Protein 1Y6U (pdb70)

Structure (mmCIF, N/CA/C/O backbone):
data_1Y6U
#
_entry.id   1Y6U
#
_cell.length_a   1.000
_cell.length_b   1.000
_cell.length_c   1.000
_cell.angle_alpha   90.00
_cell.angle_beta   90.00
_cell.angle_gamma   90.00
#
_symmetry.space_group_name_H-M   'P 1'
#
loop_
_atom_site.group_PDB
_atom_site.id
_atom_site.type_symbol
_atom_site.label_atom_id
_atom_site.label_alt_id
_atom_site.label_comp_id
_atom_site.label_asym_id
_atom_site.label_entity_id
_atom_site.label_seq_id
_atom_site.pdbx_PDB_ins_code
_atom_site.Cartn_x
_atom_site.Cartn_y
_atom_site.Cartn_z
_atom_site.occupancy
_atom_site.B_iso_or_equiv
_atom_site.auth_seq_id
_atom_site.auth_comp_id
_atom_site.auth_asym_id
_atom_site.auth_atom_id
_atom_site.pdbx_PDB_model_num
ATOM 1 N N . ILE A 1 9 ? -0.221 13.945 -2.676 1.00 0.00 6 ILE A N 1
ATOM 2 C CA . ILE A 1 9 ? 0.769 14.403 -1.661 1.00 0.00 6 ILE A CA 1
ATOM 3 C C . ILE A 1 9 ? 2.139 13.766 -1.989 1.00 0.00 6 ILE A C 1
ATOM 4 O O . ILE A 1 9 ? 2.197 12.606 -2.346 1.00 0.00 6 ILE A O 1
ATOM 20 N N . PRO A 1 10 ? 3.239 14.481 -1.844 1.00 0.00 7 PRO A N 1
ATOM 21 C CA . PRO A 1 10 ? 4.577 13.887 -2.112 1.00 0.00 7 PRO A CA 1
ATOM 22 C C . PRO A 1 10 ? 4.752 12.565 -1.344 1.00 0.00 7 PRO A C 1
ATOM 23 O O . PRO A 1 10 ? 4.761 12.535 -0.132 1.00 0.00 7 PRO A O 1
ATOM 34 N N . ILE A 1 11 ? 4.869 11.481 -2.055 1.00 0.00 8 ILE A N 1
ATOM 35 C CA . ILE A 1 11 ? 5.023 10.140 -1.427 1.00 0.00 8 ILE A CA 1
ATOM 36 C C . ILE A 1 11 ? 5.837 10.193 -0.109 1.00 0.00 8 ILE A C 1
ATOM 37 O O . ILE A 1 11 ? 5.499 9.539 0.857 1.00 0.00 8 ILE A O 1
ATOM 53 N N . TRP A 1 12 ? 6.913 10.939 -0.070 1.00 0.00 9 TRP A N 1
ATOM 54 C CA . TRP A 1 12 ? 7.755 11.003 1.179 1.00 0.00 9 TRP A CA 1
ATOM 55 C C . TRP A 1 12 ? 7.046 11.837 2.260 1.00 0.00 9 TRP A C 1
ATOM 56 O O . TRP A 1 12 ? 7.652 12.207 3.247 1.00 0.00 9 TRP A O 1
ATOM 77 N N . GLU A 1 13 ? 5.779 12.144 2.087 1.00 0.00 10 GLU A N 1
ATOM 78 C CA . GLU A 1 13 ? 5.046 12.966 3.114 1.00 0.00 10 GLU A CA 1
ATOM 79 C C . GLU A 1 13 ? 3.788 12.223 3.584 1.00 0.00 10 GLU A C 1
ATOM 80 O O . GLU A 1 13 ? 3.311 12.442 4.680 1.00 0.00 10 GLU A O 1
ATOM 92 N N . ARG A 1 14 ? 3.239 11.353 2.778 1.00 0.00 11 ARG A N 1
ATOM 93 C CA . ARG A 1 14 ? 2.011 10.624 3.220 1.00 0.00 11 ARG A CA 1
ATOM 94 C C . ARG A 1 14 ? 2.397 9.494 4.173 1.00 0.00 11 ARG A C 1
ATOM 95 O O . ARG A 1 14 ? 3.558 9.183 4.357 1.00 0.00 11 ARG A O 1
ATOM 116 N N . TYR A 1 15 ? 1.420 8.885 4.786 1.00 0.00 12 TYR A N 1
ATOM 117 C CA . TYR A 1 15 ? 1.685 7.771 5.748 1.00 0.00 12 TYR A CA 1
ATOM 118 C C . TYR A 1 15 ? 1.386 6.437 5.057 1.00 0.00 12 TYR A C 1
ATOM 119 O O . TYR A 1 15 ? 1.765 5.383 5.527 1.00 0.00 12 TYR A O 1
ATOM 137 N N . THR A 1 16 ? 0.708 6.485 3.940 1.00 0.00 13 THR A N 1
ATOM 138 C CA . THR A 1 16 ? 0.370 5.237 3.190 1.00 0.00 13 THR A CA 1
ATOM 139 C C . THR A 1 16 ? 0.647 5.476 1.702 1.00 0.00 13 THR A C 1
ATOM 140 O O . THR A 1 16 ? 0.639 6.601 1.242 1.00 0.00 13 THR A O 1
ATOM 151 N N . LEU A 1 17 ? 0.919 4.434 0.952 1.00 0.00 14 LEU A N 1
ATOM 152 C CA . LEU A 1 17 ? 1.231 4.600 -0.509 1.00 0.00 14 LEU A CA 1
ATOM 153 C C . LEU A 1 17 ? 0.092 4.054 -1.370 1.00 0.00 14 LEU A C 1
ATOM 154 O O . LEU A 1 17 ? -0.551 3.088 -1.036 1.00 0.00 14 LEU A O 1
ATOM 170 N N . THR A 1 18 ? -0.140 4.670 -2.492 1.00 0.00 15 THR A N 1
ATOM 171 C CA . THR A 1 18 ? -1.219 4.200 -3.397 1.00 0.00 15 THR A CA 1
ATOM 172 C C . THR A 1 18 ? -0.717 3.007 -4.204 1.00 0.00 15 THR A C 1
ATOM 173 O O . THR A 1 18 ? 0.407 2.571 -4.054 1.00 0.00 15 THR A O 1
ATOM 184 N N . ILE A 1 19 ? -1.536 2.483 -5.071 1.00 0.00 16 ILE A N 1
ATOM 185 C CA . ILE A 1 19 ? -1.096 1.338 -5.890 1.00 0.00 16 ILE A CA 1
ATOM 186 C C . ILE A 1 19 ? 0.045 1.815 -6.795 1.00 0.00 16 ILE A C 1
ATOM 187 O O . ILE A 1 19 ? 0.997 1.106 -7.039 1.00 0.00 16 ILE A O 1
ATOM 203 N N . GLU A 1 20 ? -0.054 3.016 -7.296 1.00 0.00 17 GLU A N 1
ATOM 204 C CA . GLU A 1 20 ? 1.021 3.542 -8.182 1.00 0.00 17 GLU A CA 1
ATOM 205 C C . GLU A 1 20 ? 2.269 3.807 -7.340 1.00 0.00 17 GLU A C 1
ATOM 206 O O . GLU A 1 20 ? 3.357 3.394 -7.689 1.00 0.00 17 GLU A O 1
ATOM 218 N N . GLU A 1 21 ? 2.129 4.472 -6.220 1.00 0.00 18 GLU A N 1
ATOM 219 C CA . GLU A 1 21 ? 3.315 4.721 -5.373 1.00 0.00 18 GLU A CA 1
ATOM 220 C C . GLU A 1 21 ? 3.818 3.370 -4.866 1.00 0.00 18 GLU A C 1
ATOM 221 O O . GLU A 1 21 ? 5.004 3.129 -4.769 1.00 0.00 18 GLU A O 1
ATOM 233 N N . ALA A 1 22 ? 2.914 2.481 -4.555 1.00 0.00 19 ALA A N 1
ATOM 234 C CA . ALA A 1 22 ? 3.323 1.137 -4.064 1.00 0.00 19 ALA A CA 1
ATOM 235 C C . ALA A 1 22 ? 4.030 0.378 -5.188 1.00 0.00 19 ALA A C 1
ATOM 236 O O . ALA A 1 22 ? 5.117 -0.128 -5.016 1.00 0.00 19 ALA A O 1
ATOM 243 N N . SER A 1 23 ? 3.430 0.286 -6.341 1.00 0.00 20 SER A N 1
ATOM 244 C CA . SER A 1 23 ? 4.099 -0.448 -7.449 1.00 0.00 20 SER A CA 1
ATOM 245 C C . SER A 1 23 ? 5.517 0.100 -7.634 1.00 0.00 20 SER A C 1
ATOM 246 O O . SER A 1 23 ? 6.456 -0.640 -7.808 1.00 0.00 20 SER A O 1
ATOM 254 N N . LYS A 1 24 ? 5.682 1.390 -7.587 1.00 0.00 21 LYS A N 1
ATOM 255 C CA . LYS A 1 24 ? 7.048 1.969 -7.742 1.00 0.00 21 LYS A CA 1
ATOM 256 C C . LYS A 1 24 ? 7.851 1.696 -6.470 1.00 0.00 21 LYS A C 1
ATOM 257 O O . LYS A 1 24 ? 8.799 0.941 -6.456 1.00 0.00 21 LYS A O 1
ATOM 276 N N . TYR A 1 25 ? 7.457 2.329 -5.406 1.00 0.00 22 TYR A N 1
ATOM 277 C CA . TYR A 1 25 ? 8.150 2.168 -4.091 1.00 0.00 22 TYR A CA 1
ATOM 278 C C . TYR A 1 25 ? 8.201 0.680 -3.696 1.00 0.00 22 TYR A C 1
ATOM 279 O O . TYR A 1 25 ? 9.253 0.118 -3.468 1.00 0.00 22 TYR A O 1
ATOM 297 N N . PHE A 1 26 ? 7.060 0.053 -3.616 1.00 0.00 23 PHE A N 1
ATOM 298 C CA . PHE A 1 26 ? 6.986 -1.389 -3.239 1.00 0.00 23 PHE A CA 1
ATOM 299 C C . PHE A 1 26 ? 6.971 -2.239 -4.506 1.00 0.00 23 PHE A C 1
ATOM 300 O O . PHE A 1 26 ? 5.975 -2.846 -4.825 1.00 0.00 23 PHE A O 1
ATOM 317 N N . ARG A 1 27 ? 8.056 -2.266 -5.232 1.00 0.00 24 ARG A N 1
ATOM 318 C CA . ARG A 1 27 ? 8.106 -3.069 -6.498 1.00 0.00 24 ARG A CA 1
ATOM 319 C C . ARG A 1 27 ? 7.446 -4.432 -6.291 1.00 0.00 24 ARG A C 1
ATOM 320 O O . ARG A 1 27 ? 8.097 -5.417 -6.009 1.00 0.00 24 ARG A O 1
ATOM 341 N N . ILE A 1 28 ? 6.154 -4.485 -6.453 1.00 0.00 25 ILE A N 1
ATOM 342 C CA . ILE A 1 28 ? 5.408 -5.766 -6.291 1.00 0.00 25 ILE A CA 1
ATOM 343 C C . ILE A 1 28 ? 4.348 -5.823 -7.403 1.00 0.00 25 ILE A C 1
ATOM 344 O O . ILE A 1 28 ? 3.854 -4.805 -7.848 1.00 0.00 25 ILE A O 1
ATOM 360 N N . GLY A 1 29 ? 4.000 -6.991 -7.861 1.00 0.00 26 GLY A N 1
ATOM 361 C CA . GLY A 1 29 ? 2.982 -7.082 -8.946 1.00 0.00 26 GLY A CA 1
ATOM 362 C C . GLY A 1 29 ? 1.755 -6.248 -8.579 1.00 0.00 26 GLY A C 1
ATOM 363 O O . GLY A 1 29 ? 1.043 -6.541 -7.638 1.00 0.00 26 GLY A O 1
ATOM 367 N N . GLU A 1 30 ? 1.510 -5.210 -9.324 1.00 0.00 27 GLU A N 1
ATOM 368 C CA . GLU A 1 30 ? 0.343 -4.333 -9.056 1.00 0.00 27 GLU A CA 1
ATOM 369 C C . GLU A 1 30 ? -0.914 -5.188 -8.818 1.00 0.00 27 GLU A C 1
ATOM 370 O O . GLU A 1 30 ? -1.781 -4.839 -8.042 1.00 0.00 27 GLU A O 1
ATOM 382 N N . ASN A 1 31 ? -1.021 -6.290 -9.508 1.00 0.00 28 ASN A N 1
ATOM 383 C CA . ASN A 1 31 ? -2.222 -7.168 -9.366 1.00 0.00 28 ASN A CA 1
ATOM 384 C C . ASN A 1 31 ? -2.320 -7.755 -7.952 1.00 0.00 28 ASN A C 1
ATOM 385 O O . ASN A 1 31 ? -3.400 -8.018 -7.464 1.00 0.00 28 ASN A O 1
ATOM 396 N N . LYS A 1 32 ? -1.218 -7.971 -7.288 1.00 0.00 29 LYS A N 1
ATOM 397 C CA . LYS A 1 32 ? -1.298 -8.550 -5.913 1.00 0.00 29 LYS A CA 1
ATOM 398 C C . LYS A 1 32 ? -1.856 -7.496 -4.969 1.00 0.00 29 LYS A C 1
ATOM 399 O O . LYS A 1 32 ? -2.794 -7.733 -4.239 1.00 0.00 29 LYS A O 1
ATOM 418 N N . LEU A 1 33 ? -1.283 -6.332 -4.982 1.00 0.00 30 LEU A N 1
ATOM 419 C CA . LEU A 1 33 ? -1.779 -5.250 -4.087 1.00 0.00 30 LEU A CA 1
ATOM 420 C C . LEU A 1 33 ? -3.293 -5.104 -4.252 1.00 0.00 30 LEU A C 1
ATOM 421 O O . LEU A 1 33 ? -4.025 -4.986 -3.289 1.00 0.00 30 LEU A O 1
ATOM 437 N N . ARG A 1 34 ? -3.767 -5.103 -5.467 1.00 0.00 31 ARG A N 1
ATOM 438 C CA . ARG A 1 34 ? -5.231 -4.954 -5.698 1.00 0.00 31 ARG A CA 1
ATOM 439 C C . ARG A 1 34 ? -5.965 -6.219 -5.242 1.00 0.00 31 ARG A C 1
ATOM 440 O O . ARG A 1 34 ? -7.081 -6.160 -4.764 1.00 0.00 31 ARG A O 1
ATOM 461 N N . ARG A 1 35 ? -5.355 -7.363 -5.391 1.00 0.00 32 ARG A N 1
ATOM 462 C CA . ARG A 1 35 ? -6.031 -8.624 -4.971 1.00 0.00 32 ARG A CA 1
ATOM 463 C C . ARG A 1 35 ? -5.976 -8.758 -3.448 1.00 0.00 32 ARG A C 1
ATOM 464 O O . ARG A 1 35 ? -6.883 -9.282 -2.834 1.00 0.00 32 ARG A O 1
ATOM 485 N N . LEU A 1 36 ? -4.928 -8.287 -2.832 1.00 0.00 33 LEU A N 1
ATOM 486 C CA . LEU A 1 36 ? -4.833 -8.389 -1.350 1.00 0.00 33 LEU A CA 1
ATOM 487 C C . LEU A 1 36 ? -5.927 -7.520 -0.723 1.00 0.00 33 LEU A C 1
ATOM 488 O O . LEU A 1 36 ? -6.787 -7.999 -0.013 1.00 0.00 33 LEU A O 1
ATOM 504 N N . ALA A 1 37 ? -5.903 -6.243 -0.987 1.00 0.00 34 ALA A N 1
ATOM 505 C CA . ALA A 1 37 ? -6.941 -5.341 -0.412 1.00 0.00 34 ALA A CA 1
ATOM 506 C C . ALA A 1 37 ? -8.327 -5.906 -0.713 1.00 0.00 34 ALA A C 1
ATOM 507 O O . ALA A 1 37 ? -9.061 -6.297 0.173 1.00 0.00 34 ALA A O 1
ATOM 514 N N . GLU A 1 38 ? -8.688 -5.945 -1.964 1.00 0.00 35 GLU A N 1
ATOM 515 C CA . GLU A 1 38 ? -10.023 -6.476 -2.350 1.00 0.00 35 GLU A CA 1
ATOM 516 C C . GLU A 1 38 ? -10.299 -7.785 -1.603 1.00 0.00 35 GLU A C 1
ATOM 517 O O . GLU A 1 38 ? -11.434 -8.145 -1.363 1.00 0.00 35 GLU A O 1
ATOM 529 N N . GLU A 1 39 ? -9.271 -8.504 -1.236 1.00 0.00 36 GLU A N 1
ATOM 530 C CA . GLU A 1 39 ? -9.473 -9.785 -0.512 1.00 0.00 36 GLU A CA 1
ATOM 531 C C . GLU A 1 39 ? -9.579 -9.508 0.993 1.00 0.00 36 GLU A C 1
ATOM 532 O O . GLU A 1 39 ? -10.495 -9.958 1.653 1.00 0.00 36 GLU A O 1
ATOM 544 N N . ASN A 1 40 ? -8.641 -8.777 1.539 1.00 0.00 37 ASN A N 1
ATOM 545 C CA . ASN A 1 40 ? -8.665 -8.469 3.003 1.00 0.00 37 ASN A CA 1
ATOM 546 C C . ASN A 1 40 ? -9.151 -7.030 3.217 1.00 0.00 37 ASN A C 1
ATOM 547 O O . ASN A 1 40 ? -8.454 -6.203 3.770 1.00 0.00 37 ASN A O 1
ATOM 558 N N . LYS A 1 41 ? -10.347 -6.731 2.784 1.00 0.00 38 LYS A N 1
ATOM 559 C CA . LYS A 1 41 ? -10.891 -5.351 2.962 1.00 0.00 38 LYS A CA 1
ATOM 560 C C . LYS A 1 41 ? -10.626 -4.868 4.391 1.00 0.00 38 LYS A C 1
ATOM 561 O O . LYS A 1 41 ? -10.516 -3.686 4.647 1.00 0.00 38 LYS A O 1
ATOM 580 N N . ASN A 1 42 ? -10.531 -5.777 5.326 1.00 0.00 39 ASN A N 1
ATOM 581 C CA . ASN A 1 42 ? -10.282 -5.386 6.743 1.00 0.00 39 ASN A CA 1
ATOM 582 C C . ASN A 1 42 ? -8.789 -5.516 7.052 1.00 0.00 39 ASN A C 1
ATOM 583 O O . ASN A 1 42 ? -8.389 -5.644 8.193 1.00 0.00 39 ASN A O 1
ATOM 594 N N . ALA A 1 43 ? -7.964 -5.486 6.044 1.00 0.00 40 ALA A N 1
ATOM 595 C CA . ALA A 1 43 ? -6.498 -5.609 6.275 1.00 0.00 40 ALA A CA 1
ATOM 596 C C . ALA A 1 43 ? -6.048 -4.531 7.270 1.00 0.00 40 ALA A C 1
ATOM 597 O O . ALA A 1 43 ? -6.566 -3.435 7.295 1.00 0.00 40 ALA A O 1
ATOM 604 N N . ASN A 1 44 ? -5.088 -4.838 8.090 1.00 0.00 41 ASN A N 1
ATOM 605 C CA . ASN A 1 44 ? -4.600 -3.831 9.071 1.00 0.00 41 ASN A CA 1
ATOM 606 C C . ASN A 1 44 ? -3.667 -2.835 8.368 1.00 0.00 41 ASN A C 1
ATOM 607 O O . ASN A 1 44 ? -3.144 -1.930 8.987 1.00 0.00 41 ASN A O 1
ATOM 618 N N . TRP A 1 45 ? -3.428 -3.013 7.083 1.00 0.00 42 TRP A N 1
ATOM 619 C CA . TRP A 1 45 ? -2.494 -2.095 6.342 1.00 0.00 42 TRP A CA 1
ATOM 620 C C . TRP A 1 45 ? -3.202 -1.386 5.176 1.00 0.00 42 TRP A C 1
ATOM 621 O O . TRP A 1 45 ? -2.665 -0.456 4.608 1.00 0.00 42 TRP A O 1
ATOM 642 N N . LEU A 1 46 ? -4.384 -1.807 4.789 1.00 0.00 43 LEU A N 1
ATOM 643 C CA . LEU A 1 46 ? -5.072 -1.137 3.640 1.00 0.00 43 LEU A CA 1
ATOM 644 C C . LEU A 1 46 ? -5.969 -0.003 4.155 1.00 0.00 43 LEU A C 1
ATOM 645 O O . LEU A 1 46 ? -6.435 -0.019 5.275 1.00 0.00 43 LEU A O 1
ATOM 661 N N . ILE A 1 47 ? -6.187 0.999 3.342 1.00 0.00 44 ILE A N 1
ATOM 662 C CA . ILE A 1 47 ? -7.027 2.155 3.760 1.00 0.00 44 ILE A CA 1
ATOM 663 C C . ILE A 1 47 ? -7.849 2.620 2.550 1.00 0.00 44 ILE A C 1
ATOM 664 O O . ILE A 1 47 ? -7.311 3.068 1.557 1.00 0.00 44 ILE A O 1
ATOM 680 N N . MET A 1 48 ? -9.149 2.522 2.629 1.00 0.00 45 MET A N 1
ATOM 681 C CA . MET A 1 48 ? -10.002 2.964 1.489 1.00 0.00 45 MET A CA 1
ATOM 682 C C . MET A 1 48 ? -10.383 4.430 1.676 1.00 0.00 45 MET A C 1
ATOM 683 O O . MET A 1 48 ? -11.224 4.768 2.485 1.00 0.00 45 MET A O 1
ATOM 697 N N . ASN A 1 49 ? -9.776 5.301 0.921 1.00 0.00 46 ASN A N 1
ATOM 698 C CA . ASN A 1 49 ? -10.102 6.752 1.032 1.00 0.00 46 ASN A CA 1
ATOM 699 C C . ASN A 1 49 ? -11.244 7.062 0.067 1.00 0.00 46 ASN A C 1
ATOM 700 O O . ASN A 1 49 ? -11.028 7.469 -1.058 1.00 0.00 46 ASN A O 1
ATOM 711 N N . GLY A 1 50 ? -12.459 6.848 0.491 1.00 0.00 47 GLY A N 1
ATOM 712 C CA . GLY A 1 50 ? -13.615 7.105 -0.407 1.00 0.00 47 GLY A CA 1
ATOM 713 C C . GLY A 1 50 ? -13.710 5.968 -1.411 1.00 0.00 47 GLY A C 1
ATOM 714 O O . GLY A 1 50 ? -14.682 5.240 -1.459 1.00 0.00 47 GLY A O 1
ATOM 718 N N . ASN A 1 51 ? -12.702 5.815 -2.223 1.00 0.00 48 ASN A N 1
ATOM 719 C CA . ASN A 1 51 ? -12.719 4.731 -3.240 1.00 0.00 48 ASN A CA 1
ATOM 720 C C . ASN A 1 51 ? -11.284 4.291 -3.563 1.00 0.00 48 ASN A C 1
ATOM 721 O O . ASN A 1 51 ? -11.040 3.158 -3.930 1.00 0.00 48 ASN A O 1
ATOM 732 N N . ARG A 1 52 ? -10.336 5.182 -3.441 1.00 0.00 49 ARG A N 1
ATOM 733 C CA . ARG A 1 52 ? -8.923 4.823 -3.756 1.00 0.00 49 ARG A CA 1
ATOM 734 C C . ARG A 1 52 ? -8.311 4.027 -2.600 1.00 0.00 49 ARG A C 1
ATOM 735 O O . ARG A 1 52 ? -8.326 4.453 -1.462 1.00 0.00 49 ARG A O 1
ATOM 756 N N . ILE A 1 53 ? -7.758 2.880 -2.887 1.00 0.00 50 ILE A N 1
ATOM 757 C CA . ILE A 1 53 ? -7.126 2.059 -1.813 1.00 0.00 50 ILE A CA 1
ATOM 758 C C . ILE A 1 53 ? -5.693 2.548 -1.597 1.00 0.00 50 ILE A C 1
ATOM 759 O O . ILE A 1 53 ? -5.037 2.966 -2.530 1.00 0.00 50 ILE A O 1
ATOM 775 N N . GLN A 1 54 ? -5.193 2.494 -0.381 1.00 0.00 51 GLN A N 1
ATOM 776 C CA . GLN A 1 54 ? -3.787 2.953 -0.121 1.00 0.00 51 GLN A CA 1
ATOM 777 C C . GLN A 1 54 ? -3.042 1.903 0.713 1.00 0.00 51 GLN A C 1
ATOM 778 O O . GLN A 1 54 ? -3.605 1.243 1.563 1.00 0.00 51 GLN A O 1
ATOM 792 N N . ILE A 1 55 ? -1.774 1.746 0.446 1.00 0.00 52 ILE A N 1
ATOM 793 C CA . ILE A 1 55 ? -0.941 0.744 1.172 1.00 0.00 52 ILE A CA 1
ATOM 794 C C . ILE A 1 55 ? -0.235 1.405 2.357 1.00 0.00 52 ILE A C 1
ATOM 795 O O . ILE A 1 55 ? 0.202 2.536 2.278 1.00 0.00 52 ILE A O 1
ATOM 811 N N . LYS A 1 56 ? -0.090 0.698 3.445 1.00 0.00 53 LYS A N 1
ATOM 812 C CA . LYS A 1 56 ? 0.622 1.279 4.618 1.00 0.00 53 LYS A CA 1
ATOM 813 C C . LYS A 1 56 ? 2.121 1.096 4.404 1.00 0.00 53 LYS A C 1
ATOM 814 O O . LYS A 1 56 ? 2.550 0.140 3.795 1.00 0.00 53 LYS A O 1
ATOM 833 N N . ARG A 1 57 ? 2.924 2.009 4.883 1.00 0.00 54 ARG A N 1
ATOM 834 C CA . ARG A 1 57 ? 4.402 1.885 4.689 1.00 0.00 54 ARG A CA 1
ATOM 835 C C . ARG A 1 57 ? 5.047 1.346 5.970 1.00 0.00 54 ARG A C 1
ATOM 836 O O . ARG A 1 57 ? 5.939 0.530 5.927 1.00 0.00 54 ARG A O 1
ATOM 857 N N . LYS A 1 58 ? 4.615 1.806 7.110 1.00 0.00 55 LYS A N 1
ATOM 858 C CA . LYS A 1 58 ? 5.230 1.326 8.382 1.00 0.00 55 LYS A CA 1
ATOM 859 C C . LYS A 1 58 ? 5.154 -0.202 8.478 1.00 0.00 55 LYS A C 1
ATOM 860 O O . LYS A 1 58 ? 6.157 -0.885 8.458 1.00 0.00 55 LYS A O 1
ATOM 879 N N . GLN A 1 59 ? 3.976 -0.744 8.600 1.00 0.00 56 GLN A N 1
ATOM 880 C CA . GLN A 1 59 ? 3.842 -2.225 8.728 1.00 0.00 56 GLN A CA 1
ATOM 881 C C . GLN A 1 59 ? 4.357 -2.932 7.470 1.00 0.00 56 GLN A C 1
ATOM 882 O O . GLN A 1 59 ? 4.885 -4.024 7.539 1.00 0.00 56 GLN A O 1
ATOM 896 N N . PHE A 1 60 ? 4.193 -2.337 6.324 1.00 0.00 57 PHE A N 1
ATOM 897 C CA . PHE A 1 60 ? 4.658 -2.998 5.069 1.00 0.00 57 PHE A CA 1
ATOM 898 C C . PHE A 1 60 ? 6.171 -2.780 4.882 1.00 0.00 57 PHE A C 1
ATOM 899 O O . PHE A 1 60 ? 6.931 -3.725 4.809 1.00 0.00 57 PHE A O 1
ATOM 916 N N . GLU A 1 61 ? 6.606 -1.551 4.776 1.00 0.00 58 GLU A N 1
ATOM 917 C CA . GLU A 1 61 ? 8.065 -1.271 4.561 1.00 0.00 58 GLU A CA 1
ATOM 918 C C . GLU A 1 61 ? 8.940 -2.210 5.398 1.00 0.00 58 GLU A C 1
ATOM 919 O O . GLU A 1 61 ? 10.044 -2.538 5.012 1.00 0.00 58 GLU A O 1
ATOM 931 N N . LYS A 1 62 ? 8.479 -2.648 6.534 1.00 0.00 59 LYS A N 1
ATOM 932 C CA . LYS A 1 62 ? 9.328 -3.556 7.358 1.00 0.00 59 LYS A CA 1
ATOM 933 C C . LYS A 1 62 ? 9.438 -4.921 6.691 1.00 0.00 59 LYS A C 1
ATOM 934 O O . LYS A 1 62 ? 10.467 -5.564 6.754 1.00 0.00 59 LYS A O 1
ATOM 953 N N . ILE A 1 63 ? 8.386 -5.388 6.073 1.00 0.00 60 ILE A N 1
ATOM 954 C CA . ILE A 1 63 ? 8.438 -6.735 5.432 1.00 0.00 60 ILE A CA 1
ATOM 955 C C . ILE A 1 63 ? 8.766 -6.627 3.934 1.00 0.00 60 ILE A C 1
ATOM 956 O O . ILE A 1 63 ? 8.338 -7.449 3.152 1.00 0.00 60 ILE A O 1
ATOM 972 N N . ILE A 1 64 ? 9.518 -5.639 3.512 1.00 0.00 61 ILE A N 1
ATOM 973 C CA . ILE A 1 64 ? 9.843 -5.537 2.047 1.00 0.00 61 ILE A CA 1
ATOM 974 C C . ILE A 1 64 ? 11.036 -6.446 1.710 1.00 0.00 61 ILE A C 1
ATOM 975 O O . ILE A 1 64 ? 10.932 -7.338 0.893 1.00 0.00 61 ILE A O 1
ATOM 991 N N . ASP A 1 65 ? 12.168 -6.236 2.329 1.00 0.00 62 ASP A N 1
ATOM 992 C CA . ASP A 1 65 ? 13.350 -7.103 2.034 1.00 0.00 62 ASP A CA 1
ATOM 993 C C . ASP A 1 65 ? 13.058 -8.520 2.532 1.00 0.00 62 ASP A C 1
ATOM 994 O O . ASP A 1 65 ? 13.857 -9.426 2.396 1.00 0.00 62 ASP A O 1
ATOM 1003 N N . THR A 1 66 ? 11.914 -8.696 3.122 1.00 0.00 63 THR A N 1
ATOM 1004 C CA . THR A 1 66 ? 11.514 -10.024 3.667 1.00 0.00 63 THR A CA 1
ATOM 1005 C C . THR A 1 66 ? 10.887 -10.873 2.558 1.00 0.00 63 THR A C 1
ATOM 1006 O O . THR A 1 66 ? 10.896 -12.087 2.608 1.00 0.00 63 THR A O 1
ATOM 1017 N N . LEU A 1 67 ? 10.314 -10.241 1.580 1.00 0.00 64 LEU A N 1
ATOM 1018 C CA . LEU A 1 67 ? 9.653 -11.005 0.490 1.00 0.00 64 LEU A CA 1
ATOM 1019 C C . LEU A 1 67 ? 10.725 -11.582 -0.444 1.00 0.00 64 LEU A C 1
ATOM 1020 O O . LEU A 1 67 ? 10.906 -12.780 -0.532 1.00 0.00 64 LEU A O 1
ATOM 1036 N N . ILE A 1 9 ? -0.930 13.361 -4.149 1.00 0.00 6 ILE A N 2
ATOM 1037 C CA . ILE A 1 9 ? 0.007 14.088 -3.247 1.00 0.00 6 ILE A CA 2
ATOM 1038 C C . ILE A 1 9 ? 1.409 13.459 -3.400 1.00 0.00 6 ILE A C 2
ATOM 1039 O O . ILE A 1 9 ? 1.526 12.268 -3.610 1.00 0.00 6 ILE A O 2
ATOM 1055 N N . PRO A 1 10 ? 2.467 14.237 -3.297 1.00 0.00 7 PRO A N 2
ATOM 1056 C CA . PRO A 1 10 ? 3.846 13.696 -3.431 1.00 0.00 7 PRO A CA 2
ATOM 1057 C C . PRO A 1 10 ? 4.021 12.373 -2.666 1.00 0.00 7 PRO A C 2
ATOM 1058 O O . PRO A 1 10 ? 3.438 12.158 -1.622 1.00 0.00 7 PRO A O 2
ATOM 1069 N N . ILE A 1 11 ? 4.806 11.482 -3.207 1.00 0.00 8 ILE A N 2
ATOM 1070 C CA . ILE A 1 11 ? 5.028 10.157 -2.577 1.00 0.00 8 ILE A CA 2
ATOM 1071 C C . ILE A 1 11 ? 5.955 10.280 -1.347 1.00 0.00 8 ILE A C 2
ATOM 1072 O O . ILE A 1 11 ? 6.116 9.342 -0.596 1.00 0.00 8 ILE A O 2
ATOM 1088 N N . TRP A 1 12 ? 6.577 11.418 -1.142 1.00 0.00 9 TRP A N 2
ATOM 1089 C CA . TRP A 1 12 ? 7.504 11.585 0.042 1.00 0.00 9 TRP A CA 2
ATOM 1090 C C . TRP A 1 12 ? 6.795 12.359 1.171 1.00 0.00 9 TRP A C 2
ATOM 1091 O O . TRP A 1 12 ? 7.353 12.547 2.233 1.00 0.00 9 TRP A O 2
ATOM 1112 N N . GLU A 1 13 ? 5.583 12.816 0.951 1.00 0.00 10 GLU A N 2
ATOM 1113 C CA . GLU A 1 13 ? 4.847 13.588 2.015 1.00 0.00 10 GLU A CA 2
ATOM 1114 C C . GLU A 1 13 ? 3.524 12.890 2.340 1.00 0.00 10 GLU A C 2
ATOM 1115 O O . GLU A 1 13 ? 2.770 13.331 3.185 1.00 0.00 10 GLU A O 2
ATOM 1127 N N . ARG A 1 14 ? 3.234 11.812 1.673 1.00 0.00 11 ARG A N 2
ATOM 1128 C CA . ARG A 1 14 ? 1.955 11.090 1.936 1.00 0.00 11 ARG A CA 2
ATOM 1129 C C . ARG A 1 14 ? 2.067 10.270 3.223 1.00 0.00 11 ARG A C 2
ATOM 1130 O O . ARG A 1 14 ? 3.060 10.317 3.923 1.00 0.00 11 ARG A O 2
ATOM 1151 N N . TYR A 1 15 ? 1.051 9.503 3.519 1.00 0.00 12 TYR A N 2
ATOM 1152 C CA . TYR A 1 15 ? 1.056 8.636 4.737 1.00 0.00 12 TYR A CA 2
ATOM 1153 C C . TYR A 1 15 ? 0.908 7.186 4.272 1.00 0.00 12 TYR A C 2
ATOM 1154 O O . TYR A 1 15 ? 1.281 6.253 4.955 1.00 0.00 12 TYR A O 2
ATOM 1172 N N . THR A 1 16 ? 0.377 7.008 3.089 1.00 0.00 13 THR A N 2
ATOM 1173 C CA . THR A 1 16 ? 0.195 5.645 2.509 1.00 0.00 13 THR A CA 2
ATOM 1174 C C . THR A 1 16 ? 0.492 5.736 1.007 1.00 0.00 13 THR A C 2
ATOM 1175 O O . THR A 1 16 ? 0.362 6.787 0.419 1.00 0.00 13 THR A O 2
ATOM 1186 N N . LEU A 1 17 ? 0.896 4.656 0.379 1.00 0.00 14 LEU A N 2
ATOM 1187 C CA . LEU A 1 17 ? 1.211 4.706 -1.092 1.00 0.00 14 LEU A CA 2
ATOM 1188 C C . LEU A 1 17 ? 0.089 4.051 -1.900 1.00 0.00 14 LEU A C 2
ATOM 1189 O O . LEU A 1 17 ? -0.495 3.072 -1.495 1.00 0.00 14 LEU A O 2
ATOM 1205 N N . THR A 1 18 ? -0.196 4.579 -3.057 1.00 0.00 15 THR A N 2
ATOM 1206 C CA . THR A 1 18 ? -1.260 3.980 -3.900 1.00 0.00 15 THR A CA 2
ATOM 1207 C C . THR A 1 18 ? -0.709 2.744 -4.583 1.00 0.00 15 THR A C 2
ATOM 1208 O O . THR A 1 18 ? 0.432 2.375 -4.391 1.00 0.00 15 THR A O 2
ATOM 1219 N N . ILE A 1 19 ? -1.498 2.107 -5.392 1.00 0.00 16 ILE A N 2
ATOM 1220 C CA . ILE A 1 19 ? -0.995 0.911 -6.088 1.00 0.00 16 ILE A CA 2
ATOM 1221 C C . ILE A 1 19 ? 0.146 1.347 -7.008 1.00 0.00 16 ILE A C 2
ATOM 1222 O O . ILE A 1 19 ? 1.117 0.642 -7.190 1.00 0.00 16 ILE A O 2
ATOM 1238 N N . GLU A 1 20 ? 0.027 2.508 -7.596 1.00 0.00 17 GLU A N 2
ATOM 1239 C CA . GLU A 1 20 ? 1.103 2.988 -8.508 1.00 0.00 17 GLU A CA 2
ATOM 1240 C C . GLU A 1 20 ? 2.342 3.336 -7.686 1.00 0.00 17 GLU A C 2
ATOM 1241 O O . GLU A 1 20 ? 3.431 2.883 -7.979 1.00 0.00 17 GLU A O 2
ATOM 1253 N N . GLU A 1 21 ? 2.198 4.115 -6.645 1.00 0.00 18 GLU A N 2
ATOM 1254 C CA . GLU A 1 21 ? 3.384 4.444 -5.820 1.00 0.00 18 GLU A CA 2
ATOM 1255 C C . GLU A 1 21 ? 3.872 3.152 -5.163 1.00 0.00 18 GLU A C 2
ATOM 1256 O O . GLU A 1 21 ? 5.053 2.936 -4.999 1.00 0.00 18 GLU A O 2
ATOM 1268 N N . ALA A 1 22 ? 2.968 2.280 -4.805 1.00 0.00 19 ALA A N 2
ATOM 1269 C CA . ALA A 1 22 ? 3.385 0.995 -4.178 1.00 0.00 19 ALA A CA 2
ATOM 1270 C C . ALA A 1 22 ? 4.152 0.161 -5.205 1.00 0.00 19 ALA A C 2
ATOM 1271 O O . ALA A 1 22 ? 5.212 -0.353 -4.932 1.00 0.00 19 ALA A O 2
ATOM 1278 N N . SER A 1 23 ? 3.628 0.014 -6.387 1.00 0.00 20 SER A N 2
ATOM 1279 C CA . SER A 1 23 ? 4.351 -0.790 -7.407 1.00 0.00 20 SER A CA 2
ATOM 1280 C C . SER A 1 23 ? 5.766 -0.228 -7.602 1.00 0.00 20 SER A C 2
ATOM 1281 O O . SER A 1 23 ? 6.726 -0.960 -7.664 1.00 0.00 20 SER A O 2
ATOM 1289 N N . LYS A 1 24 ? 5.909 1.064 -7.698 1.00 0.00 21 LYS A N 2
ATOM 1290 C CA . LYS A 1 24 ? 7.274 1.647 -7.879 1.00 0.00 21 LYS A CA 2
ATOM 1291 C C . LYS A 1 24 ? 8.057 1.531 -6.566 1.00 0.00 21 LYS A C 2
ATOM 1292 O O . LYS A 1 24 ? 9.114 0.936 -6.502 1.00 0.00 21 LYS A O 2
ATOM 1311 N N . TYR A 1 25 ? 7.532 2.109 -5.527 1.00 0.00 22 TYR A N 2
ATOM 1312 C CA . TYR A 1 25 ? 8.196 2.078 -4.187 1.00 0.00 22 TYR A CA 2
ATOM 1313 C C . TYR A 1 25 ? 8.258 0.632 -3.660 1.00 0.00 22 TYR A C 2
ATOM 1314 O O . TYR A 1 25 ? 9.313 0.101 -3.375 1.00 0.00 22 TYR A O 2
ATOM 1332 N N . PHE A 1 26 ? 7.119 0.004 -3.535 1.00 0.00 23 PHE A N 2
ATOM 1333 C CA . PHE A 1 26 ? 7.044 -1.402 -3.034 1.00 0.00 23 PHE A CA 2
ATOM 1334 C C . PHE A 1 26 ? 7.027 -2.360 -4.221 1.00 0.00 23 PHE A C 2
ATOM 1335 O O . PHE A 1 26 ? 6.028 -2.983 -4.499 1.00 0.00 23 PHE A O 2
ATOM 1352 N N . ARG A 1 27 ? 8.114 -2.457 -4.931 1.00 0.00 24 ARG A N 2
ATOM 1353 C CA . ARG A 1 27 ? 8.167 -3.363 -6.125 1.00 0.00 24 ARG A CA 2
ATOM 1354 C C . ARG A 1 27 ? 7.491 -4.700 -5.824 1.00 0.00 24 ARG A C 2
ATOM 1355 O O . ARG A 1 27 ? 8.133 -5.663 -5.456 1.00 0.00 24 ARG A O 2
ATOM 1376 N N . ILE A 1 28 ? 6.197 -4.762 -6.004 1.00 0.00 25 ILE A N 2
ATOM 1377 C CA . ILE A 1 28 ? 5.441 -6.029 -5.756 1.00 0.00 25 ILE A CA 2
ATOM 1378 C C . ILE A 1 28 ? 4.444 -6.216 -6.913 1.00 0.00 25 ILE A C 2
ATOM 1379 O O . ILE A 1 28 ? 4.209 -5.311 -7.689 1.00 0.00 25 ILE A O 2
ATOM 1395 N N . GLY A 1 29 ? 3.858 -7.374 -7.034 1.00 0.00 26 GLY A N 2
ATOM 1396 C CA . GLY A 1 29 ? 2.883 -7.598 -8.140 1.00 0.00 26 GLY A CA 2
ATOM 1397 C C . GLY A 1 29 ? 1.751 -6.572 -8.045 1.00 0.00 26 GLY A C 2
ATOM 1398 O O . GLY A 1 29 ? 1.033 -6.513 -7.069 1.00 0.00 26 GLY A O 2
ATOM 1402 N N . GLU A 1 30 ? 1.585 -5.766 -9.054 1.00 0.00 27 GLU A N 2
ATOM 1403 C CA . GLU A 1 30 ? 0.496 -4.748 -9.025 1.00 0.00 27 GLU A CA 2
ATOM 1404 C C . GLU A 1 30 ? -0.830 -5.427 -8.663 1.00 0.00 27 GLU A C 2
ATOM 1405 O O . GLU A 1 30 ? -1.525 -5.021 -7.752 1.00 0.00 27 GLU A O 2
ATOM 1417 N N . ASN A 1 31 ? -1.184 -6.451 -9.390 1.00 0.00 28 ASN A N 2
ATOM 1418 C CA . ASN A 1 31 ? -2.467 -7.169 -9.131 1.00 0.00 28 ASN A CA 2
ATOM 1419 C C . ASN A 1 31 ? -2.451 -7.830 -7.749 1.00 0.00 28 ASN A C 2
ATOM 1420 O O . ASN A 1 31 ? -3.486 -8.065 -7.159 1.00 0.00 28 ASN A O 2
ATOM 1431 N N . LYS A 1 32 ? -1.300 -8.132 -7.224 1.00 0.00 29 LYS A N 2
ATOM 1432 C CA . LYS A 1 32 ? -1.260 -8.774 -5.884 1.00 0.00 29 LYS A CA 2
ATOM 1433 C C . LYS A 1 32 ? -1.845 -7.790 -4.880 1.00 0.00 29 LYS A C 2
ATOM 1434 O O . LYS A 1 32 ? -2.754 -8.098 -4.138 1.00 0.00 29 LYS A O 2
ATOM 1453 N N . LEU A 1 33 ? -1.330 -6.601 -4.877 1.00 0.00 30 LEU A N 2
ATOM 1454 C CA . LEU A 1 33 ? -1.838 -5.555 -3.946 1.00 0.00 30 LEU A CA 2
ATOM 1455 C C . LEU A 1 33 ? -3.364 -5.473 -4.046 1.00 0.00 30 LEU A C 2
ATOM 1456 O O . LEU A 1 33 ? -4.060 -5.412 -3.051 1.00 0.00 30 LEU A O 2
ATOM 1472 N N . ARG A 1 34 ? -3.887 -5.457 -5.241 1.00 0.00 31 ARG A N 2
ATOM 1473 C CA . ARG A 1 34 ? -5.366 -5.364 -5.417 1.00 0.00 31 ARG A CA 2
ATOM 1474 C C . ARG A 1 34 ? -6.071 -6.493 -4.658 1.00 0.00 31 ARG A C 2
ATOM 1475 O O . ARG A 1 34 ? -6.895 -6.253 -3.799 1.00 0.00 31 ARG A O 2
ATOM 1496 N N . ARG A 1 35 ? -5.770 -7.721 -4.980 1.00 0.00 32 ARG A N 2
ATOM 1497 C CA . ARG A 1 35 ? -6.441 -8.862 -4.290 1.00 0.00 32 ARG A CA 2
ATOM 1498 C C . ARG A 1 35 ? -6.055 -8.872 -2.805 1.00 0.00 32 ARG A C 2
ATOM 1499 O O . ARG A 1 35 ? -6.788 -9.359 -1.970 1.00 0.00 32 ARG A O 2
ATOM 1520 N N . LEU A 1 36 ? -4.911 -8.356 -2.466 1.00 0.00 33 LEU A N 2
ATOM 1521 C CA . LEU A 1 36 ? -4.501 -8.363 -1.036 1.00 0.00 33 LEU A CA 2
ATOM 1522 C C . LEU A 1 36 ? -5.457 -7.487 -0.213 1.00 0.00 33 LEU A C 2
ATOM 1523 O O . LEU A 1 36 ? -5.837 -7.835 0.887 1.00 0.00 33 LEU A O 2
ATOM 1539 N N . ALA A 1 37 ? -5.837 -6.346 -0.729 1.00 0.00 34 ALA A N 2
ATOM 1540 C CA . ALA A 1 37 ? -6.754 -5.439 0.033 1.00 0.00 34 ALA A CA 2
ATOM 1541 C C . ALA A 1 37 ? -8.218 -5.724 -0.323 1.00 0.00 34 ALA A C 2
ATOM 1542 O O . ALA A 1 37 ? -9.035 -5.982 0.538 1.00 0.00 34 ALA A O 2
ATOM 1549 N N . GLU A 1 38 ? -8.557 -5.650 -1.583 1.00 0.00 35 GLU A N 2
ATOM 1550 C CA . GLU A 1 38 ? -9.972 -5.886 -2.007 1.00 0.00 35 GLU A CA 2
ATOM 1551 C C . GLU A 1 38 ? -10.580 -7.075 -1.254 1.00 0.00 35 GLU A C 2
ATOM 1552 O O . GLU A 1 38 ? -11.739 -7.058 -0.890 1.00 0.00 35 GLU A O 2
ATOM 1564 N N . GLU A 1 39 ? -9.820 -8.110 -1.024 1.00 0.00 36 GLU A N 2
ATOM 1565 C CA . GLU A 1 39 ? -10.373 -9.298 -0.302 1.00 0.00 36 GLU A CA 2
ATOM 1566 C C . GLU A 1 39 ? -10.287 -9.066 1.202 1.00 0.00 36 GLU A C 2
ATOM 1567 O O . GLU A 1 39 ? -11.149 -9.473 1.956 1.00 0.00 36 GLU A O 2
ATOM 1579 N N . ASN A 1 40 ? -9.246 -8.417 1.641 1.00 0.00 37 ASN A N 2
ATOM 1580 C CA . ASN A 1 40 ? -9.080 -8.151 3.106 1.00 0.00 37 ASN A CA 2
ATOM 1581 C C . ASN A 1 40 ? -9.521 -6.720 3.425 1.00 0.00 37 ASN A C 2
ATOM 1582 O O . ASN A 1 40 ? -8.811 -5.968 4.061 1.00 0.00 37 ASN A O 2
ATOM 1593 N N . LYS A 1 41 ? -10.692 -6.340 2.989 1.00 0.00 38 LYS A N 2
ATOM 1594 C CA . LYS A 1 41 ? -11.190 -4.961 3.266 1.00 0.00 38 LYS A CA 2
ATOM 1595 C C . LYS A 1 41 ? -10.946 -4.600 4.738 1.00 0.00 38 LYS A C 2
ATOM 1596 O O . LYS A 1 41 ? -10.903 -3.443 5.105 1.00 0.00 38 LYS A O 2
ATOM 1615 N N . ASN A 1 42 ? -10.799 -5.586 5.585 1.00 0.00 39 ASN A N 2
ATOM 1616 C CA . ASN A 1 42 ? -10.572 -5.317 7.035 1.00 0.00 39 ASN A CA 2
ATOM 1617 C C . ASN A 1 42 ? -9.078 -5.411 7.343 1.00 0.00 39 ASN A C 2
ATOM 1618 O O . ASN A 1 42 ? -8.672 -5.504 8.484 1.00 0.00 39 ASN A O 2
ATOM 1629 N N . ALA A 1 43 ? -8.259 -5.389 6.331 1.00 0.00 40 ALA A N 2
ATOM 1630 C CA . ALA A 1 43 ? -6.791 -5.479 6.553 1.00 0.00 40 ALA A CA 2
ATOM 1631 C C . ALA A 1 43 ? -6.351 -4.370 7.518 1.00 0.00 40 ALA A C 2
ATOM 1632 O O . ALA A 1 43 ? -6.813 -3.252 7.450 1.00 0.00 40 ALA A O 2
ATOM 1639 N N . ASN A 1 44 ? -5.464 -4.677 8.417 1.00 0.00 41 ASN A N 2
ATOM 1640 C CA . ASN A 1 44 ? -4.989 -3.643 9.377 1.00 0.00 41 ASN A CA 2
ATOM 1641 C C . ASN A 1 44 ? -3.967 -2.727 8.690 1.00 0.00 41 ASN A C 2
ATOM 1642 O O . ASN A 1 44 ? -3.422 -1.833 9.308 1.00 0.00 41 ASN A O 2
ATOM 1653 N N . TRP A 1 45 ? -3.677 -2.960 7.425 1.00 0.00 42 TRP A N 2
ATOM 1654 C CA . TRP A 1 45 ? -2.656 -2.122 6.703 1.00 0.00 42 TRP A CA 2
ATOM 1655 C C . TRP A 1 45 ? -3.258 -1.428 5.471 1.00 0.00 42 TRP A C 2
ATOM 1656 O O . TRP A 1 45 ? -2.648 -0.542 4.906 1.00 0.00 42 TRP A O 2
ATOM 1677 N N . LEU A 1 46 ? -4.425 -1.821 5.024 1.00 0.00 43 LEU A N 2
ATOM 1678 C CA . LEU A 1 46 ? -5.012 -1.176 3.808 1.00 0.00 43 LEU A CA 2
ATOM 1679 C C . LEU A 1 46 ? -5.883 0.021 4.212 1.00 0.00 43 LEU A C 2
ATOM 1680 O O . LEU A 1 46 ? -6.345 0.123 5.330 1.00 0.00 43 LEU A O 2
ATOM 1696 N N . ILE A 1 47 ? -6.084 0.942 3.305 1.00 0.00 44 ILE A N 2
ATOM 1697 C CA . ILE A 1 47 ? -6.899 2.151 3.610 1.00 0.00 44 ILE A CA 2
ATOM 1698 C C . ILE A 1 47 ? -7.718 2.511 2.366 1.00 0.00 44 ILE A C 2
ATOM 1699 O O . ILE A 1 47 ? -7.202 2.569 1.268 1.00 0.00 44 ILE A O 2
ATOM 1715 N N . MET A 1 48 ? -8.991 2.759 2.538 1.00 0.00 45 MET A N 2
ATOM 1716 C CA . MET A 1 48 ? -9.861 3.123 1.379 1.00 0.00 45 MET A CA 2
ATOM 1717 C C . MET A 1 48 ? -10.193 4.612 1.437 1.00 0.00 45 MET A C 2
ATOM 1718 O O . MET A 1 48 ? -11.064 5.038 2.170 1.00 0.00 45 MET A O 2
ATOM 1732 N N . ASN A 1 49 ? -9.515 5.403 0.658 1.00 0.00 46 ASN A N 2
ATOM 1733 C CA . ASN A 1 49 ? -9.799 6.865 0.651 1.00 0.00 46 ASN A CA 2
ATOM 1734 C C . ASN A 1 49 ? -11.018 7.112 -0.234 1.00 0.00 46 ASN A C 2
ATOM 1735 O O . ASN A 1 49 ? -10.898 7.438 -1.399 1.00 0.00 46 ASN A O 2
ATOM 1746 N N . GLY A 1 50 ? -12.194 6.935 0.302 1.00 0.00 47 GLY A N 2
ATOM 1747 C CA . GLY A 1 50 ? -13.419 7.135 -0.516 1.00 0.00 47 GLY A CA 2
ATOM 1748 C C . GLY A 1 50 ? -13.580 5.938 -1.441 1.00 0.00 47 GLY A C 2
ATOM 1749 O O . GLY A 1 50 ? -14.569 5.234 -1.405 1.00 0.00 47 GLY A O 2
ATOM 1753 N N . ASN A 1 51 ? -12.608 5.710 -2.276 1.00 0.00 48 ASN A N 2
ATOM 1754 C CA . ASN A 1 51 ? -12.685 4.565 -3.220 1.00 0.00 48 ASN A CA 2
ATOM 1755 C C . ASN A 1 51 ? -11.272 4.085 -3.565 1.00 0.00 48 ASN A C 2
ATOM 1756 O O . ASN A 1 51 ? -11.045 2.919 -3.821 1.00 0.00 48 ASN A O 2
ATOM 1767 N N . ARG A 1 52 ? -10.323 4.981 -3.588 1.00 0.00 49 ARG A N 2
ATOM 1768 C CA . ARG A 1 52 ? -8.926 4.591 -3.932 1.00 0.00 49 ARG A CA 2
ATOM 1769 C C . ARG A 1 52 ? -8.276 3.841 -2.761 1.00 0.00 49 ARG A C 2
ATOM 1770 O O . ARG A 1 52 ? -8.224 4.329 -1.650 1.00 0.00 49 ARG A O 2
ATOM 1791 N N . ILE A 1 53 ? -7.759 2.668 -3.013 1.00 0.00 50 ILE A N 2
ATOM 1792 C CA . ILE A 1 53 ? -7.087 1.895 -1.929 1.00 0.00 50 ILE A CA 2
ATOM 1793 C C . ILE A 1 53 ? -5.640 2.383 -1.817 1.00 0.00 50 ILE A C 2
ATOM 1794 O O . ILE A 1 53 ? -4.973 2.569 -2.816 1.00 0.00 50 ILE A O 2
ATOM 1810 N N . GLN A 1 54 ? -5.146 2.597 -0.615 1.00 0.00 51 GLN A N 2
ATOM 1811 C CA . GLN A 1 54 ? -3.732 3.080 -0.450 1.00 0.00 51 GLN A CA 2
ATOM 1812 C C . GLN A 1 54 ? -2.961 2.128 0.482 1.00 0.00 51 GLN A C 2
ATOM 1813 O O . GLN A 1 54 ? -3.509 1.548 1.398 1.00 0.00 51 GLN A O 2
ATOM 1827 N N . ILE A 1 55 ? -1.691 1.953 0.217 1.00 0.00 52 ILE A N 2
ATOM 1828 C CA . ILE A 1 55 ? -0.843 1.027 1.031 1.00 0.00 52 ILE A CA 2
ATOM 1829 C C . ILE A 1 55 ? -0.128 1.792 2.150 1.00 0.00 52 ILE A C 2
ATOM 1830 O O . ILE A 1 55 ? 0.311 2.908 1.965 1.00 0.00 52 ILE A O 2
ATOM 1846 N N . LYS A 1 56 ? 0.028 1.187 3.302 1.00 0.00 53 LYS A N 2
ATOM 1847 C CA . LYS A 1 56 ? 0.750 1.878 4.414 1.00 0.00 53 LYS A CA 2
ATOM 1848 C C . LYS A 1 56 ? 2.252 1.722 4.191 1.00 0.00 53 LYS A C 2
ATOM 1849 O O . LYS A 1 56 ? 2.707 0.748 3.632 1.00 0.00 53 LYS A O 2
ATOM 1868 N N . ARG A 1 57 ? 3.023 2.688 4.615 1.00 0.00 54 ARG A N 2
ATOM 1869 C CA . ARG A 1 57 ? 4.505 2.619 4.432 1.00 0.00 54 ARG A CA 2
ATOM 1870 C C . ARG A 1 57 ? 5.182 2.292 5.767 1.00 0.00 54 ARG A C 2
ATOM 1871 O O . ARG A 1 57 ? 6.347 1.958 5.810 1.00 0.00 54 ARG A O 2
ATOM 1892 N N . LYS A 1 58 ? 4.478 2.419 6.862 1.00 0.00 55 LYS A N 2
ATOM 1893 C CA . LYS A 1 58 ? 5.112 2.147 8.187 1.00 0.00 55 LYS A CA 2
ATOM 1894 C C . LYS A 1 58 ? 5.130 0.645 8.492 1.00 0.00 55 LYS A C 2
ATOM 1895 O O . LYS A 1 58 ? 6.177 0.029 8.558 1.00 0.00 55 LYS A O 2
ATOM 1914 N N . GLN A 1 59 ? 3.986 0.052 8.689 1.00 0.00 56 GLN A N 2
ATOM 1915 C CA . GLN A 1 59 ? 3.952 -1.405 9.004 1.00 0.00 56 GLN A CA 2
ATOM 1916 C C . GLN A 1 59 ? 4.489 -2.201 7.817 1.00 0.00 56 GLN A C 2
ATOM 1917 O O . GLN A 1 59 ? 5.082 -3.249 7.975 1.00 0.00 56 GLN A O 2
ATOM 1931 N N . PHE A 1 60 ? 4.284 -1.712 6.628 1.00 0.00 57 PHE A N 2
ATOM 1932 C CA . PHE A 1 60 ? 4.780 -2.441 5.432 1.00 0.00 57 PHE A CA 2
ATOM 1933 C C . PHE A 1 60 ? 6.317 -2.361 5.393 1.00 0.00 57 PHE A C 2
ATOM 1934 O O . PHE A 1 60 ? 6.994 -3.353 5.211 1.00 0.00 57 PHE A O 2
ATOM 1951 N N . GLU A 1 61 ? 6.876 -1.193 5.573 1.00 0.00 58 GLU A N 2
ATOM 1952 C CA . GLU A 1 61 ? 8.367 -1.067 5.550 1.00 0.00 58 GLU A CA 2
ATOM 1953 C C . GLU A 1 61 ? 8.989 -2.137 6.457 1.00 0.00 58 GLU A C 2
ATOM 1954 O O . GLU A 1 61 ? 10.063 -2.640 6.188 1.00 0.00 58 GLU A O 2
ATOM 1966 N N . LYS A 1 62 ? 8.339 -2.475 7.536 1.00 0.00 59 LYS A N 2
ATOM 1967 C CA . LYS A 1 62 ? 8.923 -3.488 8.461 1.00 0.00 59 LYS A CA 2
ATOM 1968 C C . LYS A 1 62 ? 8.921 -4.866 7.805 1.00 0.00 59 LYS A C 2
ATOM 1969 O O . LYS A 1 62 ? 9.669 -5.739 8.199 1.00 0.00 59 LYS A O 2
ATOM 1988 N N . ILE A 1 63 ? 8.076 -5.080 6.827 1.00 0.00 60 ILE A N 2
ATOM 1989 C CA . ILE A 1 63 ? 8.011 -6.421 6.162 1.00 0.00 60 ILE A CA 2
ATOM 1990 C C . ILE A 1 63 ? 8.296 -6.306 4.663 1.00 0.00 60 ILE A C 2
ATOM 1991 O O . ILE A 1 63 ? 7.744 -7.033 3.871 1.00 0.00 60 ILE A O 2
ATOM 2007 N N . ILE A 1 64 ? 9.145 -5.411 4.250 1.00 0.00 61 ILE A N 2
ATOM 2008 C CA . ILE A 1 64 ? 9.424 -5.302 2.788 1.00 0.00 61 ILE A CA 2
ATOM 2009 C C . ILE A 1 64 ? 10.336 -6.469 2.349 1.00 0.00 61 ILE A C 2
ATOM 2010 O O . ILE A 1 64 ? 10.190 -7.011 1.272 1.00 0.00 61 ILE A O 2
ATOM 2026 N N . ASP A 1 65 ? 11.286 -6.851 3.172 1.00 0.00 62 ASP A N 2
ATOM 2027 C CA . ASP A 1 65 ? 12.219 -7.968 2.795 1.00 0.00 62 ASP A CA 2
ATOM 2028 C C . ASP A 1 65 ? 11.767 -9.302 3.410 1.00 0.00 62 ASP A C 2
ATOM 2029 O O . ASP A 1 65 ? 12.376 -10.329 3.185 1.00 0.00 62 ASP A O 2
ATOM 2038 N N . THR A 1 66 ? 10.719 -9.303 4.188 1.00 0.00 63 THR A N 2
ATOM 2039 C CA . THR A 1 66 ? 10.250 -10.580 4.818 1.00 0.00 63 THR A CA 2
ATOM 2040 C C . THR A 1 66 ? 9.343 -11.325 3.837 1.00 0.00 63 THR A C 2
ATOM 2041 O O . THR A 1 66 ? 8.975 -12.462 4.051 1.00 0.00 63 THR A O 2
ATOM 2052 N N . LEU A 1 67 ? 8.960 -10.682 2.781 1.00 0.00 64 LEU A N 2
ATOM 2053 C CA . LEU A 1 67 ? 8.050 -11.339 1.812 1.00 0.00 64 LEU A CA 2
ATOM 2054 C C . LEU A 1 67 ? 8.837 -12.379 1.004 1.00 0.00 64 LEU A C 2
ATOM 2055 O O . LEU A 1 67 ? 10.009 -12.211 0.733 1.00 0.00 64 LEU A O 2
ATOM 2071 N N . ILE A 1 9 ? -0.714 13.973 -2.651 1.00 0.00 6 ILE A N 3
ATOM 2072 C CA . ILE A 1 9 ? 0.335 14.519 -1.746 1.00 0.00 6 ILE A CA 3
ATOM 2073 C C . ILE A 1 9 ? 1.696 13.916 -2.153 1.00 0.00 6 ILE A C 3
ATOM 2074 O O . ILE A 1 9 ? 1.781 12.731 -2.408 1.00 0.00 6 ILE A O 3
ATOM 2090 N N . PRO A 1 10 ? 2.761 14.693 -2.196 1.00 0.00 7 PRO A N 3
ATOM 2091 C CA . PRO A 1 10 ? 4.095 14.143 -2.553 1.00 0.00 7 PRO A CA 3
ATOM 2092 C C . PRO A 1 10 ? 4.383 12.848 -1.783 1.00 0.00 7 PRO A C 3
ATOM 2093 O O . PRO A 1 10 ? 4.583 12.857 -0.587 1.00 0.00 7 PRO A O 3
ATOM 2104 N N . ILE A 1 11 ? 4.387 11.749 -2.480 1.00 0.00 8 ILE A N 3
ATOM 2105 C CA . ILE A 1 11 ? 4.640 10.413 -1.871 1.00 0.00 8 ILE A CA 3
ATOM 2106 C C . ILE A 1 11 ? 5.554 10.497 -0.620 1.00 0.00 8 ILE A C 3
ATOM 2107 O O . ILE A 1 11 ? 5.328 9.816 0.361 1.00 0.00 8 ILE A O 3
ATOM 2123 N N . TRP A 1 12 ? 6.587 11.305 -0.654 1.00 0.00 9 TRP A N 3
ATOM 2124 C CA . TRP A 1 12 ? 7.517 11.404 0.527 1.00 0.00 9 TRP A CA 3
ATOM 2125 C C . TRP A 1 12 ? 6.893 12.278 1.629 1.00 0.00 9 TRP A C 3
ATOM 2126 O O . TRP A 1 12 ? 7.580 12.719 2.529 1.00 0.00 9 TRP A O 3
ATOM 2147 N N . GLU A 1 13 ? 5.606 12.532 1.568 1.00 0.00 10 GLU A N 3
ATOM 2148 C CA . GLU A 1 13 ? 4.944 13.379 2.620 1.00 0.00 10 GLU A CA 3
ATOM 2149 C C . GLU A 1 13 ? 3.730 12.637 3.194 1.00 0.00 10 GLU A C 3
ATOM 2150 O O . GLU A 1 13 ? 3.327 12.876 4.315 1.00 0.00 10 GLU A O 3
ATOM 2162 N N . ARG A 1 14 ? 3.140 11.743 2.445 1.00 0.00 11 ARG A N 3
ATOM 2163 C CA . ARG A 1 14 ? 1.954 11.007 2.978 1.00 0.00 11 ARG A CA 3
ATOM 2164 C C . ARG A 1 14 ? 2.418 9.896 3.922 1.00 0.00 11 ARG A C 3
ATOM 2165 O O . ARG A 1 14 ? 3.589 9.583 4.006 1.00 0.00 11 ARG A O 3
ATOM 2186 N N . TYR A 1 15 ? 1.499 9.303 4.639 1.00 0.00 12 TYR A N 3
ATOM 2187 C CA . TYR A 1 15 ? 1.857 8.210 5.598 1.00 0.00 12 TYR A CA 3
ATOM 2188 C C . TYR A 1 15 ? 1.551 6.856 4.951 1.00 0.00 12 TYR A C 3
ATOM 2189 O O . TYR A 1 15 ? 1.978 5.819 5.421 1.00 0.00 12 TYR A O 3
ATOM 2207 N N . THR A 1 16 ? 0.818 6.866 3.870 1.00 0.00 13 THR A N 3
ATOM 2208 C CA . THR A 1 16 ? 0.472 5.596 3.162 1.00 0.00 13 THR A CA 3
ATOM 2209 C C . THR A 1 16 ? 0.672 5.819 1.661 1.00 0.00 13 THR A C 3
ATOM 2210 O O . THR A 1 16 ? 0.611 6.935 1.187 1.00 0.00 13 THR A O 3
ATOM 2221 N N . LEU A 1 17 ? 0.937 4.773 0.912 1.00 0.00 14 LEU A N 3
ATOM 2222 C CA . LEU A 1 17 ? 1.171 4.930 -0.564 1.00 0.00 14 LEU A CA 3
ATOM 2223 C C . LEU A 1 17 ? 0.016 4.318 -1.360 1.00 0.00 14 LEU A C 3
ATOM 2224 O O . LEU A 1 17 ? -0.554 3.315 -0.990 1.00 0.00 14 LEU A O 3
ATOM 2240 N N . THR A 1 18 ? -0.304 4.917 -2.475 1.00 0.00 15 THR A N 3
ATOM 2241 C CA . THR A 1 18 ? -1.398 4.384 -3.330 1.00 0.00 15 THR A CA 3
ATOM 2242 C C . THR A 1 18 ? -0.875 3.176 -4.096 1.00 0.00 15 THR A C 3
ATOM 2243 O O . THR A 1 18 ? 0.257 2.766 -3.931 1.00 0.00 15 THR A O 3
ATOM 2254 N N . ILE A 1 19 ? -1.680 2.610 -4.949 1.00 0.00 16 ILE A N 3
ATOM 2255 C CA . ILE A 1 19 ? -1.208 1.452 -5.727 1.00 0.00 16 ILE A CA 3
ATOM 2256 C C . ILE A 1 19 ? -0.118 1.942 -6.682 1.00 0.00 16 ILE A C 3
ATOM 2257 O O . ILE A 1 19 ? 0.874 1.281 -6.905 1.00 0.00 16 ILE A O 3
ATOM 2273 N N . GLU A 1 20 ? -0.306 3.102 -7.250 1.00 0.00 17 GLU A N 3
ATOM 2274 C CA . GLU A 1 20 ? 0.713 3.640 -8.190 1.00 0.00 17 GLU A CA 3
ATOM 2275 C C . GLU A 1 20 ? 1.959 4.016 -7.391 1.00 0.00 17 GLU A C 3
ATOM 2276 O O . GLU A 1 20 ? 3.068 3.700 -7.773 1.00 0.00 17 GLU A O 3
ATOM 2288 N N . GLU A 1 21 ? 1.790 4.664 -6.269 1.00 0.00 18 GLU A N 3
ATOM 2289 C CA . GLU A 1 21 ? 2.962 5.020 -5.449 1.00 0.00 18 GLU A CA 3
ATOM 2290 C C . GLU A 1 21 ? 3.589 3.718 -4.945 1.00 0.00 18 GLU A C 3
ATOM 2291 O O . GLU A 1 21 ? 4.793 3.591 -4.843 1.00 0.00 18 GLU A O 3
ATOM 2303 N N . ALA A 1 22 ? 2.769 2.743 -4.638 1.00 0.00 19 ALA A N 3
ATOM 2304 C CA . ALA A 1 22 ? 3.303 1.440 -4.153 1.00 0.00 19 ALA A CA 3
ATOM 2305 C C . ALA A 1 22 ? 4.044 0.745 -5.294 1.00 0.00 19 ALA A C 3
ATOM 2306 O O . ALA A 1 22 ? 5.149 0.283 -5.137 1.00 0.00 19 ALA A O 3
ATOM 2313 N N . SER A 1 23 ? 3.447 0.657 -6.448 1.00 0.00 20 SER A N 3
ATOM 2314 C CA . SER A 1 23 ? 4.147 -0.014 -7.573 1.00 0.00 20 SER A CA 3
ATOM 2315 C C . SER A 1 23 ? 5.521 0.633 -7.773 1.00 0.00 20 SER A C 3
ATOM 2316 O O . SER A 1 23 ? 6.505 -0.035 -8.000 1.00 0.00 20 SER A O 3
ATOM 2324 N N . LYS A 1 24 ? 5.600 1.929 -7.688 1.00 0.00 21 LYS A N 3
ATOM 2325 C CA . LYS A 1 24 ? 6.917 2.603 -7.863 1.00 0.00 21 LYS A CA 3
ATOM 2326 C C . LYS A 1 24 ? 7.766 2.384 -6.601 1.00 0.00 21 LYS A C 3
ATOM 2327 O O . LYS A 1 24 ? 8.838 1.818 -6.648 1.00 0.00 21 LYS A O 3
ATOM 2346 N N . TYR A 1 25 ? 7.284 2.843 -5.483 1.00 0.00 22 TYR A N 3
ATOM 2347 C CA . TYR A 1 25 ? 8.022 2.696 -4.188 1.00 0.00 22 TYR A CA 3
ATOM 2348 C C . TYR A 1 25 ? 8.089 1.215 -3.778 1.00 0.00 22 TYR A C 3
ATOM 2349 O O . TYR A 1 25 ? 9.148 0.644 -3.608 1.00 0.00 22 TYR A O 3
ATOM 2367 N N . PHE A 1 26 ? 6.945 0.607 -3.625 1.00 0.00 23 PHE A N 3
ATOM 2368 C CA . PHE A 1 26 ? 6.859 -0.829 -3.231 1.00 0.00 23 PHE A CA 3
ATOM 2369 C C . PHE A 1 26 ? 6.777 -1.685 -4.488 1.00 0.00 23 PHE A C 3
ATOM 2370 O O . PHE A 1 26 ? 5.747 -2.239 -4.788 1.00 0.00 23 PHE A O 3
ATOM 2387 N N . ARG A 1 27 ? 7.837 -1.763 -5.235 1.00 0.00 24 ARG A N 3
ATOM 2388 C CA . ARG A 1 27 ? 7.816 -2.572 -6.492 1.00 0.00 24 ARG A CA 3
ATOM 2389 C C . ARG A 1 27 ? 7.169 -3.936 -6.246 1.00 0.00 24 ARG A C 3
ATOM 2390 O O . ARG A 1 27 ? 7.840 -4.929 -6.044 1.00 0.00 24 ARG A O 3
ATOM 2411 N N . ILE A 1 28 ? 5.865 -3.983 -6.284 1.00 0.00 25 ILE A N 3
ATOM 2412 C CA . ILE A 1 28 ? 5.123 -5.262 -6.077 1.00 0.00 25 ILE A CA 3
ATOM 2413 C C . ILE A 1 28 ? 4.179 -5.445 -7.266 1.00 0.00 25 ILE A C 3
ATOM 2414 O O . ILE A 1 28 ? 3.835 -4.494 -7.940 1.00 0.00 25 ILE A O 3
ATOM 2430 N N . GLY A 1 29 ? 3.746 -6.644 -7.532 1.00 0.00 26 GLY A N 3
ATOM 2431 C CA . GLY A 1 29 ? 2.817 -6.845 -8.678 1.00 0.00 26 GLY A CA 3
ATOM 2432 C C . GLY A 1 29 ? 1.635 -5.885 -8.527 1.00 0.00 26 GLY A C 3
ATOM 2433 O O . GLY A 1 29 ? 0.896 -5.945 -7.565 1.00 0.00 26 GLY A O 3
ATOM 2437 N N . GLU A 1 30 ? 1.459 -4.991 -9.463 1.00 0.00 27 GLU A N 3
ATOM 2438 C CA . GLU A 1 30 ? 0.332 -4.015 -9.368 1.00 0.00 27 GLU A CA 3
ATOM 2439 C C . GLU A 1 30 ? -0.957 -4.749 -8.982 1.00 0.00 27 GLU A C 3
ATOM 2440 O O . GLU A 1 30 ? -1.554 -4.484 -7.958 1.00 0.00 27 GLU A O 3
ATOM 2452 N N . ASN A 1 31 ? -1.389 -5.664 -9.802 1.00 0.00 28 ASN A N 3
ATOM 2453 C CA . ASN A 1 31 ? -2.640 -6.418 -9.502 1.00 0.00 28 ASN A CA 3
ATOM 2454 C C . ASN A 1 31 ? -2.464 -7.246 -8.228 1.00 0.00 28 ASN A C 3
ATOM 2455 O O . ASN A 1 31 ? -3.424 -7.617 -7.583 1.00 0.00 28 ASN A O 3
ATOM 2466 N N . LYS A 1 32 ? -1.250 -7.539 -7.857 1.00 0.00 29 LYS A N 3
ATOM 2467 C CA . LYS A 1 32 ? -1.025 -8.343 -6.622 1.00 0.00 29 LYS A CA 3
ATOM 2468 C C . LYS A 1 32 ? -1.410 -7.489 -5.412 1.00 0.00 29 LYS A C 3
ATOM 2469 O O . LYS A 1 32 ? -1.909 -7.980 -4.419 1.00 0.00 29 LYS A O 3
ATOM 2488 N N . LEU A 1 33 ? -1.198 -6.207 -5.506 1.00 0.00 30 LEU A N 3
ATOM 2489 C CA . LEU A 1 33 ? -1.563 -5.289 -4.389 1.00 0.00 30 LEU A CA 3
ATOM 2490 C C . LEU A 1 33 ? -3.087 -5.172 -4.308 1.00 0.00 30 LEU A C 3
ATOM 2491 O O . LEU A 1 33 ? -3.696 -5.495 -3.308 1.00 0.00 30 LEU A O 3
ATOM 2507 N N . ARG A 1 34 ? -3.701 -4.698 -5.357 1.00 0.00 31 ARG A N 3
ATOM 2508 C CA . ARG A 1 34 ? -5.183 -4.539 -5.359 1.00 0.00 31 ARG A CA 3
ATOM 2509 C C . ARG A 1 34 ? -5.855 -5.858 -4.963 1.00 0.00 31 ARG A C 3
ATOM 2510 O O . ARG A 1 34 ? -6.934 -5.869 -4.405 1.00 0.00 31 ARG A O 3
ATOM 2531 N N . ARG A 1 35 ? -5.232 -6.969 -5.245 1.00 0.00 32 ARG A N 3
ATOM 2532 C CA . ARG A 1 35 ? -5.845 -8.280 -4.885 1.00 0.00 32 ARG A CA 3
ATOM 2533 C C . ARG A 1 35 ? -5.730 -8.509 -3.375 1.00 0.00 32 ARG A C 3
ATOM 2534 O O . ARG A 1 35 ? -6.583 -9.114 -2.763 1.00 0.00 32 ARG A O 3
ATOM 2555 N N . LEU A 1 36 ? -4.678 -8.037 -2.769 1.00 0.00 33 LEU A N 3
ATOM 2556 C CA . LEU A 1 36 ? -4.511 -8.243 -1.301 1.00 0.00 33 LEU A CA 3
ATOM 2557 C C . LEU A 1 36 ? -5.644 -7.540 -0.538 1.00 0.00 33 LEU A C 3
ATOM 2558 O O . LEU A 1 36 ? -6.255 -8.108 0.346 1.00 0.00 33 LEU A O 3
ATOM 2574 N N . ALA A 1 37 ? -5.909 -6.303 -0.853 1.00 0.00 34 ALA A N 3
ATOM 2575 C CA . ALA A 1 37 ? -6.977 -5.553 -0.126 1.00 0.00 34 ALA A CA 3
ATOM 2576 C C . ALA A 1 37 ? -8.370 -6.036 -0.548 1.00 0.00 34 ALA A C 3
ATOM 2577 O O . ALA A 1 37 ? -9.188 -6.388 0.278 1.00 0.00 34 ALA A O 3
ATOM 2584 N N . GLU A 1 38 ? -8.654 -6.031 -1.821 1.00 0.00 35 GLU A N 3
ATOM 2585 C CA . GLU A 1 38 ? -10.002 -6.464 -2.294 1.00 0.00 35 GLU A CA 3
ATOM 2586 C C . GLU A 1 38 ? -10.444 -7.743 -1.569 1.00 0.00 35 GLU A C 3
ATOM 2587 O O . GLU A 1 38 ? -11.619 -7.979 -1.378 1.00 0.00 35 GLU A O 3
ATOM 2599 N N . GLU A 1 39 ? -9.520 -8.573 -1.166 1.00 0.00 36 GLU A N 3
ATOM 2600 C CA . GLU A 1 39 ? -9.909 -9.831 -0.456 1.00 0.00 36 GLU A CA 3
ATOM 2601 C C . GLU A 1 39 ? -10.071 -9.546 1.032 1.00 0.00 36 GLU A C 3
ATOM 2602 O O . GLU A 1 39 ? -11.089 -9.834 1.628 1.00 0.00 36 GLU A O 3
ATOM 2614 N N . ASN A 1 40 ? -9.060 -8.990 1.633 1.00 0.00 37 ASN A N 3
ATOM 2615 C CA . ASN A 1 40 ? -9.117 -8.684 3.099 1.00 0.00 37 ASN A CA 3
ATOM 2616 C C . ASN A 1 40 ? -9.420 -7.197 3.314 1.00 0.00 37 ASN A C 3
ATOM 2617 O O . ASN A 1 40 ? -8.612 -6.460 3.842 1.00 0.00 37 ASN A O 3
ATOM 2628 N N . LYS A 1 41 ? -10.584 -6.753 2.917 1.00 0.00 38 LYS A N 3
ATOM 2629 C CA . LYS A 1 41 ? -10.941 -5.315 3.108 1.00 0.00 38 LYS A CA 3
ATOM 2630 C C . LYS A 1 41 ? -10.616 -4.892 4.546 1.00 0.00 38 LYS A C 3
ATOM 2631 O O . LYS A 1 41 ? -10.455 -3.723 4.836 1.00 0.00 38 LYS A O 3
ATOM 2650 N N . ASN A 1 42 ? -10.538 -5.832 5.453 1.00 0.00 39 ASN A N 3
ATOM 2651 C CA . ASN A 1 42 ? -10.247 -5.489 6.877 1.00 0.00 39 ASN A CA 3
ATOM 2652 C C . ASN A 1 42 ? -8.748 -5.621 7.151 1.00 0.00 39 ASN A C 3
ATOM 2653 O O . ASN A 1 42 ? -8.324 -5.767 8.280 1.00 0.00 39 ASN A O 3
ATOM 2664 N N . ALA A 1 43 ? -7.942 -5.565 6.129 1.00 0.00 40 ALA A N 3
ATOM 2665 C CA . ALA A 1 43 ? -6.473 -5.681 6.334 1.00 0.00 40 ALA A CA 3
ATOM 2666 C C . ALA A 1 43 ? -6.019 -4.615 7.342 1.00 0.00 40 ALA A C 3
ATOM 2667 O O . ALA A 1 43 ? -6.554 -3.528 7.397 1.00 0.00 40 ALA A O 3
ATOM 2674 N N . ASN A 1 44 ? -5.042 -4.919 8.144 1.00 0.00 41 ASN A N 3
ATOM 2675 C CA . ASN A 1 44 ? -4.558 -3.922 9.138 1.00 0.00 41 ASN A CA 3
ATOM 2676 C C . ASN A 1 44 ? -3.653 -2.889 8.449 1.00 0.00 41 ASN A C 3
ATOM 2677 O O . ASN A 1 44 ? -3.143 -1.987 9.086 1.00 0.00 41 ASN A O 3
ATOM 2688 N N . TRP A 1 45 ? -3.425 -3.029 7.160 1.00 0.00 42 TRP A N 3
ATOM 2689 C CA . TRP A 1 45 ? -2.520 -2.073 6.429 1.00 0.00 42 TRP A CA 3
ATOM 2690 C C . TRP A 1 45 ? -3.255 -1.371 5.274 1.00 0.00 42 TRP A C 3
ATOM 2691 O O . TRP A 1 45 ? -2.759 -0.411 4.721 1.00 0.00 42 TRP A O 3
ATOM 2712 N N . LEU A 1 46 ? -4.413 -1.836 4.878 1.00 0.00 43 LEU A N 3
ATOM 2713 C CA . LEU A 1 46 ? -5.123 -1.179 3.738 1.00 0.00 43 LEU A CA 3
ATOM 2714 C C . LEU A 1 46 ? -6.029 -0.061 4.266 1.00 0.00 43 LEU A C 3
ATOM 2715 O O . LEU A 1 46 ? -6.433 -0.056 5.411 1.00 0.00 43 LEU A O 3
ATOM 2731 N N . ILE A 1 47 ? -6.319 0.911 3.439 1.00 0.00 44 ILE A N 3
ATOM 2732 C CA . ILE A 1 47 ? -7.167 2.055 3.874 1.00 0.00 44 ILE A CA 3
ATOM 2733 C C . ILE A 1 47 ? -8.085 2.456 2.711 1.00 0.00 44 ILE A C 3
ATOM 2734 O O . ILE A 1 47 ? -7.634 2.714 1.612 1.00 0.00 44 ILE A O 3
ATOM 2750 N N . MET A 1 48 ? -9.369 2.518 2.949 1.00 0.00 45 MET A N 3
ATOM 2751 C CA . MET A 1 48 ? -10.318 2.909 1.864 1.00 0.00 45 MET A CA 3
ATOM 2752 C C . MET A 1 48 ? -10.619 4.403 1.966 1.00 0.00 45 MET A C 3
ATOM 2753 O O . MET A 1 48 ? -11.389 4.838 2.800 1.00 0.00 45 MET A O 3
ATOM 2767 N N . ASN A 1 49 ? -10.022 5.192 1.116 1.00 0.00 46 ASN A N 3
ATOM 2768 C CA . ASN A 1 49 ? -10.270 6.665 1.145 1.00 0.00 46 ASN A CA 3
ATOM 2769 C C . ASN A 1 49 ? -11.357 7.001 0.125 1.00 0.00 46 ASN A C 3
ATOM 2770 O O . ASN A 1 49 ? -11.077 7.404 -0.987 1.00 0.00 46 ASN A O 3
ATOM 2781 N N . GLY A 1 50 ? -12.597 6.824 0.489 1.00 0.00 47 GLY A N 3
ATOM 2782 C CA . GLY A 1 50 ? -13.700 7.117 -0.465 1.00 0.00 47 GLY A CA 3
ATOM 2783 C C . GLY A 1 50 ? -13.841 5.945 -1.423 1.00 0.00 47 GLY A C 3
ATOM 2784 O O . GLY A 1 50 ? -14.810 5.213 -1.392 1.00 0.00 47 GLY A O 3
ATOM 2788 N N . ASN A 1 51 ? -12.881 5.767 -2.286 1.00 0.00 48 ASN A N 3
ATOM 2789 C CA . ASN A 1 51 ? -12.957 4.648 -3.263 1.00 0.00 48 ASN A CA 3
ATOM 2790 C C . ASN A 1 51 ? -11.550 4.155 -3.632 1.00 0.00 48 ASN A C 3
ATOM 2791 O O . ASN A 1 51 ? -11.391 3.097 -4.206 1.00 0.00 48 ASN A O 3
ATOM 2802 N N . ARG A 1 52 ? -10.526 4.913 -3.323 1.00 0.00 49 ARG A N 3
ATOM 2803 C CA . ARG A 1 52 ? -9.138 4.481 -3.677 1.00 0.00 49 ARG A CA 3
ATOM 2804 C C . ARG A 1 52 ? -8.492 3.739 -2.502 1.00 0.00 49 ARG A C 3
ATOM 2805 O O . ARG A 1 52 ? -8.474 4.216 -1.385 1.00 0.00 49 ARG A O 3
ATOM 2826 N N . ILE A 1 53 ? -7.950 2.578 -2.757 1.00 0.00 50 ILE A N 3
ATOM 2827 C CA . ILE A 1 53 ? -7.286 1.793 -1.674 1.00 0.00 50 ILE A CA 3
ATOM 2828 C C . ILE A 1 53 ? -5.834 2.265 -1.534 1.00 0.00 50 ILE A C 3
ATOM 2829 O O . ILE A 1 53 ? -5.115 2.352 -2.511 1.00 0.00 50 ILE A O 3
ATOM 2845 N N . GLN A 1 54 ? -5.391 2.568 -0.329 1.00 0.00 51 GLN A N 3
ATOM 2846 C CA . GLN A 1 54 ? -3.975 3.033 -0.131 1.00 0.00 51 GLN A CA 3
ATOM 2847 C C . GLN A 1 54 ? -3.181 1.971 0.639 1.00 0.00 51 GLN A C 3
ATOM 2848 O O . GLN A 1 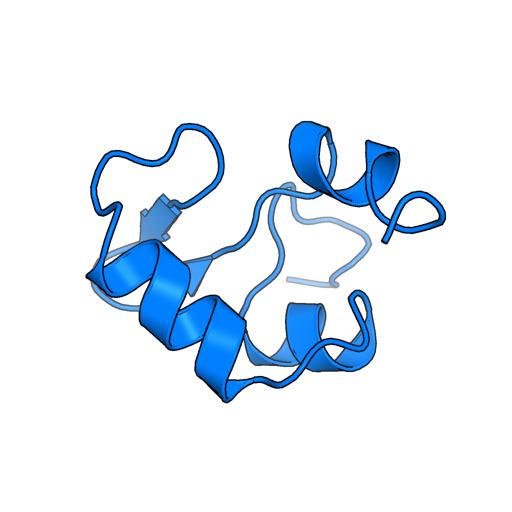54 ? -3.706 1.265 1.477 1.00 0.00 51 GLN A O 3
ATOM 2862 N N . ILE A 1 55 ? -1.913 1.857 0.341 1.00 0.00 52 ILE A N 3
ATOM 2863 C CA . ILE A 1 55 ? -1.049 0.846 1.022 1.00 0.00 52 ILE A CA 3
ATOM 2864 C C . ILE A 1 55 ? -0.366 1.478 2.235 1.00 0.00 52 ILE A C 3
ATOM 2865 O O . ILE A 1 55 ? -0.069 2.655 2.245 1.00 0.00 52 ILE A O 3
ATOM 2881 N N . LYS A 1 56 ? -0.087 0.704 3.254 1.00 0.00 53 LYS A N 3
ATOM 2882 C CA . LYS A 1 56 ? 0.602 1.276 4.448 1.00 0.00 53 LYS A CA 3
ATOM 2883 C C . LYS A 1 56 ? 2.103 1.343 4.161 1.00 0.00 53 LYS A C 3
ATOM 2884 O O . LYS A 1 56 ? 2.641 0.533 3.434 1.00 0.00 53 LYS A O 3
ATOM 2903 N N . ARG A 1 57 ? 2.778 2.320 4.705 1.00 0.00 54 ARG A N 3
ATOM 2904 C CA . ARG A 1 57 ? 4.244 2.467 4.448 1.00 0.00 54 ARG A CA 3
ATOM 2905 C C . ARG A 1 57 ? 5.052 1.928 5.635 1.00 0.00 54 ARG A C 3
ATOM 2906 O O . ARG A 1 57 ? 6.090 1.323 5.463 1.00 0.00 54 ARG A O 3
ATOM 2927 N N . LYS A 1 58 ? 4.603 2.163 6.840 1.00 0.00 55 LYS A N 3
ATOM 2928 C CA . LYS A 1 58 ? 5.374 1.684 8.026 1.00 0.00 55 LYS A CA 3
ATOM 2929 C C . LYS A 1 58 ? 5.300 0.158 8.152 1.00 0.00 55 LYS A C 3
ATOM 2930 O O . LYS A 1 58 ? 6.292 -0.530 8.030 1.00 0.00 55 LYS A O 3
ATOM 2949 N N . GLN A 1 59 ? 4.140 -0.378 8.417 1.00 0.00 56 GLN A N 3
ATOM 2950 C CA . GLN A 1 59 ? 4.023 -1.857 8.577 1.00 0.00 56 GLN A CA 3
ATOM 2951 C C . GLN A 1 59 ? 4.529 -2.566 7.320 1.00 0.00 56 GLN A C 3
ATOM 2952 O O . GLN A 1 59 ? 4.906 -3.720 7.362 1.00 0.00 56 GLN A O 3
ATOM 2966 N N . PHE A 1 60 ? 4.531 -1.899 6.197 1.00 0.00 57 PHE A N 3
ATOM 2967 C CA . PHE A 1 60 ? 5.002 -2.559 4.941 1.00 0.00 57 PHE A CA 3
ATOM 2968 C C . PHE A 1 60 ? 6.510 -2.324 4.756 1.00 0.00 57 PHE A C 3
ATOM 2969 O O . PHE A 1 60 ? 7.276 -3.261 4.652 1.00 0.00 57 PHE A O 3
ATOM 2986 N N . GLU A 1 61 ? 6.936 -1.088 4.694 1.00 0.00 58 GLU A N 3
ATOM 2987 C CA . GLU A 1 61 ? 8.393 -0.793 4.494 1.00 0.00 58 GLU A CA 3
ATOM 2988 C C . GLU A 1 61 ? 9.258 -1.761 5.310 1.00 0.00 58 GLU A C 3
ATOM 2989 O O . GLU A 1 61 ? 10.371 -2.076 4.938 1.00 0.00 58 GLU A O 3
ATOM 3001 N N . LYS A 1 62 ? 8.761 -2.240 6.415 1.00 0.00 59 LYS A N 3
ATOM 3002 C CA . LYS A 1 62 ? 9.572 -3.177 7.242 1.00 0.00 59 LYS A CA 3
ATOM 3003 C C . LYS A 1 62 ? 9.699 -4.519 6.535 1.00 0.00 59 LYS A C 3
ATOM 3004 O O . LYS A 1 62 ? 10.749 -5.130 6.536 1.00 0.00 59 LYS A O 3
ATOM 3023 N N . ILE A 1 63 ? 8.634 -4.999 5.952 1.00 0.00 60 ILE A N 3
ATOM 3024 C CA . ILE A 1 63 ? 8.691 -6.323 5.270 1.00 0.00 60 ILE A CA 3
ATOM 3025 C C . ILE A 1 63 ? 8.934 -6.161 3.766 1.00 0.00 60 ILE A C 3
ATOM 3026 O O . ILE A 1 63 ? 8.446 -6.939 2.978 1.00 0.00 60 ILE A O 3
ATOM 3042 N N . ILE A 1 64 ? 9.675 -5.170 3.340 1.00 0.00 61 ILE A N 3
ATOM 3043 C CA . ILE A 1 64 ? 9.906 -5.024 1.865 1.00 0.00 61 ILE A CA 3
ATOM 3044 C C . ILE A 1 64 ? 11.047 -5.951 1.421 1.00 0.00 61 ILE A C 3
ATOM 3045 O O . ILE A 1 64 ? 11.026 -6.494 0.335 1.00 0.00 61 ILE A O 3
ATOM 3061 N N . ASP A 1 65 ? 12.047 -6.135 2.247 1.00 0.00 62 ASP A N 3
ATOM 3062 C CA . ASP A 1 65 ? 13.190 -7.026 1.862 1.00 0.00 62 ASP A CA 3
ATOM 3063 C C . ASP A 1 65 ? 12.942 -8.449 2.379 1.00 0.00 62 ASP A C 3
ATOM 3064 O O . ASP A 1 65 ? 13.708 -9.357 2.120 1.00 0.00 62 ASP A O 3
ATOM 3073 N N . THR A 1 66 ? 11.881 -8.646 3.111 1.00 0.00 63 THR A N 3
ATOM 3074 C CA . THR A 1 66 ? 11.573 -10.003 3.660 1.00 0.00 63 THR A CA 3
ATOM 3075 C C . THR A 1 66 ? 10.778 -10.797 2.621 1.00 0.00 63 THR A C 3
ATOM 3076 O O . THR A 1 66 ? 10.616 -11.996 2.730 1.00 0.00 63 THR A O 3
ATOM 3087 N N . LEU A 1 67 ? 10.264 -10.136 1.630 1.00 0.00 64 LEU A N 3
ATOM 3088 C CA . LEU A 1 67 ? 9.462 -10.854 0.609 1.00 0.00 64 LEU A CA 3
ATOM 3089 C C . LEU A 1 67 ? 10.406 -11.649 -0.304 1.00 0.00 64 LEU A C 3
ATOM 3090 O O . LEU A 1 67 ? 9.986 -12.516 -1.044 1.00 0.00 64 LEU A O 3
ATOM 3106 N N . ILE A 1 9 ? -0.306 13.760 -1.814 1.00 0.00 6 ILE A N 4
ATOM 3107 C CA . ILE A 1 9 ? 0.704 14.099 -0.772 1.00 0.00 6 ILE A CA 4
ATOM 3108 C C . ILE A 1 9 ? 2.061 13.498 -1.182 1.00 0.00 6 ILE A C 4
ATOM 3109 O O . ILE A 1 9 ? 2.126 12.347 -1.564 1.00 0.00 6 ILE A O 4
ATOM 3125 N N . PRO A 1 10 ? 3.148 14.243 -1.089 1.00 0.00 7 PRO A N 4
ATOM 3126 C CA . PRO A 1 10 ? 4.485 13.699 -1.447 1.00 0.00 7 PRO A CA 4
ATOM 3127 C C . PRO A 1 10 ? 4.718 12.332 -0.791 1.00 0.00 7 PRO A C 4
ATOM 3128 O O . PRO A 1 10 ? 4.639 12.176 0.411 1.00 0.00 7 PRO A O 4
ATOM 3139 N N . ILE A 1 11 ? 4.977 11.347 -1.592 1.00 0.00 8 ILE A N 4
ATOM 3140 C CA . ILE A 1 11 ? 5.196 9.971 -1.093 1.00 0.00 8 ILE A CA 4
ATOM 3141 C C . ILE A 1 11 ? 6.125 9.936 0.144 1.00 0.00 8 ILE A C 4
ATOM 3142 O O . ILE A 1 11 ? 6.068 9.015 0.932 1.00 0.00 8 ILE A O 4
ATOM 3158 N N . TRP A 1 12 ? 7.001 10.900 0.307 1.00 0.00 9 TRP A N 4
ATOM 3159 C CA . TRP A 1 12 ? 7.949 10.875 1.485 1.00 0.00 9 TRP A CA 4
ATOM 3160 C C . TRP A 1 12 ? 7.354 11.628 2.689 1.00 0.00 9 TRP A C 4
ATOM 3161 O O . TRP A 1 12 ? 7.981 11.711 3.727 1.00 0.00 9 TRP A O 4
ATOM 3182 N N . GLU A 1 13 ? 6.169 12.181 2.568 1.00 0.00 10 GLU A N 4
ATOM 3183 C CA . GLU A 1 13 ? 5.558 12.935 3.721 1.00 0.00 10 GLU A CA 4
ATOM 3184 C C . GLU A 1 13 ? 4.266 12.243 4.171 1.00 0.00 10 GLU A C 4
ATOM 3185 O O . GLU A 1 13 ? 3.678 12.605 5.171 1.00 0.00 10 GLU A O 4
ATOM 3197 N N . ARG A 1 14 ? 3.820 11.253 3.451 1.00 0.00 11 ARG A N 4
ATOM 3198 C CA . ARG A 1 14 ? 2.567 10.545 3.855 1.00 0.00 11 ARG A CA 4
ATOM 3199 C C . ARG A 1 14 ? 2.891 9.482 4.909 1.00 0.00 11 ARG A C 4
ATOM 3200 O O . ARG A 1 14 ? 4.007 9.374 5.374 1.00 0.00 11 ARG A O 4
ATOM 3221 N N . TYR A 1 15 ? 1.913 8.693 5.281 1.00 0.00 12 TYR A N 4
ATOM 3222 C CA . TYR A 1 15 ? 2.128 7.610 6.293 1.00 0.00 12 TYR A CA 4
ATOM 3223 C C . TYR A 1 15 ? 1.758 6.275 5.642 1.00 0.00 12 TYR A C 4
ATOM 3224 O O . TYR A 1 15 ? 2.023 5.212 6.167 1.00 0.00 12 TYR A O 4
ATOM 3242 N N . THR A 1 16 ? 1.160 6.341 4.480 1.00 0.00 13 THR A N 4
ATOM 3243 C CA . THR A 1 16 ? 0.767 5.108 3.734 1.00 0.00 13 THR A CA 4
ATOM 3244 C C . THR A 1 16 ? 0.952 5.393 2.238 1.00 0.00 13 THR A C 4
ATOM 3245 O O . THR A 1 16 ? 0.863 6.526 1.810 1.00 0.00 13 THR A O 4
ATOM 3256 N N . LEU A 1 17 ? 1.237 4.387 1.442 1.00 0.00 14 LEU A N 4
ATOM 3257 C CA . LEU A 1 17 ? 1.463 4.622 -0.027 1.00 0.00 14 LEU A CA 4
ATOM 3258 C C . LEU A 1 17 ? 0.245 4.193 -0.846 1.00 0.00 14 LEU A C 4
ATOM 3259 O O . LEU A 1 17 ? -0.373 3.188 -0.592 1.00 0.00 14 LEU A O 4
ATOM 3275 N N . THR A 1 18 ? -0.080 4.956 -1.847 1.00 0.00 15 THR A N 4
ATOM 3276 C CA . THR A 1 18 ? -1.241 4.611 -2.713 1.00 0.00 15 THR A CA 4
ATOM 3277 C C . THR A 1 18 ? -0.830 3.496 -3.669 1.00 0.00 15 THR A C 4
ATOM 3278 O O . THR A 1 18 ? 0.259 2.964 -3.588 1.00 0.00 15 THR A O 4
ATOM 3289 N N . ILE A 1 19 ? -1.685 3.153 -4.591 1.00 0.00 16 ILE A N 4
ATOM 3290 C CA . ILE A 1 19 ? -1.330 2.099 -5.559 1.00 0.00 16 ILE A CA 4
ATOM 3291 C C . ILE A 1 19 ? -0.175 2.614 -6.418 1.00 0.00 16 ILE A C 4
ATOM 3292 O O . ILE A 1 19 ? 0.762 1.903 -6.719 1.00 0.00 16 ILE A O 4
ATOM 3308 N N . GLU A 1 20 ? -0.255 3.852 -6.825 1.00 0.00 17 GLU A N 4
ATOM 3309 C CA . GLU A 1 20 ? 0.820 4.427 -7.678 1.00 0.00 17 GLU A CA 4
ATOM 3310 C C . GLU A 1 20 ? 2.090 4.584 -6.846 1.00 0.00 17 GLU A C 4
ATOM 3311 O O . GLU A 1 20 ? 3.175 4.273 -7.295 1.00 0.00 17 GLU A O 4
ATOM 3323 N N . GLU A 1 21 ? 1.973 5.046 -5.631 1.00 0.00 18 GLU A N 4
ATOM 3324 C CA . GLU A 1 21 ? 3.176 5.193 -4.795 1.00 0.00 18 GLU A CA 4
ATOM 3325 C C . GLU A 1 21 ? 3.728 3.795 -4.504 1.00 0.00 18 GLU A C 4
ATOM 3326 O O . GLU A 1 21 ? 4.920 3.573 -4.520 1.00 0.00 18 GLU A O 4
ATOM 3338 N N . ALA A 1 22 ? 2.865 2.845 -4.246 1.00 0.00 19 ALA A N 4
ATOM 3339 C CA . ALA A 1 22 ? 3.345 1.461 -3.965 1.00 0.00 19 ALA A CA 4
ATOM 3340 C C . ALA A 1 22 ? 3.979 0.875 -5.222 1.00 0.00 19 ALA A C 4
ATOM 3341 O O . ALA A 1 22 ? 5.093 0.407 -5.202 1.00 0.00 19 ALA A O 4
ATOM 3348 N N . SER A 1 23 ? 3.283 0.881 -6.322 1.00 0.00 20 SER A N 4
ATOM 3349 C CA . SER A 1 23 ? 3.882 0.307 -7.554 1.00 0.00 20 SER A CA 4
ATOM 3350 C C . SER A 1 23 ? 5.278 0.908 -7.772 1.00 0.00 20 SER A C 4
ATOM 3351 O O . SER A 1 23 ? 6.191 0.234 -8.193 1.00 0.00 20 SER A O 4
ATOM 3359 N N . LYS A 1 24 ? 5.460 2.165 -7.475 1.00 0.00 21 LYS A N 4
ATOM 3360 C CA . LYS A 1 24 ? 6.811 2.782 -7.645 1.00 0.00 21 LYS A CA 4
ATOM 3361 C C . LYS A 1 24 ? 7.712 2.351 -6.478 1.00 0.00 21 LYS A C 4
ATOM 3362 O O . LYS A 1 24 ? 8.740 1.731 -6.655 1.00 0.00 21 LYS A O 4
ATOM 3381 N N . TYR A 1 25 ? 7.309 2.697 -5.288 1.00 0.00 22 TYR A N 4
ATOM 3382 C CA . TYR A 1 25 ? 8.081 2.357 -4.050 1.00 0.00 22 TYR A CA 4
ATOM 3383 C C . TYR A 1 25 ? 8.125 0.833 -3.853 1.00 0.00 22 TYR A C 4
ATOM 3384 O O . TYR A 1 25 ? 9.174 0.224 -3.796 1.00 0.00 22 TYR A O 4
ATOM 3402 N N . PHE A 1 26 ? 6.973 0.232 -3.752 1.00 0.00 23 PHE A N 4
ATOM 3403 C CA . PHE A 1 26 ? 6.870 -1.241 -3.561 1.00 0.00 23 PHE A CA 4
ATOM 3404 C C . PHE A 1 26 ? 6.732 -1.903 -4.929 1.00 0.00 23 PHE A C 4
ATOM 3405 O O . PHE A 1 26 ? 5.692 -2.427 -5.258 1.00 0.00 23 PHE A O 4
ATOM 3422 N N . ARG A 1 27 ? 7.760 -1.851 -5.736 1.00 0.00 24 ARG A N 4
ATOM 3423 C CA . ARG A 1 27 ? 7.682 -2.455 -7.106 1.00 0.00 24 ARG A CA 4
ATOM 3424 C C . ARG A 1 27 ? 6.973 -3.809 -7.063 1.00 0.00 24 ARG A C 4
ATOM 3425 O O . ARG A 1 27 ? 7.586 -4.852 -6.944 1.00 0.00 24 ARG A O 4
ATOM 3446 N N . ILE A 1 28 ? 5.675 -3.780 -7.176 1.00 0.00 25 ILE A N 4
ATOM 3447 C CA . ILE A 1 28 ? 4.860 -5.030 -7.166 1.00 0.00 25 ILE A CA 4
ATOM 3448 C C . ILE A 1 28 ? 3.791 -4.876 -8.265 1.00 0.00 25 ILE A C 4
ATOM 3449 O O . ILE A 1 28 ? 3.529 -3.786 -8.732 1.00 0.00 25 ILE A O 4
ATOM 3465 N N . GLY A 1 29 ? 3.171 -5.948 -8.675 1.00 0.00 26 GLY A N 4
ATOM 3466 C CA . GLY A 1 29 ? 2.124 -5.838 -9.732 1.00 0.00 26 GLY A CA 4
ATOM 3467 C C . GLY A 1 29 ? 0.981 -4.948 -9.233 1.00 0.00 26 GLY A C 4
ATOM 3468 O O . GLY A 1 29 ? 0.400 -5.192 -8.195 1.00 0.00 26 GLY A O 4
ATOM 3472 N N . GLU A 1 30 ? 0.656 -3.917 -9.966 1.00 0.00 27 GLU A N 4
ATOM 3473 C CA . GLU A 1 30 ? -0.448 -3.007 -9.539 1.00 0.00 27 GLU A CA 4
ATOM 3474 C C . GLU A 1 30 ? -1.689 -3.829 -9.173 1.00 0.00 27 GLU A C 4
ATOM 3475 O O . GLU A 1 30 ? -2.260 -3.675 -8.111 1.00 0.00 27 GLU A O 4
ATOM 3487 N N . ASN A 1 31 ? -2.114 -4.690 -10.057 1.00 0.00 28 ASN A N 4
ATOM 3488 C CA . ASN A 1 31 ? -3.324 -5.520 -9.788 1.00 0.00 28 ASN A CA 4
ATOM 3489 C C . ASN A 1 31 ? -3.098 -6.384 -8.548 1.00 0.00 28 ASN A C 4
ATOM 3490 O O . ASN A 1 31 ? -4.029 -6.891 -7.954 1.00 0.00 28 ASN A O 4
ATOM 3501 N N . LYS A 1 32 ? -1.873 -6.551 -8.147 1.00 0.00 29 LYS A N 4
ATOM 3502 C CA . LYS A 1 32 ? -1.597 -7.377 -6.940 1.00 0.00 29 LYS A CA 4
ATOM 3503 C C . LYS A 1 32 ? -2.193 -6.657 -5.728 1.00 0.00 29 LYS A C 4
ATOM 3504 O O . LYS A 1 32 ? -2.765 -7.261 -4.846 1.00 0.00 29 LYS A O 4
ATOM 3523 N N . LEU A 1 33 ? -2.077 -5.360 -5.702 1.00 0.00 30 LEU A N 4
ATOM 3524 C CA . LEU A 1 33 ? -2.644 -4.567 -4.575 1.00 0.00 30 LEU A CA 4
ATOM 3525 C C . LEU A 1 33 ? -4.170 -4.578 -4.669 1.00 0.00 30 LEU A C 4
ATOM 3526 O O . LEU A 1 33 ? -4.857 -5.034 -3.777 1.00 0.00 30 LEU A O 4
ATOM 3542 N N . ARG A 1 34 ? -4.702 -4.064 -5.745 1.00 0.00 31 ARG A N 4
ATOM 3543 C CA . ARG A 1 34 ? -6.183 -4.025 -5.909 1.00 0.00 31 ARG A CA 4
ATOM 3544 C C . ARG A 1 34 ? -6.792 -5.371 -5.510 1.00 0.00 31 ARG A C 4
ATOM 3545 O O . ARG A 1 34 ? -7.859 -5.430 -4.935 1.00 0.00 31 ARG A O 4
ATOM 3566 N N . ARG A 1 35 ? -6.128 -6.453 -5.814 1.00 0.00 32 ARG A N 4
ATOM 3567 C CA . ARG A 1 35 ? -6.684 -7.788 -5.455 1.00 0.00 32 ARG A CA 4
ATOM 3568 C C . ARG A 1 35 ? -6.452 -8.075 -3.971 1.00 0.00 32 ARG A C 4
ATOM 3569 O O . ARG A 1 35 ? -7.339 -8.522 -3.276 1.00 0.00 32 ARG A O 4
ATOM 3590 N N . LEU A 1 36 ? -5.268 -7.833 -3.482 1.00 0.00 33 LEU A N 4
ATOM 3591 C CA . LEU A 1 36 ? -4.987 -8.108 -2.044 1.00 0.00 33 LEU A CA 4
ATOM 3592 C C . LEU A 1 36 ? -5.922 -7.264 -1.169 1.00 0.00 33 LEU A C 4
ATOM 3593 O O . LEU A 1 36 ? -6.469 -7.739 -0.193 1.00 0.00 33 LEU A O 4
ATOM 3609 N N . ALA A 1 37 ? -6.113 -6.021 -1.511 1.00 0.00 34 ALA A N 4
ATOM 3610 C CA . ALA A 1 37 ? -7.018 -5.158 -0.700 1.00 0.00 34 ALA A CA 4
ATOM 3611 C C . ALA A 1 37 ? -8.459 -5.643 -0.859 1.00 0.00 34 ALA A C 4
ATOM 3612 O O . ALA A 1 37 ? -9.075 -6.116 0.075 1.00 0.00 34 ALA A O 4
ATOM 3619 N N . GLU A 1 38 ? -8.999 -5.527 -2.039 1.00 0.00 35 GLU A N 4
ATOM 3620 C CA . GLU A 1 38 ? -10.399 -5.975 -2.270 1.00 0.00 35 GLU A CA 4
ATOM 3621 C C . GLU A 1 38 ? -10.574 -7.411 -1.772 1.00 0.00 35 GLU A C 4
ATOM 3622 O O . GLU A 1 38 ? -11.679 -7.889 -1.606 1.00 0.00 35 GLU A O 4
ATOM 3634 N N . GLU A 1 39 ? -9.495 -8.107 -1.531 1.00 0.00 36 GLU A N 4
ATOM 3635 C CA . GLU A 1 39 ? -9.601 -9.507 -1.046 1.00 0.00 36 GLU A CA 4
ATOM 3636 C C . GLU A 1 39 ? -9.773 -9.496 0.476 1.00 0.00 36 GLU A C 4
ATOM 3637 O O . GLU A 1 39 ? -10.364 -10.390 1.049 1.00 0.00 36 GLU A O 4
ATOM 3649 N N . ASN A 1 40 ? -9.255 -8.488 1.132 1.00 0.00 37 ASN A N 4
ATOM 3650 C CA . ASN A 1 40 ? -9.372 -8.402 2.621 1.00 0.00 37 ASN A CA 4
ATOM 3651 C C . ASN A 1 40 ? -9.790 -6.985 3.018 1.00 0.00 37 ASN A C 4
ATOM 3652 O O . ASN A 1 40 ? -9.050 -6.270 3.661 1.00 0.00 37 ASN A O 4
ATOM 3663 N N . LYS A 1 41 ? -10.971 -6.574 2.642 1.00 0.00 38 LYS A N 4
ATOM 3664 C CA . LYS A 1 41 ? -11.437 -5.202 3.005 1.00 0.00 38 LYS A CA 4
ATOM 3665 C C . LYS A 1 41 ? -11.146 -4.935 4.486 1.00 0.00 38 LYS A C 4
ATOM 3666 O O . LYS A 1 41 ? -11.118 -3.805 4.930 1.00 0.00 38 LYS A O 4
ATOM 3685 N N . ASN A 1 42 ? -10.939 -5.975 5.253 1.00 0.00 39 ASN A N 4
ATOM 3686 C CA . ASN A 1 42 ? -10.660 -5.808 6.711 1.00 0.00 39 ASN A CA 4
ATOM 3687 C C . ASN A 1 42 ? -9.158 -5.952 6.967 1.00 0.00 39 ASN A C 4
ATOM 3688 O O . ASN A 1 42 ? -8.722 -6.096 8.091 1.00 0.00 39 ASN A O 4
ATOM 3699 N N . ALA A 1 43 ? -8.364 -5.912 5.935 1.00 0.00 40 ALA A N 4
ATOM 3700 C CA . ALA A 1 43 ? -6.894 -6.045 6.124 1.00 0.00 40 ALA A CA 4
ATOM 3701 C C . ALA A 1 43 ? -6.427 -5.010 7.154 1.00 0.00 40 ALA A C 4
ATOM 3702 O O . ALA A 1 43 ? -6.961 -3.926 7.247 1.00 0.00 40 ALA A O 4
ATOM 3709 N N . ASN A 1 44 ? -5.440 -5.337 7.933 1.00 0.00 41 ASN A N 4
ATOM 3710 C CA . ASN A 1 44 ? -4.941 -4.367 8.945 1.00 0.00 41 ASN A CA 4
ATOM 3711 C C . ASN A 1 44 ? -4.034 -3.334 8.268 1.00 0.00 41 ASN A C 4
ATOM 3712 O O . ASN A 1 44 ? -3.764 -2.278 8.806 1.00 0.00 41 ASN A O 4
ATOM 3723 N N . TRP A 1 45 ? -3.524 -3.656 7.108 1.00 0.00 42 TRP A N 4
ATOM 3724 C CA . TRP A 1 45 ? -2.582 -2.729 6.397 1.00 0.00 42 TRP A CA 4
ATOM 3725 C C . TRP A 1 45 ? -3.284 -1.908 5.299 1.00 0.00 42 TRP A C 4
ATOM 3726 O O . TRP A 1 45 ? -2.731 -0.942 4.812 1.00 0.00 42 TRP A O 4
ATOM 3747 N N . LEU A 1 46 ? -4.469 -2.272 4.872 1.00 0.00 43 LEU A N 4
ATOM 3748 C CA . LEU A 1 46 ? -5.132 -1.489 3.782 1.00 0.00 43 LEU A CA 4
ATOM 3749 C C . LEU A 1 46 ? -5.996 -0.376 4.386 1.00 0.00 43 LEU A C 4
ATOM 3750 O O . LEU A 1 46 ? -6.384 -0.424 5.536 1.00 0.00 43 LEU A O 4
ATOM 3766 N N . ILE A 1 47 ? -6.281 0.640 3.614 1.00 0.00 44 ILE A N 4
ATOM 3767 C CA . ILE A 1 47 ? -7.105 1.773 4.113 1.00 0.00 44 ILE A CA 4
ATOM 3768 C C . ILE A 1 47 ? -8.060 2.195 2.990 1.00 0.00 44 ILE A C 4
ATOM 3769 O O . ILE A 1 47 ? -7.761 2.040 1.823 1.00 0.00 44 ILE A O 4
ATOM 3785 N N . MET A 1 48 ? -9.206 2.725 3.341 1.00 0.00 45 MET A N 4
ATOM 3786 C CA . MET A 1 48 ? -10.200 3.164 2.309 1.00 0.00 45 MET A CA 4
ATOM 3787 C C . MET A 1 48 ? -10.462 4.667 2.471 1.00 0.00 45 MET A C 4
ATOM 3788 O O . MET A 1 48 ? -10.552 5.180 3.568 1.00 0.00 45 MET A O 4
ATOM 3802 N N . ASN A 1 49 ? -10.586 5.368 1.378 1.00 0.00 46 ASN A N 4
ATOM 3803 C CA . ASN A 1 49 ? -10.845 6.836 1.446 1.00 0.00 46 ASN A CA 4
ATOM 3804 C C . ASN A 1 49 ? -11.581 7.269 0.178 1.00 0.00 46 ASN A C 4
ATOM 3805 O O . ASN A 1 49 ? -11.000 7.840 -0.725 1.00 0.00 46 ASN A O 4
ATOM 3816 N N . GLY A 1 50 ? -12.853 6.991 0.097 1.00 0.00 47 GLY A N 4
ATOM 3817 C CA . GLY A 1 50 ? -13.625 7.374 -1.117 1.00 0.00 47 GLY A CA 4
ATOM 3818 C C . GLY A 1 50 ? -13.426 6.312 -2.186 1.00 0.00 47 GLY A C 4
ATOM 3819 O O . GLY A 1 50 ? -14.251 5.442 -2.377 1.00 0.00 47 GLY A O 4
ATOM 3823 N N . ASN A 1 51 ? -12.335 6.383 -2.893 1.00 0.00 48 ASN A N 4
ATOM 3824 C CA . ASN A 1 51 ? -12.075 5.385 -3.963 1.00 0.00 48 ASN A CA 4
ATOM 3825 C C . ASN A 1 51 ? -10.567 5.176 -4.119 1.00 0.00 48 ASN A C 4
ATOM 3826 O O . ASN A 1 51 ? -10.115 4.545 -5.055 1.00 0.00 48 ASN A O 4
ATOM 3837 N N . ARG A 1 52 ? -9.784 5.710 -3.212 1.00 0.00 49 ARG A N 4
ATOM 3838 C CA . ARG A 1 52 ? -8.295 5.559 -3.298 1.00 0.00 49 ARG A CA 4
ATOM 3839 C C . ARG A 1 52 ? -7.807 4.613 -2.197 1.00 0.00 49 ARG A C 4
ATOM 3840 O O . ARG A 1 52 ? -7.953 4.884 -1.021 1.00 0.00 49 ARG A O 4
ATOM 386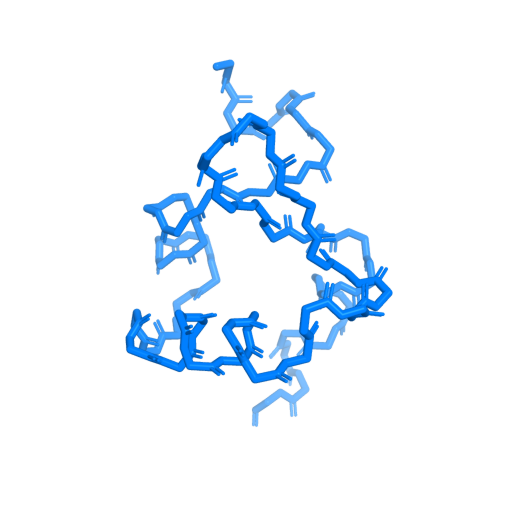1 N N . ILE A 1 53 ? -7.222 3.506 -2.570 1.00 0.00 50 ILE A N 4
ATOM 3862 C CA . ILE A 1 53 ? -6.716 2.542 -1.549 1.00 0.00 50 ILE A CA 4
ATOM 3863 C C . ILE A 1 53 ? -5.324 2.978 -1.089 1.00 0.00 50 ILE A C 4
ATOM 3864 O O . ILE A 1 53 ? -4.457 3.253 -1.895 1.00 0.00 50 ILE A O 4
ATOM 3880 N N . GLN A 1 54 ? -5.099 3.033 0.203 1.00 0.00 51 GLN A N 4
ATOM 3881 C CA . GLN A 1 54 ? -3.754 3.443 0.727 1.00 0.00 51 GLN A CA 4
ATOM 3882 C C . GLN A 1 54 ? -3.028 2.192 1.247 1.00 0.00 51 GLN A C 4
ATOM 3883 O O . GLN A 1 54 ? -3.575 1.409 2.001 1.00 0.00 51 GLN A O 4
ATOM 3897 N N . ILE A 1 55 ? -1.797 2.015 0.854 1.00 0.00 52 ILE A N 4
ATOM 3898 C CA . ILE A 1 55 ? -1.005 0.839 1.320 1.00 0.00 52 ILE A CA 4
ATOM 3899 C C . ILE A 1 55 ? -0.217 1.245 2.561 1.00 0.00 52 ILE A C 4
ATOM 3900 O O . ILE A 1 55 ? 0.299 2.341 2.641 1.00 0.00 52 ILE A O 4
ATOM 3916 N N . LYS A 1 56 ? -0.101 0.379 3.528 1.00 0.00 53 LYS A N 4
ATOM 3917 C CA . LYS A 1 56 ? 0.673 0.751 4.742 1.00 0.00 53 LYS A CA 4
ATOM 3918 C C . LYS A 1 56 ? 2.161 0.630 4.437 1.00 0.00 53 LYS A C 4
ATOM 3919 O O . LYS A 1 56 ? 2.576 -0.164 3.621 1.00 0.00 53 LYS A O 4
ATOM 3938 N N . ARG A 1 57 ? 2.964 1.425 5.083 1.00 0.00 54 ARG A N 4
ATOM 3939 C CA . ARG A 1 57 ? 4.435 1.381 4.846 1.00 0.00 54 ARG A CA 4
ATOM 3940 C C . ARG A 1 57 ? 5.104 0.653 6.017 1.00 0.00 54 ARG A C 4
ATOM 3941 O O . ARG A 1 57 ? 6.121 0.014 5.864 1.00 0.00 54 ARG A O 4
ATOM 3962 N N . LYS A 1 58 ? 4.545 0.760 7.190 1.00 0.00 55 LYS A N 4
ATOM 3963 C CA . LYS A 1 58 ? 5.160 0.093 8.374 1.00 0.00 55 LYS A CA 4
ATOM 3964 C C . LYS A 1 58 ? 5.024 -1.429 8.261 1.00 0.00 55 LYS A C 4
ATOM 3965 O O . LYS A 1 58 ? 6.001 -2.141 8.155 1.00 0.00 55 LYS A O 4
ATOM 3984 N N . GLN A 1 59 ? 3.824 -1.936 8.305 1.00 0.00 56 GLN A N 4
ATOM 3985 C CA . GLN A 1 59 ? 3.634 -3.413 8.226 1.00 0.00 56 GLN A CA 4
ATOM 3986 C C . GLN A 1 59 ? 4.079 -3.946 6.861 1.00 0.00 56 GLN A C 4
ATOM 3987 O O . GLN A 1 59 ? 4.332 -5.124 6.705 1.00 0.00 56 GLN A O 4
ATOM 4001 N N . PHE A 1 60 ? 4.161 -3.101 5.865 1.00 0.00 57 PHE A N 4
ATOM 4002 C CA . PHE A 1 60 ? 4.572 -3.581 4.507 1.00 0.00 57 PHE A CA 4
ATOM 4003 C C . PHE A 1 60 ? 6.093 -3.411 4.318 1.00 0.00 57 PHE A C 4
ATOM 4004 O O . PHE A 1 60 ? 6.782 -4.339 3.955 1.00 0.00 57 PHE A O 4
ATOM 4021 N N . GLU A 1 61 ? 6.626 -2.242 4.543 1.00 0.00 58 GLU A N 4
ATOM 4022 C CA . GLU A 1 61 ? 8.098 -2.052 4.349 1.00 0.00 58 GLU A CA 4
ATOM 4023 C C . GLU A 1 61 ? 8.884 -3.142 5.093 1.00 0.00 58 GLU A C 4
ATOM 4024 O O . GLU A 1 61 ? 9.948 -3.543 4.666 1.00 0.00 58 GLU A O 4
ATOM 4036 N N . LYS A 1 62 ? 8.383 -3.627 6.197 1.00 0.00 59 LYS A N 4
ATOM 4037 C CA . LYS A 1 62 ? 9.134 -4.679 6.945 1.00 0.00 59 LYS A CA 4
ATOM 4038 C C . LYS A 1 62 ? 9.075 -6.009 6.200 1.00 0.00 59 LYS A C 4
ATOM 4039 O O . LYS A 1 62 ? 9.646 -6.987 6.640 1.00 0.00 59 LYS A O 4
ATOM 4058 N N . ILE A 1 63 ? 8.384 -6.069 5.086 1.00 0.00 60 ILE A N 4
ATOM 4059 C CA . ILE A 1 63 ? 8.291 -7.359 4.331 1.00 0.00 60 ILE A CA 4
ATOM 4060 C C . ILE A 1 63 ? 8.528 -7.142 2.832 1.00 0.00 60 ILE A C 4
ATOM 4061 O O . ILE A 1 63 ? 7.958 -7.826 2.017 1.00 0.00 60 ILE A O 4
ATOM 4077 N N . ILE A 1 64 ? 9.364 -6.214 2.446 1.00 0.00 61 ILE A N 4
ATOM 4078 C CA . ILE A 1 64 ? 9.606 -6.017 0.977 1.00 0.00 61 ILE A CA 4
ATOM 4079 C C . ILE A 1 64 ? 10.699 -6.990 0.503 1.00 0.00 61 ILE A C 4
ATOM 4080 O O . ILE A 1 64 ? 10.623 -7.542 -0.576 1.00 0.00 61 ILE A O 4
ATOM 4096 N N . ASP A 1 65 ? 11.716 -7.211 1.295 1.00 0.00 62 ASP A N 4
ATOM 4097 C CA . ASP A 1 65 ? 12.804 -8.149 0.871 1.00 0.00 62 ASP A CA 4
ATOM 4098 C C . ASP A 1 65 ? 12.482 -9.575 1.334 1.00 0.00 62 ASP A C 4
ATOM 4099 O O . ASP A 1 65 ? 13.187 -10.514 1.020 1.00 0.00 62 ASP A O 4
ATOM 4108 N N . THR A 1 66 ? 11.428 -9.744 2.085 1.00 0.00 63 THR A N 4
ATOM 4109 C CA . THR A 1 66 ? 11.058 -11.106 2.583 1.00 0.00 63 THR A CA 4
ATOM 4110 C C . THR A 1 66 ? 10.179 -11.814 1.546 1.00 0.00 63 THR A C 4
ATOM 4111 O O . THR A 1 66 ? 9.986 -13.012 1.599 1.00 0.00 63 THR A O 4
ATOM 4122 N N . LEU A 1 67 ? 9.631 -11.086 0.619 1.00 0.00 64 LEU A N 4
ATOM 4123 C CA . LEU A 1 67 ? 8.751 -11.732 -0.391 1.00 0.00 64 LEU A CA 4
ATOM 4124 C C . LEU A 1 67 ? 9.620 -12.500 -1.395 1.00 0.00 64 LEU A C 4
ATOM 4125 O O . LEU A 1 67 ? 9.228 -13.530 -1.907 1.00 0.00 64 LEU A O 4
ATOM 4141 N N . ILE A 1 9 ? -0.451 13.677 -2.631 1.00 0.00 6 ILE A N 5
ATOM 4142 C CA . ILE A 1 9 ? 0.569 14.258 -1.713 1.00 0.00 6 ILE A CA 5
ATOM 4143 C C . ILE A 1 9 ? 1.956 13.704 -2.113 1.00 0.00 6 ILE A C 5
ATOM 4144 O O . ILE A 1 9 ? 2.063 12.558 -2.500 1.00 0.00 6 ILE A O 5
ATOM 4160 N N . PRO A 1 10 ? 3.019 14.478 -2.002 1.00 0.00 7 PRO A N 5
ATOM 4161 C CA . PRO A 1 10 ? 4.374 13.967 -2.346 1.00 0.00 7 PRO A CA 5
ATOM 4162 C C . PRO A 1 10 ? 4.664 12.644 -1.620 1.00 0.00 7 PRO A C 5
ATOM 4163 O O . PRO A 1 10 ? 4.770 12.592 -0.410 1.00 0.00 7 PRO A O 5
ATOM 4174 N N . ILE A 1 11 ? 4.767 11.582 -2.366 1.00 0.00 8 ILE A N 5
ATOM 4175 C CA . ILE A 1 11 ? 5.021 10.236 -1.791 1.00 0.00 8 ILE A CA 5
ATOM 4176 C C . ILE A 1 11 ? 5.967 10.287 -0.566 1.00 0.00 8 ILE A C 5
ATOM 4177 O O . ILE A 1 11 ? 5.940 9.406 0.268 1.00 0.00 8 ILE A O 5
ATOM 4193 N N . TRP A 1 12 ? 6.811 11.289 -0.449 1.00 0.00 9 TRP A N 5
ATOM 4194 C CA . TRP A 1 12 ? 7.753 11.353 0.732 1.00 0.00 9 TRP A CA 5
ATOM 4195 C C . TRP A 1 12 ? 7.118 12.188 1.859 1.00 0.00 9 TRP A C 5
ATOM 4196 O O . TRP A 1 12 ? 7.788 12.573 2.796 1.00 0.00 9 TRP A O 5
ATOM 4217 N N . GLU A 1 13 ? 5.838 12.479 1.771 1.00 0.00 10 GLU A N 5
ATOM 4218 C CA . GLU A 1 13 ? 5.164 13.300 2.836 1.00 0.00 10 GLU A CA 5
ATOM 4219 C C . GLU A 1 13 ? 3.916 12.575 3.358 1.00 0.00 10 GLU A C 5
ATOM 4220 O O . GLU A 1 13 ? 3.342 12.961 4.356 1.00 0.00 10 GLU A O 5
ATOM 4232 N N . ARG A 1 14 ? 3.483 11.536 2.697 1.00 0.00 11 ARG A N 5
ATOM 4233 C CA . ARG A 1 14 ? 2.264 10.810 3.175 1.00 0.00 11 ARG A CA 5
ATOM 4234 C C . ARG A 1 14 ? 2.644 9.832 4.290 1.00 0.00 11 ARG A C 5
ATOM 4235 O O . ARG A 1 14 ? 3.771 9.786 4.736 1.00 0.00 11 ARG A O 5
ATOM 4256 N N . TYR A 1 15 ? 1.696 9.046 4.733 1.00 0.00 12 TYR A N 5
ATOM 4257 C CA . TYR A 1 15 ? 1.958 8.043 5.810 1.00 0.00 12 TYR A CA 5
ATOM 4258 C C . TYR A 1 15 ? 1.698 6.654 5.226 1.00 0.00 12 TYR A C 5
ATOM 4259 O O . TYR A 1 15 ? 2.052 5.643 5.798 1.00 0.00 12 TYR A O 5
ATOM 4277 N N . THR A 1 16 ? 1.090 6.618 4.070 1.00 0.00 13 THR A N 5
ATOM 4278 C CA . THR A 1 16 ? 0.794 5.326 3.385 1.00 0.00 13 THR A CA 5
ATOM 4279 C C . THR A 1 16 ? 0.959 5.550 1.879 1.00 0.00 13 THR A C 5
ATOM 4280 O O . THR A 1 16 ? 0.802 6.653 1.396 1.00 0.00 13 THR A O 5
ATOM 4291 N N . LEU A 1 17 ? 1.302 4.526 1.132 1.00 0.00 14 LEU A N 5
ATOM 4292 C CA . LEU A 1 17 ? 1.511 4.701 -0.346 1.00 0.00 14 LEU A CA 5
ATOM 4293 C C . LEU A 1 17 ? 0.313 4.161 -1.130 1.00 0.00 14 LEU A C 5
ATOM 4294 O O . LEU A 1 17 ? -0.314 3.192 -0.754 1.00 0.00 14 LEU A O 5
ATOM 4310 N N . THR A 1 18 ? 0.010 4.789 -2.235 1.00 0.00 15 THR A N 5
ATOM 4311 C CA . THR A 1 18 ? -1.126 4.334 -3.078 1.00 0.00 15 THR A CA 5
ATOM 4312 C C . THR A 1 18 ? -0.672 3.163 -3.936 1.00 0.00 15 THR A C 5
ATOM 4313 O O . THR A 1 18 ? 0.459 2.729 -3.861 1.00 0.00 15 THR A O 5
ATOM 4324 N N . ILE A 1 19 ? -1.532 2.665 -4.776 1.00 0.00 16 ILE A N 5
ATOM 4325 C CA . ILE A 1 19 ? -1.123 1.553 -5.649 1.00 0.00 16 ILE A CA 5
ATOM 4326 C C . ILE A 1 19 ? -0.056 2.092 -6.602 1.00 0.00 16 ILE A C 5
ATOM 4327 O O . ILE A 1 19 ? 0.912 1.430 -6.913 1.00 0.00 16 ILE A O 5
ATOM 4343 N N . GLU A 1 20 ? -0.237 3.299 -7.064 1.00 0.00 17 GLU A N 5
ATOM 4344 C CA . GLU A 1 20 ? 0.758 3.897 -7.993 1.00 0.00 17 GLU A CA 5
ATOM 4345 C C . GLU A 1 20 ? 2.047 4.153 -7.219 1.00 0.00 17 GLU A C 5
ATOM 4346 O O . GLU A 1 20 ? 3.125 3.824 -7.674 1.00 0.00 17 GLU A O 5
ATOM 4358 N N . GLU A 1 21 ? 1.956 4.705 -6.035 1.00 0.00 18 GLU A N 5
ATOM 4359 C CA . GLU A 1 21 ? 3.186 4.928 -5.246 1.00 0.00 18 GLU A CA 5
ATOM 4360 C C . GLU A 1 21 ? 3.757 3.558 -4.888 1.00 0.00 18 GLU A C 5
ATOM 4361 O O . GLU A 1 21 ? 4.946 3.329 -4.943 1.00 0.00 18 GLU A O 5
ATOM 4373 N N . ALA A 1 22 ? 2.900 2.644 -4.515 1.00 0.00 19 ALA A N 5
ATOM 4374 C CA . ALA A 1 22 ? 3.367 1.282 -4.139 1.00 0.00 19 ALA A CA 5
ATOM 4375 C C . ALA A 1 22 ? 4.029 0.615 -5.336 1.00 0.00 19 ALA A C 5
ATOM 4376 O O . ALA A 1 22 ? 5.072 0.017 -5.223 1.00 0.00 19 ALA A O 5
ATOM 4383 N N . SER A 1 23 ? 3.438 0.692 -6.485 1.00 0.00 20 SER A N 5
ATOM 4384 C CA . SER A 1 23 ? 4.073 0.042 -7.654 1.00 0.00 20 SER A CA 5
ATOM 4385 C C . SER A 1 23 ? 5.497 0.578 -7.836 1.00 0.00 20 SER A C 5
ATOM 4386 O O . SER A 1 23 ? 6.426 -0.170 -7.975 1.00 0.00 20 SER A O 5
ATOM 4394 N N . LYS A 1 24 ? 5.685 1.863 -7.841 1.00 0.00 21 LYS A N 5
ATOM 4395 C CA . LYS A 1 24 ? 7.068 2.401 -8.018 1.00 0.00 21 LYS A CA 5
ATOM 4396 C C . LYS A 1 24 ? 7.903 2.108 -6.763 1.00 0.00 21 LYS A C 5
ATOM 4397 O O . LYS A 1 24 ? 8.979 1.547 -6.826 1.00 0.00 21 LYS A O 5
ATOM 4416 N N . TYR A 1 25 ? 7.399 2.499 -5.632 1.00 0.00 22 TYR A N 5
ATOM 4417 C CA . TYR A 1 25 ? 8.113 2.286 -4.330 1.00 0.00 22 TYR A CA 5
ATOM 4418 C C . TYR A 1 25 ? 8.160 0.786 -3.988 1.00 0.00 22 TYR A C 5
ATOM 4419 O O . TYR A 1 25 ? 9.213 0.197 -3.839 1.00 0.00 22 TYR A O 5
ATOM 4437 N N . PHE A 1 26 ? 7.009 0.179 -3.872 1.00 0.00 23 PHE A N 5
ATOM 4438 C CA . PHE A 1 26 ? 6.916 -1.276 -3.548 1.00 0.00 23 PHE A CA 5
ATOM 4439 C C . PHE A 1 26 ? 6.787 -2.057 -4.854 1.00 0.00 23 PHE A C 5
ATOM 4440 O O . PHE A 1 26 ? 5.763 -2.641 -5.133 1.00 0.00 23 PHE A O 5
ATOM 4457 N N . ARG A 1 27 ? 7.811 -2.049 -5.658 1.00 0.00 24 ARG A N 5
ATOM 4458 C CA . ARG A 1 27 ? 7.759 -2.770 -6.967 1.00 0.00 24 ARG A CA 5
ATOM 4459 C C . ARG A 1 27 ? 7.167 -4.165 -6.796 1.00 0.00 24 ARG A C 5
ATOM 4460 O O . ARG A 1 27 ? 7.870 -5.142 -6.638 1.00 0.00 24 ARG A O 5
ATOM 4481 N N . ILE A 1 28 ? 5.864 -4.249 -6.846 1.00 0.00 25 ILE A N 5
ATOM 4482 C CA . ILE A 1 28 ? 5.163 -5.559 -6.704 1.00 0.00 25 ILE A CA 5
ATOM 4483 C C . ILE A 1 28 ? 4.077 -5.626 -7.793 1.00 0.00 25 ILE A C 5
ATOM 4484 O O . ILE A 1 28 ? 3.824 -4.657 -8.482 1.00 0.00 25 ILE A O 5
ATOM 4500 N N . GLY A 1 29 ? 3.432 -6.747 -7.952 1.00 0.00 26 GLY A N 5
ATOM 4501 C CA . GLY A 1 29 ? 2.368 -6.846 -8.993 1.00 0.00 26 GLY A CA 5
ATOM 4502 C C . GLY A 1 29 ? 1.313 -5.759 -8.756 1.00 0.00 26 GLY A C 5
ATOM 4503 O O . GLY A 1 29 ? 0.604 -5.771 -7.771 1.00 0.00 26 GLY A O 5
ATOM 4507 N N . GLU A 1 30 ? 1.200 -4.823 -9.656 1.00 0.00 27 GLU A N 5
ATOM 4508 C CA . GLU A 1 30 ? 0.187 -3.740 -9.487 1.00 0.00 27 GLU A CA 5
ATOM 4509 C C . GLU A 1 30 ? -1.175 -4.362 -9.147 1.00 0.00 27 GLU A C 5
ATOM 4510 O O . GLU A 1 30 ? -1.771 -4.082 -8.121 1.00 0.00 27 GLU A O 5
ATOM 4522 N N . ASN A 1 31 ? -1.672 -5.192 -10.021 1.00 0.00 28 ASN A N 5
ATOM 4523 C CA . ASN A 1 31 ? -2.998 -5.835 -9.798 1.00 0.00 28 ASN A CA 5
ATOM 4524 C C . ASN A 1 31 ? -2.970 -6.723 -8.554 1.00 0.00 28 ASN A C 5
ATOM 4525 O O . ASN A 1 31 ? -4.000 -7.042 -7.994 1.00 0.00 28 ASN A O 5
ATOM 4536 N N . LYS A 1 32 ? -1.815 -7.126 -8.105 1.00 0.00 29 LYS A N 5
ATOM 4537 C CA . LYS A 1 32 ? -1.769 -7.986 -6.893 1.00 0.00 29 LYS A CA 5
ATOM 4538 C C . LYS A 1 32 ? -2.206 -7.141 -5.701 1.00 0.00 29 LYS A C 5
ATOM 4539 O O . LYS A 1 32 ? -3.125 -7.478 -4.982 1.00 0.00 29 LYS A O 5
ATOM 4558 N N . LEU A 1 33 ? -1.556 -6.032 -5.506 1.00 0.00 30 LEU A N 5
ATOM 4559 C CA . LEU A 1 33 ? -1.922 -5.125 -4.382 1.00 0.00 30 LEU A CA 5
ATOM 4560 C C . LEU A 1 33 ? -3.441 -4.949 -4.336 1.00 0.00 30 LEU A C 5
ATOM 4561 O O . LEU A 1 33 ? -4.074 -5.174 -3.324 1.00 0.00 30 LEU A O 5
ATOM 4577 N N . ARG A 1 34 ? -4.029 -4.539 -5.426 1.00 0.00 31 ARG A N 5
ATOM 4578 C CA . ARG A 1 34 ? -5.506 -4.338 -5.445 1.00 0.00 31 ARG A CA 5
ATOM 4579 C C . ARG A 1 34 ? -6.211 -5.598 -4.934 1.00 0.00 31 ARG A C 5
ATOM 4580 O O . ARG A 1 34 ? -6.939 -5.560 -3.962 1.00 0.00 31 ARG A O 5
ATOM 4601 N N . ARG A 1 35 ? -6.008 -6.713 -5.582 1.00 0.00 32 ARG A N 5
ATOM 4602 C CA . ARG A 1 35 ? -6.676 -7.967 -5.131 1.00 0.00 32 ARG A CA 5
ATOM 4603 C C . ARG A 1 35 ? -6.351 -8.227 -3.658 1.00 0.00 32 ARG A C 5
ATOM 4604 O O . ARG A 1 35 ? -7.149 -8.779 -2.928 1.00 0.00 32 ARG A O 5
ATOM 4625 N N . LEU A 1 36 ? -5.186 -7.840 -3.216 1.00 0.00 33 LEU A N 5
ATOM 4626 C CA . LEU A 1 36 ? -4.816 -8.072 -1.790 1.00 0.00 33 LEU A CA 5
ATOM 4627 C C . LEU A 1 36 ? -5.733 -7.235 -0.883 1.00 0.00 33 LEU A C 5
ATOM 4628 O O . LEU A 1 36 ? -6.134 -7.668 0.179 1.00 0.00 33 LEU A O 5
ATOM 4644 N N . ALA A 1 37 ? -6.055 -6.038 -1.288 1.00 0.00 34 ALA A N 5
ATOM 4645 C CA . ALA A 1 37 ? -6.937 -5.168 -0.448 1.00 0.00 34 ALA A CA 5
ATOM 4646 C C . ALA A 1 37 ? -8.406 -5.418 -0.801 1.00 0.00 34 ALA A C 5
ATOM 4647 O O . ALA A 1 37 ? -9.214 -5.740 0.048 1.00 0.00 34 ALA A O 5
ATOM 4654 N N . GLU A 1 38 ? -8.757 -5.255 -2.045 1.00 0.00 35 GLU A N 5
ATOM 4655 C CA . GLU A 1 38 ? -10.174 -5.460 -2.464 1.00 0.00 35 GLU A CA 5
ATOM 4656 C C . GLU A 1 38 ? -10.718 -6.774 -1.892 1.00 0.00 35 GLU A C 5
ATOM 4657 O O . GLU A 1 38 ? -11.899 -6.905 -1.642 1.00 0.00 35 GLU A O 5
ATOM 4669 N N . GLU A 1 39 ? -9.879 -7.754 -1.688 1.00 0.00 36 GLU A N 5
ATOM 4670 C CA . GLU A 1 39 ? -10.377 -9.054 -1.143 1.00 0.00 36 GLU A CA 5
ATOM 4671 C C . GLU A 1 39 ? -10.487 -8.981 0.383 1.00 0.00 36 GLU A C 5
ATOM 4672 O O . GLU A 1 39 ? -11.253 -9.703 0.989 1.00 0.00 36 GLU A O 5
ATOM 4684 N N . ASN A 1 40 ? -9.722 -8.120 1.009 1.00 0.00 37 ASN A N 5
ATOM 4685 C CA . ASN A 1 40 ? -9.770 -7.999 2.503 1.00 0.00 37 ASN A CA 5
ATOM 4686 C C . ASN A 1 40 ? -9.901 -6.526 2.893 1.00 0.00 37 ASN A C 5
ATOM 4687 O O . ASN A 1 40 ? -9.016 -5.952 3.495 1.00 0.00 37 ASN A O 5
ATOM 4698 N N . LYS A 1 41 ? -11.005 -5.912 2.560 1.00 0.00 38 LYS A N 5
ATOM 4699 C CA . LYS A 1 41 ? -11.203 -4.477 2.917 1.00 0.00 38 LYS A CA 5
ATOM 4700 C C . LYS A 1 41 ? -10.806 -4.252 4.379 1.00 0.00 38 LYS A C 5
ATOM 4701 O O . LYS A 1 41 ? -10.502 -3.150 4.789 1.00 0.00 38 LYS A O 5
ATOM 4720 N N . ASN A 1 42 ? -10.826 -5.292 5.172 1.00 0.00 39 ASN A N 5
ATOM 4721 C CA . ASN A 1 42 ? -10.476 -5.158 6.616 1.00 0.00 39 ASN A CA 5
ATOM 4722 C C . ASN A 1 42 ? -9.029 -5.593 6.854 1.00 0.00 39 ASN A C 5
ATOM 4723 O O . ASN A 1 42 ? -8.656 -5.952 7.954 1.00 0.00 39 ASN A O 5
ATOM 4734 N N . ALA A 1 43 ? -8.208 -5.566 5.842 1.00 0.00 40 ALA A N 5
ATOM 4735 C CA . ALA A 1 43 ? -6.789 -5.981 6.029 1.00 0.00 40 ALA A CA 5
ATOM 4736 C C . ALA A 1 43 ? -6.162 -5.140 7.153 1.00 0.00 40 ALA A C 5
ATOM 4737 O O . ALA A 1 43 ? -6.507 -3.994 7.353 1.00 0.00 40 ALA A O 5
ATOM 4744 N N . ASN A 1 44 ? -5.249 -5.700 7.893 1.00 0.00 41 ASN A N 5
ATOM 4745 C CA . ASN A 1 44 ? -4.604 -4.925 8.991 1.00 0.00 41 ASN A CA 5
ATOM 4746 C C . ASN A 1 44 ? -3.514 -4.010 8.416 1.00 0.00 41 ASN A C 5
ATOM 4747 O O . ASN A 1 44 ? -2.861 -3.288 9.143 1.00 0.00 41 ASN A O 5
ATOM 4758 N N . TRP A 1 45 ? -3.285 -4.059 7.120 1.00 0.00 42 TRP A N 5
ATOM 4759 C CA . TRP A 1 45 ? -2.201 -3.220 6.497 1.00 0.00 42 TRP A CA 5
ATOM 4760 C C . TRP A 1 45 ? -2.769 -2.261 5.437 1.00 0.00 42 TRP A C 5
ATOM 4761 O O . TRP A 1 45 ? -2.099 -1.337 5.020 1.00 0.00 42 TRP A O 5
ATOM 4782 N N . LEU A 1 46 ? -3.979 -2.465 4.980 1.00 0.00 43 LEU A N 5
ATOM 4783 C CA . LEU A 1 46 ? -4.543 -1.555 3.933 1.00 0.00 43 LEU A CA 5
ATOM 4784 C C . LEU A 1 46 ? -5.251 -0.369 4.600 1.00 0.00 43 LEU A C 5
ATOM 4785 O O . LEU A 1 46 ? -5.481 -0.361 5.793 1.00 0.00 43 LEU A O 5
ATOM 4801 N N . ILE A 1 47 ? -5.563 0.649 3.837 1.00 0.00 44 ILE A N 5
ATOM 4802 C CA . ILE A 1 47 ? -6.224 1.857 4.402 1.00 0.00 44 ILE A CA 5
ATOM 4803 C C . ILE A 1 47 ? -7.368 2.275 3.469 1.00 0.00 44 ILE A C 5
ATOM 4804 O O . ILE A 1 47 ? -7.150 2.675 2.343 1.00 0.00 44 ILE A O 5
ATOM 4820 N N . MET A 1 48 ? -8.587 2.188 3.934 1.00 0.00 45 MET A N 5
ATOM 4821 C CA . MET A 1 48 ? -9.751 2.582 3.083 1.00 0.00 45 MET A CA 5
ATOM 4822 C C . MET A 1 48 ? -10.115 4.044 3.378 1.00 0.00 45 MET A C 5
ATOM 4823 O O . MET A 1 48 ? -10.115 4.481 4.511 1.00 0.00 45 MET A O 5
ATOM 4837 N N . ASN A 1 49 ? -10.432 4.794 2.358 1.00 0.00 46 ASN A N 5
ATOM 4838 C CA . ASN A 1 49 ? -10.809 6.224 2.556 1.00 0.00 46 ASN A CA 5
ATOM 4839 C C . ASN A 1 49 ? -11.789 6.625 1.455 1.00 0.00 46 ASN A C 5
ATOM 4840 O O . ASN A 1 49 ? -11.437 7.305 0.512 1.00 0.00 46 ASN A O 5
ATOM 4851 N N . GLY A 1 50 ? -13.017 6.195 1.561 1.00 0.00 47 GLY A N 5
ATOM 4852 C CA . GLY A 1 50 ? -14.020 6.535 0.515 1.00 0.00 47 GLY A CA 5
ATOM 4853 C C . GLY A 1 50 ? -13.870 5.562 -0.645 1.00 0.00 47 GLY A C 5
ATOM 4854 O O . GLY A 1 50 ? -14.641 4.634 -0.797 1.00 0.00 47 GLY A O 5
ATOM 4858 N N . ASN A 1 51 ? -12.885 5.770 -1.472 1.00 0.00 48 ASN A N 5
ATOM 4859 C CA . ASN A 1 51 ? -12.682 4.864 -2.635 1.00 0.00 48 ASN A CA 5
ATOM 4860 C C . ASN A 1 51 ? -11.192 4.789 -2.992 1.00 0.00 48 ASN A C 5
ATOM 4861 O O . ASN A 1 51 ? -10.814 4.165 -3.964 1.00 0.00 48 ASN A O 5
ATOM 4872 N N . ARG A 1 52 ? -10.343 5.424 -2.220 1.00 0.00 49 ARG A N 5
ATOM 4873 C CA . ARG A 1 52 ? -8.875 5.400 -2.518 1.00 0.00 49 ARG A CA 5
ATOM 4874 C C . ARG A 1 52 ? -8.162 4.447 -1.556 1.00 0.00 49 ARG A C 5
ATOM 4875 O O . ARG A 1 52 ? -8.035 4.716 -0.378 1.00 0.00 49 ARG A O 5
ATOM 4896 N N . ILE A 1 53 ? -7.687 3.337 -2.054 1.00 0.00 50 ILE A N 5
ATOM 4897 C CA . ILE A 1 53 ? -6.972 2.364 -1.177 1.00 0.00 50 ILE A CA 5
ATOM 4898 C C . ILE A 1 53 ? -5.504 2.782 -1.053 1.00 0.00 50 ILE A C 5
ATOM 4899 O O . ILE A 1 53 ? -4.889 3.185 -2.022 1.00 0.00 50 ILE A O 5
ATOM 4915 N N . GLN A 1 54 ? -4.934 2.687 0.129 1.00 0.00 51 GLN A N 5
ATOM 4916 C CA . GLN A 1 54 ? -3.495 3.076 0.316 1.00 0.00 51 GLN A CA 5
ATOM 4917 C C . GLN A 1 54 ? -2.759 1.967 1.084 1.00 0.00 51 GLN A C 5
ATOM 4918 O O . GLN A 1 54 ? -3.320 1.299 1.930 1.00 0.00 51 GLN A O 5
ATOM 4932 N N . ILE A 1 55 ? -1.507 1.760 0.767 1.00 0.00 52 ILE A N 5
ATOM 4933 C CA . ILE A 1 55 ? -0.709 0.688 1.437 1.00 0.00 52 ILE A CA 5
ATOM 4934 C C . ILE A 1 55 ? 0.036 1.257 2.650 1.00 0.00 52 ILE A C 5
ATOM 4935 O O . ILE A 1 55 ? 0.471 2.390 2.646 1.00 0.00 52 ILE A O 5
ATOM 4951 N N . LYS A 1 56 ? 0.202 0.471 3.686 1.00 0.00 53 LYS A N 5
ATOM 4952 C CA . LYS A 1 56 ? 0.930 0.967 4.894 1.00 0.00 53 LYS A CA 5
ATOM 4953 C C . LYS A 1 56 ? 2.441 0.857 4.667 1.00 0.00 53 LYS A C 5
ATOM 4954 O O . LYS A 1 56 ? 2.992 -0.218 4.563 1.00 0.00 53 LYS A O 5
ATOM 4973 N N . ARG A 1 57 ? 3.111 1.971 4.612 1.00 0.00 54 ARG A N 5
ATOM 4974 C CA . ARG A 1 57 ? 4.585 1.953 4.415 1.00 0.00 54 ARG A CA 5
ATOM 4975 C C . ARG A 1 57 ? 5.235 1.266 5.617 1.00 0.00 54 ARG A C 5
ATOM 4976 O O . ARG A 1 57 ? 5.914 0.272 5.494 1.00 0.00 54 ARG A O 5
ATOM 4997 N N . LYS A 1 58 ? 5.023 1.798 6.783 1.00 0.00 55 LYS A N 5
ATOM 4998 C CA . LYS A 1 58 ? 5.615 1.198 8.011 1.00 0.00 55 LYS A CA 5
ATOM 4999 C C . LYS A 1 58 ? 5.421 -0.325 8.016 1.00 0.00 55 LYS A C 5
ATOM 5000 O O . LYS A 1 58 ? 6.372 -1.080 7.958 1.00 0.00 55 LYS A O 5
ATOM 5019 N N . GLN A 1 59 ? 4.201 -0.776 8.103 1.00 0.00 56 GLN A N 5
ATOM 5020 C CA . GLN A 1 59 ? 3.931 -2.245 8.140 1.00 0.00 56 GLN A CA 5
ATOM 5021 C C . GLN A 1 59 ? 4.558 -2.957 6.936 1.00 0.00 56 GLN A C 5
ATOM 5022 O O . GLN A 1 59 ? 5.334 -3.880 7.085 1.00 0.00 56 GLN A O 5
ATOM 5036 N N . PHE A 1 60 ? 4.201 -2.563 5.747 1.00 0.00 57 PHE A N 5
ATOM 5037 C CA . PHE A 1 60 ? 4.747 -3.246 4.537 1.00 0.00 57 PHE A CA 5
ATOM 5038 C C . PHE A 1 60 ? 6.269 -3.025 4.425 1.00 0.00 57 PHE A C 5
ATOM 5039 O O . PHE A 1 60 ? 7.028 -3.967 4.314 1.00 0.00 57 PHE A O 5
ATOM 5056 N N . GLU A 1 61 ? 6.711 -1.794 4.430 1.00 0.00 58 GLU A N 5
ATOM 5057 C CA . GLU A 1 61 ? 8.179 -1.500 4.303 1.00 0.00 58 GLU A CA 5
ATOM 5058 C C . GLU A 1 61 ? 9.014 -2.509 5.096 1.00 0.00 58 GLU A C 5
ATOM 5059 O O . GLU A 1 61 ? 10.131 -2.820 4.730 1.00 0.00 58 GLU A O 5
ATOM 5071 N N . LYS A 1 62 ? 8.503 -3.014 6.182 1.00 0.00 59 LYS A N 5
ATOM 5072 C CA . LYS A 1 62 ? 9.306 -3.978 6.985 1.00 0.00 59 LYS A CA 5
ATOM 5073 C C . LYS A 1 62 ? 9.464 -5.285 6.208 1.00 0.00 59 LYS A C 5
ATOM 5074 O O . LYS A 1 62 ? 10.485 -5.939 6.287 1.00 0.00 59 LYS A O 5
ATOM 5093 N N . ILE A 1 63 ? 8.451 -5.689 5.489 1.00 0.00 60 ILE A N 5
ATOM 5094 C CA . ILE A 1 63 ? 8.5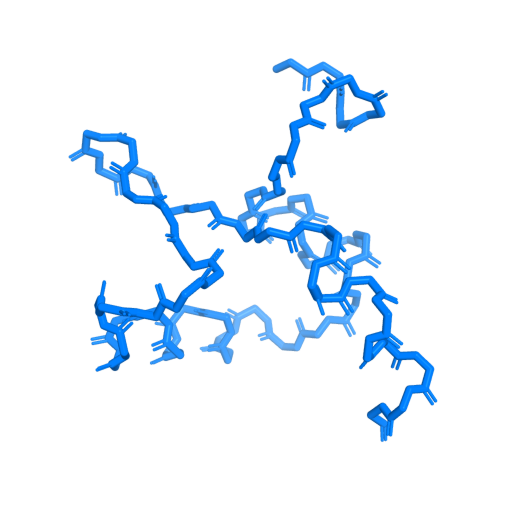28 -6.979 4.741 1.00 0.00 60 ILE A CA 5
ATOM 5095 C C . ILE A 1 63 ? 8.814 -6.757 3.251 1.00 0.00 60 ILE A C 5
ATOM 5096 O O . ILE A 1 63 ? 8.349 -7.503 2.419 1.00 0.00 60 ILE A O 5
ATOM 5112 N N . ILE A 1 64 ? 9.575 -5.758 2.885 1.00 0.00 61 ILE A N 5
ATOM 5113 C CA . ILE A 1 64 ? 9.857 -5.563 1.424 1.00 0.00 61 ILE A CA 5
ATOM 5114 C C . ILE A 1 64 ? 11.013 -6.481 0.998 1.00 0.00 61 ILE A C 5
ATOM 5115 O O . ILE A 1 64 ? 11.073 -6.934 -0.127 1.00 0.00 61 ILE A O 5
ATOM 5131 N N . ASP A 1 65 ? 11.933 -6.764 1.888 1.00 0.00 62 ASP A N 5
ATOM 5132 C CA . ASP A 1 65 ? 13.086 -7.654 1.529 1.00 0.00 62 ASP A CA 5
ATOM 5133 C C . ASP A 1 65 ? 12.804 -9.090 1.986 1.00 0.00 62 ASP A C 5
ATOM 5134 O O . ASP A 1 65 ? 13.568 -9.997 1.723 1.00 0.00 62 ASP A O 5
ATOM 5143 N N . THR A 1 66 ? 11.715 -9.301 2.672 1.00 0.00 63 THR A N 5
ATOM 5144 C CA . THR A 1 66 ? 11.376 -10.674 3.159 1.00 0.00 63 THR A CA 5
ATOM 5145 C C . THR A 1 66 ? 10.611 -11.420 2.064 1.00 0.00 63 THR A C 5
ATOM 5146 O O . THR A 1 66 ? 10.434 -12.621 2.124 1.00 0.00 63 THR A O 5
ATOM 5157 N N . LEU A 1 67 ? 10.140 -10.719 1.079 1.00 0.00 64 LEU A N 5
ATOM 5158 C CA . LEU A 1 67 ? 9.368 -11.394 0.006 1.00 0.00 64 LEU A CA 5
ATOM 5159 C C . LEU A 1 67 ? 10.335 -12.176 -0.891 1.00 0.00 64 LEU A C 5
ATOM 5160 O O . LEU A 1 67 ? 10.929 -13.152 -0.478 1.00 0.00 64 LEU A O 5
ATOM 5176 N N . ILE A 1 9 ? 0.059 14.329 -1.818 1.00 0.00 6 ILE A N 6
ATOM 5177 C CA . ILE A 1 9 ? 1.014 14.694 -0.734 1.00 0.00 6 ILE A CA 6
ATOM 5178 C C . ILE A 1 9 ? 2.385 14.057 -1.053 1.00 0.00 6 ILE A C 6
ATOM 5179 O O . ILE A 1 9 ? 2.442 12.921 -1.479 1.00 0.00 6 ILE A O 6
ATOM 5195 N N . PRO A 1 10 ? 3.488 14.746 -0.827 1.00 0.00 7 PRO A N 6
ATOM 5196 C CA . PRO A 1 10 ? 4.825 14.149 -1.088 1.00 0.00 7 PRO A CA 6
ATOM 5197 C C . PRO A 1 10 ? 4.943 12.770 -0.425 1.00 0.00 7 PRO A C 6
ATOM 5198 O O . PRO A 1 10 ? 4.899 12.642 0.780 1.00 0.00 7 PRO A O 6
ATOM 5209 N N . ILE A 1 11 ? 5.071 11.748 -1.216 1.00 0.00 8 ILE A N 6
ATOM 5210 C CA . ILE A 1 11 ? 5.176 10.361 -0.691 1.00 0.00 8 ILE A CA 6
ATOM 5211 C C . ILE A 1 11 ? 5.957 10.302 0.646 1.00 0.00 8 ILE A C 6
ATOM 5212 O O . ILE A 1 11 ? 5.567 9.608 1.564 1.00 0.00 8 ILE A O 6
ATOM 5228 N N . TRP A 1 12 ? 7.060 11.001 0.756 1.00 0.00 9 TRP A N 6
ATOM 5229 C CA . TRP A 1 12 ? 7.866 10.958 2.028 1.00 0.00 9 TRP A CA 6
ATOM 5230 C C . TRP A 1 12 ? 7.142 11.732 3.146 1.00 0.00 9 TRP A C 6
ATOM 5231 O O . TRP A 1 12 ? 7.714 11.982 4.188 1.00 0.00 9 TRP A O 6
ATOM 5252 N N . GLU A 1 13 ? 5.900 12.116 2.942 1.00 0.00 10 GLU A N 6
ATOM 5253 C CA . GLU A 1 13 ? 5.152 12.880 4.004 1.00 0.00 10 GLU A CA 6
ATOM 5254 C C . GLU A 1 13 ? 3.868 12.132 4.391 1.00 0.00 10 GLU A C 6
ATOM 5255 O O . GLU A 1 13 ? 3.365 12.290 5.486 1.00 0.00 10 GLU A O 6
ATOM 5267 N N . ARG A 1 14 ? 3.325 11.324 3.518 1.00 0.00 11 ARG A N 6
ATOM 5268 C CA . ARG A 1 14 ? 2.073 10.591 3.884 1.00 0.00 11 ARG A CA 6
ATOM 5269 C C . ARG A 1 14 ? 2.413 9.398 4.775 1.00 0.00 11 ARG A C 6
ATOM 5270 O O . ARG A 1 14 ? 3.563 9.056 4.970 1.00 0.00 11 ARG A O 6
ATOM 5291 N N . TYR A 1 15 ? 1.409 8.770 5.323 1.00 0.00 12 TYR A N 6
ATOM 5292 C CA . TYR A 1 15 ? 1.629 7.594 6.220 1.00 0.00 12 TYR A CA 6
ATOM 5293 C C . TYR A 1 15 ? 1.368 6.308 5.430 1.00 0.00 12 TYR A C 6
ATOM 5294 O O . TYR A 1 15 ? 1.765 5.230 5.826 1.00 0.00 12 TYR A O 6
ATOM 5312 N N . THR A 1 16 ? 0.703 6.424 4.310 1.00 0.00 13 THR A N 6
ATOM 5313 C CA . THR A 1 16 ? 0.403 5.226 3.465 1.00 0.00 13 THR A CA 6
ATOM 5314 C C . THR A 1 16 ? 0.693 5.584 2.000 1.00 0.00 13 THR A C 6
ATOM 5315 O O . THR A 1 16 ? 0.706 6.742 1.635 1.00 0.00 13 THR A O 6
ATOM 5326 N N . LEU A 1 17 ? 0.955 4.603 1.166 1.00 0.00 14 LEU A N 6
ATOM 5327 C CA . LEU A 1 17 ? 1.281 4.884 -0.275 1.00 0.00 14 LEU A CA 6
ATOM 5328 C C . LEU A 1 17 ? 0.164 4.388 -1.189 1.00 0.00 14 LEU A C 6
ATOM 5329 O O . LEU A 1 17 ? -0.491 3.410 -0.917 1.00 0.00 14 LEU A O 6
ATOM 5345 N N . THR A 1 18 ? -0.034 5.049 -2.293 1.00 0.00 15 THR A N 6
ATOM 5346 C CA . THR A 1 18 ? -1.086 4.608 -3.243 1.00 0.00 15 THR A CA 6
ATOM 5347 C C . THR A 1 18 ? -0.545 3.453 -4.070 1.00 0.00 15 THR A C 6
ATOM 5348 O O . THR A 1 18 ? 0.611 3.091 -3.965 1.00 0.00 15 THR A O 6
ATOM 5359 N N . ILE A 1 19 ? -1.356 2.879 -4.907 1.00 0.00 16 ILE A N 6
ATOM 5360 C CA . ILE A 1 19 ? -0.857 1.774 -5.740 1.00 0.00 16 ILE A CA 6
ATOM 5361 C C . ILE A 1 19 ? 0.293 2.320 -6.589 1.00 0.00 16 ILE A C 6
ATOM 5362 O O . ILE A 1 19 ? 1.286 1.660 -6.817 1.00 0.00 16 ILE A O 6
ATOM 5378 N N . GLU A 1 20 ? 0.153 3.531 -7.058 1.00 0.00 17 GLU A N 6
ATOM 5379 C CA . GLU A 1 20 ? 1.224 4.136 -7.894 1.00 0.00 17 GLU A CA 6
ATOM 5380 C C . GLU A 1 20 ? 2.445 4.421 -7.020 1.00 0.00 17 GLU A C 6
ATOM 5381 O O . GLU A 1 20 ? 3.558 4.095 -7.380 1.00 0.00 17 GLU A O 6
ATOM 5393 N N . GLU A 1 21 ? 2.260 5.004 -5.862 1.00 0.00 18 GLU A N 6
ATOM 5394 C CA . GLU A 1 21 ? 3.430 5.263 -4.996 1.00 0.00 18 GLU A CA 6
ATOM 5395 C C . GLU A 1 21 ? 3.998 3.911 -4.572 1.00 0.00 18 GLU A C 6
ATOM 5396 O O . GLU A 1 21 ? 5.191 3.746 -4.416 1.00 0.00 18 GLU A O 6
ATOM 5408 N N . ALA A 1 22 ? 3.145 2.935 -4.395 1.00 0.00 19 ALA A N 6
ATOM 5409 C CA . ALA A 1 22 ? 3.631 1.588 -3.994 1.00 0.00 19 ALA A CA 6
ATOM 5410 C C . ALA A 1 22 ? 4.432 0.983 -5.144 1.00 0.00 19 ALA A C 6
ATOM 5411 O O . ALA A 1 22 ? 5.555 0.570 -4.978 1.00 0.00 19 ALA A O 6
ATOM 5418 N N . SER A 1 23 ? 3.872 0.919 -6.317 1.00 0.00 20 SER A N 6
ATOM 5419 C CA . SER A 1 23 ? 4.637 0.331 -7.447 1.00 0.00 20 SER A CA 6
ATOM 5420 C C . SER A 1 23 ? 6.020 0.995 -7.529 1.00 0.00 20 SER A C 6
ATOM 5421 O O . SER A 1 23 ? 6.999 0.364 -7.854 1.00 0.00 20 SER A O 6
ATOM 5429 N N . LYS A 1 24 ? 6.115 2.259 -7.227 1.00 0.00 21 LYS A N 6
ATOM 5430 C CA . LYS A 1 24 ? 7.449 2.933 -7.271 1.00 0.00 21 LYS A CA 6
ATOM 5431 C C . LYS A 1 24 ? 8.247 2.557 -6.012 1.00 0.00 21 LYS A C 6
ATOM 5432 O O . LYS A 1 24 ? 9.315 1.983 -6.076 1.00 0.00 21 LYS A O 6
ATOM 5451 N N . TYR A 1 25 ? 7.717 2.898 -4.872 1.00 0.00 22 TYR A N 6
ATOM 5452 C CA . TYR A 1 25 ? 8.387 2.598 -3.564 1.00 0.00 22 TYR A CA 6
ATOM 5453 C C . TYR A 1 25 ? 8.346 1.084 -3.294 1.00 0.00 22 TYR A C 6
ATOM 5454 O O . TYR A 1 25 ? 9.358 0.426 -3.157 1.00 0.00 22 TYR A O 6
ATOM 5472 N N . PHE A 1 26 ? 7.157 0.548 -3.234 1.00 0.00 23 PHE A N 6
ATOM 5473 C CA . PHE A 1 26 ? 6.956 -0.909 -2.993 1.00 0.00 23 PHE A CA 6
ATOM 5474 C C . PHE A 1 26 ? 6.869 -1.611 -4.339 1.00 0.00 23 PHE A C 6
ATOM 5475 O O . PHE A 1 26 ? 5.814 -2.045 -4.742 1.00 0.00 23 PHE A O 6
ATOM 5492 N N . ARG A 1 27 ? 7.951 -1.679 -5.053 1.00 0.00 24 ARG A N 6
ATOM 5493 C CA . ARG A 1 27 ? 7.920 -2.324 -6.398 1.00 0.00 24 ARG A CA 6
ATOM 5494 C C . ARG A 1 27 ? 7.314 -3.724 -6.320 1.00 0.00 24 ARG A C 6
ATOM 5495 O O . ARG A 1 27 ? 8.004 -4.723 -6.352 1.00 0.00 24 ARG A O 6
ATOM 5516 N N . ILE A 1 28 ? 6.013 -3.783 -6.252 1.00 0.00 25 ILE A N 6
ATOM 5517 C CA . ILE A 1 28 ? 5.285 -5.082 -6.207 1.00 0.00 25 ILE A CA 6
ATOM 5518 C C . ILE A 1 28 ? 4.346 -5.099 -7.414 1.00 0.00 25 ILE A C 6
ATOM 5519 O O . ILE A 1 28 ? 3.929 -4.060 -7.887 1.00 0.00 25 ILE A O 6
ATOM 5535 N N . GLY A 1 29 ? 4.011 -6.248 -7.930 1.00 0.00 26 GLY A N 6
ATOM 5536 C CA . GLY A 1 29 ? 3.102 -6.283 -9.115 1.00 0.00 26 GLY A CA 6
ATOM 5537 C C . GLY A 1 29 ? 1.898 -5.368 -8.867 1.00 0.00 26 GLY A C 6
ATOM 5538 O O . GLY A 1 29 ? 1.095 -5.609 -7.988 1.00 0.00 26 GLY A O 6
ATOM 5542 N N . GLU A 1 30 ? 1.768 -4.317 -9.637 1.00 0.00 27 GLU A N 6
ATOM 5543 C CA . GLU A 1 30 ? 0.616 -3.383 -9.448 1.00 0.00 27 GLU A CA 6
ATOM 5544 C C . GLU A 1 30 ? -0.675 -4.200 -9.297 1.00 0.00 27 GLU A C 6
ATOM 5545 O O . GLU A 1 30 ? -1.545 -3.879 -8.512 1.00 0.00 27 GLU A O 6
ATOM 5557 N N . ASN A 1 31 ? -0.796 -5.250 -10.062 1.00 0.00 28 ASN A N 6
ATOM 5558 C CA . ASN A 1 31 ? -2.017 -6.105 -10.004 1.00 0.00 28 ASN A CA 6
ATOM 5559 C C . ASN A 1 31 ? -2.121 -6.819 -8.654 1.00 0.00 28 ASN A C 6
ATOM 5560 O O . ASN A 1 31 ? -3.202 -7.023 -8.136 1.00 0.00 28 ASN A O 6
ATOM 5571 N N . LYS A 1 32 ? -1.017 -7.213 -8.080 1.00 0.00 29 LYS A N 6
ATOM 5572 C CA . LYS A 1 32 ? -1.084 -7.922 -6.770 1.00 0.00 29 LYS A CA 6
ATOM 5573 C C . LYS A 1 32 ? -1.577 -6.943 -5.716 1.00 0.00 29 LYS A C 6
ATOM 5574 O O . LYS A 1 32 ? -2.601 -7.140 -5.098 1.00 0.00 29 LYS A O 6
ATOM 5593 N N . LEU A 1 33 ? -0.834 -5.890 -5.515 1.00 0.00 30 LEU A N 6
ATOM 5594 C CA . LEU A 1 33 ? -1.218 -4.859 -4.499 1.00 0.00 30 LEU A CA 6
ATOM 5595 C C . LEU A 1 33 ? -2.737 -4.637 -4.504 1.00 0.00 30 LEU A C 6
ATOM 5596 O O . LEU A 1 33 ? -3.386 -4.706 -3.479 1.00 0.00 30 LEU A O 6
ATOM 5612 N N . ARG A 1 34 ? -3.303 -4.364 -5.647 1.00 0.00 31 ARG A N 6
ATOM 5613 C CA . ARG A 1 34 ? -4.774 -4.129 -5.718 1.00 0.00 31 ARG A CA 6
ATOM 5614 C C . ARG A 1 34 ? -5.529 -5.420 -5.392 1.00 0.00 31 ARG A C 6
ATOM 5615 O O . ARG A 1 34 ? -6.646 -5.390 -4.913 1.00 0.00 31 ARG A O 6
ATOM 5636 N N . ARG A 1 35 ? -4.938 -6.555 -5.653 1.00 0.00 32 ARG A N 6
ATOM 5637 C CA . ARG A 1 35 ? -5.636 -7.842 -5.362 1.00 0.00 32 ARG A CA 6
ATOM 5638 C C . ARG A 1 35 ? -5.476 -8.197 -3.883 1.00 0.00 32 ARG A C 6
ATOM 5639 O O . ARG A 1 35 ? -6.339 -8.805 -3.286 1.00 0.00 32 ARG A O 6
ATOM 5660 N N . LEU A 1 36 ? -4.381 -7.831 -3.284 1.00 0.00 33 LEU A N 6
ATOM 5661 C CA . LEU A 1 36 ? -4.178 -8.161 -1.848 1.00 0.00 33 LEU A CA 6
ATOM 5662 C C . LEU A 1 36 ? -5.238 -7.441 -1.002 1.00 0.00 33 LEU A C 6
ATOM 5663 O O . LEU A 1 36 ? -5.710 -7.956 -0.008 1.00 0.00 33 LEU A O 6
ATOM 5679 N N . ALA A 1 37 ? -5.604 -6.252 -1.389 1.00 0.00 34 ALA A N 6
ATOM 5680 C CA . ALA A 1 37 ? -6.625 -5.486 -0.613 1.00 0.00 34 ALA A CA 6
ATOM 5681 C C . ALA A 1 37 ? -8.034 -5.947 -0.996 1.00 0.00 34 ALA A C 6
ATOM 5682 O O . ALA A 1 37 ? -8.830 -6.307 -0.152 1.00 0.00 34 ALA A O 6
ATOM 5689 N N . GLU A 1 38 ? -8.349 -5.917 -2.263 1.00 0.00 35 GLU A N 6
ATOM 5690 C CA . GLU A 1 38 ? -9.710 -6.331 -2.724 1.00 0.00 35 GLU A CA 6
ATOM 5691 C C . GLU A 1 38 ? -10.157 -7.603 -1.982 1.00 0.00 35 GLU A C 6
ATOM 5692 O O . GLU A 1 38 ? -11.317 -7.764 -1.659 1.00 0.00 35 GLU A O 6
ATOM 5704 N N . GLU A 1 39 ? -9.254 -8.504 -1.711 1.00 0.00 36 GLU A N 6
ATOM 5705 C CA . GLU A 1 39 ? -9.644 -9.756 -0.991 1.00 0.00 36 GLU A CA 6
ATOM 5706 C C . GLU A 1 39 ? -9.659 -9.481 0.505 1.00 0.00 36 GLU A C 6
ATOM 5707 O O . GLU A 1 39 ? -10.554 -9.887 1.220 1.00 0.00 36 GLU A O 6
ATOM 5719 N N . ASN A 1 40 ? -8.666 -8.786 0.980 1.00 0.00 37 ASN A N 6
ATOM 5720 C CA . ASN A 1 40 ? -8.594 -8.462 2.438 1.00 0.00 37 ASN A CA 6
ATOM 5721 C C . ASN A 1 40 ? -9.097 -7.034 2.655 1.00 0.00 37 ASN A C 6
ATOM 5722 O O . ASN A 1 40 ? -8.471 -6.236 3.324 1.00 0.00 37 ASN A O 6
ATOM 5733 N N . LYS A 1 41 ? -10.227 -6.709 2.088 1.00 0.00 38 LYS A N 6
ATOM 5734 C CA . LYS A 1 41 ? -10.789 -5.337 2.249 1.00 0.00 38 LYS A CA 6
ATOM 5735 C C . LYS A 1 41 ? -10.725 -4.922 3.725 1.00 0.00 38 LYS A C 6
ATOM 5736 O O . LYS A 1 41 ? -10.619 -3.757 4.050 1.00 0.00 38 LYS A O 6
ATOM 5755 N N . ASN A 1 42 ? -10.796 -5.874 4.617 1.00 0.00 39 ASN A N 6
ATOM 5756 C CA . ASN A 1 42 ? -10.748 -5.556 6.073 1.00 0.00 39 ASN A CA 6
ATOM 5757 C C . ASN A 1 42 ? -9.308 -5.680 6.569 1.00 0.00 39 ASN A C 6
ATOM 5758 O O . ASN A 1 42 ? -9.052 -5.781 7.752 1.00 0.00 39 ASN A O 6
ATOM 5769 N N . ALA A 1 43 ? -8.367 -5.672 5.668 1.00 0.00 40 ALA A N 6
ATOM 5770 C CA . ALA A 1 43 ? -6.940 -5.789 6.070 1.00 0.00 40 ALA A CA 6
ATOM 5771 C C . ALA A 1 43 ? -6.603 -4.691 7.086 1.00 0.00 40 ALA A C 6
ATOM 5772 O O . ALA A 1 43 ? -7.173 -3.621 7.078 1.00 0.00 40 ALA A O 6
ATOM 5779 N N . ASN A 1 44 ? -5.670 -4.948 7.954 1.00 0.00 41 ASN A N 6
ATOM 5780 C CA . ASN A 1 44 ? -5.273 -3.916 8.948 1.00 0.00 41 ASN A CA 6
ATOM 5781 C C . ASN A 1 44 ? -4.294 -2.940 8.287 1.00 0.00 41 ASN A C 6
ATOM 5782 O O . ASN A 1 44 ? -4.058 -1.850 8.769 1.00 0.00 41 ASN A O 6
ATOM 5793 N N . TRP A 1 45 ? -3.689 -3.354 7.202 1.00 0.00 42 TRP A N 6
ATOM 5794 C CA . TRP A 1 45 ? -2.676 -2.495 6.506 1.00 0.00 42 TRP A CA 6
ATOM 5795 C C . TRP A 1 45 ? -3.285 -1.722 5.326 1.00 0.00 42 TRP A C 6
ATOM 5796 O O . TRP A 1 45 ? -2.708 -0.758 4.863 1.00 0.00 42 TRP A O 6
ATOM 5817 N N . LEU A 1 46 ? -4.419 -2.127 4.809 1.00 0.00 43 LEU A N 6
ATOM 5818 C CA . LEU A 1 46 ? -5.004 -1.399 3.641 1.00 0.00 43 LEU A CA 6
ATOM 5819 C C . LEU A 1 46 ? -5.929 -0.281 4.138 1.00 0.00 43 LEU A C 6
ATOM 5820 O O . LEU A 1 46 ? -6.385 -0.291 5.263 1.00 0.00 43 LEU A O 6
ATOM 5836 N N . ILE A 1 47 ? -6.183 0.698 3.308 1.00 0.00 44 ILE A N 6
ATOM 5837 C CA . ILE A 1 47 ? -7.051 1.837 3.713 1.00 0.00 44 ILE A CA 6
ATOM 5838 C C . ILE A 1 47 ? -7.905 2.250 2.507 1.00 0.00 44 ILE A C 6
ATOM 5839 O O . ILE A 1 47 ? -7.411 2.386 1.405 1.00 0.00 44 ILE A O 6
ATOM 5855 N N . MET A 1 48 ? -9.185 2.450 2.714 1.00 0.00 45 MET A N 6
ATOM 5856 C CA . MET A 1 48 ? -10.090 2.854 1.591 1.00 0.00 45 MET A CA 6
ATOM 5857 C C . MET A 1 48 ? -10.557 4.295 1.796 1.00 0.00 45 MET A C 6
ATOM 5858 O O . MET A 1 48 ? -11.308 4.591 2.704 1.00 0.00 45 MET A O 6
ATOM 5872 N N . ASN A 1 49 ? -10.121 5.190 0.945 1.00 0.00 46 ASN A N 6
ATOM 5873 C CA . ASN A 1 49 ? -10.532 6.626 1.056 1.00 0.00 46 ASN A CA 6
ATOM 5874 C C . ASN A 1 49 ? -11.415 6.977 -0.142 1.00 0.00 46 ASN A C 6
ATOM 5875 O O . ASN A 1 49 ? -10.952 7.503 -1.135 1.00 0.00 46 ASN A O 6
ATOM 5886 N N . GLY A 1 50 ? -12.683 6.678 -0.062 1.00 0.00 47 GLY A N 6
ATOM 5887 C CA . GLY A 1 50 ? -13.594 6.981 -1.201 1.00 0.00 47 GLY A CA 6
ATOM 5888 C C . GLY A 1 50 ? -13.489 5.865 -2.229 1.00 0.00 47 GLY A C 6
ATOM 5889 O O . GLY A 1 50 ? -14.339 5.002 -2.316 1.00 0.00 47 GLY A O 6
ATOM 5893 N N . ASN A 1 51 ? -12.452 5.882 -3.017 1.00 0.00 48 ASN A N 6
ATOM 5894 C CA . ASN A 1 51 ? -12.285 4.830 -4.053 1.00 0.00 48 ASN A CA 6
ATOM 5895 C C . ASN A 1 51 ? -10.795 4.589 -4.311 1.00 0.00 48 ASN A C 6
ATOM 5896 O O . ASN A 1 51 ? -10.421 3.927 -5.259 1.00 0.00 48 ASN A O 6
ATOM 5907 N N . ARG A 1 52 ? -9.942 5.131 -3.476 1.00 0.00 49 ARG A N 6
ATOM 5908 C CA . ARG A 1 52 ? -8.465 4.953 -3.662 1.00 0.00 49 ARG A CA 6
ATOM 5909 C C . ARG A 1 52 ? -7.905 4.042 -2.564 1.00 0.00 49 ARG A C 6
ATOM 5910 O O . ARG A 1 52 ? -7.898 4.390 -1.400 1.00 0.00 49 ARG A O 6
ATOM 5931 N N . ILE A 1 53 ? -7.421 2.885 -2.928 1.00 0.00 50 ILE A N 6
ATOM 5932 C CA . ILE A 1 53 ? -6.844 1.961 -1.909 1.00 0.00 50 ILE A CA 6
ATOM 5933 C C . ILE A 1 53 ? -5.403 2.384 -1.629 1.00 0.00 50 ILE A C 6
ATOM 5934 O O . ILE A 1 53 ? -4.574 2.380 -2.517 1.00 0.00 50 ILE A O 6
ATOM 5950 N N . GLN A 1 54 ? -5.093 2.759 -0.406 1.00 0.00 51 GLN A N 6
ATOM 5951 C CA . GLN A 1 54 ? -3.693 3.193 -0.082 1.00 0.00 51 GLN A CA 6
ATOM 5952 C C . GLN A 1 54 ? -2.968 2.089 0.697 1.00 0.00 51 GLN A C 6
ATOM 5953 O O . GLN A 1 54 ? -3.541 1.402 1.519 1.00 0.00 51 GLN A O 6
ATOM 5967 N N . ILE A 1 55 ? -1.705 1.921 0.416 1.00 0.00 52 ILE A N 6
ATOM 5968 C CA . ILE A 1 55 ? -0.889 0.873 1.090 1.00 0.00 52 ILE A CA 6
ATOM 5969 C C . ILE A 1 55 ? -0.172 1.466 2.302 1.00 0.00 52 ILE A C 6
ATOM 5970 O O . ILE A 1 55 ? 0.268 2.595 2.280 1.00 0.00 52 ILE A O 6
ATOM 5986 N N . LYS A 1 56 ? -0.020 0.706 3.352 1.00 0.00 53 LYS A N 6
ATOM 5987 C CA . LYS A 1 56 ? 0.705 1.233 4.544 1.00 0.00 53 LYS A CA 6
ATOM 5988 C C . LYS A 1 56 ? 2.201 1.026 4.334 1.00 0.00 53 LYS A C 6
ATOM 5989 O O . LYS A 1 56 ? 2.618 0.080 3.700 1.00 0.00 53 LYS A O 6
ATOM 6008 N N . ARG A 1 57 ? 3.015 1.908 4.853 1.00 0.00 54 ARG A N 6
ATOM 6009 C CA . ARG A 1 57 ? 4.493 1.764 4.680 1.00 0.00 54 ARG A CA 6
ATOM 6010 C C . ARG A 1 57 ? 5.103 1.222 5.974 1.00 0.00 54 ARG A C 6
ATOM 6011 O O . ARG A 1 57 ? 6.284 0.956 6.051 1.00 0.00 54 ARG A O 6
ATOM 6032 N N . LYS A 1 58 ? 4.309 1.084 7.003 1.00 0.00 55 LYS A N 6
ATOM 6033 C CA . LYS A 1 58 ? 4.844 0.590 8.308 1.00 0.00 55 LYS A CA 6
ATOM 6034 C C . LYS A 1 58 ? 4.709 -0.934 8.401 1.00 0.00 55 LYS A C 6
ATOM 6035 O O . LYS A 1 58 ? 5.689 -1.653 8.440 1.00 0.00 55 LYS A O 6
ATOM 6054 N N . GLN A 1 59 ? 3.504 -1.431 8.444 1.00 0.00 56 GLN A N 6
ATOM 6055 C CA . GLN A 1 59 ? 3.309 -2.906 8.546 1.00 0.00 56 GLN A CA 6
ATOM 6056 C C . GLN A 1 59 ? 3.832 -3.586 7.280 1.00 0.00 56 GLN A C 6
ATOM 6057 O O . GLN A 1 59 ? 4.013 -4.786 7.239 1.00 0.00 56 GLN A O 6
ATOM 6071 N N . PHE A 1 60 ? 4.074 -2.828 6.244 1.00 0.00 57 PHE A N 6
ATOM 6072 C CA . PHE A 1 60 ? 4.584 -3.427 4.974 1.00 0.00 57 PHE A CA 6
ATOM 6073 C C . PHE A 1 60 ? 6.125 -3.412 4.989 1.00 0.00 57 PHE A C 6
ATOM 6074 O O . PHE A 1 60 ? 6.765 -4.395 4.678 1.00 0.00 57 PHE A O 6
ATOM 6091 N N . GLU A 1 61 ? 6.727 -2.310 5.356 1.00 0.00 58 GLU A N 6
ATOM 6092 C CA . GLU A 1 61 ? 8.224 -2.251 5.392 1.00 0.00 58 GLU A CA 6
ATOM 6093 C C . GLU A 1 61 ? 8.774 -3.447 6.184 1.00 0.00 58 GLU A C 6
ATOM 6094 O O . GLU A 1 61 ? 9.833 -3.964 5.885 1.00 0.00 58 GLU A O 6
ATOM 6106 N N . LYS A 1 62 ? 8.080 -3.877 7.202 1.00 0.00 59 LYS A N 6
ATOM 6107 C CA . LYS A 1 62 ? 8.593 -5.018 8.017 1.00 0.00 59 LYS A CA 6
ATOM 6108 C C . LYS A 1 62 ? 8.535 -6.309 7.202 1.00 0.00 59 LYS A C 6
ATOM 6109 O O . LYS A 1 62 ? 9.066 -7.322 7.612 1.00 0.00 59 LYS A O 6
ATOM 6128 N N . ILE A 1 63 ? 7.888 -6.293 6.065 1.00 0.00 60 ILE A N 6
ATOM 6129 C CA . ILE A 1 63 ? 7.792 -7.537 5.240 1.00 0.00 60 ILE A CA 6
ATOM 6130 C C . ILE A 1 63 ? 8.080 -7.248 3.766 1.00 0.00 60 ILE A C 6
ATOM 6131 O O . ILE A 1 63 ? 7.516 -7.869 2.899 1.00 0.00 60 ILE A O 6
ATOM 6147 N N . ILE A 1 64 ? 8.941 -6.323 3.450 1.00 0.00 61 ILE A N 6
ATOM 6148 C CA . ILE A 1 64 ? 9.206 -6.057 2.002 1.00 0.00 61 ILE A CA 6
ATOM 6149 C C . ILE A 1 64 ? 10.147 -7.148 1.449 1.00 0.00 61 ILE A C 6
ATOM 6150 O O . ILE A 1 64 ? 10.059 -7.533 0.301 1.00 0.00 61 ILE A O 6
ATOM 6166 N N . ASP A 1 65 ? 11.051 -7.642 2.261 1.00 0.00 62 ASP A N 6
ATOM 6167 C CA . ASP A 1 65 ? 12.007 -8.698 1.788 1.00 0.00 62 ASP A CA 6
ATOM 6168 C C . ASP A 1 65 ? 11.516 -10.096 2.194 1.00 0.00 62 ASP A C 6
ATOM 6169 O O . ASP A 1 65 ? 12.113 -11.095 1.843 1.00 0.00 62 ASP A O 6
ATOM 6178 N N . THR A 1 66 ? 10.447 -10.179 2.937 1.00 0.00 63 THR A N 6
ATOM 6179 C CA . THR A 1 66 ? 9.931 -11.517 3.374 1.00 0.00 63 THR A CA 6
ATOM 6180 C C . THR A 1 66 ? 9.030 -12.095 2.281 1.00 0.00 63 THR A C 6
ATOM 6181 O O . THR A 1 66 ? 8.602 -13.230 2.347 1.00 0.00 63 THR A O 6
ATOM 6192 N N . LEU A 1 67 ? 8.722 -11.318 1.292 1.00 0.00 64 LEU A N 6
ATOM 6193 C CA . LEU A 1 67 ? 7.827 -11.816 0.218 1.00 0.00 64 LEU A CA 6
ATOM 6194 C C . LEU A 1 67 ? 8.613 -12.766 -0.695 1.00 0.00 64 LEU A C 6
ATOM 6195 O O . LEU A 1 67 ? 9.591 -12.387 -1.307 1.00 0.00 64 LEU A O 6
ATOM 6211 N N . ILE A 1 9 ? -0.076 14.019 -2.381 1.00 0.00 6 ILE A N 7
ATOM 6212 C CA . ILE A 1 9 ? 0.817 14.561 -1.318 1.00 0.00 6 ILE A CA 7
ATOM 6213 C C . ILE A 1 9 ? 2.219 13.942 -1.499 1.00 0.00 6 ILE A C 7
ATOM 6214 O O . ILE A 1 9 ? 2.332 12.774 -1.816 1.00 0.00 6 ILE A O 7
ATOM 6230 N N . PRO A 1 10 ? 3.283 14.689 -1.283 1.00 0.00 7 PRO A N 7
ATOM 6231 C CA . PRO A 1 10 ? 4.654 14.131 -1.418 1.00 0.00 7 PRO A CA 7
ATOM 6232 C C . PRO A 1 10 ? 4.770 12.769 -0.715 1.00 0.00 7 PRO A C 7
ATOM 6233 O O . PRO A 1 10 ? 4.655 12.661 0.489 1.00 0.00 7 PRO A O 7
ATOM 6244 N N . ILE A 1 11 ? 4.973 11.735 -1.478 1.00 0.00 8 ILE A N 7
ATOM 6245 C CA . ILE A 1 11 ? 5.078 10.360 -0.926 1.00 0.00 8 ILE A CA 7
ATOM 6246 C C . ILE A 1 11 ? 5.823 10.325 0.430 1.00 0.00 8 ILE A C 7
ATOM 6247 O O . ILE A 1 11 ? 5.657 9.398 1.194 1.00 0.00 8 ILE A O 7
ATOM 6263 N N . TRP A 1 12 ? 6.649 11.302 0.737 1.00 0.00 9 TRP A N 7
ATOM 6264 C CA . TRP A 1 12 ? 7.394 11.279 2.055 1.00 0.00 9 TRP A CA 7
ATOM 6265 C C . TRP A 1 12 ? 6.630 12.119 3.095 1.00 0.00 9 TRP A C 7
ATOM 6266 O O . TRP A 1 12 ? 7.130 12.372 4.173 1.00 0.00 9 TRP A O 7
ATOM 6287 N N . GLU A 1 13 ? 5.434 12.561 2.777 1.00 0.00 10 GLU A N 7
ATOM 6288 C CA . GLU A 1 13 ? 4.641 13.400 3.744 1.00 0.00 10 GLU A CA 7
ATOM 6289 C C . GLU A 1 13 ? 3.305 12.712 4.061 1.00 0.00 10 GLU A C 7
ATOM 6290 O O . GLU A 1 13 ? 2.626 13.068 5.004 1.00 0.00 10 GLU A O 7
ATOM 6302 N N . ARG A 1 14 ? 2.924 11.733 3.289 1.00 0.00 11 ARG A N 7
ATOM 6303 C CA . ARG A 1 14 ? 1.633 11.029 3.560 1.00 0.00 11 ARG A CA 7
ATOM 6304 C C . ARG A 1 14 ? 1.836 10.019 4.691 1.00 0.00 11 ARG A C 7
ATOM 6305 O O . ARG A 1 14 ? 2.877 9.965 5.311 1.00 0.00 11 ARG A O 7
ATOM 6326 N N . TYR A 1 15 ? 0.835 9.222 4.959 1.00 0.00 12 TYR A N 7
ATOM 6327 C CA . TYR A 1 15 ? 0.935 8.194 6.042 1.00 0.00 12 TYR A CA 7
ATOM 6328 C C . TYR A 1 15 ? 0.798 6.808 5.410 1.00 0.00 12 TYR A C 7
ATOM 6329 O O . TYR A 1 15 ? 1.008 5.798 6.051 1.00 0.00 12 TYR A O 7
ATOM 6347 N N . THR A 1 16 ? 0.451 6.763 4.149 1.00 0.00 13 THR A N 7
ATOM 6348 C CA . THR A 1 16 ? 0.293 5.456 3.441 1.00 0.00 13 THR A CA 7
ATOM 6349 C C . THR A 1 16 ? 0.638 5.660 1.957 1.00 0.00 13 THR A C 7
ATOM 6350 O O . THR A 1 16 ? 0.693 6.775 1.477 1.00 0.00 13 THR A O 7
ATOM 6361 N N . LEU A 1 17 ? 0.890 4.590 1.233 1.00 0.00 14 LEU A N 7
ATOM 6362 C CA . LEU A 1 17 ? 1.257 4.712 -0.222 1.00 0.00 14 LEU A CA 7
ATOM 6363 C C . LEU A 1 17 ? 0.155 4.117 -1.105 1.00 0.00 14 LEU A C 7
ATOM 6364 O O . LEU A 1 17 ? -0.481 3.143 -0.760 1.00 0.00 14 LEU A O 7
ATOM 6380 N N . THR A 1 18 ? -0.057 4.699 -2.256 1.00 0.00 15 THR A N 7
ATOM 6381 C CA . THR A 1 18 ? -1.098 4.179 -3.186 1.00 0.00 15 THR A CA 7
ATOM 6382 C C . THR A 1 18 ? -0.527 3.041 -4.017 1.00 0.00 15 THR A C 7
ATOM 6383 O O . THR A 1 18 ? 0.592 2.610 -3.818 1.00 0.00 15 THR A O 7
ATOM 6394 N N . ILE A 1 19 ? -1.279 2.570 -4.971 1.00 0.00 16 ILE A N 7
ATOM 6395 C CA . ILE A 1 19 ? -0.772 1.487 -5.835 1.00 0.00 16 ILE A CA 7
ATOM 6396 C C . ILE A 1 19 ? 0.412 2.050 -6.623 1.00 0.00 16 ILE A C 7
ATOM 6397 O O . ILE A 1 19 ? 1.394 1.380 -6.861 1.00 0.00 16 ILE A O 7
ATOM 6413 N N . GLU A 1 20 ? 0.307 3.286 -7.036 1.00 0.00 17 GLU A N 7
ATOM 6414 C CA . GLU A 1 20 ? 1.413 3.907 -7.816 1.00 0.00 17 GLU A CA 7
ATOM 6415 C C . GLU A 1 20 ? 2.605 4.157 -6.891 1.00 0.00 17 GLU A C 7
ATOM 6416 O O . GLU A 1 20 ? 3.717 3.772 -7.194 1.00 0.00 17 GLU A O 7
ATOM 6428 N N . GLU A 1 21 ? 2.397 4.775 -5.756 1.00 0.00 18 GLU A N 7
ATOM 6429 C CA . GLU A 1 21 ? 3.539 5.002 -4.841 1.00 0.00 18 GLU A CA 7
ATOM 6430 C C . GLU A 1 21 ? 4.028 3.640 -4.351 1.00 0.00 18 GLU A C 7
ATOM 6431 O O . GLU A 1 21 ? 5.206 3.421 -4.179 1.00 0.00 18 GLU A O 7
ATOM 6443 N N . ALA A 1 22 ? 3.130 2.715 -4.141 1.00 0.00 19 ALA A N 7
ATOM 6444 C CA . ALA A 1 22 ? 3.560 1.366 -3.683 1.00 0.00 19 ALA A CA 7
ATOM 6445 C C . ALA A 1 22 ? 4.324 0.676 -4.806 1.00 0.00 19 ALA A C 7
ATOM 6446 O O . ALA A 1 22 ? 5.390 0.153 -4.610 1.00 0.00 19 ALA A O 7
ATOM 6453 N N . SER A 1 23 ? 3.793 0.655 -5.989 1.00 0.00 20 SER A N 7
ATOM 6454 C CA . SER A 1 23 ? 4.529 -0.016 -7.088 1.00 0.00 20 SER A CA 7
ATOM 6455 C C . SER A 1 23 ? 5.918 0.626 -7.249 1.00 0.00 20 SER A C 7
ATOM 6456 O O . SER A 1 23 ? 6.874 -0.033 -7.581 1.00 0.00 20 SER A O 7
ATOM 6464 N N . LYS A 1 24 ? 6.053 1.900 -7.005 1.00 0.00 21 LYS A N 7
ATOM 6465 C CA . LYS A 1 24 ? 7.406 2.531 -7.124 1.00 0.00 21 LYS A CA 7
ATOM 6466 C C . LYS A 1 24 ? 8.206 2.235 -5.847 1.00 0.00 21 LYS A C 7
ATOM 6467 O O . LYS A 1 24 ? 9.293 1.697 -5.874 1.00 0.00 21 LYS A O 7
ATOM 6486 N N . TYR A 1 25 ? 7.646 2.602 -4.733 1.00 0.00 22 TYR A N 7
ATOM 6487 C CA . TYR A 1 25 ? 8.290 2.383 -3.398 1.00 0.00 22 TYR A CA 7
ATOM 6488 C C . TYR A 1 25 ? 8.315 0.878 -3.092 1.00 0.00 22 TYR A C 7
ATOM 6489 O O . TYR A 1 25 ? 9.350 0.274 -2.893 1.00 0.00 22 TYR A O 7
ATOM 6507 N N . PHE A 1 26 ? 7.153 0.290 -3.075 1.00 0.00 23 PHE A N 7
ATOM 6508 C CA . PHE A 1 26 ? 6.997 -1.167 -2.813 1.00 0.00 23 PHE A CA 7
ATOM 6509 C C . PHE A 1 26 ? 6.933 -1.896 -4.152 1.00 0.00 23 PHE A C 7
ATOM 6510 O O . PHE A 1 26 ? 5.893 -2.370 -4.552 1.00 0.00 23 PHE A O 7
ATOM 6527 N N . ARG A 1 27 ? 8.019 -1.944 -4.869 1.00 0.00 24 ARG A N 7
ATOM 6528 C CA . ARG A 1 27 ? 8.005 -2.620 -6.199 1.00 0.00 24 ARG A CA 7
ATOM 6529 C C . ARG A 1 27 ? 7.454 -4.033 -6.071 1.00 0.00 24 ARG A C 7
ATOM 6530 O O . ARG A 1 27 ? 8.182 -5.002 -5.982 1.00 0.00 24 ARG A O 7
ATOM 6551 N N . ILE A 1 28 ? 6.157 -4.138 -6.076 1.00 0.00 25 ILE A N 7
ATOM 6552 C CA . ILE A 1 28 ? 5.477 -5.457 -5.967 1.00 0.00 25 ILE A CA 7
ATOM 6553 C C . ILE A 1 28 ? 4.561 -5.617 -7.182 1.00 0.00 25 ILE A C 7
ATOM 6554 O O . ILE A 1 28 ? 4.297 -4.669 -7.895 1.00 0.00 25 ILE A O 7
ATOM 6570 N N . GLY A 1 29 ? 4.062 -6.796 -7.425 1.00 0.00 26 GLY A N 7
ATOM 6571 C CA . GLY A 1 29 ? 3.156 -6.981 -8.593 1.00 0.00 26 GLY A CA 7
ATOM 6572 C C . GLY A 1 29 ? 1.990 -5.994 -8.484 1.00 0.00 26 GLY A C 7
ATOM 6573 O O . GLY A 1 29 ? 1.135 -6.122 -7.630 1.00 0.00 26 GLY A O 7
ATOM 6577 N N . GLU A 1 30 ? 1.952 -5.008 -9.339 1.00 0.00 27 GLU A N 7
ATOM 6578 C CA . GLU A 1 30 ? 0.846 -4.005 -9.289 1.00 0.00 27 GLU A CA 7
ATOM 6579 C C . GLU A 1 30 ? -0.497 -4.730 -9.135 1.00 0.00 27 GLU A C 7
ATOM 6580 O O . GLU A 1 30 ? -1.323 -4.373 -8.319 1.00 0.00 27 GLU A O 7
ATOM 6592 N N . ASN A 1 31 ? -0.717 -5.738 -9.930 1.00 0.00 28 ASN A N 7
ATOM 6593 C CA . ASN A 1 31 ? -2.000 -6.493 -9.865 1.00 0.00 28 ASN A CA 7
ATOM 6594 C C . ASN A 1 31 ? -2.149 -7.186 -8.510 1.00 0.00 28 ASN A C 7
ATOM 6595 O O . ASN A 1 31 ? -3.246 -7.465 -8.068 1.00 0.00 28 ASN A O 7
ATOM 6606 N N . LYS A 1 32 ? -1.065 -7.474 -7.847 1.00 0.00 29 LYS A N 7
ATOM 6607 C CA . LYS A 1 32 ? -1.173 -8.154 -6.529 1.00 0.00 29 LYS A CA 7
ATOM 6608 C C . LYS A 1 32 ? -1.804 -7.187 -5.531 1.00 0.00 29 LYS A C 7
ATOM 6609 O O . LYS A 1 32 ? -2.856 -7.440 -4.987 1.00 0.00 29 LYS A O 7
ATOM 6628 N N . LEU A 1 33 ? -1.177 -6.069 -5.304 1.00 0.00 30 LEU A N 7
ATOM 6629 C CA . LEU A 1 33 ? -1.752 -5.065 -4.354 1.00 0.00 30 LEU A CA 7
ATOM 6630 C C . LEU A 1 33 ? -3.229 -4.844 -4.700 1.00 0.00 30 LEU A C 7
ATOM 6631 O O . LEU A 1 33 ? -4.069 -4.707 -3.832 1.00 0.00 30 LEU A O 7
ATOM 6647 N N . ARG A 1 34 ? -3.548 -4.810 -5.964 1.00 0.00 31 ARG A N 7
ATOM 6648 C CA . ARG A 1 34 ? -4.966 -4.598 -6.378 1.00 0.00 31 ARG A CA 7
ATOM 6649 C C . ARG A 1 34 ? -5.794 -5.844 -6.049 1.00 0.00 31 ARG A C 7
ATOM 6650 O O . ARG A 1 34 ? -6.933 -5.753 -5.638 1.00 0.00 31 ARG A O 7
ATOM 6671 N N . ARG A 1 35 ? -5.232 -7.007 -6.235 1.00 0.00 32 ARG A N 7
ATOM 6672 C CA . ARG A 1 35 ? -5.987 -8.261 -5.942 1.00 0.00 32 ARG A CA 7
ATOM 6673 C C . ARG A 1 35 ? -6.045 -8.493 -4.429 1.00 0.00 32 ARG A C 7
ATOM 6674 O O . ARG A 1 35 ? -6.996 -9.041 -3.911 1.00 0.00 32 ARG A O 7
ATOM 6695 N N . LEU A 1 36 ? -5.031 -8.085 -3.719 1.00 0.00 33 LEU A N 7
ATOM 6696 C CA . LEU A 1 36 ? -5.016 -8.284 -2.242 1.00 0.00 33 LEU A CA 7
ATOM 6697 C C . LEU A 1 36 ? -6.127 -7.452 -1.593 1.00 0.00 33 LEU A C 7
ATOM 6698 O O . LEU A 1 36 ? -6.852 -7.924 -0.740 1.00 0.00 33 LEU A O 7
ATOM 6714 N N . ALA A 1 37 ? -6.252 -6.213 -1.978 1.00 0.00 34 ALA A N 7
ATOM 6715 C CA . ALA A 1 37 ? -7.300 -5.341 -1.371 1.00 0.00 34 ALA A CA 7
ATOM 6716 C C . ALA A 1 37 ? -8.691 -5.776 -1.836 1.00 0.00 34 ALA A C 7
ATOM 6717 O O . ALA A 1 37 ? -9.484 -6.277 -1.064 1.00 0.00 34 ALA A O 7
ATOM 6724 N N . GLU A 1 38 ? -8.995 -5.576 -3.091 1.00 0.00 35 GLU A N 7
ATOM 6725 C CA . GLU A 1 38 ? -10.340 -5.962 -3.615 1.00 0.00 35 GLU A CA 7
ATOM 6726 C C . GLU A 1 38 ? -10.725 -7.352 -3.094 1.00 0.00 35 GLU A C 7
ATOM 6727 O O . GLU A 1 38 ? -11.886 -7.709 -3.060 1.00 0.00 35 GLU A O 7
ATOM 6739 N N . GLU A 1 39 ? -9.766 -8.135 -2.683 1.00 0.00 36 GLU A N 7
ATOM 6740 C CA . GLU A 1 39 ? -10.079 -9.488 -2.164 1.00 0.00 36 GLU A CA 7
ATOM 6741 C C . GLU A 1 39 ? -10.438 -9.381 -0.679 1.00 0.00 36 GLU A C 7
ATOM 6742 O O . GLU A 1 39 ? -11.468 -9.856 -0.243 1.00 0.00 36 GLU A O 7
ATOM 6754 N N . ASN A 1 40 ? -9.588 -8.755 0.095 1.00 0.00 37 ASN A N 7
ATOM 6755 C CA . ASN A 1 40 ? -9.848 -8.598 1.562 1.00 0.00 37 ASN A CA 7
ATOM 6756 C C . ASN A 1 40 ? -10.007 -7.113 1.893 1.00 0.00 37 ASN A C 7
ATOM 6757 O O . ASN A 1 40 ? -9.249 -6.557 2.661 1.00 0.00 37 ASN A O 7
ATOM 6768 N N . LYS A 1 41 ? -10.987 -6.465 1.321 1.00 0.00 38 LYS A N 7
ATOM 6769 C CA . LYS A 1 41 ? -11.196 -5.013 1.607 1.00 0.00 38 LYS A CA 7
ATOM 6770 C C . LYS A 1 41 ? -11.100 -4.770 3.121 1.00 0.00 38 LYS A C 7
ATOM 6771 O O . LYS A 1 41 ? -10.947 -3.652 3.571 1.00 0.00 38 LYS A O 7
ATOM 6790 N N . ASN A 1 42 ? -11.192 -5.811 3.907 1.00 0.00 39 ASN A N 7
ATOM 6791 C CA . ASN A 1 42 ? -11.112 -5.656 5.388 1.00 0.00 39 ASN A CA 7
ATOM 6792 C C . ASN A 1 42 ? -9.688 -5.960 5.861 1.00 0.00 39 ASN A C 7
ATOM 6793 O O . ASN A 1 42 ? -9.445 -6.165 7.034 1.00 0.00 39 ASN A O 7
ATOM 6804 N N . ALA A 1 43 ? -8.746 -5.993 4.959 1.00 0.00 40 ALA A N 7
ATOM 6805 C CA . ALA A 1 43 ? -7.341 -6.287 5.358 1.00 0.00 40 ALA A CA 7
ATOM 6806 C C . ALA A 1 43 ? -6.903 -5.288 6.440 1.00 0.00 40 ALA A C 7
ATOM 6807 O O . ALA A 1 43 ? -7.373 -4.173 6.495 1.00 0.00 40 ALA A O 7
ATOM 6814 N N . ASN A 1 44 ? -6.013 -5.683 7.303 1.00 0.00 41 ASN A N 7
ATOM 6815 C CA . ASN A 1 44 ? -5.545 -4.751 8.369 1.00 0.00 41 ASN A CA 7
ATOM 6816 C C . ASN A 1 44 ? -4.478 -3.803 7.801 1.00 0.00 41 ASN A C 7
ATOM 6817 O O . ASN A 1 44 ? -4.109 -2.829 8.425 1.00 0.00 41 ASN A O 7
ATOM 6828 N N . TRP A 1 45 ? -3.950 -4.107 6.639 1.00 0.00 42 TRP A N 7
ATOM 6829 C CA . TRP A 1 45 ? -2.867 -3.254 6.043 1.00 0.00 42 TRP A CA 7
ATOM 6830 C C . TRP A 1 45 ? -3.408 -2.319 4.947 1.00 0.00 42 TRP A C 7
ATOM 6831 O O . TRP A 1 45 ? -2.725 -1.406 4.529 1.00 0.00 42 TRP A O 7
ATOM 6852 N N . LEU A 1 46 ? -4.602 -2.539 4.451 1.00 0.00 43 LEU A N 7
ATOM 6853 C CA . LEU A 1 46 ? -5.131 -1.661 3.359 1.00 0.00 43 LEU A CA 7
ATOM 6854 C C . LEU A 1 46 ? -5.945 -0.503 3.952 1.00 0.00 43 LEU A C 7
ATOM 6855 O O . LEU A 1 46 ? -6.373 -0.544 5.089 1.00 0.00 43 LEU A O 7
ATOM 6871 N N . ILE A 1 47 ? -6.145 0.538 3.183 1.00 0.00 44 ILE A N 7
ATOM 6872 C CA . ILE A 1 47 ? -6.909 1.718 3.660 1.00 0.00 44 ILE A CA 7
ATOM 6873 C C . ILE A 1 47 ? -7.948 2.086 2.600 1.00 0.00 44 ILE A C 7
ATOM 6874 O O . ILE A 1 47 ? -7.824 1.718 1.448 1.00 0.00 44 ILE A O 7
ATOM 6890 N N . MET A 1 48 ? -8.969 2.813 2.979 1.00 0.00 45 MET A N 7
ATOM 6891 C CA . MET A 1 48 ? -10.022 3.212 1.994 1.00 0.00 45 MET A CA 7
ATOM 6892 C C . MET A 1 48 ? -10.384 4.682 2.192 1.00 0.00 45 MET A C 7
ATOM 6893 O O . MET A 1 48 ? -11.076 5.046 3.123 1.00 0.00 45 MET A O 7
ATOM 6907 N N . ASN A 1 49 ? -9.929 5.525 1.304 1.00 0.00 46 ASN A N 7
ATOM 6908 C CA . ASN A 1 49 ? -10.242 6.984 1.394 1.00 0.00 46 ASN A CA 7
ATOM 6909 C C . ASN A 1 49 ? -11.263 7.317 0.309 1.00 0.00 46 ASN A C 7
ATOM 6910 O O . ASN A 1 49 ? -10.928 7.843 -0.734 1.00 0.00 46 ASN A O 7
ATOM 6921 N N . GLY A 1 50 ? -12.505 6.991 0.534 1.00 0.00 47 GLY A N 7
ATOM 6922 C CA . GLY A 1 50 ? -13.542 7.264 -0.498 1.00 0.00 47 GLY A CA 7
ATOM 6923 C C . GLY A 1 50 ? -13.484 6.158 -1.541 1.00 0.00 47 GLY A C 7
ATOM 6924 O O . GLY A 1 50 ? -14.367 5.329 -1.639 1.00 0.00 47 GLY A O 7
ATOM 6928 N N . ASN A 1 51 ? -12.446 6.144 -2.328 1.00 0.00 48 ASN A N 7
ATOM 6929 C CA . ASN A 1 51 ? -12.318 5.098 -3.380 1.00 0.00 48 ASN A CA 7
ATOM 6930 C C . ASN A 1 51 ? -10.840 4.790 -3.651 1.00 0.00 48 ASN A C 7
ATOM 6931 O O . ASN A 1 51 ? -10.512 3.812 -4.293 1.00 0.00 48 ASN A O 7
ATOM 6942 N N . ARG A 1 52 ? -9.943 5.619 -3.182 1.00 0.00 49 ARG A N 7
ATOM 6943 C CA . ARG A 1 52 ? -8.493 5.371 -3.431 1.00 0.00 49 ARG A CA 7
ATOM 6944 C C . ARG A 1 52 ? -7.940 4.386 -2.398 1.00 0.00 49 ARG A C 7
ATOM 6945 O O . ARG A 1 52 ? -7.995 4.620 -1.208 1.00 0.00 49 ARG A O 7
ATOM 6966 N N . ILE A 1 53 ? -7.397 3.288 -2.852 1.00 0.00 50 ILE A N 7
ATOM 6967 C CA . ILE A 1 53 ? -6.825 2.283 -1.910 1.00 0.00 50 ILE A CA 7
ATOM 6968 C C . ILE A 1 53 ? -5.388 2.672 -1.562 1.00 0.00 50 ILE A C 7
ATOM 6969 O O . ILE A 1 53 ? -4.552 2.793 -2.436 1.00 0.00 50 ILE A O 7
ATOM 6985 N N . GLN A 1 54 ? -5.087 2.859 -0.293 1.00 0.00 51 GLN A N 7
ATOM 6986 C CA . GLN A 1 54 ? -3.688 3.230 0.112 1.00 0.00 51 GLN A CA 7
ATOM 6987 C C . GLN A 1 54 ? -3.082 2.094 0.952 1.00 0.00 51 GLN A C 7
ATOM 6988 O O . GLN A 1 54 ? -3.760 1.434 1.714 1.00 0.00 51 GLN A O 7
ATOM 7002 N N . ILE A 1 55 ? -1.808 1.849 0.776 1.00 0.00 52 ILE A N 7
ATOM 7003 C CA . ILE A 1 55 ? -1.122 0.739 1.508 1.00 0.00 52 ILE A CA 7
ATOM 7004 C C . ILE A 1 55 ? -0.515 1.252 2.822 1.00 0.00 52 ILE A C 7
ATOM 7005 O O . ILE A 1 55 ? -0.129 2.396 2.935 1.00 0.00 52 ILE A O 7
ATOM 7021 N N . LYS A 1 56 ? -0.412 0.399 3.813 1.00 0.00 53 LYS A N 7
ATOM 7022 C CA . LYS A 1 56 ? 0.183 0.826 5.117 1.00 0.00 53 LYS A CA 7
ATOM 7023 C C . LYS A 1 56 ? 1.710 0.770 5.022 1.00 0.00 53 LYS A C 7
ATOM 7024 O O . LYS A 1 56 ? 2.309 -0.285 5.032 1.00 0.00 53 LYS A O 7
ATOM 7043 N N . ARG A 1 57 ? 2.336 1.909 4.932 1.00 0.00 54 ARG A N 7
ATOM 7044 C CA . ARG A 1 57 ? 3.820 1.948 4.835 1.00 0.00 54 ARG A CA 7
ATOM 7045 C C . ARG A 1 57 ? 4.441 1.239 6.040 1.00 0.00 54 ARG A C 7
ATOM 7046 O O . ARG A 1 57 ? 5.053 0.207 5.908 1.00 0.00 54 ARG A O 7
ATOM 7067 N N . LYS A 1 58 ? 4.302 1.808 7.209 1.00 0.00 55 LYS A N 7
ATOM 7068 C CA . LYS A 1 58 ? 4.902 1.197 8.437 1.00 0.00 55 LYS A CA 7
ATOM 7069 C C . LYS A 1 58 ? 4.785 -0.338 8.410 1.00 0.00 55 LYS A C 7
ATOM 7070 O O . LYS A 1 58 ? 5.775 -1.037 8.344 1.00 0.00 55 LYS A O 7
ATOM 7089 N N . GLN A 1 59 ? 3.596 -0.869 8.473 1.00 0.00 56 GLN A N 7
ATOM 7090 C CA . GLN A 1 59 ? 3.448 -2.355 8.470 1.00 0.00 56 GLN A CA 7
ATOM 7091 C C . GLN A 1 59 ? 4.151 -2.962 7.250 1.00 0.00 56 GLN A C 7
ATOM 7092 O O . GLN A 1 59 ? 5.163 -3.624 7.370 1.00 0.00 56 GLN A O 7
ATOM 7106 N N . PHE A 1 60 ? 3.608 -2.761 6.083 1.00 0.00 57 PHE A N 7
ATOM 7107 C CA . PHE A 1 60 ? 4.222 -3.341 4.852 1.00 0.00 57 PHE A CA 7
ATOM 7108 C C . PHE A 1 60 ? 5.751 -3.126 4.861 1.00 0.00 57 PHE A C 7
ATOM 7109 O O . PHE A 1 60 ? 6.513 -4.016 4.556 1.00 0.00 57 PHE A O 7
ATOM 7126 N N . GLU A 1 61 ? 6.204 -1.951 5.197 1.00 0.00 58 GLU A N 7
ATOM 7127 C CA . GLU A 1 61 ? 7.678 -1.684 5.205 1.00 0.00 58 GLU A CA 7
ATOM 7128 C C . GLU A 1 61 ? 8.434 -2.789 5.957 1.00 0.00 58 GLU A C 7
ATOM 7129 O O . GLU A 1 61 ? 9.550 -3.124 5.612 1.00 0.00 58 GLU A O 7
ATOM 7141 N N . LYS A 1 62 ? 7.858 -3.349 6.986 1.00 0.00 59 LYS A N 7
ATOM 7142 C CA . LYS A 1 62 ? 8.588 -4.410 7.747 1.00 0.00 59 LYS A CA 7
ATOM 7143 C C . LYS A 1 62 ? 8.658 -5.704 6.935 1.00 0.00 59 LYS A C 7
ATOM 7144 O O . LYS A 1 62 ? 9.228 -6.682 7.377 1.00 0.00 59 LYS A O 7
ATOM 7163 N N . ILE A 1 63 ? 8.087 -5.726 5.754 1.00 0.00 60 ILE A N 7
ATOM 7164 C CA . ILE A 1 63 ? 8.128 -6.970 4.917 1.00 0.00 60 ILE A CA 7
ATOM 7165 C C . ILE A 1 63 ? 8.504 -6.632 3.469 1.00 0.00 60 ILE A C 7
ATOM 7166 O O . ILE A 1 63 ? 8.046 -7.261 2.544 1.00 0.00 60 ILE A O 7
ATOM 7182 N N . ILE A 1 64 ? 9.336 -5.648 3.252 1.00 0.00 61 ILE A N 7
ATOM 7183 C CA . ILE A 1 64 ? 9.728 -5.309 1.843 1.00 0.00 61 ILE A CA 7
ATOM 7184 C C . ILE A 1 64 ? 10.918 -6.187 1.415 1.00 0.00 61 ILE A C 7
ATOM 7185 O O . ILE A 1 64 ? 10.951 -6.697 0.312 1.00 0.00 61 ILE A O 7
ATOM 7201 N N . ASP A 1 65 ? 11.905 -6.350 2.262 1.00 0.00 62 ASP A N 7
ATOM 7202 C CA . ASP A 1 65 ? 13.101 -7.173 1.881 1.00 0.00 62 ASP A CA 7
ATOM 7203 C C . ASP A 1 65 ? 12.970 -8.603 2.416 1.00 0.00 62 ASP A C 7
ATOM 7204 O O . ASP A 1 65 ? 13.813 -9.442 2.172 1.00 0.00 62 ASP A O 7
ATOM 7213 N N . THR A 1 66 ? 11.928 -8.891 3.145 1.00 0.00 63 THR A N 7
ATOM 7214 C CA . THR A 1 66 ? 11.755 -10.270 3.694 1.00 0.00 63 THR A CA 7
ATOM 7215 C C . THR A 1 66 ? 11.070 -11.146 2.641 1.00 0.00 63 THR A C 7
ATOM 7216 O O . THR A 1 66 ? 11.046 -12.356 2.744 1.00 0.00 63 THR A O 7
ATOM 7227 N N . LEU A 1 67 ? 10.494 -10.543 1.647 1.00 0.00 64 LEU A N 7
ATOM 7228 C CA . LEU A 1 67 ? 9.788 -11.346 0.616 1.00 0.00 64 LEU A CA 7
ATOM 7229 C C . LEU A 1 67 ? 10.824 -12.030 -0.285 1.00 0.00 64 LEU A C 7
ATOM 7230 O O . LEU A 1 67 ? 10.636 -12.156 -1.479 1.00 0.00 64 LEU A O 7
ATOM 7246 N N . ILE A 1 9 ? 0.363 14.541 -0.734 1.00 0.00 6 ILE A N 8
ATOM 7247 C CA . ILE A 1 9 ? 1.457 14.717 0.262 1.00 0.00 6 ILE A CA 8
ATOM 7248 C C . ILE A 1 9 ? 2.720 13.992 -0.271 1.00 0.00 6 ILE A C 8
ATOM 7249 O O . ILE A 1 9 ? 2.611 12.935 -0.854 1.00 0.00 6 ILE A O 8
ATOM 7265 N N . PRO A 1 10 ? 3.911 14.528 -0.076 1.00 0.00 7 PRO A N 8
ATOM 7266 C CA . PRO A 1 10 ? 5.154 13.857 -0.563 1.00 0.00 7 PRO A CA 8
ATOM 7267 C C . PRO A 1 10 ? 5.226 12.383 -0.134 1.00 0.00 7 PRO A C 8
ATOM 7268 O O . PRO A 1 10 ? 5.133 12.053 1.031 1.00 0.00 7 PRO A O 8
ATOM 7279 N N . ILE A 1 11 ? 5.391 11.505 -1.082 1.00 0.00 8 ILE A N 8
ATOM 7280 C CA . ILE A 1 11 ? 5.472 10.052 -0.790 1.00 0.00 8 ILE A CA 8
ATOM 7281 C C . ILE A 1 11 ? 6.314 9.781 0.481 1.00 0.00 8 ILE A C 8
ATOM 7282 O O . ILE A 1 11 ? 6.011 8.891 1.251 1.00 0.00 8 ILE A O 8
ATOM 7298 N N . TRP A 1 12 ? 7.372 10.526 0.700 1.00 0.00 9 TRP A N 8
ATOM 7299 C CA . TRP A 1 12 ? 8.231 10.289 1.916 1.00 0.00 9 TRP A CA 8
ATOM 7300 C C . TRP A 1 12 ? 7.613 10.985 3.138 1.00 0.00 9 TRP A C 8
ATOM 7301 O O . TRP A 1 12 ? 8.242 11.091 4.173 1.00 0.00 9 TRP A O 8
ATOM 7322 N N . GLU A 1 13 ? 6.394 11.456 3.029 1.00 0.00 10 GLU A N 8
ATOM 7323 C CA . GLU A 1 13 ? 5.733 12.147 4.188 1.00 0.00 10 GLU A CA 8
ATOM 7324 C C . GLU A 1 13 ? 4.439 11.404 4.544 1.00 0.00 10 GLU A C 8
ATOM 7325 O O . GLU A 1 13 ? 3.944 11.505 5.649 1.00 0.00 10 GLU A O 8
ATOM 7337 N N . ARG A 1 14 ? 3.889 10.649 3.628 1.00 0.00 11 ARG A N 8
ATOM 7338 C CA . ARG A 1 14 ? 2.635 9.901 3.943 1.00 0.00 11 ARG A CA 8
ATOM 7339 C C . ARG A 1 14 ? 2.993 8.634 4.733 1.00 0.00 11 ARG A C 8
ATOM 7340 O O . ARG A 1 14 ? 4.032 8.034 4.535 1.00 0.00 11 ARG A O 8
ATOM 7361 N N . TYR A 1 15 ? 2.134 8.231 5.632 1.00 0.00 12 TYR A N 8
ATOM 7362 C CA . TYR A 1 15 ? 2.403 7.010 6.449 1.00 0.00 12 TYR A CA 8
ATOM 7363 C C . TYR A 1 15 ? 1.916 5.786 5.673 1.00 0.00 12 TYR A C 8
ATOM 7364 O O . TYR A 1 15 ? 2.191 4.657 6.027 1.00 0.00 12 TYR A O 8
ATOM 7382 N N . THR A 1 16 ? 1.200 6.016 4.607 1.00 0.00 13 THR A N 8
ATOM 7383 C CA . THR A 1 16 ? 0.685 4.895 3.768 1.00 0.00 13 THR A CA 8
ATOM 7384 C C . THR A 1 16 ? 0.896 5.279 2.306 1.00 0.00 13 THR A C 8
ATOM 7385 O O . THR A 1 16 ? 0.770 6.427 1.955 1.00 0.00 13 THR A O 8
ATOM 7396 N N . LEU A 1 17 ? 1.241 4.343 1.455 1.00 0.00 14 LEU A N 8
ATOM 7397 C CA . LEU A 1 17 ? 1.491 4.682 0.012 1.00 0.00 14 LEU A CA 8
ATOM 7398 C C . LEU A 1 17 ? 0.311 4.245 -0.863 1.00 0.00 14 LEU A C 8
ATOM 7399 O O . LEU A 1 17 ? -0.347 3.262 -0.602 1.00 0.00 14 LEU A O 8
ATOM 7415 N N . THR A 1 18 ? 0.058 4.981 -1.911 1.00 0.00 15 THR A N 8
ATOM 7416 C CA . THR A 1 18 ? -1.062 4.638 -2.827 1.00 0.00 15 THR A CA 8
ATOM 7417 C C . THR A 1 18 ? -0.627 3.515 -3.760 1.00 0.00 15 THR A C 8
ATOM 7418 O O . THR A 1 18 ? 0.475 3.014 -3.674 1.00 0.00 15 THR A O 8
ATOM 7429 N N . ILE A 1 19 ? -1.477 3.126 -4.667 1.00 0.00 16 ILE A N 8
ATOM 7430 C CA . ILE A 1 19 ? -1.096 2.058 -5.607 1.00 0.00 16 ILE A CA 8
ATOM 7431 C C . ILE A 1 19 ? 0.013 2.602 -6.511 1.00 0.00 16 ILE A C 8
ATOM 7432 O O . ILE A 1 19 ? 0.952 1.910 -6.848 1.00 0.00 16 ILE A O 8
ATOM 7448 N N . GLU A 1 20 ? -0.097 3.844 -6.904 1.00 0.00 17 GLU A N 8
ATOM 7449 C CA . GLU A 1 20 ? 0.946 4.434 -7.786 1.00 0.00 17 GLU A CA 8
ATOM 7450 C C . GLU A 1 20 ? 2.237 4.588 -6.982 1.00 0.00 17 GLU A C 8
ATOM 7451 O O . GLU A 1 20 ? 3.304 4.219 -7.433 1.00 0.00 17 GLU A O 8
ATOM 7463 N N . GLU A 1 21 ? 2.155 5.106 -5.784 1.00 0.00 18 GLU A N 8
ATOM 7464 C CA . GLU A 1 21 ? 3.377 5.245 -4.966 1.00 0.00 18 GLU A CA 8
ATOM 7465 C C . GLU A 1 21 ? 3.883 3.840 -4.635 1.00 0.00 18 GLU A C 8
ATOM 7466 O O . GLU A 1 21 ? 5.066 3.602 -4.520 1.00 0.00 18 GLU A O 8
ATOM 7478 N N . ALA A 1 22 ? 2.982 2.904 -4.489 1.00 0.00 19 ALA A N 8
ATOM 7479 C CA . ALA A 1 22 ? 3.391 1.506 -4.172 1.00 0.00 19 ALA A CA 8
ATOM 7480 C C . ALA A 1 22 ? 4.114 0.887 -5.372 1.00 0.00 19 ALA A C 8
ATOM 7481 O O . ALA A 1 22 ? 5.213 0.401 -5.259 1.00 0.00 19 ALA A O 8
ATOM 7488 N N . SER A 1 23 ? 3.511 0.878 -6.525 1.00 0.00 20 SER A N 8
ATOM 7489 C CA . SER A 1 23 ? 4.202 0.263 -7.695 1.00 0.00 20 SER A CA 8
ATOM 7490 C C . SER A 1 23 ? 5.609 0.860 -7.840 1.00 0.00 20 SER A C 8
ATOM 7491 O O . SER A 1 23 ? 6.548 0.178 -8.173 1.00 0.00 20 SER A O 8
ATOM 7499 N N . LYS A 1 24 ? 5.775 2.123 -7.587 1.00 0.00 21 LYS A N 8
ATOM 7500 C CA . LYS A 1 24 ? 7.140 2.719 -7.699 1.00 0.00 21 LYS A CA 8
ATOM 7501 C C . LYS A 1 24 ? 7.951 2.341 -6.455 1.00 0.00 21 LYS A C 8
ATOM 7502 O O . LYS A 1 24 ? 9.018 1.769 -6.529 1.00 0.00 21 LYS A O 8
ATOM 7521 N N . TYR A 1 25 ? 7.436 2.688 -5.315 1.00 0.00 22 TYR A N 8
ATOM 7522 C CA . TYR A 1 25 ? 8.126 2.391 -4.018 1.00 0.00 22 TYR A CA 8
ATOM 7523 C C . TYR A 1 25 ? 8.091 0.876 -3.728 1.00 0.00 22 TYR A C 8
ATOM 7524 O O . TYR A 1 25 ? 9.113 0.230 -3.605 1.00 0.00 22 TYR A O 8
ATOM 7542 N N . PHE A 1 26 ? 6.912 0.313 -3.638 1.00 0.00 23 PHE A N 8
ATOM 7543 C CA . PHE A 1 26 ? 6.762 -1.154 -3.381 1.00 0.00 23 PHE A CA 8
ATOM 7544 C C . PHE A 1 26 ? 6.595 -1.860 -4.724 1.00 0.00 23 PHE A C 8
ATOM 7545 O O . PHE A 1 26 ? 5.545 -2.387 -5.027 1.00 0.00 23 PHE A O 8
ATOM 7562 N N . ARG A 1 27 ? 7.608 -1.844 -5.537 1.00 0.00 24 ARG A N 8
ATOM 7563 C CA . ARG A 1 27 ? 7.504 -2.484 -6.881 1.00 0.00 24 ARG A CA 8
ATOM 7564 C C . ARG A 1 27 ? 6.930 -3.885 -6.781 1.00 0.00 24 ARG A C 8
ATOM 7565 O O . ARG A 1 27 ? 7.638 -4.869 -6.705 1.00 0.00 24 ARG A O 8
ATOM 7586 N N . ILE A 1 28 ? 5.630 -3.962 -6.812 1.00 0.00 25 ILE A N 8
ATOM 7587 C CA . ILE A 1 28 ? 4.924 -5.270 -6.748 1.00 0.00 25 ILE A CA 8
ATOM 7588 C C . ILE A 1 28 ? 3.850 -5.259 -7.852 1.00 0.00 25 ILE A C 8
ATOM 7589 O O . ILE A 1 28 ? 3.577 -4.235 -8.446 1.00 0.00 25 ILE A O 8
ATOM 7605 N N . GLY A 1 29 ? 3.245 -6.377 -8.135 1.00 0.00 26 GLY A N 8
ATOM 7606 C CA . GLY A 1 29 ? 2.203 -6.402 -9.202 1.00 0.00 26 GLY A CA 8
ATOM 7607 C C . GLY A 1 29 ? 1.146 -5.324 -8.930 1.00 0.00 26 GLY A C 8
ATOM 7608 O O . GLY A 1 29 ? 0.439 -5.366 -7.946 1.00 0.00 26 GLY A O 8
ATOM 7612 N N . GLU A 1 30 ? 1.022 -4.362 -9.804 1.00 0.00 27 GLU A N 8
ATOM 7613 C CA . GLU A 1 30 ? -0.003 -3.295 -9.599 1.00 0.00 27 GLU A CA 8
ATOM 7614 C C . GLU A 1 30 ? -1.356 -3.958 -9.295 1.00 0.00 27 GLU A C 8
ATOM 7615 O O . GLU A 1 30 ? -2.013 -3.661 -8.313 1.00 0.00 27 GLU A O 8
ATOM 7627 N N . ASN A 1 31 ? -1.769 -4.849 -10.154 1.00 0.00 28 ASN A N 8
ATOM 7628 C CA . ASN A 1 31 ? -3.074 -5.554 -9.977 1.00 0.00 28 ASN A CA 8
ATOM 7629 C C . ASN A 1 31 ? -3.052 -6.417 -8.713 1.00 0.00 28 ASN A C 8
ATOM 7630 O O . ASN A 1 31 ? -4.083 -6.725 -8.148 1.00 0.00 28 ASN A O 8
ATOM 7641 N N . LYS A 1 32 ? -1.894 -6.810 -8.257 1.00 0.00 29 LYS A N 8
ATOM 7642 C CA . LYS A 1 32 ? -1.836 -7.647 -7.028 1.00 0.00 29 LYS A CA 8
ATOM 7643 C C . LYS A 1 32 ? -2.332 -6.799 -5.865 1.00 0.00 29 LYS A C 8
ATOM 7644 O O . LYS A 1 32 ? -3.244 -7.164 -5.152 1.00 0.00 29 LYS A O 8
ATOM 7663 N N . LEU A 1 33 ? -1.743 -5.654 -5.689 1.00 0.00 30 LEU A N 8
ATOM 7664 C CA . LEU A 1 33 ? -2.172 -4.740 -4.593 1.00 0.00 30 LEU A CA 8
ATOM 7665 C C . LEU A 1 33 ? -3.697 -4.644 -4.577 1.00 0.00 30 LEU A C 8
ATOM 7666 O O . LEU A 1 33 ? -4.330 -4.833 -3.557 1.00 0.00 30 LEU A O 8
ATOM 7682 N N . ARG A 1 34 ? -4.295 -4.356 -5.700 1.00 0.00 31 ARG A N 8
ATOM 7683 C CA . ARG A 1 34 ? -5.780 -4.257 -5.735 1.00 0.00 31 ARG A CA 8
ATOM 7684 C C . ARG A 1 34 ? -6.377 -5.596 -5.293 1.00 0.00 31 ARG A C 8
ATOM 7685 O O . ARG A 1 34 ? -7.181 -5.661 -4.385 1.00 0.00 31 ARG A O 8
ATOM 7706 N N . ARG A 1 35 ? -5.986 -6.667 -5.925 1.00 0.00 32 ARG A N 8
ATOM 7707 C CA . ARG A 1 35 ? -6.530 -7.997 -5.538 1.00 0.00 32 ARG A CA 8
ATOM 7708 C C . ARG A 1 35 ? -6.373 -8.196 -4.029 1.00 0.00 32 ARG A C 8
ATOM 7709 O O . ARG A 1 35 ? -7.229 -8.750 -3.373 1.00 0.00 32 ARG A O 8
ATOM 7730 N N . LEU A 1 36 ? -5.285 -7.748 -3.473 1.00 0.00 33 LEU A N 8
ATOM 7731 C CA . LEU A 1 36 ? -5.077 -7.914 -2.008 1.00 0.00 33 LEU A CA 8
ATOM 7732 C C . LEU A 1 36 ? -6.117 -7.085 -1.244 1.00 0.00 33 LEU A C 8
ATOM 7733 O O . LEU A 1 36 ? -6.664 -7.519 -0.250 1.00 0.00 33 LEU A O 8
ATOM 7749 N N . ALA A 1 37 ? -6.387 -5.893 -1.699 1.00 0.00 34 ALA A N 8
ATOM 7750 C CA . ALA A 1 37 ? -7.384 -5.024 -1.002 1.00 0.00 34 ALA A CA 8
ATOM 7751 C C . ALA A 1 37 ? -8.806 -5.375 -1.455 1.00 0.00 34 ALA A C 8
ATOM 7752 O O . ALA A 1 37 ? -9.633 -5.794 -0.670 1.00 0.00 34 ALA A O 8
ATOM 7759 N N . GLU A 1 38 ? -9.095 -5.187 -2.716 1.00 0.00 35 GLU A N 8
ATOM 7760 C CA . GLU A 1 38 ? -10.462 -5.483 -3.242 1.00 0.00 35 GLU A CA 8
ATOM 7761 C C . GLU A 1 38 ? -10.991 -6.802 -2.654 1.00 0.00 35 GLU A C 8
ATOM 7762 O O . GLU A 1 38 ? -12.183 -7.009 -2.560 1.00 0.00 35 GLU A O 8
ATOM 7774 N N . GLU A 1 39 ? -10.125 -7.694 -2.262 1.00 0.00 36 GLU A N 8
ATOM 7775 C CA . GLU A 1 39 ? -10.603 -8.990 -1.688 1.00 0.00 36 GLU A CA 8
ATOM 7776 C C . GLU A 1 39 ? -10.868 -8.827 -0.198 1.00 0.00 36 GLU A C 8
ATOM 7777 O O . GLU A 1 39 ? -11.970 -9.014 0.279 1.00 0.00 36 GLU A O 8
ATOM 7789 N N . ASN A 1 40 ? -9.852 -8.495 0.542 1.00 0.00 37 ASN A N 8
ATOM 7790 C CA . ASN A 1 40 ? -10.010 -8.331 2.021 1.00 0.00 37 ASN A CA 8
ATOM 7791 C C . ASN A 1 40 ? -10.181 -6.850 2.367 1.00 0.00 37 ASN A C 8
ATOM 7792 O O . ASN A 1 40 ? -9.344 -6.254 3.017 1.00 0.00 37 ASN A O 8
ATOM 7803 N N . LYS A 1 41 ? -11.267 -6.253 1.948 1.00 0.00 38 LYS A N 8
ATOM 7804 C CA . LYS A 1 41 ? -11.502 -4.811 2.264 1.00 0.00 38 LYS A CA 8
ATOM 7805 C C . LYS A 1 41 ? -11.203 -4.560 3.744 1.00 0.00 38 LYS A C 8
ATOM 7806 O O . LYS A 1 41 ? -10.982 -3.441 4.165 1.00 0.00 38 LYS A O 8
ATOM 7825 N N . ASN A 1 42 ? -11.210 -5.597 4.540 1.00 0.00 39 ASN A N 8
ATOM 7826 C CA . ASN A 1 42 ? -10.945 -5.440 6.000 1.00 0.00 39 ASN A CA 8
ATOM 7827 C C . ASN A 1 42 ? -9.486 -5.783 6.299 1.00 0.00 39 ASN A C 8
ATOM 7828 O O . ASN A 1 42 ? -9.128 -6.088 7.419 1.00 0.00 39 ASN A O 8
ATOM 7839 N N . ALA A 1 43 ? -8.639 -5.729 5.312 1.00 0.00 40 ALA A N 8
ATOM 7840 C CA . ALA A 1 43 ? -7.205 -6.044 5.548 1.00 0.00 40 ALA A CA 8
ATOM 7841 C C . ALA A 1 43 ? -6.679 -5.154 6.682 1.00 0.00 40 ALA A C 8
ATOM 7842 O O . ALA A 1 43 ? -7.165 -4.066 6.907 1.00 0.00 40 ALA A O 8
ATOM 7849 N N . ASN A 1 44 ? -5.698 -5.611 7.404 1.00 0.00 41 ASN A N 8
ATOM 7850 C CA . ASN A 1 44 ? -5.145 -4.787 8.518 1.00 0.00 41 ASN A CA 8
ATOM 7851 C C . ASN A 1 44 ? -4.171 -3.736 7.966 1.00 0.00 41 ASN A C 8
ATOM 7852 O O . ASN A 1 44 ? -3.846 -2.772 8.631 1.00 0.00 41 ASN A O 8
ATOM 7863 N N . TRP A 1 45 ? -3.666 -3.938 6.772 1.00 0.00 42 TRP A N 8
ATOM 7864 C CA . TRP A 1 45 ? -2.668 -2.979 6.189 1.00 0.00 42 TRP A CA 8
ATOM 7865 C C . TRP A 1 45 ? -3.308 -2.030 5.162 1.00 0.00 42 TRP A C 8
ATOM 7866 O O . TRP A 1 45 ? -2.700 -1.057 4.764 1.00 0.00 42 TRP A O 8
ATOM 7887 N N . LEU A 1 46 ? -4.507 -2.291 4.706 1.00 0.00 43 LEU A N 8
ATOM 7888 C CA . LEU A 1 46 ? -5.123 -1.383 3.690 1.00 0.00 43 LEU A CA 8
ATOM 7889 C C . LEU A 1 46 ? -5.904 -0.269 4.396 1.00 0.00 43 LEU A C 8
ATOM 7890 O O . LEU A 1 46 ? -6.331 -0.407 5.524 1.00 0.00 43 LEU A O 8
ATOM 7906 N N . ILE A 1 47 ? -6.058 0.854 3.745 1.00 0.00 44 ILE A N 8
ATOM 7907 C CA . ILE A 1 47 ? -6.776 2.002 4.363 1.00 0.00 44 ILE A CA 8
ATOM 7908 C C . ILE A 1 47 ? -7.607 2.693 3.275 1.00 0.00 44 ILE A C 8
ATOM 7909 O O . ILE A 1 47 ? -7.087 3.152 2.277 1.00 0.00 44 ILE A O 8
ATOM 7925 N N . MET A 1 48 ? -8.897 2.769 3.465 1.00 0.00 45 MET A N 8
ATOM 7926 C CA . MET A 1 48 ? -9.770 3.426 2.451 1.00 0.00 45 MET A CA 8
ATOM 7927 C C . MET A 1 48 ? -9.984 4.891 2.833 1.00 0.00 45 MET A C 8
ATOM 7928 O O . MET A 1 48 ? -10.330 5.207 3.953 1.00 0.00 45 MET A O 8
ATOM 7942 N N . ASN A 1 49 ? -9.785 5.785 1.899 1.00 0.00 46 ASN A N 8
ATOM 7943 C CA . ASN A 1 49 ? -9.978 7.242 2.175 1.00 0.00 46 ASN A CA 8
ATOM 7944 C C . ASN A 1 49 ? -10.816 7.839 1.046 1.00 0.00 46 ASN A C 8
ATOM 7945 O O . ASN A 1 49 ? -10.295 8.363 0.081 1.00 0.00 46 ASN A O 8
ATOM 7956 N N . GLY A 1 50 ? -12.114 7.744 1.150 1.00 0.00 47 GLY A N 8
ATOM 7957 C CA . GLY A 1 50 ? -12.990 8.283 0.074 1.00 0.00 47 GLY A CA 8
ATOM 7958 C C . GLY A 1 50 ? -13.100 7.242 -1.029 1.00 0.00 47 GLY A C 8
ATOM 7959 O O . GLY A 1 50 ? -14.073 6.522 -1.127 1.00 0.00 47 GLY A O 8
ATOM 7963 N N . ASN A 1 51 ? -12.106 7.161 -1.865 1.00 0.00 48 ASN A N 8
ATOM 7964 C CA . ASN A 1 51 ? -12.141 6.172 -2.973 1.00 0.00 48 ASN A CA 8
ATOM 7965 C C . ASN A 1 51 ? -10.714 5.750 -3.334 1.00 0.00 48 ASN A C 8
ATOM 7966 O O . ASN A 1 51 ? -10.489 5.093 -4.331 1.00 0.00 48 ASN A O 8
ATOM 7977 N N . ARG A 1 52 ? -9.747 6.133 -2.534 1.00 0.00 49 ARG A N 8
ATOM 7978 C CA . ARG A 1 52 ? -8.322 5.772 -2.826 1.00 0.00 49 ARG A CA 8
ATOM 7979 C C . ARG A 1 52 ? -7.821 4.742 -1.806 1.00 0.00 49 ARG A C 8
ATOM 7980 O O . ARG A 1 52 ? -7.712 5.022 -0.629 1.00 0.00 49 ARG A O 8
ATOM 8001 N N . ILE A 1 53 ? -7.494 3.560 -2.254 1.00 0.00 50 ILE A N 8
ATOM 8002 C CA . ILE A 1 53 ? -6.976 2.520 -1.317 1.00 0.00 50 ILE A CA 8
ATOM 8003 C C . ILE A 1 53 ? -5.482 2.775 -1.101 1.00 0.00 50 ILE A C 8
ATOM 8004 O O . ILE A 1 53 ? -4.709 2.749 -2.039 1.00 0.00 50 ILE A O 8
ATOM 8020 N N . GLN A 1 54 ? -5.067 3.034 0.121 1.00 0.00 51 GLN A N 8
ATOM 8021 C CA . GLN A 1 54 ? -3.615 3.307 0.386 1.00 0.00 51 GLN A CA 8
ATOM 8022 C C . GLN A 1 54 ? -2.965 2.096 1.072 1.00 0.00 51 GLN A C 8
ATOM 8023 O O . GLN A 1 54 ? -3.593 1.364 1.811 1.00 0.00 51 GLN A O 8
ATOM 8037 N N . ILE A 1 55 ? -1.705 1.886 0.798 1.00 0.00 52 ILE A N 8
ATOM 8038 C CA . ILE A 1 55 ? -0.961 0.731 1.381 1.00 0.00 52 ILE A CA 8
ATOM 8039 C C . ILE A 1 55 ? -0.268 1.153 2.675 1.00 0.00 52 ILE A C 8
ATOM 8040 O O . ILE A 1 55 ? 0.096 2.295 2.844 1.00 0.00 52 ILE A O 8
ATOM 8056 N N . LYS A 1 56 ? -0.052 0.236 3.583 1.00 0.00 53 LYS A N 8
ATOM 8057 C CA . LYS A 1 56 ? 0.648 0.603 4.848 1.00 0.00 53 LYS A CA 8
ATOM 8058 C C . LYS A 1 56 ? 2.150 0.669 4.562 1.00 0.00 53 LYS A C 8
ATOM 8059 O O . LYS A 1 56 ? 2.685 -0.133 3.828 1.00 0.00 53 LYS A O 8
ATOM 8078 N N . ARG A 1 57 ? 2.831 1.631 5.123 1.00 0.00 54 ARG A N 8
ATOM 8079 C CA . ARG A 1 57 ? 4.299 1.762 4.874 1.00 0.00 54 ARG A CA 8
ATOM 8080 C C . ARG A 1 57 ? 5.073 1.176 6.060 1.00 0.00 54 ARG A C 8
ATOM 8081 O O . ARG A 1 57 ? 6.263 0.957 5.986 1.00 0.00 54 ARG A O 8
ATOM 8102 N N . LYS A 1 58 ? 4.410 0.930 7.161 1.00 0.00 55 LYS A N 8
ATOM 8103 C CA . LYS A 1 58 ? 5.117 0.370 8.353 1.00 0.00 55 LYS A CA 8
ATOM 8104 C C . LYS A 1 58 ? 5.051 -1.160 8.333 1.00 0.00 55 LYS A C 8
ATOM 8105 O O . LYS A 1 58 ? 6.055 -1.831 8.210 1.00 0.00 55 LYS A O 8
ATOM 8124 N N . GLN A 1 59 ? 3.880 -1.718 8.466 1.00 0.00 56 GLN A N 8
ATOM 8125 C CA . GLN A 1 59 ? 3.759 -3.205 8.469 1.00 0.00 56 GLN A CA 8
ATOM 8126 C C . GLN A 1 59 ? 4.233 -3.774 7.129 1.00 0.00 56 GLN A C 8
ATOM 8127 O O . GLN A 1 59 ? 4.624 -4.920 7.038 1.00 0.00 56 GLN A O 8
ATOM 8141 N N . PHE A 1 60 ? 4.192 -2.991 6.085 1.00 0.00 57 PHE A N 8
ATOM 8142 C CA . PHE A 1 60 ? 4.631 -3.500 4.751 1.00 0.00 57 PHE A CA 8
ATOM 8143 C C . PHE A 1 60 ? 6.151 -3.302 4.593 1.00 0.00 57 PHE A C 8
ATOM 8144 O O . PHE A 1 60 ? 6.867 -4.217 4.254 1.00 0.00 57 PHE A O 8
ATOM 8161 N N . GLU A 1 61 ? 6.650 -2.120 4.820 1.00 0.00 58 GLU A N 8
ATOM 8162 C CA . GLU A 1 61 ? 8.119 -1.894 4.657 1.00 0.00 58 GLU A CA 8
ATOM 8163 C C . GLU A 1 61 ? 8.915 -2.951 5.435 1.00 0.00 58 GLU A C 8
ATOM 8164 O O . GLU A 1 61 ? 10.031 -3.278 5.082 1.00 0.00 58 GLU A O 8
ATOM 8176 N N . LYS A 1 62 ? 8.361 -3.491 6.487 1.00 0.00 59 LYS A N 8
ATOM 8177 C CA . LYS A 1 62 ? 9.109 -4.519 7.272 1.00 0.00 59 LYS A CA 8
ATOM 8178 C C . LYS A 1 62 ? 9.157 -5.827 6.479 1.00 0.00 59 LYS A C 8
ATOM 8179 O O . LYS A 1 62 ? 9.781 -6.783 6.896 1.00 0.00 59 LYS A O 8
ATOM 8198 N N . ILE A 1 63 ? 8.497 -5.883 5.350 1.00 0.00 60 ILE A N 8
ATOM 8199 C CA . ILE A 1 63 ? 8.498 -7.138 4.537 1.00 0.00 60 ILE A CA 8
ATOM 8200 C C . ILE A 1 63 ? 8.755 -6.829 3.059 1.00 0.00 60 ILE A C 8
ATOM 8201 O O . ILE A 1 63 ? 8.243 -7.495 2.194 1.00 0.00 60 ILE A O 8
ATOM 8217 N N . ILE A 1 64 ? 9.542 -5.834 2.744 1.00 0.00 61 ILE A N 8
ATOM 8218 C CA . ILE A 1 64 ? 9.802 -5.540 1.293 1.00 0.00 61 ILE A CA 8
ATOM 8219 C C . ILE A 1 64 ? 10.965 -6.411 0.788 1.00 0.00 61 ILE A C 8
ATOM 8220 O O . ILE A 1 64 ? 10.880 -7.028 -0.254 1.00 0.00 61 ILE A O 8
ATOM 8236 N N . ASP A 1 65 ? 12.054 -6.465 1.510 1.00 0.00 62 ASP A N 8
ATOM 8237 C CA . ASP A 1 65 ? 13.216 -7.291 1.051 1.00 0.00 62 ASP A CA 8
ATOM 8238 C C . ASP A 1 65 ? 13.052 -8.746 1.509 1.00 0.00 62 ASP A C 8
ATOM 8239 O O . ASP A 1 65 ? 13.859 -9.598 1.194 1.00 0.00 62 ASP A O 8
ATOM 8248 N N . THR A 1 66 ? 12.023 -9.036 2.256 1.00 0.00 63 THR A N 8
ATOM 8249 C CA . THR A 1 66 ? 11.812 -10.434 2.745 1.00 0.00 63 THR A CA 8
ATOM 8250 C C . THR A 1 66 ? 11.017 -11.230 1.704 1.00 0.00 63 THR A C 8
ATOM 8251 O O . THR A 1 66 ? 10.958 -12.442 1.750 1.00 0.00 63 THR A O 8
ATOM 8262 N N . LEU A 1 67 ? 10.388 -10.561 0.785 1.00 0.00 64 LEU A N 8
ATOM 8263 C CA . LEU A 1 67 ? 9.584 -11.293 -0.228 1.00 0.00 64 LEU A CA 8
ATOM 8264 C C . LEU A 1 67 ? 10.529 -11.941 -1.248 1.00 0.00 64 LEU A C 8
ATOM 8265 O O . LEU A 1 67 ? 10.101 -12.506 -2.234 1.00 0.00 64 LEU A O 8
ATOM 8281 N N . ILE A 1 9 ? 0.179 13.542 -3.957 1.00 0.00 6 ILE A N 9
ATOM 8282 C CA . ILE A 1 9 ? 0.904 14.002 -2.740 1.00 0.00 6 ILE A CA 9
ATOM 8283 C C . ILE A 1 9 ? 2.323 13.404 -2.747 1.00 0.00 6 ILE A C 9
ATOM 8284 O O . ILE A 1 9 ? 2.481 12.222 -2.980 1.00 0.00 6 ILE A O 9
ATOM 8300 N N . PRO A 1 10 ? 3.359 14.180 -2.472 1.00 0.00 7 PRO A N 9
ATOM 8301 C CA . PRO A 1 10 ? 4.739 13.627 -2.441 1.00 0.00 7 PRO A CA 9
ATOM 8302 C C . PRO A 1 10 ? 4.820 12.414 -1.504 1.00 0.00 7 PRO A C 9
ATOM 8303 O O . PRO A 1 10 ? 4.579 12.511 -0.318 1.00 0.00 7 PRO A O 9
ATOM 8314 N N . ILE A 1 11 ? 5.141 11.278 -2.048 1.00 0.00 8 ILE A N 9
ATOM 8315 C CA . ILE A 1 11 ? 5.240 10.028 -1.254 1.00 0.00 8 ILE A CA 9
ATOM 8316 C C . ILE A 1 11 ? 5.816 10.277 0.161 1.00 0.00 8 ILE A C 9
ATOM 8317 O O . ILE A 1 11 ? 5.339 9.728 1.133 1.00 0.00 8 ILE A O 9
ATOM 8333 N N . TRP A 1 12 ? 6.847 11.072 0.278 1.00 0.00 9 TRP A N 9
ATOM 8334 C CA . TRP A 1 12 ? 7.471 11.325 1.624 1.00 0.00 9 TRP A CA 9
ATOM 8335 C C . TRP A 1 12 ? 6.569 12.244 2.463 1.00 0.00 9 TRP A C 9
ATOM 8336 O O . TRP A 1 12 ? 6.898 12.576 3.585 1.00 0.00 9 TRP A O 9
ATOM 8357 N N . GLU A 1 13 ? 5.445 12.665 1.930 1.00 0.00 10 GLU A N 9
ATOM 8358 C CA . GLU A 1 13 ? 4.526 13.575 2.698 1.00 0.00 10 GLU A CA 9
ATOM 8359 C C . GLU A 1 13 ? 3.128 12.952 2.793 1.00 0.00 10 GLU A C 9
ATOM 8360 O O . GLU A 1 13 ? 2.129 13.615 2.600 1.00 0.00 10 GLU A O 9
ATOM 8372 N N . ARG A 1 14 ? 3.043 11.688 3.112 1.00 0.00 11 ARG A N 9
ATOM 8373 C CA . ARG A 1 14 ? 1.700 11.044 3.242 1.00 0.00 11 ARG A CA 9
ATOM 8374 C C . ARG A 1 14 ? 1.770 9.911 4.272 1.00 0.00 11 ARG A C 9
ATOM 8375 O O . ARG A 1 14 ? 2.825 9.588 4.781 1.00 0.00 11 ARG A O 9
ATOM 8396 N N . TYR A 1 15 ? 0.645 9.327 4.603 1.00 0.00 12 TYR A N 9
ATOM 8397 C CA . TYR A 1 15 ? 0.619 8.233 5.629 1.00 0.00 12 TYR A CA 9
ATOM 8398 C C . TYR A 1 15 ? 0.459 6.867 4.954 1.00 0.00 12 TYR A C 9
ATOM 8399 O O . TYR A 1 15 ? 0.680 5.840 5.563 1.00 0.00 12 TYR A O 9
ATOM 8417 N N . THR A 1 16 ? 0.071 6.844 3.705 1.00 0.00 13 THR A N 9
ATOM 8418 C CA . THR A 1 16 ? -0.110 5.539 2.992 1.00 0.00 13 THR A CA 9
ATOM 8419 C C . THR A 1 16 ? 0.430 5.668 1.564 1.00 0.00 13 THR A C 9
ATOM 8420 O O . THR A 1 16 ? 0.524 6.749 1.025 1.00 0.00 13 THR A O 9
ATOM 8431 N N . LEU A 1 17 ? 0.808 4.567 0.959 1.00 0.00 14 LEU A N 9
ATOM 8432 C CA . LEU A 1 17 ? 1.372 4.604 -0.431 1.00 0.00 14 LEU A CA 9
ATOM 8433 C C . LEU A 1 17 ? 0.403 3.968 -1.423 1.00 0.00 14 LEU A C 9
ATOM 8434 O O . LEU A 1 17 ? -0.207 2.958 -1.154 1.00 0.00 14 LEU A O 9
ATOM 8450 N N . THR A 1 18 ? 0.285 4.546 -2.583 1.00 0.00 15 THR A N 9
ATOM 8451 C CA . THR A 1 18 ? -0.617 3.970 -3.609 1.00 0.00 15 THR A CA 9
ATOM 8452 C C . THR A 1 18 ? 0.079 2.796 -4.267 1.00 0.00 15 THR A C 9
ATOM 8453 O O . THR A 1 18 ? 1.264 2.590 -4.092 1.00 0.00 15 THR A O 9
ATOM 8464 N N . ILE A 1 19 ? -0.630 2.026 -5.034 1.00 0.00 16 ILE A N 9
ATOM 8465 C CA . ILE A 1 19 ? 0.023 0.887 -5.698 1.00 0.00 16 ILE A CA 9
ATOM 8466 C C . ILE A 1 19 ? 1.194 1.425 -6.519 1.00 0.00 16 ILE A C 9
ATOM 8467 O O . ILE A 1 19 ? 2.222 0.792 -6.645 1.00 0.00 16 ILE A O 9
ATOM 8483 N N . GLU A 1 20 ? 1.047 2.599 -7.072 1.00 0.00 17 GLU A N 9
ATOM 8484 C CA . GLU A 1 20 ? 2.160 3.181 -7.872 1.00 0.00 17 GLU A CA 9
ATOM 8485 C C . GLU A 1 20 ? 3.298 3.572 -6.926 1.00 0.00 17 GLU A C 9
ATOM 8486 O O . GLU A 1 20 ? 4.438 3.210 -7.141 1.00 0.00 17 GLU A O 9
ATOM 8498 N N . GLU A 1 21 ? 3.011 4.285 -5.863 1.00 0.00 18 GLU A N 9
ATOM 8499 C CA . GLU A 1 21 ? 4.099 4.646 -4.920 1.00 0.00 18 GLU A CA 9
ATOM 8500 C C . GLU A 1 21 ? 4.598 3.354 -4.269 1.00 0.00 18 GLU A C 9
ATOM 8501 O O . GLU A 1 21 ? 5.773 3.190 -4.005 1.00 0.00 18 GLU A O 9
ATOM 8513 N N . ALA A 1 22 ? 3.705 2.432 -4.014 1.00 0.00 19 ALA A N 9
ATOM 8514 C CA . ALA A 1 22 ? 4.114 1.143 -3.388 1.00 0.00 19 ALA A CA 9
ATOM 8515 C C . ALA A 1 22 ? 4.998 0.361 -4.361 1.00 0.00 19 ALA A C 9
ATOM 8516 O O . ALA A 1 22 ? 6.000 -0.199 -3.987 1.00 0.00 19 ALA A O 9
ATOM 8523 N N . SER A 1 23 ? 4.639 0.303 -5.609 1.00 0.00 20 SER A N 9
ATOM 8524 C CA . SER A 1 23 ? 5.485 -0.456 -6.568 1.00 0.00 20 SER A CA 9
ATOM 8525 C C . SER A 1 23 ? 6.932 0.050 -6.501 1.00 0.00 20 SER A C 9
ATOM 8526 O O . SER A 1 23 ? 7.859 -0.721 -6.447 1.00 0.00 20 SER A O 9
ATOM 8534 N N . LYS A 1 24 ? 7.142 1.335 -6.509 1.00 0.00 21 LYS A N 9
ATOM 8535 C CA . LYS A 1 24 ? 8.544 1.850 -6.443 1.00 0.00 21 LYS A CA 9
ATOM 8536 C C . LYS A 1 24 ? 9.096 1.633 -5.024 1.00 0.00 21 LYS A C 9
ATOM 8537 O O . LYS A 1 24 ? 10.132 1.030 -4.825 1.00 0.00 21 LYS A O 9
ATOM 8556 N N . TYR A 1 25 ? 8.399 2.136 -4.050 1.00 0.00 22 TYR A N 9
ATOM 8557 C CA . TYR A 1 25 ? 8.833 2.003 -2.627 1.00 0.00 22 TYR A CA 9
ATOM 8558 C C . TYR A 1 25 ? 8.810 0.525 -2.200 1.00 0.00 22 TYR A C 9
ATOM 8559 O O . TYR A 1 25 ? 9.807 -0.040 -1.795 1.00 0.00 22 TYR A O 9
ATOM 8577 N N . PHE A 1 26 ? 7.662 -0.086 -2.293 1.00 0.00 23 PHE A N 9
ATOM 8578 C CA . PHE A 1 26 ? 7.498 -1.518 -1.908 1.00 0.00 23 PHE A CA 9
ATOM 8579 C C . PHE A 1 26 ? 7.626 -2.395 -3.154 1.00 0.00 23 PHE A C 9
ATOM 8580 O O . PHE A 1 26 ? 6.667 -2.986 -3.591 1.00 0.00 23 PHE A O 9
ATOM 8597 N N . ARG A 1 27 ? 8.791 -2.457 -3.737 1.00 0.00 24 ARG A N 9
ATOM 8598 C CA . ARG A 1 27 ? 8.989 -3.282 -4.976 1.00 0.00 24 ARG A CA 9
ATOM 8599 C C . ARG A 1 27 ? 8.236 -4.607 -4.889 1.00 0.00 24 ARG A C 9
ATOM 8600 O O . ARG A 1 27 ? 8.777 -5.624 -4.505 1.00 0.00 24 ARG A O 9
ATOM 8621 N N . ILE A 1 28 ? 6.991 -4.592 -5.279 1.00 0.00 25 ILE A N 9
ATOM 8622 C CA . ILE A 1 28 ? 6.157 -5.833 -5.269 1.00 0.00 25 ILE A CA 9
ATOM 8623 C C . ILE A 1 28 ? 5.349 -5.858 -6.580 1.00 0.00 25 ILE A C 9
ATOM 8624 O O . ILE A 1 28 ? 5.313 -4.886 -7.310 1.00 0.00 25 ILE A O 9
ATOM 8640 N N . GLY A 1 29 ? 4.702 -6.948 -6.883 1.00 0.00 26 GLY A N 9
ATOM 8641 C CA . GLY A 1 29 ? 3.903 -7.009 -8.141 1.00 0.00 26 GLY A CA 9
ATOM 8642 C C . GLY A 1 29 ? 2.810 -5.932 -8.115 1.00 0.00 26 GLY A C 9
ATOM 8643 O O . GLY A 1 29 ? 1.978 -5.898 -7.232 1.00 0.00 26 GLY A O 9
ATOM 8647 N N . GLU A 1 30 ? 2.802 -5.053 -9.078 1.00 0.00 27 GLU A N 9
ATOM 8648 C CA . GLU A 1 30 ? 1.756 -3.988 -9.107 1.00 0.00 27 GLU A CA 9
ATOM 8649 C C . GLU A 1 30 ? 0.369 -4.638 -9.007 1.00 0.00 27 GLU A C 9
ATOM 8650 O O . GLU A 1 30 ? -0.391 -4.380 -8.094 1.00 0.00 27 GLU A O 9
ATOM 8662 N N . ASN A 1 31 ? 0.037 -5.474 -9.949 1.00 0.00 28 ASN A N 9
ATOM 8663 C CA . ASN A 1 31 ? -1.296 -6.139 -9.930 1.00 0.00 28 ASN A CA 9
ATOM 8664 C C . ASN A 1 31 ? -1.425 -7.019 -8.685 1.00 0.00 28 ASN A C 9
ATOM 8665 O O . ASN A 1 31 ? -2.515 -7.334 -8.250 1.00 0.00 28 ASN A O 9
ATOM 8676 N N . LYS A 1 32 ? -0.330 -7.419 -8.102 1.00 0.00 29 LYS A N 9
ATOM 8677 C CA . LYS A 1 32 ? -0.415 -8.275 -6.889 1.00 0.00 29 LYS A CA 9
ATOM 8678 C C . LYS A 1 32 ? -0.927 -7.422 -5.728 1.00 0.00 29 LYS A C 9
ATOM 8679 O O . LYS A 1 32 ? -1.404 -7.926 -4.732 1.00 0.00 29 LYS A O 9
ATOM 8698 N N . LEU A 1 33 ? -0.831 -6.127 -5.859 1.00 0.00 30 LEU A N 9
ATOM 8699 C CA . LEU A 1 33 ? -1.310 -5.215 -4.779 1.00 0.00 30 LEU A CA 9
ATOM 8700 C C . LEU A 1 33 ? -2.805 -4.957 -4.956 1.00 0.00 30 LEU A C 9
ATOM 8701 O O . LEU A 1 33 ? -3.551 -4.894 -3.998 1.00 0.00 30 LEU A O 9
ATOM 8717 N N . ARG A 1 34 ? -3.251 -4.807 -6.170 1.00 0.00 31 ARG A N 9
ATOM 8718 C CA . ARG A 1 34 ? -4.700 -4.552 -6.398 1.00 0.00 31 ARG A CA 9
ATOM 8719 C C . ARG A 1 34 ? -5.501 -5.824 -6.100 1.00 0.00 31 ARG A C 9
ATOM 8720 O O . ARG A 1 34 ? -6.650 -5.766 -5.710 1.00 0.00 31 ARG A O 9
ATOM 8741 N N . ARG A 1 35 ? -4.906 -6.973 -6.284 1.00 0.00 32 ARG A N 9
ATOM 8742 C CA . ARG A 1 35 ? -5.637 -8.246 -6.014 1.00 0.00 32 ARG A CA 9
ATOM 8743 C C . ARG A 1 35 ? -5.567 -8.581 -4.521 1.00 0.00 32 ARG A C 9
ATOM 8744 O O . ARG A 1 35 ? -6.530 -9.021 -3.931 1.00 0.00 32 ARG A O 9
ATOM 8765 N N . LEU A 1 36 ? -4.438 -8.380 -3.905 1.00 0.00 33 LEU A N 9
ATOM 8766 C CA . LEU A 1 36 ? -4.316 -8.692 -2.455 1.00 0.00 33 LEU A CA 9
ATOM 8767 C C . LEU A 1 36 ? -5.306 -7.834 -1.662 1.00 0.00 33 LEU A C 9
ATOM 8768 O O . LEU A 1 36 ? -5.724 -8.188 -0.577 1.00 0.00 33 LEU A O 9
ATOM 8784 N N . ALA A 1 37 ? -5.678 -6.705 -2.198 1.00 0.00 34 ALA A N 9
ATOM 8785 C CA . ALA A 1 37 ? -6.638 -5.805 -1.489 1.00 0.00 34 ALA A CA 9
ATOM 8786 C C . ALA A 1 37 ? -8.075 -6.159 -1.881 1.00 0.00 34 ALA A C 9
ATOM 8787 O O . ALA A 1 37 ? -8.887 -6.513 -1.050 1.00 0.00 34 ALA A O 9
ATOM 8794 N N . GLU A 1 38 ? -8.389 -6.044 -3.142 1.00 0.00 35 GLU A N 9
ATOM 8795 C CA . GLU A 1 38 ? -9.770 -6.349 -3.624 1.00 0.00 35 GLU A CA 9
ATOM 8796 C C . GLU A 1 38 ? -10.324 -7.604 -2.928 1.00 0.00 35 GLU A C 9
ATOM 8797 O O . GLU A 1 38 ? -11.511 -7.713 -2.691 1.00 0.00 35 GLU A O 9
ATOM 8809 N N . GLU A 1 39 ? -9.486 -8.548 -2.599 1.00 0.00 36 GLU A N 9
ATOM 8810 C CA . GLU A 1 39 ? -9.990 -9.784 -1.921 1.00 0.00 36 GLU A CA 9
ATOM 8811 C C . GLU A 1 39 ? -10.121 -9.514 -0.431 1.00 0.00 36 GLU A C 9
ATOM 8812 O O . GLU A 1 39 ? -11.099 -9.866 0.199 1.00 0.00 36 GLU A O 9
ATOM 8824 N N . ASN A 1 40 ? -9.134 -8.887 0.135 1.00 0.00 37 ASN A N 9
ATOM 8825 C CA . ASN A 1 40 ? -9.171 -8.576 1.597 1.00 0.00 37 ASN A CA 9
ATOM 8826 C C . ASN A 1 40 ? -9.627 -7.129 1.793 1.00 0.00 37 ASN A C 9
ATOM 8827 O O . ASN A 1 40 ? -9.005 -6.359 2.495 1.00 0.00 37 ASN A O 9
ATOM 8838 N N . LYS A 1 41 ? -10.714 -6.758 1.171 1.00 0.00 38 LYS A N 9
ATOM 8839 C CA . LYS A 1 41 ? -11.227 -5.364 1.312 1.00 0.00 38 LYS A CA 9
ATOM 8840 C C . LYS A 1 41 ? -11.210 -4.958 2.795 1.00 0.00 38 LYS A C 9
ATOM 8841 O O . LYS A 1 41 ? -11.165 -3.791 3.129 1.00 0.00 38 LYS A O 9
ATOM 8860 N N . ASN A 1 42 ? -11.256 -5.917 3.684 1.00 0.00 39 ASN A N 9
ATOM 8861 C CA . ASN A 1 42 ? -11.255 -5.601 5.142 1.00 0.00 39 ASN A CA 9
ATOM 8862 C C . ASN A 1 42 ? -9.830 -5.708 5.689 1.00 0.00 39 ASN A C 9
ATOM 8863 O O . ASN A 1 42 ? -9.615 -5.769 6.883 1.00 0.00 39 ASN A O 9
ATOM 8874 N N . ALA A 1 43 ? -8.856 -5.729 4.824 1.00 0.00 40 ALA A N 9
ATOM 8875 C CA . ALA A 1 43 ? -7.446 -5.829 5.291 1.00 0.00 40 ALA A CA 9
ATOM 8876 C C . ALA A 1 43 ? -7.158 -4.688 6.277 1.00 0.00 40 ALA A C 9
ATOM 8877 O O . ALA A 1 43 ? -7.672 -3.598 6.149 1.00 0.00 40 ALA A O 9
ATOM 8884 N N . ASN A 1 44 ? -6.340 -4.931 7.258 1.00 0.00 41 ASN A N 9
ATOM 8885 C CA . ASN A 1 44 ? -6.014 -3.854 8.233 1.00 0.00 41 ASN A CA 9
ATOM 8886 C C . ASN A 1 44 ? -4.970 -2.909 7.624 1.00 0.00 41 ASN A C 9
ATOM 8887 O O . ASN A 1 44 ? -4.626 -1.899 8.205 1.00 0.00 41 ASN A O 9
ATOM 8898 N N . TRP A 1 45 ? -4.439 -3.248 6.468 1.00 0.00 42 TRP A N 9
ATOM 8899 C CA . TRP A 1 45 ? -3.382 -2.393 5.827 1.00 0.00 42 TRP A CA 9
ATOM 8900 C C . TRP A 1 45 ? -3.903 -1.696 4.559 1.00 0.00 42 TRP A C 9
ATOM 8901 O O . TRP A 1 45 ? -3.310 -0.743 4.096 1.00 0.00 42 TRP A O 9
ATOM 8922 N N . LEU A 1 46 ? -4.980 -2.158 3.971 1.00 0.00 43 LEU A N 9
ATOM 8923 C CA . LEU A 1 46 ? -5.482 -1.507 2.722 1.00 0.00 43 LEU A CA 9
ATOM 8924 C C . LEU A 1 46 ? -6.486 -0.403 3.077 1.00 0.00 43 LEU A C 9
ATOM 8925 O O . LEU A 1 46 ? -7.040 -0.376 4.158 1.00 0.00 43 LEU A O 9
ATOM 8941 N N . ILE A 1 47 ? -6.703 0.526 2.180 1.00 0.00 44 ILE A N 9
ATOM 8942 C CA . ILE A 1 47 ? -7.648 1.645 2.454 1.00 0.00 44 ILE A CA 9
ATOM 8943 C C . ILE A 1 47 ? -8.439 1.947 1.173 1.00 0.00 44 ILE A C 9
ATOM 8944 O O . ILE A 1 47 ? -7.906 1.919 0.084 1.00 0.00 44 ILE A O 9
ATOM 8960 N N . MET A 1 48 ? -9.708 2.240 1.309 1.00 0.00 45 MET A N 9
ATOM 8961 C CA . MET A 1 48 ? -10.561 2.554 0.118 1.00 0.00 45 MET A CA 9
ATOM 8962 C C . MET A 1 48 ? -10.916 4.046 0.142 1.00 0.00 45 MET A C 9
ATOM 8963 O O . MET A 1 48 ? -11.653 4.505 0.993 1.00 0.00 45 MET A O 9
ATOM 8977 N N . ASN A 1 49 ? -10.405 4.798 -0.798 1.00 0.00 46 ASN A N 9
ATOM 8978 C CA . ASN A 1 49 ? -10.707 6.264 -0.865 1.00 0.00 46 ASN A CA 9
ATOM 8979 C C . ASN A 1 49 ? -11.578 6.527 -2.093 1.00 0.00 46 ASN A C 9
ATOM 8980 O O . ASN A 1 49 ? -11.116 7.022 -3.101 1.00 0.00 46 ASN A O 9
ATOM 8991 N N . GLY A 1 50 ? -12.835 6.185 -2.019 1.00 0.00 47 GLY A N 9
ATOM 8992 C CA . GLY A 1 50 ? -13.737 6.398 -3.185 1.00 0.00 47 GLY A CA 9
ATOM 8993 C C . GLY A 1 50 ? -13.559 5.247 -4.163 1.00 0.00 47 GLY A C 9
ATOM 8994 O O . GLY A 1 50 ? -14.390 4.367 -4.266 1.00 0.00 47 GLY A O 9
ATOM 8998 N N . ASN A 1 51 ? -12.478 5.248 -4.891 1.00 0.00 48 ASN A N 9
ATOM 8999 C CA . ASN A 1 51 ? -12.238 4.160 -5.877 1.00 0.00 48 ASN A CA 9
ATOM 9000 C C . ASN A 1 51 ? -10.731 3.930 -6.023 1.00 0.00 48 ASN A C 9
ATOM 9001 O O . ASN A 1 51 ? -10.280 3.267 -6.936 1.00 0.00 48 ASN A O 9
ATOM 9012 N N . ARG A 1 52 ? -9.951 4.489 -5.131 1.00 0.00 49 ARG A N 9
ATOM 9013 C CA . ARG A 1 52 ? -8.461 4.333 -5.201 1.00 0.00 49 ARG A CA 9
ATOM 9014 C C . ARG A 1 52 ? -7.959 3.556 -3.979 1.00 0.00 49 ARG A C 9
ATOM 9015 O O . ARG A 1 52 ? -8.099 3.992 -2.854 1.00 0.00 49 ARG A O 9
ATOM 9036 N N . ILE A 1 53 ? -7.363 2.413 -4.193 1.00 0.00 50 ILE A N 9
ATOM 9037 C CA . ILE A 1 53 ? -6.836 1.614 -3.047 1.00 0.00 50 ILE A CA 9
ATOM 9038 C C . ILE A 1 53 ? -5.455 2.146 -2.667 1.00 0.00 50 ILE A C 9
ATOM 9039 O O . ILE A 1 53 ? -4.663 2.475 -3.528 1.00 0.00 50 ILE A O 9
ATOM 9055 N N . GLN A 1 54 ? -5.150 2.234 -1.387 1.00 0.00 51 GLN A N 9
ATOM 9056 C CA . GLN A 1 54 ? -3.802 2.746 -0.965 1.00 0.00 51 GLN A CA 9
ATOM 9057 C C . GLN A 1 54 ? -3.152 1.772 0.025 1.00 0.00 51 GLN A C 9
ATOM 9058 O O . GLN A 1 54 ? -3.809 1.152 0.840 1.00 0.00 51 GLN A O 9
ATOM 9072 N N . ILE A 1 55 ? -1.854 1.638 -0.064 1.00 0.00 52 ILE A N 9
ATOM 9073 C CA . ILE A 1 55 ? -1.101 0.714 0.834 1.00 0.00 52 ILE A CA 9
ATOM 9074 C C . ILE A 1 55 ? -0.566 1.485 2.042 1.00 0.00 52 ILE A C 9
ATOM 9075 O O . ILE A 1 55 ? -0.123 2.605 1.921 1.00 0.00 52 ILE A O 9
ATOM 9091 N N . LYS A 1 56 ? -0.574 0.889 3.202 1.00 0.00 53 LYS A N 9
ATOM 9092 C CA . LYS A 1 56 ? -0.030 1.594 4.399 1.00 0.00 53 LYS A CA 9
ATOM 9093 C C . LYS A 1 56 ? 1.479 1.379 4.450 1.00 0.00 53 LYS A C 9
ATOM 9094 O O . LYS A 1 56 ? 1.976 0.345 4.061 1.00 0.00 53 LYS A O 9
ATOM 9113 N N . ARG A 1 57 ? 2.215 2.352 4.920 1.00 0.00 54 ARG A N 9
ATOM 9114 C CA . ARG A 1 57 ? 3.701 2.207 4.995 1.00 0.00 54 ARG A CA 9
ATOM 9115 C C . ARG A 1 57 ? 4.098 1.864 6.436 1.00 0.00 54 ARG A C 9
ATOM 9116 O O . ARG A 1 57 ? 4.910 1.005 6.677 1.00 0.00 54 ARG A O 9
ATOM 9137 N N . LYS A 1 58 ? 3.542 2.552 7.390 1.00 0.00 55 LYS A N 9
ATOM 9138 C CA . LYS A 1 58 ? 3.897 2.300 8.817 1.00 0.00 55 LYS A CA 9
ATOM 9139 C C . LYS A 1 58 ? 4.007 0.796 9.113 1.00 0.00 55 LYS A C 9
ATOM 9140 O O . LYS A 1 58 ? 5.073 0.297 9.407 1.00 0.00 55 LYS A O 9
ATOM 9159 N N . GLN A 1 59 ? 2.926 0.068 9.052 1.00 0.00 56 GLN A N 9
ATOM 9160 C CA . GLN A 1 59 ? 3.009 -1.393 9.354 1.00 0.00 56 GLN A CA 9
ATOM 9161 C C . GLN A 1 59 ? 3.743 -2.116 8.225 1.00 0.00 56 GLN A C 9
ATOM 9162 O O . GLN A 1 59 ? 4.758 -2.748 8.438 1.00 0.00 56 GLN A O 9
ATOM 9176 N N . PHE A 1 60 ? 3.233 -2.036 7.028 1.00 0.00 57 PHE A N 9
ATOM 9177 C CA . PHE A 1 60 ? 3.893 -2.725 5.880 1.00 0.00 57 PHE A CA 9
ATOM 9178 C C . PHE A 1 60 ? 5.413 -2.466 5.923 1.00 0.00 57 PHE A C 9
ATOM 9179 O O . PHE A 1 60 ? 6.209 -3.379 5.848 1.00 0.00 57 PHE A O 9
ATOM 9196 N N . GLU A 1 61 ? 5.820 -1.234 6.043 1.00 0.00 58 GLU A N 9
ATOM 9197 C CA . GLU A 1 61 ? 7.284 -0.928 6.086 1.00 0.00 58 GLU A CA 9
ATOM 9198 C C . GLU A 1 61 ? 7.973 -1.773 7.165 1.00 0.00 58 GLU A C 9
ATOM 9199 O O . GLU A 1 61 ? 9.099 -2.201 7.002 1.00 0.00 58 GLU A O 9
ATOM 9211 N N . LYS A 1 62 ? 7.318 -2.010 8.270 1.00 0.00 59 LYS A N 9
ATOM 9212 C CA . LYS A 1 62 ? 7.963 -2.813 9.352 1.00 0.00 59 LYS A CA 9
ATOM 9213 C C . LYS A 1 62 ? 8.044 -4.282 8.929 1.00 0.00 59 LYS A C 9
ATOM 9214 O O . LYS A 1 62 ? 8.590 -5.097 9.646 1.00 0.00 59 LYS A O 9
ATOM 9233 N N . ILE A 1 63 ? 7.505 -4.632 7.788 1.00 0.00 60 ILE A N 9
ATOM 9234 C CA . ILE A 1 63 ? 7.555 -6.062 7.345 1.00 0.00 60 ILE A CA 9
ATOM 9235 C C . ILE A 1 63 ? 7.994 -6.162 5.880 1.00 0.00 60 ILE A C 9
ATOM 9236 O O . ILE A 1 63 ? 7.566 -7.036 5.165 1.00 0.00 60 ILE A O 9
ATOM 9252 N N . ILE A 1 64 ? 8.847 -5.286 5.418 1.00 0.00 61 ILE A N 9
ATOM 9253 C CA . ILE A 1 64 ? 9.295 -5.376 3.987 1.00 0.00 61 ILE A CA 9
ATOM 9254 C C . ILE A 1 64 ? 10.480 -6.348 3.872 1.00 0.00 61 ILE A C 9
ATOM 9255 O O . ILE A 1 64 ? 10.486 -7.237 3.045 1.00 0.00 61 ILE A O 9
ATOM 9271 N N . ASP A 1 65 ? 11.487 -6.187 4.689 1.00 0.00 62 ASP A N 9
ATOM 9272 C CA . ASP A 1 65 ? 12.669 -7.100 4.611 1.00 0.00 62 ASP A CA 9
ATOM 9273 C C . ASP A 1 65 ? 12.374 -8.409 5.351 1.00 0.00 62 ASP A C 9
ATOM 9274 O O . ASP A 1 65 ? 13.179 -9.319 5.370 1.00 0.00 62 ASP A O 9
ATOM 9283 N N . THR A 1 66 ? 11.229 -8.504 5.966 1.00 0.00 63 THR A N 9
ATOM 9284 C CA . THR A 1 66 ? 10.867 -9.743 6.720 1.00 0.00 63 THR A CA 9
ATOM 9285 C C . THR A 1 66 ? 10.197 -10.740 5.768 1.00 0.00 63 THR A C 9
ATOM 9286 O O . THR A 1 66 ? 10.074 -11.911 6.066 1.00 0.00 63 THR A O 9
ATOM 9297 N N . LEU A 1 67 ? 9.744 -10.280 4.640 1.00 0.00 64 LEU A N 9
ATOM 9298 C CA . LEU A 1 67 ? 9.061 -11.202 3.696 1.00 0.00 64 LEU A CA 9
ATOM 9299 C C . LEU A 1 67 ? 10.109 -12.089 3.012 1.00 0.00 64 LEU A C 9
ATOM 9300 O O . LEU A 1 67 ? 10.228 -13.263 3.303 1.00 0.00 64 LEU A O 9
ATOM 9316 N N . ILE A 1 9 ? -0.932 13.583 -3.830 1.00 0.00 6 ILE A N 10
ATOM 9317 C CA . ILE A 1 9 ? -0.139 14.129 -2.693 1.00 0.00 6 ILE A CA 10
ATOM 9318 C C . ILE A 1 9 ? 1.329 13.702 -2.874 1.00 0.00 6 ILE A C 10
ATOM 9319 O O . ILE A 1 9 ? 1.596 12.572 -3.233 1.00 0.00 6 ILE A O 10
ATOM 9335 N N . PRO A 1 10 ? 2.283 14.575 -2.614 1.00 0.00 7 PRO A N 10
ATOM 9336 C CA . PRO A 1 10 ? 3.715 14.209 -2.752 1.00 0.00 7 PRO A CA 10
ATOM 9337 C C . PRO A 1 10 ? 4.022 12.883 -2.031 1.00 0.00 7 PRO A C 10
ATOM 9338 O O . PRO A 1 10 ? 3.908 12.767 -0.828 1.00 0.00 7 PRO A O 10
ATOM 9349 N N . ILE A 1 11 ? 4.386 11.886 -2.783 1.00 0.00 8 ILE A N 10
ATOM 9350 C CA . ILE A 1 11 ? 4.686 10.542 -2.225 1.00 0.00 8 ILE A CA 10
ATOM 9351 C C . ILE A 1 11 ? 5.639 10.610 -1.003 1.00 0.00 8 ILE A C 10
ATOM 9352 O O . ILE A 1 11 ? 5.814 9.632 -0.308 1.00 0.00 8 ILE A O 10
ATOM 9368 N N . TRP A 1 12 ? 6.272 11.734 -0.741 1.00 0.00 9 TRP A N 10
ATOM 9369 C CA . TRP A 1 12 ? 7.221 11.820 0.441 1.00 0.00 9 TRP A CA 10
ATOM 9370 C C . TRP A 1 12 ? 6.537 12.522 1.628 1.00 0.00 9 TRP A C 10
ATOM 9371 O O . TRP A 1 12 ? 7.077 12.558 2.716 1.00 0.00 9 TRP A O 10
ATOM 9392 N N . GLU A 1 13 ? 5.367 13.086 1.432 1.00 0.00 10 GLU A N 10
ATOM 9393 C CA . GLU A 1 13 ? 4.661 13.796 2.557 1.00 0.00 10 GLU A CA 10
ATOM 9394 C C . GLU A 1 13 ? 3.372 13.040 2.906 1.00 0.00 10 GLU A C 10
ATOM 9395 O O . GLU A 1 13 ? 2.668 13.392 3.831 1.00 0.00 10 GLU A O 10
ATOM 9407 N N . ARG A 1 14 ? 3.060 12.006 2.178 1.00 0.00 11 ARG A N 10
ATOM 9408 C CA . ARG A 1 14 ? 1.817 11.236 2.476 1.00 0.00 11 ARG A CA 10
ATOM 9409 C C . ARG A 1 14 ? 2.059 10.314 3.676 1.00 0.00 11 ARG A C 10
ATOM 9410 O O . ARG A 1 14 ? 3.109 10.343 4.289 1.00 0.00 11 ARG A O 10
ATOM 9431 N N . TYR A 1 15 ? 1.093 9.495 4.011 1.00 0.00 12 TYR A N 10
ATOM 9432 C CA . TYR A 1 15 ? 1.239 8.552 5.166 1.00 0.00 12 TYR A CA 10
ATOM 9433 C C . TYR A 1 15 ? 1.052 7.121 4.654 1.00 0.00 12 TYR A C 10
ATOM 9434 O O . TYR A 1 15 ? 1.402 6.161 5.311 1.00 0.00 12 TYR A O 10
ATOM 9452 N N . THR A 1 16 ? 0.513 6.983 3.471 1.00 0.00 13 THR A N 10
ATOM 9453 C CA . THR A 1 16 ? 0.300 5.630 2.872 1.00 0.00 13 THR A CA 10
ATOM 9454 C C . THR A 1 16 ? 0.489 5.745 1.355 1.00 0.00 13 THR A C 10
ATOM 9455 O O . THR A 1 16 ? 0.389 6.818 0.801 1.00 0.00 13 THR A O 10
ATOM 9466 N N . LEU A 1 17 ? 0.786 4.656 0.681 1.00 0.00 14 LEU A N 10
ATOM 9467 C CA . LEU A 1 17 ? 1.011 4.713 -0.806 1.00 0.00 14 LEU A CA 10
ATOM 9468 C C . LEU A 1 17 ? -0.098 3.968 -1.558 1.00 0.00 14 LEU A C 10
ATOM 9469 O O . LEU A 1 17 ? -0.611 2.962 -1.109 1.00 0.00 14 LEU A O 10
ATOM 9485 N N . THR A 1 18 ? -0.453 4.464 -2.717 1.00 0.00 15 THR A N 10
ATOM 9486 C CA . THR A 1 18 ? -1.509 3.806 -3.531 1.00 0.00 15 THR A CA 10
ATOM 9487 C C . THR A 1 18 ? -0.905 2.672 -4.333 1.00 0.00 15 THR A C 10
ATOM 9488 O O . THR A 1 18 ? 0.256 2.342 -4.196 1.00 0.00 15 THR A O 10
ATOM 9499 N N . ILE A 1 19 ? -1.683 2.085 -5.190 1.00 0.00 16 ILE A N 10
ATOM 9500 C CA . ILE A 1 19 ? -1.157 0.991 -6.017 1.00 0.00 16 ILE A CA 10
ATOM 9501 C C . ILE A 1 19 ? -0.077 1.564 -6.933 1.00 0.00 16 ILE A C 10
ATOM 9502 O O . ILE A 1 19 ? 0.933 0.942 -7.191 1.00 0.00 16 ILE A O 10
ATOM 9518 N N . GLU A 1 20 ? -0.293 2.753 -7.429 1.00 0.00 17 GLU A N 10
ATOM 9519 C CA . GLU A 1 20 ? 0.715 3.373 -8.332 1.00 0.00 17 GLU A CA 10
ATOM 9520 C C . GLU A 1 20 ? 1.952 3.753 -7.519 1.00 0.00 17 GLU A C 10
ATOM 9521 O O . GLU A 1 20 ? 3.059 3.392 -7.865 1.00 0.00 17 GLU A O 10
ATOM 9533 N N . GLU A 1 21 ? 1.788 4.458 -6.429 1.00 0.00 18 GLU A N 10
ATOM 9534 C CA . GLU A 1 21 ? 2.977 4.813 -5.618 1.00 0.00 18 GLU A CA 10
ATOM 9535 C C . GLU A 1 21 ? 3.581 3.515 -5.076 1.00 0.00 18 GLU A C 10
ATOM 9536 O O . GLU A 1 21 ? 4.778 3.391 -4.928 1.00 0.00 18 GLU A O 10
ATOM 9548 N N . ALA A 1 22 ? 2.758 2.537 -4.795 1.00 0.00 19 ALA A N 10
ATOM 9549 C CA . ALA A 1 22 ? 3.289 1.241 -4.281 1.00 0.00 19 ALA A CA 10
ATOM 9550 C C . ALA A 1 22 ? 4.099 0.559 -5.380 1.00 0.00 19 ALA A C 10
ATOM 9551 O O . ALA A 1 22 ? 5.240 0.206 -5.193 1.00 0.00 19 ALA A O 10
ATOM 9558 N N . SER A 1 23 ? 3.521 0.360 -6.527 1.00 0.00 20 SER A N 10
ATOM 9559 C CA . SER A 1 23 ? 4.281 -0.307 -7.616 1.00 0.00 20 SER A CA 10
ATOM 9560 C C . SER A 1 23 ? 5.618 0.413 -7.827 1.00 0.00 20 SER A C 10
ATOM 9561 O O . SER A 1 23 ? 6.640 -0.206 -8.028 1.00 0.00 20 SER A O 10
ATOM 9569 N N . LYS A 1 24 ? 5.626 1.715 -7.781 1.00 0.00 21 LYS A N 10
ATOM 9570 C CA . LYS A 1 24 ? 6.907 2.459 -7.971 1.00 0.00 21 LYS A CA 10
ATOM 9571 C C . LYS A 1 24 ? 7.764 2.316 -6.704 1.00 0.00 21 LYS A C 10
ATOM 9572 O O . LYS A 1 24 ? 8.866 1.811 -6.732 1.00 0.00 21 LYS A O 10
ATOM 9591 N N . TYR A 1 25 ? 7.249 2.785 -5.604 1.00 0.00 22 TYR A N 10
ATOM 9592 C CA . TYR A 1 25 ? 7.979 2.725 -4.297 1.00 0.00 22 TYR A CA 10
ATOM 9593 C C . TYR A 1 25 ? 8.141 1.263 -3.839 1.00 0.00 22 TYR A C 10
ATOM 9594 O O . TYR A 1 25 ? 9.233 0.774 -3.629 1.00 0.00 22 TYR A O 10
ATOM 9612 N N . PHE A 1 26 ? 7.040 0.580 -3.687 1.00 0.00 23 PHE A N 10
ATOM 9613 C CA . PHE A 1 26 ? 7.045 -0.845 -3.247 1.00 0.00 23 PHE A CA 10
ATOM 9614 C C . PHE A 1 26 ? 7.048 -1.744 -4.478 1.00 0.00 23 PHE A C 10
ATOM 9615 O O . PHE A 1 26 ? 6.067 -2.386 -4.767 1.00 0.00 23 PHE A O 10
ATOM 9632 N N . ARG A 1 27 ? 8.123 -1.765 -5.216 1.00 0.00 24 ARG A N 10
ATOM 9633 C CA . ARG A 1 27 ? 8.179 -2.610 -6.456 1.00 0.00 24 ARG A CA 10
ATOM 9634 C C . ARG A 1 27 ? 7.533 -3.978 -6.202 1.00 0.00 24 ARG A C 10
ATOM 9635 O O . ARG A 1 27 ? 8.189 -4.941 -5.858 1.00 0.00 24 ARG A O 10
ATOM 9656 N N . ILE A 1 28 ? 6.239 -4.055 -6.381 1.00 0.00 25 ILE A N 10
ATOM 9657 C CA . ILE A 1 28 ? 5.495 -5.335 -6.171 1.00 0.00 25 ILE A CA 10
ATOM 9658 C C . ILE A 1 28 ? 4.522 -5.494 -7.353 1.00 0.00 25 ILE A C 10
ATOM 9659 O O . ILE A 1 28 ? 4.247 -4.552 -8.069 1.00 0.00 25 ILE A O 10
ATOM 9675 N N . GLY A 1 29 ? 3.993 -6.669 -7.558 1.00 0.00 26 GLY A N 10
ATOM 9676 C CA . GLY A 1 29 ? 3.035 -6.862 -8.685 1.00 0.00 26 GLY A CA 10
ATOM 9677 C C . GLY A 1 29 ? 1.821 -5.953 -8.479 1.00 0.00 26 GLY A C 10
ATOM 9678 O O . GLY A 1 29 ? 1.152 -6.014 -7.467 1.00 0.00 26 GLY A O 10
ATOM 9682 N N . GLU A 1 30 ? 1.534 -5.109 -9.428 1.00 0.00 27 GLU A N 10
ATOM 9683 C CA . GLU A 1 30 ? 0.366 -4.193 -9.286 1.00 0.00 27 GLU A CA 10
ATOM 9684 C C . GLU A 1 30 ? -0.876 -4.993 -8.883 1.00 0.00 27 GLU A C 10
ATOM 9685 O O . GLU A 1 30 ? -1.474 -4.757 -7.852 1.00 0.00 27 GLU A O 10
ATOM 9697 N N . ASN A 1 31 ? -1.272 -5.930 -9.699 1.00 0.00 28 ASN A N 10
ATOM 9698 C CA . ASN A 1 31 ? -2.481 -6.745 -9.387 1.00 0.00 28 ASN A CA 10
ATOM 9699 C C . ASN A 1 31 ? -2.270 -7.531 -8.093 1.00 0.00 28 ASN A C 10
ATOM 9700 O O . ASN A 1 31 ? -3.211 -7.965 -7.460 1.00 0.00 28 ASN A O 10
ATOM 9711 N N . LYS A 1 32 ? -1.046 -7.716 -7.692 1.00 0.00 29 LYS A N 10
ATOM 9712 C CA . LYS A 1 32 ? -0.785 -8.474 -6.437 1.00 0.00 29 LYS A CA 10
ATOM 9713 C C . LYS A 1 32 ? -1.337 -7.667 -5.260 1.00 0.00 29 LYS A C 10
ATOM 9714 O O . LYS A 1 32 ? -1.846 -8.211 -4.305 1.00 0.00 29 LYS A O 10
ATOM 9733 N N . LEU A 1 33 ? -1.247 -6.370 -5.338 1.00 0.00 30 LEU A N 10
ATOM 9734 C CA . LEU A 1 33 ? -1.768 -5.503 -4.241 1.00 0.00 30 LEU A CA 10
ATOM 9735 C C . LEU A 1 33 ? -3.299 -5.484 -4.276 1.00 0.00 30 LEU A C 10
ATOM 9736 O O . LEU A 1 33 ? -3.957 -5.788 -3.302 1.00 0.00 30 LEU A O 10
ATOM 9752 N N . ARG A 1 34 ? -3.867 -5.117 -5.391 1.00 0.00 31 ARG A N 10
ATOM 9753 C CA . ARG A 1 34 ? -5.353 -5.062 -5.497 1.00 0.00 31 ARG A CA 10
ATOM 9754 C C . ARG A 1 34 ? -5.975 -6.333 -4.910 1.00 0.00 31 ARG A C 10
ATOM 9755 O O . ARG A 1 34 ? -6.913 -6.275 -4.139 1.00 0.00 31 ARG A O 10
ATOM 9776 N N . ARG A 1 35 ? -5.471 -7.480 -5.275 1.00 0.00 32 ARG A N 10
ATOM 9777 C CA . ARG A 1 35 ? -6.045 -8.751 -4.746 1.00 0.00 32 ARG A CA 10
ATOM 9778 C C . ARG A 1 35 ? -5.761 -8.874 -3.248 1.00 0.00 32 ARG A C 10
ATOM 9779 O O . ARG A 1 35 ? -6.584 -9.344 -2.492 1.00 0.00 32 ARG A O 10
ATOM 9800 N N . LEU A 1 36 ? -4.604 -8.464 -2.813 1.00 0.00 33 LEU A N 10
ATOM 9801 C CA . LEU A 1 36 ? -4.272 -8.573 -1.363 1.00 0.00 33 LEU A CA 10
ATOM 9802 C C . LEU A 1 36 ? -5.262 -7.737 -0.542 1.00 0.00 33 LEU A C 10
ATOM 9803 O O . LEU A 1 36 ? -5.636 -8.103 0.553 1.00 0.00 33 LEU A O 10
ATOM 9819 N N . ALA A 1 37 ? -5.678 -6.616 -1.059 1.00 0.00 34 ALA A N 10
ATOM 9820 C CA . ALA A 1 37 ? -6.638 -5.749 -0.311 1.00 0.00 34 ALA A CA 10
ATOM 9821 C C . ALA A 1 37 ? -8.071 -6.225 -0.558 1.00 0.00 34 ALA A C 10
ATOM 9822 O O . ALA A 1 37 ? -8.744 -6.695 0.337 1.00 0.00 34 ALA A O 10
ATOM 9829 N N . GLU A 1 38 ? -8.542 -6.093 -1.768 1.00 0.00 35 GLU A N 10
ATOM 9830 C CA . GLU A 1 38 ? -9.936 -6.520 -2.089 1.00 0.00 35 GLU A CA 10
ATOM 9831 C C . GLU A 1 38 ? -10.237 -7.883 -1.453 1.00 0.00 35 GLU A C 10
ATOM 9832 O O . GLU A 1 38 ? -11.362 -8.169 -1.094 1.00 0.00 35 GLU A O 10
ATOM 9844 N N . GLU A 1 39 ? -9.252 -8.732 -1.314 1.00 0.00 36 GLU A N 10
ATOM 9845 C CA . GLU A 1 39 ? -9.513 -10.073 -0.704 1.00 0.00 36 GLU A CA 10
ATOM 9846 C C . GLU A 1 39 ? -9.482 -9.956 0.826 1.00 0.00 36 GLU A C 10
ATOM 9847 O O . GLU A 1 39 ? -10.038 -10.776 1.530 1.00 0.00 36 GLU A O 10
ATOM 9859 N N . ASN A 1 40 ? -8.849 -8.928 1.341 1.00 0.00 37 ASN A N 10
ATOM 9860 C CA . ASN A 1 40 ? -8.784 -8.724 2.827 1.00 0.00 37 ASN A CA 10
ATOM 9861 C C . ASN A 1 40 ? -9.269 -7.309 3.151 1.00 0.00 37 ASN A C 10
ATOM 9862 O O . ASN A 1 40 ? -8.566 -6.523 3.754 1.00 0.00 37 ASN A O 10
ATOM 9873 N N . LYS A 1 41 ? -10.464 -6.981 2.745 1.00 0.00 38 LYS A N 10
ATOM 9874 C CA . LYS A 1 41 ? -11.012 -5.619 3.013 1.00 0.00 38 LYS A CA 10
ATOM 9875 C C . LYS A 1 41 ? -10.711 -5.209 4.461 1.00 0.00 38 LYS A C 10
ATOM 9876 O O . LYS A 1 41 ? -10.555 -4.043 4.767 1.00 0.00 38 LYS A O 10
ATOM 9895 N N . ASN A 1 42 ? -10.637 -6.161 5.354 1.00 0.00 39 ASN A N 10
ATOM 9896 C CA . ASN A 1 42 ? -10.357 -5.842 6.783 1.00 0.00 39 ASN A CA 10
ATOM 9897 C C . ASN A 1 42 ? -8.869 -6.041 7.073 1.00 0.00 39 ASN A C 10
ATOM 9898 O O . ASN A 1 42 ? -8.469 -6.240 8.202 1.00 0.00 39 ASN A O 10
ATOM 9909 N N . ALA A 1 43 ? -8.046 -5.986 6.066 1.00 0.00 40 ALA A N 10
ATOM 9910 C CA . ALA A 1 43 ? -6.586 -6.168 6.292 1.00 0.00 40 ALA A CA 10
ATOM 9911 C C . ALA A 1 43 ? -6.118 -5.160 7.352 1.00 0.00 40 ALA A C 10
ATOM 9912 O O . ALA A 1 43 ? -6.588 -4.044 7.413 1.00 0.00 40 ALA A O 10
ATOM 9919 N N . ASN A 1 44 ? -5.202 -5.543 8.189 1.00 0.00 41 ASN A N 10
ATOM 9920 C CA . ASN A 1 44 ? -4.711 -4.598 9.229 1.00 0.00 41 ASN A CA 10
ATOM 9921 C C . ASN A 1 44 ? -3.734 -3.600 8.597 1.00 0.00 41 ASN A C 10
ATOM 9922 O O . ASN A 1 44 ? -3.197 -2.743 9.270 1.00 0.00 41 ASN A O 10
ATOM 9933 N N . TRP A 1 45 ? -3.474 -3.726 7.313 1.00 0.00 42 TRP A N 10
ATOM 9934 C CA . TRP A 1 45 ? -2.496 -2.809 6.632 1.00 0.00 42 TRP A CA 10
ATOM 9935 C C . TRP A 1 45 ? -3.152 -2.037 5.474 1.00 0.00 42 TRP A C 10
ATOM 9936 O O . TRP A 1 45 ? -2.571 -1.108 4.948 1.00 0.00 42 TRP A O 10
ATOM 9957 N N . LEU A 1 46 ? -4.332 -2.414 5.043 1.00 0.00 43 LEU A N 10
ATOM 9958 C CA . LEU A 1 46 ? -4.970 -1.697 3.895 1.00 0.00 43 LEU A CA 10
ATOM 9959 C C . LEU A 1 46 ? -5.853 -0.553 4.405 1.00 0.00 43 LEU A C 10
ATOM 9960 O O . LEU A 1 46 ? -6.293 -0.538 5.537 1.00 0.00 43 LEU A O 10
ATOM 9976 N N . ILE A 1 47 ? -6.093 0.420 3.568 1.00 0.00 44 ILE A N 10
ATOM 9977 C CA . ILE A 1 47 ? -6.927 1.587 3.961 1.00 0.00 44 ILE A CA 10
ATOM 9978 C C . ILE A 1 47 ? -7.789 1.972 2.755 1.00 0.00 44 ILE A C 10
ATOM 9979 O O . ILE A 1 47 ? -7.416 1.742 1.624 1.00 0.00 44 ILE A O 10
ATOM 9995 N N . MET A 1 48 ? -8.933 2.563 2.992 1.00 0.00 45 MET A N 10
ATOM 9996 C CA . MET A 1 48 ? -9.826 2.978 1.866 1.00 0.00 45 MET A CA 10
ATOM 9997 C C . MET A 1 48 ? -10.218 4.439 2.051 1.00 0.00 45 MET A C 10
ATOM 9998 O O . MET A 1 48 ? -11.102 4.769 2.816 1.00 0.00 45 MET A O 10
ATOM 10012 N N . ASN A 1 49 ? -9.565 5.316 1.345 1.00 0.00 46 ASN A N 10
ATOM 10013 C CA . ASN A 1 49 ? -9.887 6.766 1.458 1.00 0.00 46 ASN A CA 10
ATOM 10014 C C . ASN A 1 49 ? -10.998 7.097 0.462 1.00 0.00 46 ASN A C 10
ATOM 10015 O O . ASN A 1 49 ? -10.746 7.520 -0.649 1.00 0.00 46 ASN A O 10
ATOM 10026 N N . GLY A 1 50 ? -12.228 6.889 0.844 1.00 0.00 47 GLY A N 10
ATOM 10027 C CA . GLY A 1 50 ? -13.355 7.171 -0.087 1.00 0.00 47 GLY A CA 10
ATOM 10028 C C . GLY A 1 50 ? -13.510 5.993 -1.037 1.00 0.00 47 GLY A C 10
ATOM 10029 O O . GLY A 1 50 ? -14.448 5.226 -0.950 1.00 0.00 47 GLY A O 10
ATOM 10033 N N . ASN A 1 51 ? -12.595 5.848 -1.955 1.00 0.00 48 ASN A N 10
ATOM 10034 C CA . ASN A 1 51 ? -12.684 4.724 -2.928 1.00 0.00 48 ASN A CA 10
ATOM 10035 C C . ASN A 1 51 ? -11.276 4.272 -3.351 1.00 0.00 48 ASN A C 10
ATOM 10036 O O . ASN A 1 51 ? -11.117 3.270 -4.019 1.00 0.00 48 ASN A O 10
ATOM 10047 N N . ARG A 1 52 ? -10.253 5.003 -2.978 1.00 0.00 49 ARG A N 10
ATOM 10048 C CA . ARG A 1 52 ? -8.864 4.614 -3.369 1.00 0.00 49 ARG A CA 10
ATOM 10049 C C . ARG A 1 52 ? -8.229 3.751 -2.276 1.00 0.00 49 ARG A C 10
ATOM 10050 O O . ARG A 1 52 ? -8.232 4.102 -1.113 1.00 0.00 49 ARG A O 10
ATOM 10071 N N . ILE A 1 53 ? -7.671 2.629 -2.646 1.00 0.00 50 ILE A N 10
ATOM 10072 C CA . ILE A 1 53 ? -7.017 1.744 -1.638 1.00 0.00 50 ILE A CA 10
ATOM 10073 C C . ILE A 1 53 ? -5.565 2.193 -1.439 1.00 0.00 50 ILE A C 10
ATOM 10074 O O . ILE A 1 53 ? -4.780 2.169 -2.367 1.00 0.00 50 ILE A O 10
ATOM 10090 N N . GLN A 1 54 ? -5.196 2.598 -0.240 1.00 0.00 51 GLN A N 10
ATOM 10091 C CA . GLN A 1 54 ? -3.781 3.043 0.011 1.00 0.00 51 GLN A CA 10
ATOM 10092 C C . GLN A 1 54 ? -3.068 2.007 0.896 1.00 0.00 51 GLN A C 10
ATOM 10093 O O . GLN A 1 54 ? -3.662 1.388 1.756 1.00 0.00 51 GLN A O 10
ATOM 10107 N N . ILE A 1 55 ? -1.797 1.795 0.652 1.00 0.00 52 ILE A N 10
ATOM 10108 C CA . ILE A 1 55 ? -1.019 0.775 1.426 1.00 0.00 52 ILE A CA 10
ATOM 10109 C C . ILE A 1 55 ? -0.356 1.416 2.654 1.00 0.00 52 ILE A C 10
ATOM 10110 O O . ILE A 1 55 ? 0.009 2.573 2.642 1.00 0.00 52 ILE A O 10
ATOM 10126 N N . LYS A 1 56 ? -0.184 0.659 3.711 1.00 0.00 53 LYS A N 10
ATOM 10127 C CA . LYS A 1 56 ? 0.465 1.215 4.940 1.00 0.00 53 LYS A CA 10
ATOM 10128 C C . LYS A 1 56 ? 1.988 1.206 4.771 1.00 0.00 53 LYS A C 10
ATOM 10129 O O . LYS A 1 56 ? 2.652 0.222 5.021 1.00 0.00 53 LYS A O 10
ATOM 10148 N N . ARG A 1 57 ? 2.535 2.312 4.353 1.00 0.00 54 ARG A N 10
ATOM 10149 C CA . ARG A 1 57 ? 4.009 2.415 4.158 1.00 0.00 54 ARG A CA 10
ATOM 10150 C C . ARG A 1 57 ? 4.760 1.872 5.379 1.00 0.00 54 ARG A C 10
ATOM 10151 O O . ARG A 1 57 ? 5.466 0.894 5.296 1.00 0.00 54 ARG A O 10
ATOM 10172 N N . LYS A 1 58 ? 4.642 2.526 6.503 1.00 0.00 55 LYS A N 10
ATOM 10173 C CA . LYS A 1 58 ? 5.383 2.075 7.720 1.00 0.00 55 LYS A CA 10
ATOM 10174 C C . LYS A 1 58 ? 5.291 0.556 7.906 1.00 0.00 55 LYS A C 10
ATOM 10175 O O . LYS A 1 58 ? 6.280 -0.144 7.832 1.00 0.00 55 LYS A O 10
ATOM 10194 N N . GLN A 1 59 ? 4.124 0.042 8.175 1.00 0.00 56 GLN A N 10
ATOM 10195 C CA . GLN A 1 59 ? 3.990 -1.429 8.401 1.00 0.00 56 GLN A CA 10
ATOM 10196 C C . GLN A 1 59 ? 4.578 -2.215 7.223 1.00 0.00 56 GLN A C 10
ATOM 10197 O O . GLN A 1 59 ? 5.365 -3.122 7.405 1.00 0.00 56 GLN A O 10
ATOM 10211 N N . PHE A 1 60 ? 4.187 -1.896 6.022 1.00 0.00 57 PHE A N 10
ATOM 10212 C CA . PHE A 1 60 ? 4.709 -2.651 4.846 1.00 0.00 57 PHE A CA 10
ATOM 10213 C C . PHE A 1 60 ? 6.238 -2.498 4.747 1.00 0.00 57 PHE A C 10
ATOM 10214 O O . PHE A 1 60 ? 6.950 -3.453 4.519 1.00 0.00 57 PHE A O 10
ATOM 10231 N N . GLU A 1 61 ? 6.744 -1.307 4.908 1.00 0.00 58 GLU A N 10
ATOM 10232 C CA . GLU A 1 61 ? 8.221 -1.088 4.810 1.00 0.00 58 GLU A CA 10
ATOM 10233 C C . GLU A 1 61 ? 8.974 -2.094 5.692 1.00 0.00 58 GLU A C 10
ATOM 10234 O O . GLU A 1 61 ? 10.092 -2.471 5.397 1.00 0.00 58 GLU A O 10
ATOM 10246 N N . LYS A 1 62 ? 8.386 -2.526 6.772 1.00 0.00 59 LYS A N 10
ATOM 10247 C CA . LYS A 1 62 ? 9.096 -3.489 7.663 1.00 0.00 59 LYS A CA 10
ATOM 10248 C C . LYS A 1 62 ? 9.216 -4.845 6.981 1.00 0.00 59 LYS A C 10
ATOM 10249 O O . LYS A 1 62 ? 9.865 -5.737 7.492 1.00 0.00 59 LYS A O 10
ATOM 10268 N N . ILE A 1 63 ? 8.587 -5.025 5.846 1.00 0.00 60 ILE A N 10
ATOM 10269 C CA . ILE A 1 63 ? 8.662 -6.349 5.152 1.00 0.00 60 ILE A CA 10
ATOM 10270 C C . ILE A 1 63 ? 8.933 -6.184 3.652 1.00 0.00 60 ILE A C 10
ATOM 10271 O O . ILE A 1 63 ? 8.467 -6.967 2.855 1.00 0.00 60 ILE A O 10
ATOM 10287 N N . ILE A 1 64 ? 9.678 -5.196 3.244 1.00 0.00 61 ILE A N 10
ATOM 10288 C CA . ILE A 1 64 ? 9.944 -5.052 1.780 1.00 0.00 61 ILE A CA 10
ATOM 10289 C C . ILE A 1 64 ? 10.981 -6.099 1.346 1.00 0.00 61 ILE A C 10
ATOM 10290 O O . ILE A 1 64 ? 10.968 -6.572 0.227 1.00 0.00 61 ILE A O 10
ATOM 10306 N N . ASP A 1 65 ? 11.883 -6.467 2.222 1.00 0.00 62 ASP A N 10
ATOM 10307 C CA . ASP A 1 65 ? 12.926 -7.483 1.859 1.00 0.00 62 ASP A CA 10
ATOM 10308 C C . ASP A 1 65 ? 12.511 -8.875 2.355 1.00 0.00 62 ASP A C 10
ATOM 10309 O O . ASP A 1 65 ? 13.180 -9.857 2.103 1.00 0.00 62 ASP A O 10
ATOM 10318 N N . THR A 1 66 ? 11.420 -8.966 3.064 1.00 0.00 63 THR A N 10
ATOM 10319 C CA . THR A 1 66 ? 10.963 -10.290 3.590 1.00 0.00 63 THR A CA 10
ATOM 10320 C C . THR A 1 66 ? 10.108 -10.989 2.530 1.00 0.00 63 THR A C 10
ATOM 10321 O O . THR A 1 66 ? 9.784 -12.154 2.647 1.00 0.00 63 THR A O 10
ATOM 10332 N N . LEU A 1 67 ? 9.720 -10.282 1.515 1.00 0.00 64 LEU A N 10
ATOM 10333 C CA . LEU A 1 67 ? 8.861 -10.906 0.478 1.00 0.00 64 LEU A CA 10
ATOM 10334 C C . LEU A 1 67 ? 9.716 -11.836 -0.393 1.00 0.00 64 LEU A C 10
ATOM 10335 O O . LEU A 1 67 ? 10.250 -12.822 0.074 1.00 0.00 64 LEU A O 10
ATOM 10351 N N . ILE A 1 9 ? 0.424 14.335 -0.889 1.00 0.00 6 ILE A N 11
ATOM 10352 C CA . ILE A 1 9 ? 1.522 14.596 0.084 1.00 0.00 6 ILE A CA 11
ATOM 10353 C C . ILE A 1 9 ? 2.808 13.911 -0.437 1.00 0.00 6 ILE A C 11
ATOM 10354 O O . ILE A 1 9 ? 2.743 12.810 -0.946 1.00 0.00 6 ILE A O 11
ATOM 10370 N N . PRO A 1 10 ? 3.971 14.521 -0.298 1.00 0.00 7 PRO A N 11
ATOM 10371 C CA . PRO A 1 10 ? 5.231 13.877 -0.760 1.00 0.00 7 PRO A CA 11
ATOM 10372 C C . PRO A 1 10 ? 5.348 12.444 -0.222 1.00 0.00 7 PRO A C 11
ATOM 10373 O O . PRO A 1 10 ? 5.359 12.215 0.970 1.00 0.00 7 PRO A O 11
ATOM 10384 N N . ILE A 1 11 ? 5.417 11.490 -1.103 1.00 0.00 8 ILE A N 11
ATOM 10385 C CA . ILE A 1 11 ? 5.517 10.065 -0.699 1.00 0.00 8 ILE A CA 11
ATOM 10386 C C . ILE A 1 11 ? 6.408 9.887 0.556 1.00 0.00 8 ILE A C 11
ATOM 10387 O O . ILE A 1 11 ? 6.114 9.085 1.419 1.00 0.00 8 ILE A O 11
ATOM 10403 N N . TRP A 1 12 ? 7.495 10.615 0.657 1.00 0.00 9 TRP A N 11
ATOM 10404 C CA . TRP A 1 12 ? 8.405 10.468 1.850 1.00 0.00 9 TRP A CA 11
ATOM 10405 C C . TRP A 1 12 ? 7.832 11.234 3.052 1.00 0.00 9 TRP A C 11
ATOM 10406 O O . TRP A 1 12 ? 8.528 11.473 4.019 1.00 0.00 9 TRP A O 11
ATOM 10427 N N . GLU A 1 13 ? 6.578 11.619 3.005 1.00 0.00 10 GLU A N 11
ATOM 10428 C CA . GLU A 1 13 ? 5.967 12.371 4.154 1.00 0.00 10 GLU A CA 11
ATOM 10429 C C . GLU A 1 13 ? 4.680 11.667 4.602 1.00 0.00 10 GLU A C 11
ATOM 10430 O O . GLU A 1 13 ? 4.253 11.804 5.732 1.00 0.00 10 GLU A O 11
ATOM 10442 N N . ARG A 1 14 ? 4.060 10.908 3.737 1.00 0.00 11 ARG A N 11
ATOM 10443 C CA . ARG A 1 14 ? 2.805 10.198 4.141 1.00 0.00 11 ARG A CA 11
ATOM 10444 C C . ARG A 1 14 ? 3.173 8.926 4.910 1.00 0.00 11 ARG A C 11
ATOM 10445 O O . ARG A 1 14 ? 4.273 8.421 4.811 1.00 0.00 11 ARG A O 11
ATOM 10466 N N . TYR A 1 15 ? 2.252 8.409 5.678 1.00 0.00 12 TYR A N 11
ATOM 10467 C CA . TYR A 1 15 ? 2.522 7.170 6.468 1.00 0.00 12 TYR A CA 11
ATOM 10468 C C . TYR A 1 15 ? 2.018 5.959 5.681 1.00 0.00 12 TYR A C 11
ATOM 10469 O O . TYR A 1 15 ? 2.218 4.824 6.065 1.00 0.00 12 TYR A O 11
ATOM 10487 N N . THR A 1 16 ? 1.365 6.201 4.576 1.00 0.00 13 THR A N 11
ATOM 10488 C CA . THR A 1 16 ? 0.836 5.083 3.739 1.00 0.00 13 THR A CA 11
ATOM 10489 C C . THR A 1 16 ? 1.051 5.435 2.267 1.00 0.00 13 THR A C 11
ATOM 10490 O O . THR A 1 16 ? 1.047 6.591 1.897 1.00 0.00 13 THR A O 11
ATOM 10501 N N . LEU A 1 17 ? 1.262 4.450 1.427 1.00 0.00 14 LEU A N 11
ATOM 10502 C CA . LEU A 1 17 ? 1.507 4.726 -0.027 1.00 0.00 14 LEU A CA 11
ATOM 10503 C C . LEU A 1 17 ? 0.298 4.316 -0.867 1.00 0.00 14 LEU A C 11
ATOM 10504 O O . LEU A 1 17 ? -0.419 3.389 -0.550 1.00 0.00 14 LEU A O 11
ATOM 10520 N N . THR A 1 18 ? 0.093 5.002 -1.955 1.00 0.00 15 THR A N 11
ATOM 10521 C CA . THR A 1 18 ? -1.038 4.671 -2.854 1.00 0.00 15 THR A CA 11
ATOM 10522 C C . THR A 1 18 ? -0.626 3.511 -3.748 1.00 0.00 15 THR A C 11
ATOM 10523 O O . THR A 1 18 ? 0.420 2.921 -3.569 1.00 0.00 15 THR A O 11
ATOM 10534 N N . ILE A 1 19 ? -1.422 3.191 -4.725 1.00 0.00 16 ILE A N 11
ATOM 10535 C CA . ILE A 1 19 ? -1.048 2.090 -5.629 1.00 0.00 16 ILE A CA 11
ATOM 10536 C C . ILE A 1 19 ? 0.086 2.583 -6.530 1.00 0.00 16 ILE A C 11
ATOM 10537 O O . ILE A 1 19 ? 1.015 1.861 -6.830 1.00 0.00 16 ILE A O 11
ATOM 10553 N N . GLU A 1 20 ? 0.013 3.815 -6.960 1.00 0.00 17 GLU A N 11
ATOM 10554 C CA . GLU A 1 20 ? 1.087 4.356 -7.836 1.00 0.00 17 GLU A CA 11
ATOM 10555 C C . GLU A 1 20 ? 2.367 4.501 -7.011 1.00 0.00 17 GLU A C 11
ATOM 10556 O O . GLU A 1 20 ? 3.434 4.106 -7.436 1.00 0.00 17 GLU A O 11
ATOM 10568 N N . GLU A 1 21 ? 2.276 5.047 -5.825 1.00 0.00 18 GLU A N 11
ATOM 10569 C CA . GLU A 1 21 ? 3.490 5.184 -4.994 1.00 0.00 18 GLU A CA 11
ATOM 10570 C C . GLU A 1 21 ? 3.973 3.778 -4.642 1.00 0.00 18 GLU A C 11
ATOM 10571 O O . GLU A 1 21 ? 5.153 3.516 -4.550 1.00 0.00 18 GLU A O 11
ATOM 10583 N N . ALA A 1 22 ? 3.055 2.866 -4.459 1.00 0.00 19 ALA A N 11
ATOM 10584 C CA . ALA A 1 22 ? 3.442 1.467 -4.128 1.00 0.00 19 ALA A CA 11
ATOM 10585 C C . ALA A 1 22 ? 4.142 0.836 -5.328 1.00 0.00 19 ALA A C 11
ATOM 10586 O O . ALA A 1 22 ? 5.217 0.294 -5.214 1.00 0.00 19 ALA A O 11
ATOM 10593 N N . SER A 1 23 ? 3.547 0.891 -6.485 1.00 0.00 20 SER A N 11
ATOM 10594 C CA . SER A 1 23 ? 4.210 0.279 -7.666 1.00 0.00 20 SER A CA 11
ATOM 10595 C C . SER A 1 23 ? 5.647 0.803 -7.768 1.00 0.00 20 SER A C 11
ATOM 10596 O O . SER A 1 23 ? 6.564 0.065 -8.049 1.00 0.00 20 SER A O 11
ATOM 10604 N N . LYS A 1 24 ? 5.856 2.067 -7.533 1.00 0.00 21 LYS A N 11
ATOM 10605 C CA . LYS A 1 24 ? 7.242 2.618 -7.603 1.00 0.00 21 LYS A CA 11
ATOM 10606 C C . LYS A 1 24 ? 8.023 2.199 -6.351 1.00 0.00 21 LYS A C 11
ATOM 10607 O O . LYS A 1 24 ? 9.043 1.551 -6.421 1.00 0.00 21 LYS A O 11
ATOM 10626 N N . TYR A 1 25 ? 7.538 2.587 -5.210 1.00 0.00 22 TYR A N 11
ATOM 10627 C CA . TYR A 1 25 ? 8.211 2.255 -3.916 1.00 0.00 22 TYR A CA 11
ATOM 10628 C C . TYR A 1 25 ? 8.206 0.733 -3.693 1.00 0.00 22 TYR A C 11
ATOM 10629 O O . TYR A 1 25 ? 9.235 0.107 -3.534 1.00 0.00 22 TYR A O 11
ATOM 10647 N N . PHE A 1 26 ? 7.039 0.149 -3.680 1.00 0.00 23 PHE A N 11
ATOM 10648 C CA . PHE A 1 26 ? 6.898 -1.320 -3.469 1.00 0.00 23 PHE A CA 11
ATOM 10649 C C . PHE A 1 26 ? 6.822 -2.021 -4.825 1.00 0.00 23 PHE A C 11
ATOM 10650 O O . PHE A 1 26 ? 5.794 -2.540 -5.193 1.00 0.00 23 PHE A O 11
ATOM 10667 N N . ARG A 1 27 ? 7.894 -2.013 -5.572 1.00 0.00 24 ARG A N 11
ATOM 10668 C CA . ARG A 1 27 ? 7.890 -2.664 -6.926 1.00 0.00 24 ARG A CA 11
ATOM 10669 C C . ARG A 1 27 ? 7.138 -4.000 -6.888 1.00 0.00 24 ARG A C 11
ATOM 10670 O O . ARG A 1 27 ? 7.728 -5.051 -6.742 1.00 0.00 24 ARG A O 11
ATOM 10691 N N . ILE A 1 28 ? 5.842 -3.959 -7.052 1.00 0.00 25 ILE A N 11
ATOM 10692 C CA . ILE A 1 28 ? 5.024 -5.212 -7.056 1.00 0.00 25 ILE A CA 11
ATOM 10693 C C . ILE A 1 28 ? 3.977 -5.081 -8.178 1.00 0.00 25 ILE A C 11
ATOM 10694 O O . ILE A 1 28 ? 3.772 -4.012 -8.718 1.00 0.00 25 ILE A O 11
ATOM 10710 N N . GLY A 1 29 ? 3.317 -6.148 -8.531 1.00 0.00 26 GLY A N 11
ATOM 10711 C CA . GLY A 1 29 ? 2.293 -6.060 -9.614 1.00 0.00 26 GLY A CA 11
ATOM 10712 C C . GLY A 1 29 ? 1.227 -5.025 -9.234 1.00 0.00 26 GLY A C 11
ATOM 10713 O O . GLY A 1 29 ? 0.604 -5.112 -8.195 1.00 0.00 26 GLY A O 11
ATOM 10717 N N . GLU A 1 30 ? 1.016 -4.045 -10.073 1.00 0.00 27 GLU A N 11
ATOM 10718 C CA . GLU A 1 30 ? -0.004 -2.995 -9.773 1.00 0.00 27 GLU A CA 11
ATOM 10719 C C . GLU A 1 30 ? -1.342 -3.648 -9.403 1.00 0.00 27 GLU A C 11
ATOM 10720 O O . GLU A 1 30 ? -1.840 -3.497 -8.304 1.00 0.00 27 GLU A O 11
ATOM 10732 N N . ASN A 1 31 ? -1.933 -4.356 -10.327 1.00 0.00 28 ASN A N 11
ATOM 10733 C CA . ASN A 1 31 ? -3.247 -5.011 -10.061 1.00 0.00 28 ASN A CA 11
ATOM 10734 C C . ASN A 1 31 ? -3.117 -6.012 -8.917 1.00 0.00 28 ASN A C 11
ATOM 10735 O O . ASN A 1 31 ? -4.093 -6.414 -8.316 1.00 0.00 28 ASN A O 11
ATOM 10746 N N . LYS A 1 32 ? -1.922 -6.416 -8.608 1.00 0.00 29 LYS A N 11
ATOM 10747 C CA . LYS A 1 32 ? -1.733 -7.389 -7.499 1.00 0.00 29 LYS A CA 11
ATOM 10748 C C . LYS A 1 32 ? -2.088 -6.688 -6.185 1.00 0.00 29 LYS A C 11
ATOM 10749 O O . LYS A 1 32 ? -2.651 -7.270 -5.280 1.00 0.00 29 LYS A O 11
ATOM 10768 N N . LEU A 1 33 ? -1.777 -5.427 -6.098 1.00 0.00 30 LEU A N 11
ATOM 10769 C CA . LEU A 1 33 ? -2.100 -4.641 -4.874 1.00 0.00 30 LEU A CA 11
ATOM 10770 C C . LEU A 1 33 ? -3.614 -4.446 -4.785 1.00 0.00 30 LEU A C 11
ATOM 10771 O O . LEU A 1 33 ? -4.245 -4.817 -3.815 1.00 0.00 30 LEU A O 11
ATOM 10787 N N . ARG A 1 34 ? -4.199 -3.857 -5.792 1.00 0.00 31 ARG A N 11
ATOM 10788 C CA . ARG A 1 34 ? -5.670 -3.624 -5.775 1.00 0.00 31 ARG A CA 11
ATOM 10789 C C . ARG A 1 34 ? -6.403 -4.944 -5.524 1.00 0.00 31 ARG A C 11
ATOM 10790 O O . ARG A 1 34 ? -7.372 -4.996 -4.794 1.00 0.00 31 ARG A O 11
ATOM 10811 N N . ARG A 1 35 ? -5.955 -6.009 -6.128 1.00 0.00 32 ARG A N 11
ATOM 10812 C CA . ARG A 1 35 ? -6.639 -7.317 -5.924 1.00 0.00 32 ARG A CA 11
ATOM 10813 C C . ARG A 1 35 ? -6.577 -7.709 -4.447 1.00 0.00 32 ARG A C 11
ATOM 10814 O O . ARG A 1 35 ? -7.513 -8.260 -3.905 1.00 0.00 32 ARG A O 11
ATOM 10835 N N . LEU A 1 36 ? -5.484 -7.431 -3.792 1.00 0.00 33 LEU A N 11
ATOM 10836 C CA . LEU A 1 36 ? -5.367 -7.791 -2.348 1.00 0.00 33 LEU A CA 11
ATOM 10837 C C . LEU A 1 36 ? -6.402 -6.999 -1.540 1.00 0.00 33 LEU A C 11
ATOM 10838 O O . LEU A 1 36 ? -7.049 -7.524 -0.656 1.00 0.00 33 LEU A O 11
ATOM 10854 N N . ALA A 1 37 ? -6.550 -5.738 -1.828 1.00 0.00 34 ALA A N 11
ATOM 10855 C CA . ALA A 1 37 ? -7.530 -4.909 -1.069 1.00 0.00 34 ALA A CA 11
ATOM 10856 C C . ALA A 1 37 ? -8.953 -5.363 -1.397 1.00 0.00 34 ALA A C 11
ATOM 10857 O O . ALA A 1 37 ? -9.645 -5.922 -0.569 1.00 0.00 34 ALA A O 11
ATOM 10864 N N . GLU A 1 38 ? -9.395 -5.122 -2.599 1.00 0.00 35 GLU A N 11
ATOM 10865 C CA . GLU A 1 38 ? -10.773 -5.531 -2.987 1.00 0.00 35 GLU A CA 11
ATOM 10866 C C . GLU A 1 38 ? -11.024 -6.982 -2.560 1.00 0.00 35 GLU A C 11
ATOM 10867 O O . GLU A 1 38 ? -12.148 -7.442 -2.527 1.00 0.00 35 GLU A O 11
ATOM 10879 N N . GLU A 1 39 ? -9.986 -7.710 -2.235 1.00 0.00 36 GLU A N 11
ATOM 10880 C CA . GLU A 1 39 ? -10.163 -9.124 -1.815 1.00 0.00 36 GLU A CA 11
ATOM 10881 C C . GLU A 1 39 ? -10.465 -9.171 -0.312 1.00 0.00 36 GLU A C 11
ATOM 10882 O O . GLU A 1 39 ? -11.238 -9.988 0.147 1.00 0.00 36 GLU A O 11
ATOM 10894 N N . ASN A 1 40 ? -9.857 -8.301 0.455 1.00 0.00 37 ASN A N 11
ATOM 10895 C CA . ASN A 1 40 ? -10.098 -8.289 1.933 1.00 0.00 37 ASN A CA 11
ATOM 10896 C C . ASN A 1 40 ? -10.267 -6.847 2.418 1.00 0.00 37 ASN A C 11
ATOM 10897 O O . ASN A 1 40 ? -9.436 -6.322 3.131 1.00 0.00 37 ASN A O 11
ATOM 10908 N N . LYS A 1 41 ? -11.340 -6.203 2.043 1.00 0.00 38 LYS A N 11
ATOM 10909 C CA . LYS A 1 41 ? -11.562 -4.797 2.492 1.00 0.00 38 LYS A CA 11
ATOM 10910 C C . LYS A 1 41 ? -11.322 -4.706 4.005 1.00 0.00 38 LYS A C 11
ATOM 10911 O O . LYS A 1 41 ? -11.186 -3.633 4.560 1.00 0.00 38 LYS A O 11
ATOM 10930 N N . ASN A 1 42 ? -11.274 -5.828 4.675 1.00 0.00 39 ASN A N 11
ATOM 10931 C CA . ASN A 1 42 ? -11.048 -5.827 6.151 1.00 0.00 39 ASN A CA 11
ATOM 10932 C C . ASN A 1 42 ? -9.571 -6.102 6.435 1.00 0.00 39 ASN A C 11
ATOM 10933 O O . ASN A 1 42 ? -9.183 -6.393 7.550 1.00 0.00 39 ASN A O 11
ATOM 10944 N N . ALA A 1 43 ? -8.748 -6.013 5.431 1.00 0.00 40 ALA A N 11
ATOM 10945 C CA . ALA A 1 43 ? -7.294 -6.266 5.624 1.00 0.00 40 ALA A CA 11
ATOM 10946 C C . ALA A 1 43 ? -6.756 -5.359 6.739 1.00 0.00 40 ALA A C 11
ATOM 10947 O O . ALA A 1 43 ? -7.184 -4.237 6.904 1.00 0.00 40 ALA A O 11
ATOM 10954 N N . ASN A 1 44 ? -5.817 -5.836 7.502 1.00 0.00 41 ASN A N 11
ATOM 10955 C CA . ASN A 1 44 ? -5.240 -4.994 8.587 1.00 0.00 41 ASN A CA 11
ATOM 10956 C C . ASN A 1 44 ? -4.186 -4.049 7.993 1.00 0.00 41 ASN A C 11
ATOM 10957 O O . ASN A 1 44 ? -3.750 -3.111 8.631 1.00 0.00 41 ASN A O 11
ATOM 10968 N N . TRP A 1 45 ? -3.746 -4.317 6.786 1.00 0.00 42 TRP A N 11
ATOM 10969 C CA . TRP A 1 45 ? -2.683 -3.470 6.150 1.00 0.00 42 TRP A CA 11
ATOM 10970 C C . TRP A 1 45 ? -3.269 -2.494 5.118 1.00 0.00 42 TRP A C 11
ATOM 10971 O O . TRP A 1 45 ? -2.590 -1.587 4.679 1.00 0.00 42 TRP A O 11
ATOM 10992 N N . LEU A 1 46 ? -4.496 -2.673 4.692 1.00 0.00 43 LEU A N 11
ATOM 10993 C CA . LEU A 1 46 ? -5.067 -1.752 3.660 1.00 0.00 43 LEU A CA 11
ATOM 10994 C C . LEU A 1 46 ? -5.818 -0.598 4.335 1.00 0.00 43 LEU A C 11
ATOM 10995 O O . LEU A 1 46 ? -6.192 -0.669 5.489 1.00 0.00 43 LEU A O 11
ATOM 11011 N N . ILE A 1 47 ? -6.022 0.473 3.617 1.00 0.00 44 ILE A N 11
ATOM 11012 C CA . ILE A 1 47 ? -6.730 1.654 4.181 1.00 0.00 44 ILE A CA 11
ATOM 11013 C C . ILE A 1 47 ? -7.585 2.268 3.065 1.00 0.00 44 ILE A C 11
ATOM 11014 O O . ILE A 1 47 ? -7.296 2.106 1.897 1.00 0.00 44 ILE A O 11
ATOM 11030 N N . MET A 1 48 ? -8.629 2.975 3.420 1.00 0.00 45 MET A N 11
ATOM 11031 C CA . MET A 1 48 ? -9.504 3.613 2.387 1.00 0.00 45 MET A CA 11
ATOM 11032 C C . MET A 1 48 ? -9.757 5.069 2.769 1.00 0.00 45 MET A C 11
ATOM 11033 O O . MET A 1 48 ? -10.533 5.367 3.656 1.00 0.00 45 MET A O 11
ATOM 11047 N N . ASN A 1 49 ? -9.110 5.978 2.097 1.00 0.00 46 ASN A N 11
ATOM 11048 C CA . ASN A 1 49 ? -9.305 7.425 2.400 1.00 0.00 46 ASN A CA 11
ATOM 11049 C C . ASN A 1 49 ? -10.442 7.959 1.530 1.00 0.00 46 ASN A C 11
ATOM 11050 O O . ASN A 1 49 ? -10.220 8.536 0.484 1.00 0.00 46 ASN A O 11
ATOM 11061 N N . GLY A 1 50 ? -11.662 7.755 1.947 1.00 0.00 47 GLY A N 11
ATOM 11062 C CA . GLY A 1 50 ? -12.813 8.234 1.136 1.00 0.00 47 GLY A CA 11
ATOM 11063 C C . GLY A 1 50 ? -13.027 7.273 -0.022 1.00 0.00 47 GLY A C 11
ATOM 11064 O O . GLY A 1 50 ? -14.049 6.624 -0.129 1.00 0.00 47 GLY A O 11
ATOM 11068 N N . ASN A 1 51 ? -12.068 7.183 -0.898 1.00 0.00 48 ASN A N 11
ATOM 11069 C CA . ASN A 1 51 ? -12.205 6.271 -2.066 1.00 0.00 48 ASN A CA 11
ATOM 11070 C C . ASN A 1 51 ? -10.824 5.763 -2.503 1.00 0.00 48 ASN A C 11
ATOM 11071 O O . ASN A 1 51 ? -10.705 4.719 -3.112 1.00 0.00 48 ASN A O 11
ATOM 11082 N N . ARG A 1 52 ? -9.782 6.495 -2.209 1.00 0.00 49 ARG A N 11
ATOM 11083 C CA . ARG A 1 52 ? -8.419 6.052 -2.623 1.00 0.00 49 ARG A CA 11
ATOM 11084 C C . ARG A 1 52 ? -7.886 4.994 -1.652 1.00 0.00 49 ARG A C 11
ATOM 11085 O O . ARG A 1 52 ? -7.819 5.209 -0.457 1.00 0.00 49 ARG A O 11
ATOM 11106 N N . ILE A 1 53 ? -7.495 3.856 -2.162 1.00 0.00 50 ILE A N 11
ATOM 11107 C CA . ILE A 1 53 ? -6.950 2.781 -1.281 1.00 0.00 50 ILE A CA 11
ATOM 11108 C C . ILE A 1 53 ? -5.458 3.034 -1.048 1.00 0.00 50 ILE A C 11
ATOM 11109 O O . ILE A 1 53 ? -4.675 3.022 -1.977 1.00 0.00 50 ILE A O 11
ATOM 11125 N N . GLN A 1 54 ? -5.054 3.260 0.184 1.00 0.00 51 GLN A N 11
ATOM 11126 C CA . GLN A 1 54 ? -3.601 3.511 0.475 1.00 0.00 51 GLN A CA 11
ATOM 11127 C C . GLN A 1 54 ? -3.004 2.280 1.170 1.00 0.00 51 GLN A C 11
ATOM 11128 O O . GLN A 1 54 ? -3.679 1.559 1.877 1.00 0.00 51 GLN A O 11
ATOM 11142 N N . ILE A 1 55 ? -1.740 2.030 0.944 1.00 0.00 52 ILE A N 11
ATOM 11143 C CA . ILE A 1 55 ? -1.071 0.838 1.550 1.00 0.00 52 ILE A CA 11
ATOM 11144 C C . ILE A 1 55 ? -0.376 1.233 2.862 1.00 0.00 52 ILE A C 11
ATOM 11145 O O . ILE A 1 55 ? 0.083 2.346 3.020 1.00 0.00 52 ILE A O 11
ATOM 11161 N N . LYS A 1 56 ? -0.282 0.322 3.803 1.00 0.00 53 LYS A N 11
ATOM 11162 C CA . LYS A 1 56 ? 0.397 0.648 5.097 1.00 0.00 53 LYS A CA 11
ATOM 11163 C C . LYS A 1 56 ? 1.911 0.515 4.928 1.00 0.00 53 LYS A C 11
ATOM 11164 O O . LYS A 1 56 ? 2.450 -0.566 4.858 1.00 0.00 53 LYS A O 11
ATOM 11183 N N . ARG A 1 57 ? 2.595 1.618 4.882 1.00 0.00 54 ARG A N 11
ATOM 11184 C CA . ARG A 1 57 ? 4.075 1.582 4.733 1.00 0.00 54 ARG A CA 11
ATOM 11185 C C . ARG A 1 57 ? 4.689 0.797 5.897 1.00 0.00 54 ARG A C 11
ATOM 11186 O O . ARG A 1 57 ? 5.581 -0.002 5.715 1.00 0.00 54 ARG A O 11
ATOM 11207 N N . LYS A 1 58 ? 4.233 1.033 7.094 1.00 0.00 55 LYS A N 11
ATOM 11208 C CA . LYS A 1 58 ? 4.812 0.314 8.267 1.00 0.00 55 LYS A CA 11
ATOM 11209 C C . LYS A 1 58 ? 4.607 -1.199 8.123 1.00 0.00 55 LYS A C 11
ATOM 11210 O O . LYS A 1 58 ? 5.552 -1.957 8.026 1.00 0.00 55 LYS A O 11
ATOM 11229 N N . GLN A 1 59 ? 3.383 -1.643 8.141 1.00 0.00 56 GLN A N 11
ATOM 11230 C CA . GLN A 1 59 ? 3.110 -3.108 8.042 1.00 0.00 56 GLN A CA 11
ATOM 11231 C C . GLN A 1 59 ? 3.688 -3.701 6.752 1.00 0.00 56 GLN A C 11
ATOM 11232 O O . GLN A 1 59 ? 4.131 -4.832 6.732 1.00 0.00 56 GLN A O 11
ATOM 11246 N N . PHE A 1 60 ? 3.664 -2.974 5.667 1.00 0.00 57 PHE A N 11
ATOM 11247 C CA . PHE A 1 60 ? 4.190 -3.542 4.387 1.00 0.00 57 PHE A CA 11
ATOM 11248 C C . PHE A 1 60 ? 5.726 -3.415 4.326 1.00 0.00 57 PHE A C 11
ATOM 11249 O O . PHE A 1 60 ? 6.415 -4.354 3.998 1.00 0.00 57 PHE A O 11
ATOM 11266 N N . GLU A 1 61 ? 6.269 -2.268 4.620 1.00 0.00 58 GLU A N 11
ATOM 11267 C CA . GLU A 1 61 ? 7.757 -2.111 4.552 1.00 0.00 58 GLU A CA 11
ATOM 11268 C C . GLU A 1 61 ? 8.461 -3.265 5.280 1.00 0.00 58 GLU A C 11
ATOM 11269 O O . GLU A 1 61 ? 9.549 -3.666 4.908 1.00 0.00 58 GLU A O 11
ATOM 11281 N N . LYS A 1 62 ? 7.870 -3.795 6.316 1.00 0.00 59 LYS A N 11
ATOM 11282 C CA . LYS A 1 62 ? 8.538 -4.905 7.064 1.00 0.00 59 LYS A CA 11
ATOM 11283 C C . LYS A 1 62 ? 8.520 -6.194 6.250 1.00 0.00 59 LYS A C 11
ATOM 11284 O O . LYS A 1 62 ? 9.038 -7.204 6.684 1.00 0.00 59 LYS A O 11
ATOM 11303 N N . ILE A 1 63 ? 7.924 -6.185 5.084 1.00 0.00 60 ILE A N 11
ATOM 11304 C CA . ILE A 1 63 ? 7.872 -7.431 4.257 1.00 0.00 60 ILE A CA 11
ATOM 11305 C C . ILE A 1 63 ? 8.243 -7.133 2.801 1.00 0.00 60 ILE A C 11
ATOM 11306 O O . ILE A 1 63 ? 7.721 -7.738 1.895 1.00 0.00 60 ILE A O 11
ATOM 11322 N N . ILE A 1 64 ? 9.138 -6.211 2.552 1.00 0.00 61 ILE A N 11
ATOM 11323 C CA . ILE A 1 64 ? 9.511 -5.919 1.126 1.00 0.00 61 ILE A CA 11
ATOM 11324 C C . ILE A 1 64 ? 10.606 -6.894 0.655 1.00 0.00 61 ILE A C 11
ATOM 11325 O O . ILE A 1 64 ? 10.463 -7.553 -0.355 1.00 0.00 61 ILE A O 11
ATOM 11341 N N . ASP A 1 65 ? 11.697 -6.991 1.366 1.00 0.00 62 ASP A N 11
ATOM 11342 C CA . ASP A 1 65 ? 12.789 -7.919 0.934 1.00 0.00 62 ASP A CA 11
ATOM 11343 C C . ASP A 1 65 ? 12.462 -9.358 1.348 1.00 0.00 62 ASP A C 11
ATOM 11344 O O . ASP A 1 65 ? 13.198 -10.279 1.057 1.00 0.00 62 ASP A O 11
ATOM 11353 N N . THR A 1 66 ? 11.369 -9.557 2.030 1.00 0.00 63 THR A N 11
ATOM 11354 C CA . THR A 1 66 ? 10.993 -10.934 2.475 1.00 0.00 63 THR A CA 11
ATOM 11355 C C . THR A 1 66 ? 10.194 -11.628 1.367 1.00 0.00 63 THR A C 11
ATOM 11356 O O . THR A 1 66 ? 10.044 -12.833 1.360 1.00 0.00 63 THR A O 11
ATOM 11367 N N . LEU A 1 67 ? 9.664 -10.879 0.446 1.00 0.00 64 LEU A N 11
ATOM 11368 C CA . LEU A 1 67 ? 8.859 -11.509 -0.634 1.00 0.00 64 LEU A CA 11
ATOM 11369 C C . LEU A 1 67 ? 9.803 -12.199 -1.626 1.00 0.00 64 LEU A C 11
ATOM 11370 O O . LEU A 1 67 ? 10.004 -13.396 -1.576 1.00 0.00 64 LEU A O 11
ATOM 11386 N N . ILE A 1 9 ? 0.684 13.945 -3.044 1.00 0.00 6 ILE A N 12
ATOM 11387 C CA . ILE A 1 9 ? 1.654 14.252 -1.956 1.00 0.00 6 ILE A CA 12
ATOM 11388 C C . ILE A 1 9 ? 2.993 13.562 -2.273 1.00 0.00 6 ILE A C 12
ATOM 11389 O O . ILE A 1 9 ? 3.008 12.400 -2.625 1.00 0.00 6 ILE A O 12
ATOM 11405 N N . PRO A 1 10 ? 4.120 14.238 -2.133 1.00 0.00 7 PRO A N 12
ATOM 11406 C CA . PRO A 1 10 ? 5.431 13.592 -2.403 1.00 0.00 7 PRO A CA 12
ATOM 11407 C C . PRO A 1 10 ? 5.545 12.263 -1.646 1.00 0.00 7 PRO A C 12
ATOM 11408 O O . PRO A 1 10 ? 5.500 12.216 -0.435 1.00 0.00 7 PRO A O 12
ATOM 11419 N N . ILE A 1 11 ? 5.664 11.192 -2.369 1.00 0.00 8 ILE A N 12
ATOM 11420 C CA . ILE A 1 11 ? 5.756 9.845 -1.758 1.00 0.00 8 ILE A CA 12
ATOM 11421 C C . ILE A 1 11 ? 6.590 9.848 -0.452 1.00 0.00 8 ILE A C 12
ATOM 11422 O O . ILE A 1 11 ? 6.354 9.051 0.434 1.00 0.00 8 ILE A O 12
ATOM 11438 N N . TRP A 1 12 ? 7.566 10.715 -0.329 1.00 0.00 9 TRP A N 12
ATOM 11439 C CA . TRP A 1 12 ? 8.413 10.732 0.921 1.00 0.00 9 TRP A CA 12
ATOM 11440 C C . TRP A 1 12 ? 7.757 11.619 1.991 1.00 0.00 9 TRP A C 12
ATOM 11441 O O . TRP A 1 12 ? 8.282 11.769 3.077 1.00 0.00 9 TRP A O 12
ATOM 11462 N N . GLU A 1 13 ? 6.626 12.211 1.693 1.00 0.00 10 GLU A N 12
ATOM 11463 C CA . GLU A 1 13 ? 5.938 13.099 2.691 1.00 0.00 10 GLU A CA 12
ATOM 11464 C C . GLU A 1 13 ? 4.526 12.572 2.967 1.00 0.00 10 GLU A C 12
ATOM 11465 O O . GLU A 1 13 ? 3.567 13.317 2.969 1.00 0.00 10 GLU A O 12
ATOM 11477 N N . ARG A 1 14 ? 4.386 11.297 3.217 1.00 0.00 11 ARG A N 12
ATOM 11478 C CA . ARG A 1 14 ? 3.030 10.743 3.510 1.00 0.00 11 ARG A CA 12
ATOM 11479 C C . ARG A 1 14 ? 3.156 9.530 4.436 1.00 0.00 11 ARG A C 12
ATOM 11480 O O . ARG A 1 14 ? 4.241 9.061 4.718 1.00 0.00 11 ARG A O 12
ATOM 11501 N N . TYR A 1 15 ? 2.048 9.034 4.931 1.00 0.00 12 TYR A N 12
ATOM 11502 C CA . TYR A 1 15 ? 2.084 7.864 5.868 1.00 0.00 12 TYR A CA 12
ATOM 11503 C C . TYR A 1 15 ? 1.721 6.572 5.127 1.00 0.00 12 TYR A C 12
ATOM 11504 O O . TYR A 1 15 ? 1.981 5.486 5.606 1.00 0.00 12 TYR A O 12
ATOM 11522 N N . THR A 1 16 ? 1.124 6.675 3.966 1.00 0.00 13 THR A N 12
ATOM 11523 C CA . THR A 1 16 ? 0.745 5.446 3.195 1.00 0.00 13 THR A CA 12
ATOM 11524 C C . THR A 1 16 ? 1.071 5.661 1.711 1.00 0.00 13 THR A C 12
ATOM 11525 O O . THR A 1 16 ? 1.086 6.775 1.229 1.00 0.00 13 THR A O 12
ATOM 11536 N N . LEU A 1 17 ? 1.349 4.601 0.989 1.00 0.00 14 LEU A N 12
ATOM 11537 C CA . LEU A 1 17 ? 1.700 4.726 -0.464 1.00 0.00 14 LEU A CA 12
ATOM 11538 C C . LEU A 1 17 ? 0.543 4.248 -1.341 1.00 0.00 14 LEU A C 12
ATOM 11539 O O . LEU A 1 17 ? -0.131 3.288 -1.041 1.00 0.00 14 LEU A O 12
ATOM 11555 N N . THR A 1 18 ? 0.318 4.919 -2.429 1.00 0.00 15 THR A N 12
ATOM 11556 C CA . THR A 1 18 ? -0.788 4.519 -3.339 1.00 0.00 15 THR A CA 12
ATOM 11557 C C . THR A 1 18 ? -0.341 3.315 -4.161 1.00 0.00 15 THR A C 12
ATOM 11558 O O . THR A 1 18 ? 0.779 2.857 -4.050 1.00 0.00 15 THR A O 12
ATOM 11569 N N . ILE A 1 19 ? -1.197 2.807 -5.002 1.00 0.00 16 ILE A N 12
ATOM 11570 C CA . ILE A 1 19 ? -0.798 1.655 -5.833 1.00 0.00 16 ILE A CA 12
ATOM 11571 C C . ILE A 1 19 ? 0.342 2.111 -6.745 1.00 0.00 16 ILE A C 12
ATOM 11572 O O . ILE A 1 19 ? 1.286 1.388 -6.992 1.00 0.00 16 ILE A O 12
ATOM 11588 N N . GLU A 1 20 ? 0.258 3.316 -7.242 1.00 0.00 17 GLU A N 12
ATOM 11589 C CA . GLU A 1 20 ? 1.334 3.827 -8.133 1.00 0.00 17 GLU A CA 12
ATOM 11590 C C . GLU A 1 20 ? 2.596 4.051 -7.297 1.00 0.00 17 GLU A C 12
ATOM 11591 O O . GLU A 1 20 ? 3.679 3.652 -7.678 1.00 0.00 17 GLU A O 12
ATOM 11603 N N . GLU A 1 21 ? 2.470 4.660 -6.148 1.00 0.00 18 GLU A N 12
ATOM 11604 C CA . GLU A 1 21 ? 3.659 4.867 -5.300 1.00 0.00 18 GLU A CA 12
ATOM 11605 C C . GLU A 1 21 ? 4.155 3.491 -4.850 1.00 0.00 18 GLU A C 12
ATOM 11606 O O . GLU A 1 21 ? 5.337 3.260 -4.693 1.00 0.00 18 GLU A O 12
ATOM 11618 N N . ALA A 1 22 ? 3.243 2.576 -4.643 1.00 0.00 19 ALA A N 12
ATOM 11619 C CA . ALA A 1 22 ? 3.630 1.207 -4.201 1.00 0.00 19 ALA A CA 12
ATOM 11620 C C . ALA A 1 22 ? 4.380 0.481 -5.319 1.00 0.00 19 ALA A C 12
ATOM 11621 O O . ALA A 1 22 ? 5.504 0.074 -5.154 1.00 0.00 19 ALA A O 12
ATOM 11628 N N . SER A 1 23 ? 3.775 0.294 -6.456 1.00 0.00 20 SER A N 12
ATOM 11629 C CA . SER A 1 23 ? 4.493 -0.430 -7.542 1.00 0.00 20 SER A CA 12
ATOM 11630 C C . SER A 1 23 ? 5.886 0.181 -7.744 1.00 0.00 20 SER A C 12
ATOM 11631 O O . SER A 1 23 ? 6.816 -0.494 -8.116 1.00 0.00 20 SER A O 12
ATOM 11639 N N . LYS A 1 24 ? 6.051 1.448 -7.491 1.00 0.00 21 LYS A N 12
ATOM 11640 C CA . LYS A 1 24 ? 7.407 2.058 -7.648 1.00 0.00 21 LYS A CA 12
ATOM 11641 C C . LYS A 1 24 ? 8.243 1.710 -6.401 1.00 0.00 21 LYS A C 12
ATOM 11642 O O . LYS A 1 24 ? 9.328 1.171 -6.479 1.00 0.00 21 LYS A O 12
ATOM 11661 N N . TYR A 1 25 ? 7.717 2.043 -5.258 1.00 0.00 22 TYR A N 12
ATOM 11662 C CA . TYR A 1 25 ? 8.405 1.780 -3.952 1.00 0.00 22 TYR A CA 12
ATOM 11663 C C . TYR A 1 25 ? 8.338 0.281 -3.610 1.00 0.00 22 TYR A C 12
ATOM 11664 O O . TYR A 1 25 ? 9.341 -0.394 -3.482 1.00 0.00 22 TYR A O 12
ATOM 11682 N N . PHE A 1 26 ? 7.142 -0.229 -3.483 1.00 0.00 23 PHE A N 12
ATOM 11683 C CA . PHE A 1 26 ? 6.931 -1.670 -3.172 1.00 0.00 23 PHE A CA 12
ATOM 11684 C C . PHE A 1 26 ? 6.758 -2.408 -4.491 1.00 0.00 23 PHE A C 12
ATOM 11685 O O . PHE A 1 26 ? 5.694 -2.902 -4.797 1.00 0.00 23 PHE A O 12
ATOM 11702 N N . ARG A 1 27 ? 7.785 -2.451 -5.284 1.00 0.00 24 ARG A N 12
ATOM 11703 C CA . ARG A 1 27 ? 7.676 -3.123 -6.607 1.00 0.00 24 ARG A CA 12
ATOM 11704 C C . ARG A 1 27 ? 7.070 -4.502 -6.456 1.00 0.00 24 ARG A C 12
ATOM 11705 O O . ARG A 1 27 ? 7.751 -5.497 -6.308 1.00 0.00 24 ARG A O 12
ATOM 11726 N N . ILE A 1 28 ? 5.772 -4.546 -6.498 1.00 0.00 25 ILE A N 12
ATOM 11727 C CA . ILE A 1 28 ? 5.033 -5.827 -6.363 1.00 0.00 25 ILE A CA 12
ATOM 11728 C C . ILE A 1 28 ? 3.933 -5.842 -7.443 1.00 0.00 25 ILE A C 12
ATOM 11729 O O . ILE A 1 28 ? 3.532 -4.808 -7.939 1.00 0.00 25 ILE A O 12
ATOM 11745 N N . GLY A 1 29 ? 3.451 -6.994 -7.816 1.00 0.00 26 GLY A N 12
ATOM 11746 C CA . GLY A 1 29 ? 2.392 -7.048 -8.869 1.00 0.00 26 GLY A CA 12
ATOM 11747 C C . GLY A 1 29 ? 1.272 -6.054 -8.542 1.00 0.00 26 GLY A C 12
ATOM 11748 O O . GLY A 1 29 ? 0.579 -6.187 -7.554 1.00 0.00 26 GLY A O 12
ATOM 11752 N N . GLU A 1 30 ? 1.089 -5.064 -9.374 1.00 0.00 27 GLU A N 12
ATOM 11753 C CA . GLU A 1 30 ? 0.012 -4.060 -9.127 1.00 0.00 27 GLU A CA 12
ATOM 11754 C C . GLU A 1 30 ? -1.313 -4.785 -8.849 1.00 0.00 27 GLU A C 12
ATOM 11755 O O . GLU A 1 30 ? -2.070 -4.411 -7.976 1.00 0.00 27 GLU A O 12
ATOM 11767 N N . ASN A 1 31 ? -1.602 -5.804 -9.613 1.00 0.00 28 ASN A N 12
ATOM 11768 C CA . ASN A 1 31 ? -2.884 -6.553 -9.441 1.00 0.00 28 ASN A CA 12
ATOM 11769 C C . ASN A 1 31 ? -2.963 -7.192 -8.053 1.00 0.00 28 ASN A C 12
ATOM 11770 O O . ASN A 1 31 ? -4.035 -7.373 -7.511 1.00 0.00 28 ASN A O 12
ATOM 11781 N N . LYS A 1 32 ? -1.851 -7.539 -7.469 1.00 0.00 29 LYS A N 12
ATOM 11782 C CA . LYS A 1 32 ? -1.902 -8.165 -6.119 1.00 0.00 29 LYS A CA 12
ATOM 11783 C C . LYS A 1 32 ? -2.397 -7.117 -5.136 1.00 0.00 29 LYS A C 12
ATOM 11784 O O . LYS A 1 32 ? -3.421 -7.273 -4.509 1.00 0.00 29 LYS A O 12
ATOM 11803 N N . LEU A 1 33 ? -1.662 -6.045 -5.014 1.00 0.00 30 LEU A N 12
ATOM 11804 C CA . LEU A 1 33 ? -2.060 -4.941 -4.079 1.00 0.00 30 LEU A CA 12
ATOM 11805 C C . LEU A 1 33 ? -3.578 -4.732 -4.124 1.00 0.00 30 LEU A C 12
ATOM 11806 O O . LEU A 1 33 ? -4.232 -4.640 -3.104 1.00 0.00 30 LEU A O 12
ATOM 11822 N N . ARG A 1 34 ? -4.145 -4.665 -5.297 1.00 0.00 31 ARG A N 12
ATOM 11823 C CA . ARG A 1 34 ? -5.619 -4.473 -5.398 1.00 0.00 31 ARG A CA 12
ATOM 11824 C C . ARG A 1 34 ? -6.325 -5.707 -4.828 1.00 0.00 31 ARG A C 12
ATOM 11825 O O . ARG A 1 34 ? -7.227 -5.603 -4.022 1.00 0.00 31 ARG A O 12
ATOM 11846 N N . ARG A 1 35 ? -5.924 -6.874 -5.252 1.00 0.00 32 ARG A N 12
ATOM 11847 C CA . ARG A 1 35 ? -6.575 -8.118 -4.752 1.00 0.00 32 ARG A CA 12
ATOM 11848 C C . ARG A 1 35 ? -6.355 -8.261 -3.244 1.00 0.00 32 ARG A C 12
ATOM 11849 O O . ARG A 1 35 ? -7.184 -8.797 -2.541 1.00 0.00 32 ARG A O 12
ATOM 11870 N N . LEU A 1 36 ? -5.246 -7.795 -2.741 1.00 0.00 33 LEU A N 12
ATOM 11871 C CA . LEU A 1 36 ? -4.983 -7.916 -1.278 1.00 0.00 33 LEU A CA 12
ATOM 11872 C C . LEU A 1 36 ? -5.976 -7.048 -0.503 1.00 0.00 33 LEU A C 12
ATOM 11873 O O . LEU A 1 36 ? -6.527 -7.460 0.499 1.00 0.00 33 LEU A O 12
ATOM 11889 N N . ALA A 1 37 ? -6.198 -5.843 -0.950 1.00 0.00 34 ALA A N 12
ATOM 11890 C CA . ALA A 1 37 ? -7.143 -4.939 -0.231 1.00 0.00 34 ALA A CA 12
ATOM 11891 C C . ALA A 1 37 ? -8.579 -5.231 -0.666 1.00 0.00 34 ALA A C 12
ATOM 11892 O O . ALA A 1 37 ? -9.434 -5.535 0.142 1.00 0.00 34 ALA A O 12
ATOM 11899 N N . GLU A 1 38 ? -8.854 -5.130 -1.937 1.00 0.00 35 GLU A N 12
ATOM 11900 C CA . GLU A 1 38 ? -10.237 -5.387 -2.427 1.00 0.00 35 GLU A CA 12
ATOM 11901 C C . GLU A 1 38 ? -10.780 -6.682 -1.810 1.00 0.00 35 GLU A C 12
ATOM 11902 O O . GLU A 1 38 ? -11.975 -6.878 -1.712 1.00 0.00 35 GLU A O 12
ATOM 11914 N N . GLU A 1 39 ? -9.914 -7.570 -1.395 1.00 0.00 36 GLU A N 12
ATOM 11915 C CA . GLU A 1 39 ? -10.377 -8.844 -0.793 1.00 0.00 36 GLU A CA 12
ATOM 11916 C C . GLU A 1 39 ? -10.650 -8.630 0.697 1.00 0.00 36 GLU A C 12
ATOM 11917 O O . GLU A 1 39 ? -11.728 -8.902 1.188 1.00 0.00 36 GLU A O 12
ATOM 11929 N N . ASN A 1 40 ? -9.671 -8.154 1.419 1.00 0.00 37 ASN A N 12
ATOM 11930 C CA . ASN A 1 40 ? -9.842 -7.924 2.887 1.00 0.00 37 ASN A CA 12
ATOM 11931 C C . ASN A 1 40 ? -10.020 -6.430 3.160 1.00 0.00 37 ASN A C 12
ATOM 11932 O O . ASN A 1 40 ? -9.188 -5.802 3.781 1.00 0.00 37 ASN A O 12
ATOM 11943 N N . LYS A 1 41 ? -11.103 -5.857 2.707 1.00 0.00 38 LYS A N 12
ATOM 11944 C CA . LYS A 1 41 ? -11.341 -4.402 2.949 1.00 0.00 38 LYS A CA 12
ATOM 11945 C C . LYS A 1 41 ? -11.052 -4.085 4.426 1.00 0.00 38 LYS A C 12
ATOM 11946 O O . LYS A 1 41 ? -10.839 -2.949 4.799 1.00 0.00 38 LYS A O 12
ATOM 11965 N N . ASN A 1 42 ? -11.054 -5.089 5.265 1.00 0.00 39 ASN A N 12
ATOM 11966 C CA . ASN A 1 42 ? -10.791 -4.869 6.717 1.00 0.00 39 ASN A CA 12
ATOM 11967 C C . ASN A 1 42 ? -9.318 -5.151 7.016 1.00 0.00 39 ASN A C 12
ATOM 11968 O O . ASN A 1 42 ? -8.928 -5.347 8.150 1.00 0.00 39 ASN A O 12
ATOM 11979 N N . ALA A 1 43 ? -8.497 -5.169 6.003 1.00 0.00 40 ALA A N 12
ATOM 11980 C CA . ALA A 1 43 ? -7.048 -5.433 6.217 1.00 0.00 40 ALA A CA 12
ATOM 11981 C C . ALA A 1 43 ? -6.506 -4.447 7.263 1.00 0.00 40 ALA A C 12
ATOM 11982 O O . ALA A 1 43 ? -6.897 -3.301 7.312 1.00 0.00 40 ALA A O 12
ATOM 11989 N N . ASN A 1 44 ? -5.617 -4.886 8.107 1.00 0.00 41 ASN A N 12
ATOM 11990 C CA . ASN A 1 44 ? -5.056 -3.969 9.140 1.00 0.00 41 ASN A CA 12
ATOM 11991 C C . ASN A 1 44 ? -3.973 -3.075 8.518 1.00 0.00 41 ASN A C 12
ATOM 11992 O O . ASN A 1 44 ? -3.366 -2.271 9.197 1.00 0.00 41 ASN A O 12
ATOM 12003 N N . TRP A 1 45 ? -3.704 -3.232 7.238 1.00 0.00 42 TRP A N 12
ATOM 12004 C CA . TRP A 1 45 ? -2.628 -2.415 6.573 1.00 0.00 42 TRP A CA 12
ATOM 12005 C C . TRP A 1 45 ? -3.188 -1.587 5.406 1.00 0.00 42 TRP A C 12
ATOM 12006 O O . TRP A 1 45 ? -2.514 -0.720 4.885 1.00 0.00 42 TRP A O 12
ATOM 12027 N N . LEU A 1 46 ? -4.393 -1.846 4.966 1.00 0.00 43 LEU A N 12
ATOM 12028 C CA . LEU A 1 46 ? -4.951 -1.072 3.814 1.00 0.00 43 LEU A CA 12
ATOM 12029 C C . LEU A 1 46 ? -5.711 0.159 4.324 1.00 0.00 43 LEU A C 12
ATOM 12030 O O . LEU A 1 46 ? -6.036 0.263 5.489 1.00 0.00 43 LEU A O 12
ATOM 12046 N N . ILE A 1 47 ? -5.982 1.094 3.452 1.00 0.00 44 ILE A N 12
ATOM 12047 C CA . ILE A 1 47 ? -6.707 2.331 3.847 1.00 0.00 44 ILE A CA 12
ATOM 12048 C C . ILE A 1 47 ? -7.779 2.607 2.786 1.00 0.00 44 ILE A C 12
ATOM 12049 O O . ILE A 1 47 ? -7.719 2.091 1.688 1.00 0.00 44 ILE A O 12
ATOM 12065 N N . MET A 1 48 ? -8.760 3.413 3.106 1.00 0.00 45 MET A N 12
ATOM 12066 C CA . MET A 1 48 ? -9.843 3.714 2.117 1.00 0.00 45 MET A CA 12
ATOM 12067 C C . MET A 1 48 ? -10.204 5.202 2.189 1.00 0.00 45 MET A C 12
ATOM 12068 O O . MET A 1 48 ? -10.522 5.732 3.235 1.00 0.00 45 MET A O 12
ATOM 12082 N N . ASN A 1 49 ? -10.169 5.867 1.064 1.00 0.00 46 ASN A N 12
ATOM 12083 C CA . ASN A 1 49 ? -10.519 7.317 1.011 1.00 0.00 46 ASN A CA 12
ATOM 12084 C C . ASN A 1 49 ? -11.436 7.537 -0.192 1.00 0.00 46 ASN A C 12
ATOM 12085 O O . ASN A 1 49 ? -11.013 8.000 -1.232 1.00 0.00 46 ASN A O 12
ATOM 12096 N N . GLY A 1 50 ? -12.686 7.180 -0.066 1.00 0.00 47 GLY A N 12
ATOM 12097 C CA . GLY A 1 50 ? -13.627 7.339 -1.210 1.00 0.00 47 GLY A CA 12
ATOM 12098 C C . GLY A 1 50 ? -13.477 6.136 -2.129 1.00 0.00 47 GLY A C 12
ATOM 12099 O O . GLY A 1 50 ? -14.299 5.241 -2.144 1.00 0.00 47 GLY A O 12
ATOM 12103 N N . ASN A 1 51 ? -12.429 6.111 -2.902 1.00 0.00 48 ASN A N 12
ATOM 12104 C CA . ASN A 1 51 ? -12.212 4.970 -3.834 1.00 0.00 48 ASN A CA 12
ATOM 12105 C C . ASN A 1 51 ? -10.709 4.732 -4.037 1.00 0.00 48 ASN A C 12
ATOM 12106 O O . ASN A 1 51 ? -10.307 3.801 -4.706 1.00 0.00 48 ASN A O 12
ATOM 12117 N N . ARG A 1 52 ? -9.874 5.573 -3.479 1.00 0.00 49 ARG A N 12
ATOM 12118 C CA . ARG A 1 52 ? -8.399 5.404 -3.654 1.00 0.00 49 ARG A CA 12
ATOM 12119 C C . ARG A 1 52 ? -7.840 4.502 -2.542 1.00 0.00 49 ARG A C 12
ATOM 12120 O O . ARG A 1 52 ? -7.919 4.824 -1.373 1.00 0.00 49 ARG A O 12
ATOM 12141 N N . ILE A 1 53 ? -7.265 3.384 -2.899 1.00 0.00 50 ILE A N 12
ATOM 12142 C CA . ILE A 1 53 ? -6.690 2.476 -1.863 1.00 0.00 50 ILE A CA 12
ATOM 12143 C C . ILE A 1 53 ? -5.279 2.954 -1.507 1.00 0.00 50 ILE A C 12
ATOM 12144 O O . ILE A 1 53 ? -4.444 3.127 -2.372 1.00 0.00 50 ILE A O 12
ATOM 12160 N N . GLN A 1 54 ? -5.006 3.175 -0.240 1.00 0.00 51 GLN A N 12
ATOM 12161 C CA . GLN A 1 54 ? -3.642 3.651 0.180 1.00 0.00 51 GLN A CA 12
ATOM 12162 C C . GLN A 1 54 ? -2.891 2.488 0.863 1.00 0.00 51 GLN A C 12
ATOM 12163 O O . GLN A 1 54 ? -3.442 1.774 1.677 1.00 0.00 51 GLN A O 12
ATOM 12177 N N . ILE A 1 55 ? -1.636 2.301 0.530 1.00 0.00 52 ILE A N 12
ATOM 12178 C CA . ILE A 1 55 ? -0.835 1.193 1.146 1.00 0.00 52 ILE A CA 12
ATOM 12179 C C . ILE A 1 55 ? -0.046 1.729 2.343 1.00 0.00 52 ILE A C 12
ATOM 12180 O O . ILE A 1 55 ? 0.493 2.810 2.297 1.00 0.00 52 ILE A O 12
ATOM 12196 N N . LYS A 1 56 ? 0.052 0.979 3.408 1.00 0.00 53 LYS A N 12
ATOM 12197 C CA . LYS A 1 56 ? 0.836 1.464 4.586 1.00 0.00 53 LYS A CA 12
ATOM 12198 C C . LYS A 1 56 ? 2.322 1.182 4.336 1.00 0.00 53 LYS A C 12
ATOM 12199 O O . LYS A 1 56 ? 2.681 0.178 3.759 1.00 0.00 53 LYS A O 12
ATOM 12218 N N . ARG A 1 57 ? 3.186 2.065 4.769 1.00 0.00 54 ARG A N 12
ATOM 12219 C CA . ARG A 1 57 ? 4.653 1.856 4.564 1.00 0.00 54 ARG A CA 12
ATOM 12220 C C . ARG A 1 57 ? 5.272 1.341 5.872 1.00 0.00 54 ARG A C 12
ATOM 12221 O O . ARG A 1 57 ? 6.443 1.037 5.931 1.00 0.00 54 ARG A O 12
ATOM 12242 N N . LYS A 1 58 ? 4.499 1.242 6.926 1.00 0.00 55 LYS A N 12
ATOM 12243 C CA . LYS A 1 58 ? 5.066 0.745 8.220 1.00 0.00 55 LYS A CA 12
ATOM 12244 C C . LYS A 1 58 ? 4.849 -0.765 8.331 1.00 0.00 55 LYS A C 12
ATOM 12245 O O . LYS A 1 58 ? 5.784 -1.539 8.328 1.00 0.00 55 LYS A O 12
ATOM 12264 N N . GLN A 1 59 ? 3.620 -1.189 8.433 1.00 0.00 56 GLN A N 12
ATOM 12265 C CA . GLN A 1 59 ? 3.340 -2.648 8.552 1.00 0.00 56 GLN A CA 12
ATOM 12266 C C . GLN A 1 59 ? 3.798 -3.368 7.283 1.00 0.00 56 GLN A C 12
ATOM 12267 O O . GLN A 1 59 ? 3.922 -4.576 7.256 1.00 0.00 56 GLN A O 12
ATOM 12281 N N . PHE A 1 60 ? 4.044 -2.638 6.227 1.00 0.00 57 PHE A N 12
ATOM 12282 C CA . PHE A 1 60 ? 4.488 -3.279 4.953 1.00 0.00 57 PHE A CA 12
ATOM 12283 C C . PHE A 1 60 ? 6.023 -3.247 4.869 1.00 0.00 57 PHE A C 12
ATOM 12284 O O . PHE A 1 60 ? 6.664 -4.276 4.786 1.00 0.00 57 PHE A O 12
ATOM 12301 N N . GLU A 1 61 ? 6.613 -2.079 4.868 1.00 0.00 58 GLU A N 12
ATOM 12302 C CA . GLU A 1 61 ? 8.105 -1.984 4.762 1.00 0.00 58 GLU A CA 12
ATOM 12303 C C . GLU A 1 61 ? 8.780 -3.044 5.639 1.00 0.00 58 GLU A C 12
ATOM 12304 O O . GLU A 1 61 ? 9.857 -3.516 5.331 1.00 0.00 58 GLU A O 12
ATOM 12316 N N . LYS A 1 62 ? 8.168 -3.427 6.725 1.00 0.00 59 LYS A N 12
ATOM 12317 C CA . LYS A 1 62 ? 8.804 -4.452 7.601 1.00 0.00 59 LYS A CA 12
ATOM 12318 C C . LYS A 1 62 ? 8.777 -5.805 6.909 1.00 0.00 59 LYS A C 12
ATOM 12319 O O . LYS A 1 62 ? 9.716 -6.573 6.996 1.00 0.00 59 LYS A O 12
ATOM 12338 N N . ILE A 1 63 ? 7.702 -6.118 6.239 1.00 0.00 60 ILE A N 12
ATOM 12339 C CA . ILE A 1 63 ? 7.606 -7.440 5.558 1.00 0.00 60 ILE A CA 12
ATOM 12340 C C . ILE A 1 63 ? 7.966 -7.314 4.076 1.00 0.00 60 ILE A C 12
ATOM 12341 O O . ILE A 1 63 ? 7.426 -8.010 3.249 1.00 0.00 60 ILE A O 12
ATOM 12357 N N . ILE A 1 64 ? 8.865 -6.438 3.712 1.00 0.00 61 ILE A N 12
ATOM 12358 C CA . ILE A 1 64 ? 9.212 -6.317 2.262 1.00 0.00 61 ILE A CA 12
ATOM 12359 C C . ILE A 1 64 ? 10.199 -7.435 1.871 1.00 0.00 61 ILE A C 12
ATOM 12360 O O . ILE A 1 64 ? 10.094 -8.023 0.814 1.00 0.00 61 ILE A O 12
ATOM 12376 N N . ASP A 1 65 ? 11.164 -7.723 2.709 1.00 0.00 62 ASP A N 12
ATOM 12377 C CA . ASP A 1 65 ? 12.163 -8.789 2.374 1.00 0.00 62 ASP A CA 12
ATOM 12378 C C . ASP A 1 65 ? 11.673 -10.153 2.874 1.00 0.00 62 ASP A C 12
ATOM 12379 O O . ASP A 1 65 ? 12.307 -11.167 2.657 1.00 0.00 62 ASP A O 12
ATOM 12388 N N . THR A 1 66 ? 10.557 -10.185 3.545 1.00 0.00 63 THR A N 12
ATOM 12389 C CA . THR A 1 66 ? 10.022 -11.479 4.068 1.00 0.00 63 THR A CA 12
ATOM 12390 C C . THR A 1 66 ? 9.189 -12.153 2.974 1.00 0.00 63 THR A C 12
ATOM 12391 O O . THR A 1 66 ? 8.844 -13.314 3.066 1.00 0.00 63 THR A O 12
ATOM 12402 N N . LEU A 1 67 ? 8.848 -11.427 1.953 1.00 0.00 64 LEU A N 12
ATOM 12403 C CA . LEU A 1 67 ? 8.019 -12.023 0.875 1.00 0.00 64 LEU A CA 12
ATOM 12404 C C . LEU A 1 67 ? 8.895 -12.948 0.019 1.00 0.00 64 LEU A C 12
ATOM 12405 O O . LEU A 1 67 ? 10.003 -12.608 -0.344 1.00 0.00 64 LEU A O 12
ATOM 12421 N N . ILE A 1 9 ? -1.340 13.990 -3.122 1.00 0.00 6 ILE A N 13
ATOM 12422 C CA . ILE A 1 9 ? -0.344 14.613 -2.205 1.00 0.00 6 ILE A CA 13
ATOM 12423 C C . ILE A 1 9 ? 1.048 14.014 -2.519 1.00 0.00 6 ILE A C 13
ATOM 12424 O O . ILE A 1 9 ? 1.153 12.836 -2.795 1.00 0.00 6 ILE A O 13
ATOM 12440 N N . PRO A 1 10 ? 2.115 14.790 -2.464 1.00 0.00 7 PRO A N 13
ATOM 12441 C CA . PRO A 1 10 ? 3.476 14.248 -2.737 1.00 0.00 7 PRO A CA 13
ATOM 12442 C C . PRO A 1 10 ? 3.759 12.989 -1.903 1.00 0.00 7 PRO A C 13
ATOM 12443 O O . PRO A 1 10 ? 3.717 13.008 -0.689 1.00 0.00 7 PRO A O 13
ATOM 12454 N N . ILE A 1 11 ? 4.034 11.901 -2.560 1.00 0.00 8 ILE A N 13
ATOM 12455 C CA . ILE A 1 11 ? 4.313 10.620 -1.863 1.00 0.00 8 ILE A CA 13
ATOM 12456 C C . ILE A 1 11 ? 5.177 10.833 -0.595 1.00 0.00 8 ILE A C 13
ATOM 12457 O O . ILE A 1 11 ? 4.990 10.166 0.401 1.00 0.00 8 ILE A O 13
ATOM 12473 N N . TRP A 1 12 ? 6.130 11.733 -0.627 1.00 0.00 9 TRP A N 13
ATOM 12474 C CA . TRP A 1 12 ? 7.006 11.953 0.580 1.00 0.00 9 TRP A CA 13
ATOM 12475 C C . TRP A 1 12 ? 6.256 12.795 1.620 1.00 0.00 9 TRP A C 13
ATOM 12476 O O . TRP A 1 12 ? 6.785 13.100 2.671 1.00 0.00 9 TRP A O 13
ATOM 12497 N N . GLU A 1 13 ? 5.036 13.177 1.334 1.00 0.00 10 GLU A N 13
ATOM 12498 C CA . GLU A 1 13 ? 4.247 14.008 2.302 1.00 0.00 10 GLU A CA 13
ATOM 12499 C C . GLU A 1 13 ? 2.929 13.301 2.630 1.00 0.00 10 GLU A C 13
ATOM 12500 O O . GLU A 1 13 ? 1.874 13.900 2.606 1.00 0.00 10 GLU A O 13
ATOM 12512 N N . ARG A 1 14 ? 2.980 12.034 2.950 1.00 0.00 11 ARG A N 13
ATOM 12513 C CA . ARG A 1 14 ? 1.723 11.299 3.289 1.00 0.00 11 ARG A CA 13
ATOM 12514 C C . ARG A 1 14 ? 2.029 10.193 4.303 1.00 0.00 11 ARG A C 13
ATOM 12515 O O . ARG A 1 14 ? 3.130 10.076 4.800 1.00 0.00 11 ARG A O 13
ATOM 12536 N N . TYR A 1 15 ? 1.040 9.398 4.624 1.00 0.00 12 TYR A N 13
ATOM 12537 C CA . TYR A 1 15 ? 1.219 8.299 5.625 1.00 0.00 12 TYR A CA 13
ATOM 12538 C C . TYR A 1 15 ? 0.967 6.948 4.948 1.00 0.00 12 TYR A C 13
ATOM 12539 O O . TYR A 1 15 ? 1.275 5.905 5.489 1.00 0.00 12 TYR A O 13
ATOM 12557 N N . THR A 1 16 ? 0.402 6.962 3.770 1.00 0.00 13 THR A N 13
ATOM 12558 C CA . THR A 1 16 ? 0.116 5.683 3.050 1.00 0.00 13 THR A CA 13
ATOM 12559 C C . THR A 1 16 ? 0.400 5.876 1.560 1.00 0.00 13 THR A C 13
ATOM 12560 O O . THR A 1 16 ? 0.320 6.971 1.041 1.00 0.00 13 THR A O 13
ATOM 12571 N N . LEU A 1 17 ? 0.750 4.814 0.875 1.00 0.00 14 LEU A N 13
ATOM 12572 C CA . LEU A 1 17 ? 1.065 4.915 -0.585 1.00 0.00 14 LEU A CA 13
ATOM 12573 C C . LEU A 1 17 ? -0.056 4.293 -1.413 1.00 0.00 14 LEU A C 13
ATOM 12574 O O . LEU A 1 17 ? -0.671 3.320 -1.029 1.00 0.00 14 LEU A O 13
ATOM 12590 N N . THR A 1 18 ? -0.302 4.850 -2.561 1.00 0.00 15 THR A N 13
ATOM 12591 C CA . THR A 1 18 ? -1.357 4.308 -3.449 1.00 0.00 15 THR A CA 13
ATOM 12592 C C . THR A 1 18 ? -0.789 3.115 -4.207 1.00 0.00 15 THR A C 13
ATOM 12593 O O . THR A 1 18 ? 0.296 2.650 -3.923 1.00 0.00 15 THR A O 13
ATOM 12604 N N . ILE A 1 19 ? -1.496 2.626 -5.183 1.00 0.00 16 ILE A N 13
ATOM 12605 C CA . ILE A 1 19 ? -0.969 1.485 -5.954 1.00 0.00 16 ILE A CA 13
ATOM 12606 C C . ILE A 1 19 ? 0.157 2.006 -6.854 1.00 0.00 16 ILE A C 13
ATOM 12607 O O . ILE A 1 19 ? 1.157 1.350 -7.057 1.00 0.00 16 ILE A O 13
ATOM 12623 N N . GLU A 1 20 ? -0.003 3.187 -7.391 1.00 0.00 17 GLU A N 13
ATOM 12624 C CA . GLU A 1 20 ? 1.059 3.747 -8.270 1.00 0.00 17 GLU A CA 13
ATOM 12625 C C . GLU A 1 20 ? 2.272 4.091 -7.406 1.00 0.00 17 GLU A C 13
ATOM 12626 O O . GLU A 1 20 ? 3.392 3.756 -7.735 1.00 0.00 17 GLU A O 13
ATOM 12638 N N . GLU A 1 21 ? 2.060 4.738 -6.290 1.00 0.00 18 GLU A N 13
ATOM 12639 C CA . GLU A 1 21 ? 3.200 5.070 -5.413 1.00 0.00 18 GLU A CA 13
ATOM 12640 C C . GLU A 1 21 ? 3.781 3.763 -4.881 1.00 0.00 18 GLU A C 13
ATOM 12641 O O . GLU A 1 21 ? 4.976 3.595 -4.783 1.00 0.00 18 GLU A O 13
ATOM 12653 N N . ALA A 1 22 ? 2.934 2.827 -4.545 1.00 0.00 19 ALA A N 13
ATOM 12654 C CA . ALA A 1 22 ? 3.433 1.525 -4.028 1.00 0.00 19 ALA A CA 13
ATOM 12655 C C . ALA A 1 22 ? 4.223 0.813 -5.124 1.00 0.00 19 ALA A C 13
ATOM 12656 O O . ALA A 1 22 ? 5.321 0.359 -4.909 1.00 0.00 19 ALA A O 13
ATOM 12663 N N . SER A 1 23 ? 3.683 0.703 -6.301 1.00 0.00 20 SER A N 13
ATOM 12664 C CA . SER A 1 23 ? 4.442 0.013 -7.376 1.00 0.00 20 SER A CA 13
ATOM 12665 C C . SER A 1 23 ? 5.825 0.661 -7.526 1.00 0.00 20 SER A C 13
ATOM 12666 O O . SER A 1 23 ? 6.820 -0.015 -7.652 1.00 0.00 20 SER A O 13
ATOM 12674 N N . LYS A 1 24 ? 5.903 1.962 -7.510 1.00 0.00 21 LYS A N 13
ATOM 12675 C CA . LYS A 1 24 ? 7.236 2.625 -7.644 1.00 0.00 21 LYS A CA 13
ATOM 12676 C C . LYS A 1 24 ? 8.031 2.441 -6.345 1.00 0.00 21 LYS A C 13
ATOM 12677 O O . LYS A 1 24 ? 9.114 1.899 -6.331 1.00 0.00 21 LYS A O 13
ATOM 12696 N N . TYR A 1 25 ? 7.482 2.905 -5.263 1.00 0.00 22 TYR A N 13
ATOM 12697 C CA . TYR A 1 25 ? 8.151 2.797 -3.928 1.00 0.00 22 TYR A CA 13
ATOM 12698 C C . TYR A 1 25 ? 8.311 1.316 -3.537 1.00 0.00 22 TYR A C 13
ATOM 12699 O O . TYR A 1 25 ? 9.398 0.833 -3.287 1.00 0.00 22 TYR A O 13
ATOM 12717 N N . PHE A 1 26 ? 7.216 0.609 -3.484 1.00 0.00 23 PHE A N 13
ATOM 12718 C CA . PHE A 1 26 ? 7.221 -0.835 -3.114 1.00 0.00 23 PHE A CA 13
ATOM 12719 C C . PHE A 1 26 ? 7.263 -1.685 -4.383 1.00 0.00 23 PHE A C 13
ATOM 12720 O O . PHE A 1 26 ? 6.303 -2.348 -4.707 1.00 0.00 23 PHE A O 13
ATOM 12737 N N . ARG A 1 27 ? 8.350 -1.656 -5.106 1.00 0.00 24 ARG A N 13
ATOM 12738 C CA . ARG A 1 27 ? 8.443 -2.460 -6.371 1.00 0.00 24 ARG A CA 13
ATOM 12739 C C . ARG A 1 27 ? 7.852 -3.855 -6.163 1.00 0.00 24 ARG A C 13
ATOM 12740 O O . ARG A 1 27 ? 8.554 -4.797 -5.858 1.00 0.00 24 ARG A O 13
ATOM 12761 N N . ILE A 1 28 ? 6.566 -3.987 -6.346 1.00 0.00 25 ILE A N 13
ATOM 12762 C CA . ILE A 1 28 ? 5.899 -5.314 -6.180 1.00 0.00 25 ILE A CA 13
ATOM 12763 C C . ILE A 1 28 ? 4.883 -5.483 -7.324 1.00 0.00 25 ILE A C 13
ATOM 12764 O O . ILE A 1 28 ? 4.620 -4.561 -8.069 1.00 0.00 25 ILE A O 13
ATOM 12780 N N . GLY A 1 29 ? 4.320 -6.650 -7.472 1.00 0.00 26 GLY A N 13
ATOM 12781 C CA . GLY A 1 29 ? 3.334 -6.866 -8.571 1.00 0.00 26 GLY A CA 13
ATOM 12782 C C . GLY A 1 29 ? 2.145 -5.916 -8.408 1.00 0.00 26 GLY A C 13
ATOM 12783 O O . GLY A 1 29 ? 1.390 -6.005 -7.460 1.00 0.00 26 GLY A O 13
ATOM 12787 N N . GLU A 1 30 ? 1.965 -5.016 -9.338 1.00 0.00 27 GLU A N 13
ATOM 12788 C CA . GLU A 1 30 ? 0.816 -4.069 -9.252 1.00 0.00 27 GLU A CA 13
ATOM 12789 C C . GLU A 1 30 ? -0.467 -4.863 -8.988 1.00 0.00 27 GLU A C 13
ATOM 12790 O O . GLU A 1 30 ? -1.255 -4.535 -8.123 1.00 0.00 27 GLU A O 13
ATOM 12802 N N . ASN A 1 31 ? -0.677 -5.903 -9.749 1.00 0.00 28 ASN A N 13
ATOM 12803 C CA . ASN A 1 31 ? -1.901 -6.740 -9.586 1.00 0.00 28 ASN A CA 13
ATOM 12804 C C . ASN A 1 31 ? -1.921 -7.399 -8.208 1.00 0.00 28 ASN A C 13
ATOM 12805 O O . ASN A 1 31 ? -2.968 -7.708 -7.676 1.00 0.00 28 ASN A O 13
ATOM 12816 N N . LYS A 1 32 ? -0.778 -7.627 -7.626 1.00 0.00 29 LYS A N 13
ATOM 12817 C CA . LYS A 1 32 ? -0.754 -8.275 -6.288 1.00 0.00 29 LYS A CA 13
ATOM 12818 C C . LYS A 1 32 ? -1.380 -7.320 -5.276 1.00 0.00 29 LYS A C 13
ATOM 12819 O O . LYS A 1 32 ? -2.384 -7.617 -4.662 1.00 0.00 29 LYS A O 13
ATOM 12838 N N . LEU A 1 33 ? -0.795 -6.169 -5.118 1.00 0.00 30 LEU A N 13
ATOM 12839 C CA . LEU A 1 33 ? -1.337 -5.157 -4.160 1.00 0.00 30 LEU A CA 13
ATOM 12840 C C . LEU A 1 33 ? -2.863 -5.088 -4.271 1.00 0.00 30 LEU A C 13
ATOM 12841 O O . LEU A 1 33 ? -3.569 -5.113 -3.283 1.00 0.00 30 LEU A O 13
ATOM 12857 N N . ARG A 1 34 ? -3.372 -4.990 -5.466 1.00 0.00 31 ARG A N 13
ATOM 12858 C CA . ARG A 1 34 ? -4.849 -4.907 -5.646 1.00 0.00 31 ARG A CA 13
ATOM 12859 C C . ARG A 1 34 ? -5.502 -6.236 -5.256 1.00 0.00 31 ARG A C 13
ATOM 12860 O O . ARG A 1 34 ? -6.673 -6.291 -4.937 1.00 0.00 31 ARG A O 13
ATOM 12881 N N . ARG A 1 35 ? -4.761 -7.311 -5.291 1.00 0.00 32 ARG A N 13
ATOM 12882 C CA . ARG A 1 35 ? -5.351 -8.637 -4.935 1.00 0.00 32 ARG A CA 13
ATOM 12883 C C . ARG A 1 35 ? -5.304 -8.850 -3.418 1.00 0.00 32 ARG A C 13
ATOM 12884 O O . ARG A 1 35 ? -6.221 -9.392 -2.838 1.00 0.00 32 ARG A O 13
ATOM 12905 N N . LEU A 1 36 ? -4.247 -8.436 -2.771 1.00 0.00 33 LEU A N 13
ATOM 12906 C CA . LEU A 1 36 ? -4.161 -8.630 -1.292 1.00 0.00 33 LEU A CA 13
ATOM 12907 C C . LEU A 1 36 ? -5.260 -7.818 -0.608 1.00 0.00 33 LEU A C 13
ATOM 12908 O O . LEU A 1 36 ? -5.751 -8.177 0.443 1.00 0.00 33 LEU A O 13
ATOM 12924 N N . ALA A 1 37 ? -5.645 -6.721 -1.197 1.00 0.00 34 ALA A N 13
ATOM 12925 C CA . ALA A 1 37 ? -6.709 -5.876 -0.584 1.00 0.00 34 ALA A CA 13
ATOM 12926 C C . ALA A 1 37 ? -8.083 -6.428 -0.961 1.00 0.00 34 ALA A C 13
ATOM 12927 O O . ALA A 1 37 ? -8.826 -6.907 -0.127 1.00 0.00 34 ALA A O 13
ATOM 12934 N N . GLU A 1 38 ? -8.426 -6.353 -2.215 1.00 0.00 35 GLU A N 13
ATOM 12935 C CA . GLU A 1 38 ? -9.752 -6.856 -2.667 1.00 0.00 35 GLU A CA 13
ATOM 12936 C C . GLU A 1 38 ? -10.035 -8.232 -2.054 1.00 0.00 35 GLU A C 13
ATOM 12937 O O . GLU A 1 38 ? -11.172 -8.592 -1.829 1.00 0.00 35 GLU A O 13
ATOM 12949 N N . GLU A 1 39 ? -9.022 -9.013 -1.790 1.00 0.00 36 GLU A N 13
ATOM 12950 C CA . GLU A 1 39 ? -9.267 -10.367 -1.201 1.00 0.00 36 GLU A CA 13
ATOM 12951 C C . GLU A 1 39 ? -9.381 -10.262 0.325 1.00 0.00 36 GLU A C 13
ATOM 12952 O O . GLU A 1 39 ? -9.876 -11.160 0.977 1.00 0.00 36 GLU A O 13
ATOM 12964 N N . ASN A 1 40 ? -8.924 -9.177 0.901 1.00 0.00 37 ASN A N 13
ATOM 12965 C CA . ASN A 1 40 ? -9.001 -9.016 2.389 1.00 0.00 37 ASN A CA 13
ATOM 12966 C C . ASN A 1 40 ? -9.435 -7.590 2.736 1.00 0.00 37 ASN A C 13
ATOM 12967 O O . ASN A 1 40 ? -8.725 -6.861 3.400 1.00 0.00 37 ASN A O 13
ATOM 12978 N N . LYS A 1 41 ? -10.599 -7.187 2.301 1.00 0.00 38 LYS A N 13
ATOM 12979 C CA . LYS A 1 41 ? -11.077 -5.809 2.620 1.00 0.00 38 LYS A CA 13
ATOM 12980 C C . LYS A 1 41 ? -10.880 -5.537 4.115 1.00 0.00 38 LYS A C 13
ATOM 12981 O O . LYS A 1 41 ? -10.924 -4.408 4.564 1.00 0.00 38 LYS A O 13
ATOM 13000 N N . ASN A 1 42 ? -10.674 -6.570 4.889 1.00 0.00 39 ASN A N 13
ATOM 13001 C CA . ASN A 1 42 ? -10.484 -6.399 6.360 1.00 0.00 39 ASN A CA 13
ATOM 13002 C C . ASN A 1 42 ? -8.991 -6.434 6.688 1.00 0.00 39 ASN A C 13
ATOM 13003 O O . ASN A 1 42 ? -8.597 -6.563 7.830 1.00 0.00 39 ASN A O 13
ATOM 13014 N N . ALA A 1 43 ? -8.159 -6.324 5.692 1.00 0.00 40 ALA A N 13
ATOM 13015 C CA . ALA A 1 43 ? -6.691 -6.354 5.936 1.00 0.00 40 ALA A CA 13
ATOM 13016 C C . ALA A 1 43 ? -6.326 -5.297 6.987 1.00 0.00 40 ALA A C 13
ATOM 13017 O O . ALA A 1 43 ? -6.923 -4.246 7.062 1.00 0.00 40 ALA A O 13
ATOM 13024 N N . ASN A 1 44 ? -5.348 -5.572 7.802 1.00 0.00 41 ASN A N 13
ATOM 13025 C CA . ASN A 1 44 ? -4.935 -4.580 8.835 1.00 0.00 41 ASN A CA 13
ATOM 13026 C C . ASN A 1 44 ? -4.012 -3.533 8.198 1.00 0.00 41 ASN A C 13
ATOM 13027 O O . ASN A 1 44 ? -3.798 -2.466 8.737 1.00 0.00 41 ASN A O 13
ATOM 13038 N N . TRP A 1 45 ? -3.429 -3.858 7.072 1.00 0.00 42 TRP A N 13
ATOM 13039 C CA . TRP A 1 45 ? -2.469 -2.919 6.405 1.00 0.00 42 TRP A CA 13
ATOM 13040 C C . TRP A 1 45 ? -3.137 -2.111 5.279 1.00 0.00 42 TRP A C 13
ATOM 13041 O O . TRP A 1 45 ? -2.582 -1.137 4.810 1.00 0.00 42 TRP A O 13
ATOM 13062 N N . LEU A 1 46 ? -4.297 -2.501 4.813 1.00 0.00 43 LEU A N 13
ATOM 13063 C CA . LEU A 1 46 ? -4.945 -1.744 3.695 1.00 0.00 43 LEU A CA 13
ATOM 13064 C C . LEU A 1 46 ? -5.844 -0.637 4.260 1.00 0.00 43 LEU A C 13
ATOM 13065 O O . LEU A 1 46 ? -6.203 -0.645 5.420 1.00 0.00 43 LEU A O 13
ATOM 13081 N N . ILE A 1 47 ? -6.194 0.327 3.444 1.00 0.00 44 ILE A N 13
ATOM 13082 C CA . ILE A 1 47 ? -7.054 1.452 3.915 1.00 0.00 44 ILE A CA 13
ATOM 13083 C C . ILE A 1 47 ? -8.078 1.787 2.820 1.00 0.00 44 ILE A C 13
ATOM 13084 O O . ILE A 1 47 ? -7.727 2.123 1.706 1.00 0.00 44 ILE A O 13
ATOM 13100 N N . MET A 1 48 ? -9.345 1.702 3.143 1.00 0.00 45 MET A N 13
ATOM 13101 C CA . MET A 1 48 ? -10.414 2.017 2.145 1.00 0.00 45 MET A CA 13
ATOM 13102 C C . MET A 1 48 ? -10.963 3.419 2.438 1.00 0.00 45 MET A C 13
ATOM 13103 O O . MET A 1 48 ? -11.578 3.657 3.459 1.00 0.00 45 MET A O 13
ATOM 13117 N N . ASN A 1 49 ? -10.750 4.336 1.535 1.00 0.00 46 ASN A N 13
ATOM 13118 C CA . ASN A 1 49 ? -11.255 5.732 1.711 1.00 0.00 46 ASN A CA 13
ATOM 13119 C C . ASN A 1 49 ? -12.182 6.052 0.540 1.00 0.00 46 ASN A C 13
ATOM 13120 O O . ASN A 1 49 ? -11.784 6.659 -0.434 1.00 0.00 46 ASN A O 13
ATOM 13131 N N . GLY A 1 50 ? -13.413 5.624 0.617 1.00 0.00 47 GLY A N 13
ATOM 13132 C CA . GLY A 1 50 ? -14.362 5.879 -0.501 1.00 0.00 47 GLY A CA 13
ATOM 13133 C C . GLY A 1 50 ? -14.160 4.810 -1.566 1.00 0.00 47 GLY A C 13
ATOM 13134 O O . GLY A 1 50 ? -14.903 3.852 -1.651 1.00 0.00 47 GLY A O 13
ATOM 13138 N N . ASN A 1 51 ? -13.158 4.970 -2.384 1.00 0.00 48 ASN A N 13
ATOM 13139 C CA . ASN A 1 51 ? -12.901 3.970 -3.455 1.00 0.00 48 ASN A CA 13
ATOM 13140 C C . ASN A 1 51 ? -11.402 3.930 -3.778 1.00 0.00 48 ASN A C 13
ATOM 13141 O O . ASN A 1 51 ? -10.986 3.338 -4.754 1.00 0.00 48 ASN A O 13
ATOM 13152 N N . ARG A 1 52 ? -10.589 4.568 -2.969 1.00 0.00 49 ARG A N 13
ATOM 13153 C CA . ARG A 1 52 ? -9.112 4.586 -3.227 1.00 0.00 49 ARG A CA 13
ATOM 13154 C C . ARG A 1 52 ? -8.402 3.636 -2.255 1.00 0.00 49 ARG A C 13
ATOM 13155 O O . ARG A 1 52 ? -8.376 3.860 -1.061 1.00 0.00 49 ARG A O 13
ATOM 13176 N N . ILE A 1 53 ? -7.814 2.583 -2.761 1.00 0.00 50 ILE A N 13
ATOM 13177 C CA . ILE A 1 53 ? -7.092 1.624 -1.872 1.00 0.00 50 ILE A CA 13
ATOM 13178 C C . ILE A 1 53 ? -5.667 2.130 -1.636 1.00 0.00 50 ILE A C 13
ATOM 13179 O O . ILE A 1 53 ? -4.838 2.072 -2.523 1.00 0.00 50 ILE A O 13
ATOM 13195 N N . GLN A 1 54 ? -5.366 2.616 -0.450 1.00 0.00 51 GLN A N 13
ATOM 13196 C CA . GLN A 1 54 ? -3.978 3.115 -0.166 1.00 0.00 51 GLN A CA 13
ATOM 13197 C C . GLN A 1 54 ? -3.236 2.072 0.681 1.00 0.00 51 GLN A C 13
ATOM 13198 O O . GLN A 1 54 ? -3.831 1.332 1.440 1.00 0.00 51 GLN A O 13
ATOM 13212 N N . ILE A 1 55 ? -1.940 1.993 0.525 1.00 0.00 52 ILE A N 13
ATOM 13213 C CA . ILE A 1 55 ? -1.135 0.983 1.280 1.00 0.00 52 ILE A CA 13
ATOM 13214 C C . ILE A 1 55 ? -0.570 1.589 2.571 1.00 0.00 52 ILE A C 13
ATOM 13215 O O . ILE A 1 55 ? -0.320 2.774 2.658 1.00 0.00 52 ILE A O 13
ATOM 13231 N N . LYS A 1 56 ? -0.344 0.769 3.568 1.00 0.00 53 LYS A N 13
ATOM 13232 C CA . LYS A 1 56 ? 0.230 1.278 4.851 1.00 0.00 53 LYS A CA 13
ATOM 13233 C C . LYS A 1 56 ? 1.757 1.340 4.728 1.00 0.00 53 LYS A C 13
ATOM 13234 O O . LYS A 1 56 ? 2.414 0.349 4.493 1.00 0.00 53 LYS A O 13
ATOM 13253 N N . ARG A 1 57 ? 2.320 2.504 4.885 1.00 0.00 54 ARG A N 13
ATOM 13254 C CA . ARG A 1 57 ? 3.799 2.646 4.778 1.00 0.00 54 ARG A CA 13
ATOM 13255 C C . ARG A 1 57 ? 4.477 1.955 5.967 1.00 0.00 54 ARG A C 13
ATOM 13256 O O . ARG A 1 57 ? 5.150 0.959 5.815 1.00 0.00 54 ARG A O 13
ATOM 13277 N N . LYS A 1 58 ? 4.316 2.499 7.143 1.00 0.00 55 LYS A N 13
ATOM 13278 C CA . LYS A 1 58 ? 4.961 1.912 8.360 1.00 0.00 55 LYS A CA 13
ATOM 13279 C C . LYS A 1 58 ? 4.917 0.373 8.328 1.00 0.00 55 LYS A C 13
ATOM 13280 O O . LYS A 1 58 ? 5.940 -0.279 8.275 1.00 0.00 55 LYS A O 13
ATOM 13299 N N . GLN A 1 59 ? 3.752 -0.211 8.387 1.00 0.00 56 GLN A N 13
ATOM 13300 C CA . GLN A 1 59 ? 3.663 -1.702 8.389 1.00 0.00 56 GLN A CA 13
ATOM 13301 C C . GLN A 1 59 ? 4.379 -2.292 7.169 1.00 0.00 56 GLN A C 13
ATOM 13302 O O . GLN A 1 59 ? 5.440 -2.871 7.283 1.00 0.00 56 GLN A O 13
ATOM 13316 N N . PHE A 1 60 ? 3.789 -2.173 6.009 1.00 0.00 57 PHE A N 13
ATOM 13317 C CA . PHE A 1 60 ? 4.412 -2.749 4.779 1.00 0.00 57 PHE A CA 13
ATOM 13318 C C . PHE A 1 60 ? 5.926 -2.456 4.757 1.00 0.00 57 PHE A C 13
ATOM 13319 O O . PHE A 1 60 ? 6.730 -3.332 4.525 1.00 0.00 57 PHE A O 13
ATOM 13336 N N . GLU A 1 61 ? 6.319 -1.237 4.992 1.00 0.00 58 GLU A N 13
ATOM 13337 C CA . GLU A 1 61 ? 7.777 -0.902 4.977 1.00 0.00 58 GLU A CA 13
ATOM 13338 C C . GLU A 1 61 ? 8.564 -1.882 5.856 1.00 0.00 58 GLU A C 13
ATOM 13339 O O . GLU A 1 61 ? 9.701 -2.209 5.571 1.00 0.00 58 GLU A O 13
ATOM 13351 N N . LYS A 1 62 ? 7.981 -2.342 6.930 1.00 0.00 59 LYS A N 13
ATOM 13352 C CA . LYS A 1 62 ? 8.715 -3.277 7.833 1.00 0.00 59 LYS A CA 13
ATOM 13353 C C . LYS A 1 62 ? 8.858 -4.648 7.164 1.00 0.00 59 LYS A C 13
ATOM 13354 O O . LYS A 1 62 ? 9.463 -5.545 7.719 1.00 0.00 59 LYS A O 13
ATOM 13373 N N . ILE A 1 63 ? 8.300 -4.829 5.993 1.00 0.00 60 ILE A N 13
ATOM 13374 C CA . ILE A 1 63 ? 8.399 -6.158 5.311 1.00 0.00 60 ILE A CA 13
ATOM 13375 C C . ILE A 1 63 ? 8.773 -5.996 3.833 1.00 0.00 60 ILE A C 13
ATOM 13376 O O . ILE A 1 63 ? 8.342 -6.758 3.004 1.00 0.00 60 ILE A O 13
ATOM 13392 N N . ILE A 1 64 ? 9.572 -5.026 3.480 1.00 0.00 61 ILE A N 13
ATOM 13393 C CA . ILE A 1 64 ? 9.946 -4.883 2.035 1.00 0.00 61 ILE A 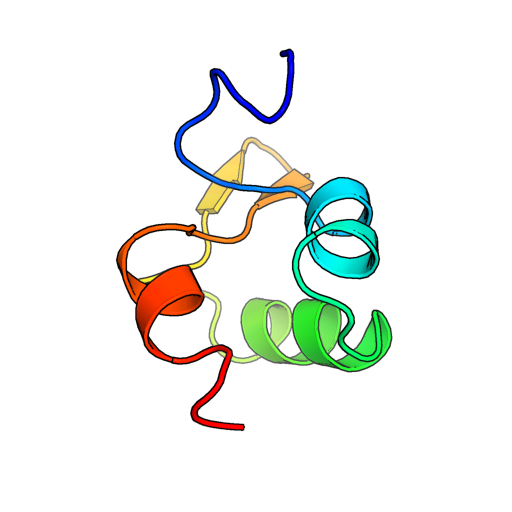CA 13
ATOM 13394 C C . ILE A 1 64 ? 11.124 -5.821 1.719 1.00 0.00 61 ILE A C 13
ATOM 13395 O O . ILE A 1 64 ? 11.217 -6.370 0.640 1.00 0.00 61 ILE A O 13
ATOM 13411 N N . ASP A 1 65 ? 12.027 -6.013 2.648 1.00 0.00 62 ASP A N 13
ATOM 13412 C CA . ASP A 1 65 ? 13.200 -6.914 2.388 1.00 0.00 62 ASP A CA 13
ATOM 13413 C C . ASP A 1 65 ? 12.940 -8.313 2.960 1.00 0.00 62 ASP A C 13
ATOM 13414 O O . ASP A 1 65 ? 13.721 -9.224 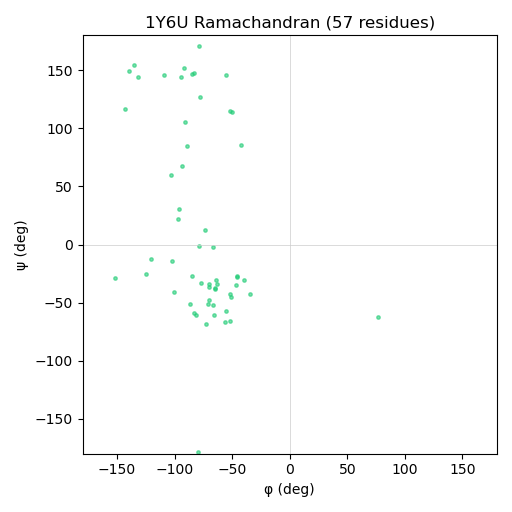2.770 1.00 0.00 62 ASP A O 13
ATOM 13423 N N . THR A 1 66 ? 11.858 -8.493 3.668 1.00 0.00 63 THR A N 13
ATOM 13424 C CA . THR A 1 66 ? 11.559 -9.833 4.263 1.00 0.00 63 THR A CA 13
ATOM 13425 C C . THR A 1 66 ? 10.804 -10.695 3.243 1.00 0.00 63 THR A C 13
ATOM 13426 O O . THR A 1 66 ? 10.669 -11.891 3.412 1.00 0.00 63 THR A O 13
ATOM 13437 N N . LEU A 1 67 ? 10.299 -10.104 2.201 1.00 0.00 64 LEU A N 13
ATOM 13438 C CA . LEU A 1 67 ? 9.543 -10.911 1.206 1.00 0.00 64 LEU A CA 13
ATOM 13439 C C . LEU A 1 67 ? 10.533 -11.724 0.364 1.00 0.00 64 LEU A C 13
ATOM 13440 O O . LEU A 1 67 ? 10.299 -11.995 -0.797 1.00 0.00 64 LEU A O 13
ATOM 13456 N N . ILE A 1 9 ? -0.754 13.800 -3.498 1.00 0.00 6 ILE A N 14
ATOM 13457 C CA . ILE A 1 9 ? 0.322 14.349 -2.625 1.00 0.00 6 ILE A CA 14
ATOM 13458 C C . ILE A 1 9 ? 1.666 13.709 -3.046 1.00 0.00 6 ILE A C 14
ATOM 13459 O O . ILE A 1 9 ? 1.711 12.530 -3.338 1.00 0.00 6 ILE A O 14
ATOM 13475 N N . PRO A 1 10 ? 2.759 14.449 -3.062 1.00 0.00 7 PRO A N 14
ATOM 13476 C CA . PRO A 1 10 ? 4.075 13.863 -3.437 1.00 0.00 7 PRO A CA 14
ATOM 13477 C C . PRO A 1 10 ? 4.363 12.585 -2.632 1.00 0.00 7 PRO A C 14
ATOM 13478 O O . PRO A 1 10 ? 4.501 12.611 -1.425 1.00 0.00 7 PRO A O 14
ATOM 13489 N N . ILE A 1 11 ? 4.429 11.476 -3.315 1.00 0.00 8 ILE A N 14
ATOM 13490 C CA . ILE A 1 11 ? 4.682 10.156 -2.675 1.00 0.00 8 ILE A CA 14
ATOM 13491 C C . ILE A 1 11 ? 5.593 10.267 -1.425 1.00 0.00 8 ILE A C 14
ATOM 13492 O O . ILE A 1 11 ? 5.332 9.658 -0.406 1.00 0.00 8 ILE A O 14
ATOM 13508 N N . TRP A 1 12 ? 6.665 11.013 -1.506 1.00 0.00 9 TRP A N 14
ATOM 13509 C CA . TRP A 1 12 ? 7.612 11.142 -0.337 1.00 0.00 9 TRP A CA 14
ATOM 13510 C C . TRP A 1 12 ? 7.012 12.049 0.744 1.00 0.00 9 TRP A C 14
ATOM 13511 O O . TRP A 1 12 ? 7.714 12.502 1.627 1.00 0.00 9 TRP A O 14
ATOM 13532 N N . GLU A 1 13 ? 5.738 12.337 0.677 1.00 0.00 10 GLU A N 14
ATOM 13533 C CA . GLU A 1 13 ? 5.109 13.241 1.698 1.00 0.00 10 GLU A CA 14
ATOM 13534 C C . GLU A 1 13 ? 3.846 12.580 2.273 1.00 0.00 10 GLU A C 14
ATOM 13535 O O . GLU A 1 13 ? 3.385 12.942 3.337 1.00 0.00 10 GLU A O 14
ATOM 13547 N N . ARG A 1 14 ? 3.288 11.610 1.600 1.00 0.00 11 ARG A N 14
ATOM 13548 C CA . ARG A 1 14 ? 2.068 10.942 2.156 1.00 0.00 11 ARG A CA 14
ATOM 13549 C C . ARG A 1 14 ? 2.505 9.897 3.186 1.00 0.00 11 ARG A C 14
ATOM 13550 O O . ARG A 1 14 ? 3.664 9.544 3.274 1.00 0.00 11 ARG A O 14
ATOM 13571 N N . TYR A 1 15 ? 1.584 9.403 3.969 1.00 0.00 12 TYR A N 14
ATOM 13572 C CA . TYR A 1 15 ? 1.937 8.382 5.002 1.00 0.00 12 TYR A CA 14
ATOM 13573 C C . TYR A 1 15 ? 1.695 6.981 4.430 1.00 0.00 12 TYR A C 14
ATOM 13574 O O . TYR A 1 15 ? 2.151 5.993 4.971 1.00 0.00 12 TYR A O 14
ATOM 13592 N N . THR A 1 16 ? 0.985 6.892 3.334 1.00 0.00 13 THR A N 14
ATOM 13593 C CA . THR A 1 16 ? 0.705 5.563 2.706 1.00 0.00 13 THR A CA 14
ATOM 13594 C C . THR A 1 16 ? 0.835 5.704 1.185 1.00 0.00 13 THR A C 14
ATOM 13595 O O . THR A 1 16 ? 0.784 6.795 0.659 1.00 0.00 13 THR A O 14
ATOM 13606 N N . LEU A 1 17 ? 1.018 4.612 0.477 1.00 0.00 14 LEU A N 14
ATOM 13607 C CA . LEU A 1 17 ? 1.171 4.681 -1.018 1.00 0.00 14 LEU A CA 14
ATOM 13608 C C . LEU A 1 17 ? -0.035 4.031 -1.704 1.00 0.00 14 LEU A C 14
ATOM 13609 O O . LEU A 1 17 ? -0.576 3.055 -1.239 1.00 0.00 14 LEU A O 14
ATOM 13625 N N . THR A 1 18 ? -0.445 4.563 -2.823 1.00 0.00 15 THR A N 14
ATOM 13626 C CA . THR A 1 18 ? -1.604 3.972 -3.546 1.00 0.00 15 THR A CA 14
ATOM 13627 C C . THR A 1 18 ? -1.151 2.751 -4.328 1.00 0.00 15 THR A C 14
ATOM 13628 O O . THR A 1 18 ? 0.016 2.413 -4.352 1.00 0.00 15 THR A O 14
ATOM 13639 N N . ILE A 1 19 ? -2.061 2.094 -4.986 1.00 0.00 16 ILE A N 14
ATOM 13640 C CA . ILE A 1 19 ? -1.671 0.914 -5.776 1.00 0.00 16 ILE A CA 14
ATOM 13641 C C . ILE A 1 19 ? -0.674 1.381 -6.840 1.00 0.00 16 ILE A C 14
ATOM 13642 O O . ILE A 1 19 ? 0.258 0.685 -7.184 1.00 0.00 16 ILE A O 14
ATOM 13658 N N . GLU A 1 20 ? -0.872 2.563 -7.362 1.00 0.00 17 GLU A N 14
ATOM 13659 C CA . GLU A 1 20 ? 0.063 3.079 -8.400 1.00 0.00 17 GLU A CA 14
ATOM 13660 C C . GLU A 1 20 ? 1.405 3.407 -7.745 1.00 0.00 17 GLU A C 14
ATOM 13661 O O . GLU A 1 20 ? 2.444 2.980 -8.206 1.00 0.00 17 GLU A O 14
ATOM 13673 N N . GLU A 1 21 ? 1.404 4.138 -6.658 1.00 0.00 18 GLU A N 14
ATOM 13674 C CA . GLU A 1 21 ? 2.692 4.441 -5.991 1.00 0.00 18 GLU A CA 14
ATOM 13675 C C . GLU A 1 21 ? 3.260 3.126 -5.459 1.00 0.00 18 GLU A C 14
ATOM 13676 O O . GLU A 1 21 ? 4.457 2.932 -5.401 1.00 0.00 18 GLU A O 14
ATOM 13688 N N . ALA A 1 22 ? 2.404 2.210 -5.084 1.00 0.00 19 ALA A N 14
ATOM 13689 C CA . ALA A 1 22 ? 2.894 0.898 -4.577 1.00 0.00 19 ALA A CA 14
ATOM 13690 C C . ALA A 1 22 ? 3.526 0.119 -5.731 1.00 0.00 19 ALA A C 14
ATOM 13691 O O . ALA A 1 22 ? 4.645 -0.325 -5.653 1.00 0.00 19 ALA A O 14
ATOM 13698 N N . SER A 1 23 ? 2.817 -0.062 -6.806 1.00 0.00 20 SER A N 14
ATOM 13699 C CA . SER A 1 23 ? 3.402 -0.821 -7.942 1.00 0.00 20 SER A CA 14
ATOM 13700 C C . SER A 1 23 ? 4.767 -0.222 -8.306 1.00 0.00 20 SER A C 14
ATOM 13701 O O . SER A 1 23 ? 5.699 -0.926 -8.619 1.00 0.00 20 SER A O 14
ATOM 13709 N N . LYS A 1 24 ? 4.903 1.071 -8.259 1.00 0.00 21 LYS A N 14
ATOM 13710 C CA . LYS A 1 24 ? 6.224 1.686 -8.583 1.00 0.00 21 LYS A CA 14
ATOM 13711 C C . LYS A 1 24 ? 7.172 1.506 -7.388 1.00 0.00 21 LYS A C 14
ATOM 13712 O O . LYS A 1 24 ? 8.226 0.913 -7.487 1.00 0.00 21 LYS A O 14
ATOM 13731 N N . TYR A 1 25 ? 6.784 2.035 -6.265 1.00 0.00 22 TYR A N 14
ATOM 13732 C CA . TYR A 1 25 ? 7.610 1.943 -5.018 1.00 0.00 22 TYR A CA 14
ATOM 13733 C C . TYR A 1 25 ? 7.649 0.490 -4.512 1.00 0.00 22 TYR A C 14
ATOM 13734 O O . TYR A 1 25 ? 8.693 -0.122 -4.404 1.00 0.00 22 TYR A O 14
ATOM 13752 N N . PHE A 1 26 ? 6.498 -0.053 -4.216 1.00 0.00 23 PHE A N 14
ATOM 13753 C CA . PHE A 1 26 ? 6.388 -1.459 -3.726 1.00 0.00 23 PHE A CA 14
ATOM 13754 C C . PHE A 1 26 ? 6.094 -2.368 -4.911 1.00 0.00 23 PHE A C 14
ATOM 13755 O O . PHE A 1 26 ? 5.004 -2.876 -5.049 1.00 0.00 23 PHE A O 14
ATOM 13772 N N . ARG A 1 27 ? 7.037 -2.540 -5.786 1.00 0.00 24 ARG A N 14
ATOM 13773 C CA . ARG A 1 27 ? 6.799 -3.396 -6.983 1.00 0.00 24 ARG A CA 14
ATOM 13774 C C . ARG A 1 27 ? 6.264 -4.767 -6.574 1.00 0.00 24 ARG A C 14
ATOM 13775 O O . ARG A 1 27 ? 6.988 -5.741 -6.506 1.00 0.00 24 ARG A O 14
ATOM 13796 N N . ILE A 1 28 ? 4.983 -4.839 -6.330 1.00 0.00 25 ILE A N 14
ATOM 13797 C CA . ILE A 1 28 ? 4.330 -6.126 -5.949 1.00 0.00 25 ILE A CA 14
ATOM 13798 C C . ILE A 1 28 ? 3.253 -6.420 -6.992 1.00 0.00 25 ILE A C 14
ATOM 13799 O O . ILE A 1 28 ? 2.867 -5.553 -7.750 1.00 0.00 25 ILE A O 14
ATOM 13815 N N . GLY A 1 29 ? 2.753 -7.622 -7.041 1.00 0.00 26 GLY A N 14
ATOM 13816 C CA . GLY A 1 29 ? 1.694 -7.931 -8.042 1.00 0.00 26 GLY A CA 14
ATOM 13817 C C . GLY A 1 29 ? 0.600 -6.865 -7.955 1.00 0.00 26 GLY A C 14
ATOM 13818 O O . GLY A 1 29 ? -0.138 -6.801 -6.992 1.00 0.00 26 GLY A O 14
ATOM 13822 N N . GLU A 1 30 ? 0.492 -6.023 -8.952 1.00 0.00 27 GLU A N 14
ATOM 13823 C CA . GLU A 1 30 ? -0.553 -4.955 -8.928 1.00 0.00 27 GLU A CA 14
ATOM 13824 C C . GLU A 1 30 ? -1.882 -5.563 -8.468 1.00 0.00 27 GLU A C 14
ATOM 13825 O O . GLU A 1 30 ? -2.534 -5.066 -7.571 1.00 0.00 27 GLU A O 14
ATOM 13837 N N . ASN A 1 31 ? -2.277 -6.643 -9.082 1.00 0.00 28 ASN A N 14
ATOM 13838 C CA . ASN A 1 31 ? -3.553 -7.309 -8.701 1.00 0.00 28 ASN A CA 14
ATOM 13839 C C . ASN A 1 31 ? -3.441 -7.887 -7.288 1.00 0.00 28 ASN A C 14
ATOM 13840 O O . ASN A 1 31 ? -4.426 -8.037 -6.593 1.00 0.00 28 ASN A O 14
ATOM 13851 N N . LYS A 1 32 ? -2.254 -8.217 -6.854 1.00 0.00 29 LYS A N 14
ATOM 13852 C CA . LYS A 1 32 ? -2.102 -8.784 -5.487 1.00 0.00 29 LYS A CA 14
ATOM 13853 C C . LYS A 1 32 ? -2.390 -7.685 -4.473 1.00 0.00 29 LYS A C 14
ATOM 13854 O O . LYS A 1 32 ? -3.266 -7.806 -3.642 1.00 0.00 29 LYS A O 14
ATOM 13873 N N . LEU A 1 33 ? -1.658 -6.609 -4.547 1.00 0.00 30 LEU A N 14
ATOM 13874 C CA . LEU A 1 33 ? -1.878 -5.473 -3.601 1.00 0.00 30 LEU A CA 14
ATOM 13875 C C . LEU A 1 33 ? -3.379 -5.212 -3.447 1.00 0.00 30 LEU A C 14
ATOM 13876 O O . LEU A 1 33 ? -3.912 -5.201 -2.356 1.00 0.00 30 LEU A O 14
ATOM 13892 N N . ARG A 1 34 ? -4.056 -4.993 -4.537 1.00 0.00 31 ARG A N 14
ATOM 13893 C CA . ARG A 1 34 ? -5.518 -4.721 -4.473 1.00 0.00 31 ARG A CA 14
ATOM 13894 C C . ARG A 1 34 ? -6.232 -5.857 -3.732 1.00 0.00 31 ARG A C 14
ATOM 13895 O O . ARG A 1 34 ? -6.901 -5.639 -2.743 1.00 0.00 31 ARG A O 14
ATOM 13916 N N . ARG A 1 35 ? -6.107 -7.062 -4.214 1.00 0.00 32 ARG A N 14
ATOM 13917 C CA . ARG A 1 35 ? -6.793 -8.211 -3.553 1.00 0.00 32 ARG A CA 14
ATOM 13918 C C . ARG A 1 35 ? -6.307 -8.376 -2.110 1.00 0.00 32 ARG A C 14
ATOM 13919 O O . ARG A 1 35 ? -7.017 -8.884 -1.268 1.00 0.00 32 ARG A O 14
ATOM 13940 N N . LEU A 1 36 ? -5.110 -7.965 -1.809 1.00 0.00 33 LEU A N 14
ATOM 13941 C CA . LEU A 1 36 ? -4.616 -8.123 -0.415 1.00 0.00 33 LEU A CA 14
ATOM 13942 C C . LEU A 1 36 ? -5.481 -7.279 0.531 1.00 0.00 33 LEU A C 14
ATOM 13943 O O . LEU A 1 36 ? -5.747 -7.660 1.654 1.00 0.00 33 LEU A O 14
ATOM 13959 N N . ALA A 1 37 ? -5.913 -6.132 0.083 1.00 0.00 34 ALA A N 14
ATOM 13960 C CA . ALA A 1 37 ? -6.755 -5.244 0.944 1.00 0.00 34 ALA A CA 14
ATOM 13961 C C . ALA A 1 37 ? -8.243 -5.502 0.684 1.00 0.00 34 ALA A C 14
ATOM 13962 O O . ALA A 1 37 ? -9.024 -5.669 1.599 1.00 0.00 34 ALA A O 14
ATOM 13969 N N . GLU A 1 38 ? -8.638 -5.505 -0.560 1.00 0.00 35 GLU A N 14
ATOM 13970 C CA . GLU A 1 38 ? -10.076 -5.720 -0.904 1.00 0.00 35 GLU A CA 14
ATOM 13971 C C . GLU A 1 38 ? -10.665 -6.858 -0.054 1.00 0.00 35 GLU A C 14
ATOM 13972 O O . GLU A 1 38 ? -11.787 -6.781 0.407 1.00 0.00 35 GLU A O 14
ATOM 13984 N N . GLU A 1 39 ? -9.924 -7.912 0.152 1.00 0.00 36 GLU A N 14
ATOM 13985 C CA . GLU A 1 39 ? -10.452 -9.049 0.966 1.00 0.00 36 GLU A CA 14
ATOM 13986 C C . GLU A 1 39 ? -10.239 -8.759 2.446 1.00 0.00 36 GLU A C 14
ATOM 13987 O O . GLU A 1 39 ? -11.114 -8.963 3.265 1.00 0.00 36 GLU A O 14
ATOM 13999 N N . ASN A 1 40 ? -9.076 -8.287 2.795 1.00 0.00 37 ASN A N 14
ATOM 14000 C CA . ASN A 1 40 ? -8.783 -7.980 4.228 1.00 0.00 37 ASN A CA 14
ATOM 14001 C C . ASN A 1 40 ? -8.991 -6.487 4.478 1.00 0.00 37 ASN A C 14
ATOM 14002 O O . ASN A 1 40 ? -8.190 -5.837 5.117 1.00 0.00 37 ASN A O 14
ATOM 14013 N N . LYS A 1 41 ? -10.064 -5.940 3.977 1.00 0.00 38 LYS A N 14
ATOM 14014 C CA . LYS A 1 41 ? -10.331 -4.487 4.187 1.00 0.00 38 LYS A CA 14
ATOM 14015 C C . LYS A 1 41 ? -10.105 -4.123 5.663 1.00 0.00 38 LYS A C 14
ATOM 14016 O O . LYS A 1 41 ? -10.012 -2.964 6.016 1.00 0.00 38 LYS A O 14
ATOM 14035 N N . ASN A 1 42 ? -10.017 -5.102 6.527 1.00 0.00 39 ASN A N 14
ATOM 14036 C CA . ASN A 1 42 ? -9.799 -4.819 7.977 1.00 0.00 39 ASN A CA 14
ATOM 14037 C C . ASN A 1 42 ? -8.310 -4.969 8.295 1.00 0.00 39 ASN A C 14
ATOM 14038 O O . ASN A 1 42 ? -7.904 -4.989 9.440 1.00 0.00 39 ASN A O 14
ATOM 14049 N N . ALA A 1 43 ? -7.496 -5.075 7.284 1.00 0.00 40 ALA A N 14
ATOM 14050 C CA . ALA A 1 43 ? -6.032 -5.226 7.506 1.00 0.00 40 ALA A CA 14
ATOM 14051 C C . ALA A 1 43 ? -5.523 -4.070 8.375 1.00 0.00 40 ALA A C 14
ATOM 14052 O O . ALA A 1 43 ? -6.070 -2.988 8.374 1.00 0.00 40 ALA A O 14
ATOM 14059 N N . ASN A 1 44 ? -4.478 -4.292 9.118 1.00 0.00 41 ASN A N 14
ATOM 14060 C CA . ASN A 1 44 ? -3.925 -3.204 9.972 1.00 0.00 41 ASN A CA 14
ATOM 14061 C C . ASN A 1 44 ? -3.031 -2.285 9.127 1.00 0.00 41 ASN A C 14
ATOM 14062 O O . ASN A 1 44 ? -2.695 -1.190 9.533 1.00 0.00 41 ASN A O 14
ATOM 14073 N N . TRP A 1 45 ? -2.610 -2.740 7.969 1.00 0.00 42 TRP A N 14
ATOM 14074 C CA . TRP A 1 45 ? -1.695 -1.916 7.110 1.00 0.00 42 TRP A CA 14
ATOM 14075 C C . TRP A 1 45 ? -2.453 -1.201 5.978 1.00 0.00 42 TRP A C 14
ATOM 14076 O O . TRP A 1 45 ? -1.916 -0.311 5.350 1.00 0.00 42 TRP A O 14
ATOM 14097 N N . LEU A 1 46 ? -3.672 -1.581 5.682 1.00 0.00 43 LEU A N 14
ATOM 14098 C CA . LEU A 1 46 ? -4.406 -0.915 4.560 1.00 0.00 43 LEU A CA 14
ATOM 14099 C C . LEU A 1 46 ? -5.231 0.265 5.088 1.00 0.00 43 LEU A C 14
ATOM 14100 O O . LEU A 1 46 ? -5.541 0.352 6.259 1.00 0.00 43 LEU A O 14
ATOM 14116 N N . ILE A 1 47 ? -5.571 1.185 4.223 1.00 0.00 44 ILE A N 14
ATOM 14117 C CA . ILE A 1 47 ? -6.361 2.377 4.640 1.00 0.00 44 ILE A CA 14
ATOM 14118 C C . ILE A 1 47 ? -7.342 2.724 3.511 1.00 0.00 44 ILE A C 14
ATOM 14119 O O . ILE A 1 47 ? -6.952 2.935 2.380 1.00 0.00 44 ILE A O 14
ATOM 14135 N N . MET A 1 48 ? -8.613 2.780 3.813 1.00 0.00 45 MET A N 14
ATOM 14136 C CA . MET A 1 48 ? -9.626 3.108 2.765 1.00 0.00 45 MET A CA 14
ATOM 14137 C C . MET A 1 48 ? -9.980 4.593 2.834 1.00 0.00 45 MET A C 14
ATOM 14138 O O . MET A 1 48 ? -10.619 5.048 3.762 1.00 0.00 45 MET A O 14
ATOM 14152 N N . ASN A 1 49 ? -9.577 5.350 1.849 1.00 0.00 46 ASN A N 14
ATOM 14153 C CA . ASN A 1 49 ? -9.891 6.811 1.836 1.00 0.00 46 ASN A CA 14
ATOM 14154 C C . ASN A 1 49 ? -11.110 7.048 0.945 1.00 0.00 46 ASN A C 14
ATOM 14155 O O . ASN A 1 49 ? -10.989 7.462 -0.190 1.00 0.00 46 ASN A O 14
ATOM 14166 N N . GLY A 1 50 ? -12.283 6.773 1.444 1.00 0.00 47 GLY A N 14
ATOM 14167 C CA . GLY A 1 50 ? -13.505 6.967 0.617 1.00 0.00 47 GLY A CA 14
ATOM 14168 C C . GLY A 1 50 ? -13.658 5.775 -0.314 1.00 0.00 47 GLY A C 14
ATOM 14169 O O . GLY A 1 50 ? -14.517 4.935 -0.135 1.00 0.00 47 GLY A O 14
ATOM 14173 N N . ASN A 1 51 ? -12.829 5.700 -1.315 1.00 0.00 48 ASN A N 14
ATOM 14174 C CA . ASN A 1 51 ? -12.917 4.567 -2.275 1.00 0.00 48 ASN A CA 14
ATOM 14175 C C . ASN A 1 51 ? -11.520 4.214 -2.800 1.00 0.00 48 ASN A C 14
ATOM 14176 O O . ASN A 1 51 ? -11.354 3.286 -3.567 1.00 0.00 48 ASN A O 14
ATOM 14187 N N . ARG A 1 52 ? -10.512 4.946 -2.391 1.00 0.00 49 ARG A N 14
ATOM 14188 C CA . ARG A 1 52 ? -9.119 4.661 -2.860 1.00 0.00 49 ARG A CA 14
ATOM 14189 C C . ARG A 1 52 ? -8.350 3.927 -1.758 1.00 0.00 49 ARG A C 14
ATOM 14190 O O . ARG A 1 52 ? -8.190 4.424 -0.661 1.00 0.00 49 ARG A O 14
ATOM 14211 N N . ILE A 1 53 ? -7.863 2.752 -2.048 1.00 0.00 50 ILE A N 14
ATOM 14212 C CA . ILE A 1 53 ? -7.091 1.987 -1.029 1.00 0.00 50 ILE A CA 14
ATOM 14213 C C . ILE A 1 53 ? -5.646 2.488 -1.027 1.00 0.00 50 ILE A C 14
ATOM 14214 O O . ILE A 1 53 ? -5.092 2.779 -2.069 1.00 0.00 50 ILE A O 14
ATOM 14230 N N . GLN A 1 54 ? -5.024 2.596 0.130 1.00 0.00 51 GLN A N 14
ATOM 14231 C CA . GLN A 1 54 ? -3.603 3.083 0.186 1.00 0.00 51 GLN A CA 14
ATOM 14232 C C . GLN A 1 54 ? -2.746 2.103 1.001 1.00 0.00 51 GLN A C 14
ATOM 14233 O O . GLN A 1 54 ? -3.179 1.537 1.985 1.00 0.00 51 GLN A O 14
ATOM 14247 N N . ILE A 1 55 ? -1.531 1.897 0.564 1.00 0.00 52 ILE A N 14
ATOM 14248 C CA . ILE A 1 55 ? -0.603 0.954 1.250 1.00 0.00 52 ILE A CA 14
ATOM 14249 C C . ILE A 1 55 ? 0.253 1.705 2.271 1.00 0.00 52 ILE A C 14
ATOM 14250 O O . ILE A 1 55 ? 0.700 2.805 2.026 1.00 0.00 52 ILE A O 14
ATOM 14266 N N . LYS A 1 56 ? 0.517 1.110 3.402 1.00 0.00 53 LYS A N 14
ATOM 14267 C CA . LYS A 1 56 ? 1.377 1.794 4.407 1.00 0.00 53 LYS A CA 14
ATOM 14268 C C . LYS A 1 56 ? 2.838 1.577 4.008 1.00 0.00 53 LYS A C 14
ATOM 14269 O O . LYS A 1 56 ? 3.172 0.591 3.387 1.00 0.00 53 LYS A O 14
ATOM 14288 N N . ARG A 1 57 ? 3.704 2.501 4.333 1.00 0.00 54 ARG A N 14
ATOM 14289 C CA . ARG A 1 57 ? 5.143 2.357 3.946 1.00 0.00 54 ARG A CA 14
ATOM 14290 C C . ARG A 1 57 ? 5.979 1.922 5.157 1.00 0.00 54 ARG A C 14
ATOM 14291 O O . ARG A 1 57 ? 6.888 1.137 5.036 1.00 0.00 54 ARG A O 14
ATOM 14312 N N . LYS A 1 58 ? 5.704 2.439 6.319 1.00 0.00 55 LYS A N 14
ATOM 14313 C CA . LYS A 1 58 ? 6.526 2.054 7.505 1.00 0.00 55 LYS A CA 14
ATOM 14314 C C . LYS A 1 58 ? 6.438 0.539 7.761 1.00 0.00 55 LYS A C 14
ATOM 14315 O O . LYS A 1 58 ? 7.413 -0.172 7.634 1.00 0.00 55 LYS A O 14
ATOM 14334 N N . GLN A 1 59 ? 5.291 0.038 8.133 1.00 0.00 56 GLN A N 14
ATOM 14335 C CA . GLN A 1 59 ? 5.172 -1.424 8.411 1.00 0.00 56 GLN A CA 14
ATOM 14336 C C . GLN A 1 59 ? 5.492 -2.230 7.143 1.00 0.00 56 GLN A C 14
ATOM 14337 O O . GLN A 1 59 ? 5.902 -3.371 7.215 1.00 0.00 56 GLN A O 14
ATOM 14351 N N . PHE A 1 60 ? 5.296 -1.659 5.984 1.00 0.00 57 PHE A N 14
ATOM 14352 C CA . PHE A 1 60 ? 5.577 -2.414 4.724 1.00 0.00 57 PHE A CA 14
ATOM 14353 C C . PHE A 1 60 ? 7.043 -2.209 4.300 1.00 0.00 57 PHE A C 14
ATOM 14354 O O . PHE A 1 60 ? 7.802 -3.153 4.217 1.00 0.00 57 PHE A O 14
ATOM 14371 N N . GLU A 1 61 ? 7.432 -0.992 4.011 1.00 0.00 58 GLU A N 14
ATOM 14372 C CA . GLU A 1 61 ? 8.841 -0.718 3.568 1.00 0.00 58 GLU A CA 14
ATOM 14373 C C . GLU A 1 61 ? 9.838 -1.595 4.334 1.00 0.00 58 GLU A C 14
ATOM 14374 O O . GLU A 1 61 ? 10.862 -1.984 3.810 1.00 0.00 58 GLU A O 14
ATOM 14386 N N . LYS A 1 62 ? 9.556 -1.908 5.568 1.00 0.00 59 LYS A N 14
ATOM 14387 C CA . LYS A 1 62 ? 10.508 -2.747 6.347 1.00 0.00 59 LYS A CA 14
ATOM 14388 C C . LYS A 1 62 ? 10.516 -4.170 5.809 1.00 0.00 59 LYS A C 14
ATOM 14389 O O . LYS A 1 62 ? 11.556 -4.783 5.673 1.00 0.00 59 LYS A O 14
ATOM 14408 N N . ILE A 1 63 ? 9.366 -4.721 5.533 1.00 0.00 60 ILE A N 14
ATOM 14409 C CA . ILE A 1 63 ? 9.321 -6.128 5.045 1.00 0.00 60 ILE A CA 14
ATOM 14410 C C . ILE A 1 63 ? 9.357 -6.192 3.512 1.00 0.00 60 ILE A C 14
ATOM 14411 O O . ILE A 1 63 ? 8.816 -7.103 2.920 1.00 0.00 60 ILE A O 14
ATOM 14427 N N . ILE A 1 64 ? 9.981 -5.251 2.852 1.00 0.00 61 ILE A N 14
ATOM 14428 C CA . ILE A 1 64 ? 10.019 -5.315 1.357 1.00 0.00 61 ILE A CA 14
ATOM 14429 C C . ILE A 1 64 ? 11.071 -6.343 0.909 1.00 0.00 61 ILE A C 14
ATOM 14430 O O . ILE A 1 64 ? 10.828 -7.144 0.029 1.00 0.00 61 ILE A O 14
ATOM 14446 N N . ASP A 1 65 ? 12.233 -6.333 1.510 1.00 0.00 62 ASP A N 14
ATOM 14447 C CA . ASP A 1 65 ? 13.291 -7.318 1.120 1.00 0.00 62 ASP A CA 14
ATOM 14448 C C . ASP A 1 65 ? 13.021 -8.649 1.828 1.00 0.00 62 ASP A C 14
ATOM 14449 O O . ASP A 1 65 ? 13.728 -9.622 1.652 1.00 0.00 62 ASP A O 14
ATOM 14458 N N . THR A 1 66 ? 12.000 -8.681 2.634 1.00 0.00 63 THR A N 14
ATOM 14459 C CA . THR A 1 66 ? 11.640 -9.918 3.388 1.00 0.00 63 THR A CA 14
ATOM 14460 C C . THR A 1 66 ? 10.801 -10.826 2.490 1.00 0.00 63 THR A C 14
ATOM 14461 O O . THR A 1 66 ? 10.659 -12.008 2.736 1.00 0.00 63 THR A O 14
ATOM 14472 N N . LEU A 1 67 ? 10.219 -10.269 1.478 1.00 0.00 64 LEU A N 14
ATOM 14473 C CA . LEU A 1 67 ? 9.354 -11.075 0.583 1.00 0.00 64 LEU A CA 14
ATOM 14474 C C . LEU A 1 67 ? 10.235 -11.907 -0.357 1.00 0.00 64 LEU A C 14
ATOM 14475 O O . LEU A 1 67 ? 10.207 -13.121 -0.337 1.00 0.00 64 LEU A O 14
ATOM 14491 N N . ILE A 1 9 ? -1.690 13.399 -2.769 1.00 0.00 6 ILE A N 15
ATOM 14492 C CA . ILE A 1 9 ? -0.707 14.068 -1.870 1.00 0.00 6 ILE A CA 15
ATOM 14493 C C . ILE A 1 9 ? 0.698 13.520 -2.198 1.00 0.00 6 ILE A C 15
ATOM 14494 O O . ILE A 1 9 ? 0.835 12.372 -2.572 1.00 0.00 6 ILE A O 15
ATOM 14510 N N . PRO A 1 10 ? 1.737 14.317 -2.059 1.00 0.00 7 PRO A N 15
ATOM 14511 C CA . PRO A 1 10 ? 3.122 13.858 -2.351 1.00 0.00 7 PRO A CA 15
ATOM 14512 C C . PRO A 1 10 ? 3.409 12.461 -1.777 1.00 0.00 7 PRO A C 15
ATOM 14513 O O . PRO A 1 10 ? 2.865 12.059 -0.767 1.00 0.00 7 PRO A O 15
ATOM 14524 N N . ILE A 1 11 ? 4.251 11.722 -2.442 1.00 0.00 8 ILE A N 15
ATOM 14525 C CA . ILE A 1 11 ? 4.593 10.348 -2.006 1.00 0.00 8 ILE A CA 15
ATOM 14526 C C . ILE A 1 11 ? 5.650 10.382 -0.877 1.00 0.00 8 ILE A C 15
ATOM 14527 O O . ILE A 1 11 ? 5.898 9.396 -0.219 1.00 0.00 8 ILE A O 15
ATOM 14543 N N . TRP A 1 12 ? 6.288 11.503 -0.658 1.00 0.00 9 TRP A N 15
ATOM 14544 C CA . TRP A 1 12 ? 7.340 11.588 0.420 1.00 0.00 9 TRP A CA 15
ATOM 14545 C C . TRP A 1 12 ? 6.706 12.095 1.722 1.00 0.00 9 TRP A C 15
ATOM 14546 O O . TRP A 1 12 ? 7.165 11.781 2.802 1.00 0.00 9 TRP A O 15
ATOM 14567 N N . GLU A 1 13 ? 5.662 12.883 1.627 1.00 0.00 10 GLU A N 15
ATOM 14568 C CA . GLU A 1 13 ? 4.999 13.427 2.857 1.00 0.00 10 GLU A CA 15
ATOM 14569 C C . GLU A 1 13 ? 3.595 12.837 2.988 1.00 0.00 10 GLU A C 15
ATOM 14570 O O . GLU A 1 13 ? 2.604 13.518 2.815 1.00 0.00 10 GLU A O 15
ATOM 14582 N N . ARG A 1 14 ? 3.504 11.573 3.304 1.00 0.00 11 ARG A N 15
ATOM 14583 C CA . ARG A 1 14 ? 2.163 10.931 3.464 1.00 0.00 11 ARG A CA 15
ATOM 14584 C C . ARG A 1 14 ? 2.255 9.812 4.504 1.00 0.00 11 ARG A C 15
ATOM 14585 O O . ARG A 1 14 ? 3.309 9.549 5.049 1.00 0.00 11 ARG A O 15
ATOM 14606 N N . TYR A 1 15 ? 1.160 9.146 4.777 1.00 0.00 12 TYR A N 15
ATOM 14607 C CA . TYR A 1 15 ? 1.169 8.030 5.777 1.00 0.00 12 TYR A CA 15
ATOM 14608 C C . TYR A 1 15 ? 0.920 6.707 5.051 1.00 0.00 12 TYR A C 15
ATOM 14609 O O . TYR A 1 15 ? 1.174 5.642 5.577 1.00 0.00 12 TYR A O 15
ATOM 14627 N N . THR A 1 16 ? 0.427 6.772 3.841 1.00 0.00 13 THR A N 15
ATOM 14628 C CA . THR A 1 16 ? 0.153 5.528 3.058 1.00 0.00 13 THR A CA 15
ATOM 14629 C C . THR A 1 16 ? 0.463 5.803 1.578 1.00 0.00 13 THR A C 15
ATOM 14630 O O . THR A 1 16 ? 0.410 6.930 1.130 1.00 0.00 13 THR A O 15
ATOM 14641 N N . LEU A 1 17 ? 0.798 4.782 0.821 1.00 0.00 14 LEU A N 15
ATOM 14642 C CA . LEU A 1 17 ? 1.129 4.977 -0.633 1.00 0.00 14 LEU A CA 15
ATOM 14643 C C . LEU A 1 17 ? 0.022 4.387 -1.506 1.00 0.00 14 LEU A C 15
ATOM 14644 O O . LEU A 1 17 ? -0.579 3.389 -1.178 1.00 0.00 14 LEU A O 15
ATOM 14660 N N . THR A 1 18 ? -0.243 5.000 -2.622 1.00 0.00 15 THR A N 15
ATOM 14661 C CA . THR A 1 18 ? -1.306 4.479 -3.521 1.00 0.00 15 THR A CA 15
ATOM 14662 C C . THR A 1 18 ? -0.770 3.264 -4.269 1.00 0.00 15 THR A C 15
ATOM 14663 O O . THR A 1 18 ? 0.381 2.900 -4.137 1.00 0.00 15 THR A O 15
ATOM 14674 N N . ILE A 1 19 ? -1.588 2.639 -5.068 1.00 0.00 16 ILE A N 15
ATOM 14675 C CA . ILE A 1 19 ? -1.103 1.471 -5.821 1.00 0.00 16 ILE A CA 15
ATOM 14676 C C . ILE A 1 19 ? -0.019 1.955 -6.782 1.00 0.00 16 ILE A C 15
ATOM 14677 O O . ILE A 1 19 ? 0.984 1.303 -6.987 1.00 0.00 16 ILE A O 15
ATOM 14693 N N . GLU A 1 20 ? -0.222 3.100 -7.372 1.00 0.00 17 GLU A N 15
ATOM 14694 C CA . GLU A 1 20 ? 0.791 3.634 -8.319 1.00 0.00 17 GLU A CA 15
ATOM 14695 C C . GLU A 1 20 ? 2.042 4.006 -7.525 1.00 0.00 17 GLU A C 15
ATOM 14696 O O . GLU A 1 20 ? 3.150 3.721 -7.931 1.00 0.00 17 GLU A O 15
ATOM 14708 N N . GLU A 1 21 ? 1.877 4.616 -6.381 1.00 0.00 18 GLU A N 15
ATOM 14709 C CA . GLU A 1 21 ? 3.054 4.966 -5.567 1.00 0.00 18 GLU A CA 15
ATOM 14710 C C . GLU A 1 21 ? 3.681 3.663 -5.067 1.00 0.00 18 GLU A C 15
ATOM 14711 O O . GLU A 1 21 ? 4.883 3.505 -5.056 1.00 0.00 18 GLU A O 15
ATOM 14723 N N . ALA A 1 22 ? 2.867 2.721 -4.663 1.00 0.00 19 ALA A N 15
ATOM 14724 C CA . ALA A 1 22 ? 3.415 1.425 -4.171 1.00 0.00 19 ALA A CA 15
ATOM 14725 C C . ALA A 1 22 ? 4.102 0.693 -5.324 1.00 0.00 19 ALA A C 15
ATOM 14726 O O . ALA A 1 22 ? 5.153 0.115 -5.163 1.00 0.00 19 ALA A O 15
ATOM 14733 N N . SER A 1 23 ? 3.522 0.698 -6.489 1.00 0.00 20 SER A N 15
ATOM 14734 C CA . SER A 1 23 ? 4.173 -0.011 -7.620 1.00 0.00 20 SER A CA 15
ATOM 14735 C C . SER A 1 23 ? 5.610 0.501 -7.784 1.00 0.00 20 SER A C 15
ATOM 14736 O O . SER A 1 23 ? 6.542 -0.264 -7.836 1.00 0.00 20 SER A O 15
ATOM 14744 N N . LYS A 1 24 ? 5.802 1.786 -7.865 1.00 0.00 21 LYS A N 15
ATOM 14745 C CA . LYS A 1 24 ? 7.191 2.318 -8.020 1.00 0.00 21 LYS A CA 15
ATOM 14746 C C . LYS A 1 24 ? 7.945 2.178 -6.692 1.00 0.00 21 LYS A C 15
ATOM 14747 O O . LYS A 1 24 ? 8.997 1.577 -6.618 1.00 0.00 21 LYS A O 15
ATOM 14766 N N . TYR A 1 25 ? 7.406 2.746 -5.652 1.00 0.00 22 TYR A N 15
ATOM 14767 C CA . TYR A 1 25 ? 8.061 2.682 -4.307 1.00 0.00 22 TYR A CA 15
ATOM 14768 C C . TYR A 1 25 ? 8.145 1.218 -3.839 1.00 0.00 22 TYR A C 15
ATOM 14769 O O . TYR A 1 25 ? 9.207 0.691 -3.571 1.00 0.00 22 TYR A O 15
ATOM 14787 N N . PHE A 1 26 ? 7.016 0.573 -3.749 1.00 0.00 23 PHE A N 15
ATOM 14788 C CA . PHE A 1 26 ? 6.953 -0.853 -3.311 1.00 0.00 23 PHE A CA 15
ATOM 14789 C C . PHE A 1 26 ? 6.921 -1.757 -4.541 1.00 0.00 23 PHE A C 15
ATOM 14790 O O . PHE A 1 26 ? 5.908 -2.343 -4.835 1.00 0.00 23 PHE A O 15
ATOM 14807 N N . ARG A 1 27 ? 7.999 -1.851 -5.270 1.00 0.00 24 ARG A N 15
ATOM 14808 C CA . ARG A 1 27 ? 8.009 -2.721 -6.493 1.00 0.00 24 ARG A CA 15
ATOM 14809 C C . ARG A 1 27 ? 7.339 -4.065 -6.193 1.00 0.00 24 ARG A C 15
ATOM 14810 O O . ARG A 1 27 ? 7.988 -5.051 -5.912 1.00 0.00 24 ARG A O 15
ATOM 14831 N N . ILE A 1 28 ? 6.038 -4.097 -6.276 1.00 0.00 25 ILE A N 15
ATOM 14832 C CA . ILE A 1 28 ? 5.267 -5.346 -6.024 1.00 0.00 25 ILE A CA 15
ATOM 14833 C C . ILE A 1 28 ? 4.296 -5.522 -7.192 1.00 0.00 25 ILE A C 15
ATOM 14834 O O . ILE A 1 28 ? 3.996 -4.580 -7.898 1.00 0.00 25 ILE A O 15
ATOM 14850 N N . GLY A 1 29 ? 3.794 -6.702 -7.408 1.00 0.00 26 GLY A N 15
ATOM 14851 C CA . GLY A 1 29 ? 2.842 -6.892 -8.537 1.00 0.00 26 GLY A CA 15
ATOM 14852 C C . GLY A 1 29 ? 1.716 -5.859 -8.420 1.00 0.00 26 GLY A C 15
ATOM 14853 O O . GLY A 1 29 ? 1.001 -5.817 -7.440 1.00 0.00 26 GLY A O 15
ATOM 14857 N N . GLU A 1 30 ? 1.551 -5.021 -9.408 1.00 0.00 27 GLU A N 15
ATOM 14858 C CA . GLU A 1 30 ? 0.467 -3.997 -9.339 1.00 0.00 27 GLU A CA 15
ATOM 14859 C C . GLU A 1 30 ? -0.839 -4.675 -8.913 1.00 0.00 27 GLU A C 15
ATOM 14860 O O . GLU A 1 30 ? -1.413 -4.363 -7.889 1.00 0.00 27 GLU A O 15
ATOM 14872 N N . ASN A 1 31 ? -1.305 -5.603 -9.700 1.00 0.00 28 ASN A N 15
ATOM 14873 C CA . ASN A 1 31 ? -2.568 -6.314 -9.362 1.00 0.00 28 ASN A CA 15
ATOM 14874 C C . ASN A 1 31 ? -2.376 -7.143 -8.090 1.00 0.00 28 ASN A C 15
ATOM 14875 O O . ASN A 1 31 ? -3.330 -7.516 -7.437 1.00 0.00 28 ASN A O 15
ATOM 14886 N N . LYS A 1 32 ? -1.156 -7.439 -7.723 1.00 0.00 29 LYS A N 15
ATOM 14887 C CA . LYS A 1 32 ? -0.939 -8.243 -6.490 1.00 0.00 29 LYS A CA 15
ATOM 14888 C C . LYS A 1 32 ? -1.319 -7.384 -5.288 1.00 0.00 29 LYS A C 15
ATOM 14889 O O . LYS A 1 32 ? -1.773 -7.874 -4.277 1.00 0.00 29 LYS A O 15
ATOM 14908 N N . LEU A 1 33 ? -1.157 -6.097 -5.407 1.00 0.00 30 LEU A N 15
ATOM 14909 C CA . LEU A 1 33 ? -1.525 -5.188 -4.289 1.00 0.00 30 LEU A CA 15
ATOM 14910 C C . LEU A 1 33 ? -3.051 -5.069 -4.223 1.00 0.00 30 LEU A C 15
ATOM 14911 O O . LEU A 1 33 ? -3.639 -5.102 -3.160 1.00 0.00 30 LEU A O 15
ATOM 14927 N N . ARG A 1 34 ? -3.696 -4.930 -5.351 1.00 0.00 31 ARG A N 15
ATOM 14928 C CA . ARG A 1 34 ? -5.183 -4.809 -5.351 1.00 0.00 31 ARG A CA 15
ATOM 14929 C C . ARG A 1 34 ? -5.806 -6.114 -4.851 1.00 0.00 31 ARG A C 15
ATOM 14930 O O . ARG A 1 34 ? -6.742 -6.109 -4.079 1.00 0.00 31 ARG A O 15
ATOM 14951 N N . ARG A 1 35 ? -5.301 -7.232 -5.296 1.00 0.00 32 ARG A N 15
ATOM 14952 C CA . ARG A 1 35 ? -5.874 -8.536 -4.857 1.00 0.00 32 ARG A CA 15
ATOM 14953 C C . ARG A 1 35 ? -5.632 -8.738 -3.360 1.00 0.00 32 ARG A C 15
ATOM 14954 O O . ARG A 1 35 ? -6.485 -9.227 -2.647 1.00 0.00 32 ARG A O 15
ATOM 14975 N N . LEU A 1 36 ? -4.476 -8.377 -2.878 1.00 0.00 33 LEU A N 15
ATOM 14976 C CA . LEU A 1 36 ? -4.182 -8.562 -1.430 1.00 0.00 33 LEU A CA 15
ATOM 14977 C C . LEU A 1 36 ? -5.119 -7.687 -0.586 1.00 0.00 33 LEU A C 15
ATOM 14978 O O . LEU A 1 36 ? -5.606 -8.103 0.447 1.00 0.00 33 LEU A O 15
ATOM 14994 N N . ALA A 1 37 ? -5.368 -6.478 -1.010 1.00 0.00 34 ALA A N 15
ATOM 14995 C CA . ALA A 1 37 ? -6.266 -5.581 -0.222 1.00 0.00 34 ALA A CA 15
ATOM 14996 C C . ALA A 1 37 ? -7.730 -5.896 -0.540 1.00 0.00 34 ALA A C 15
ATOM 14997 O O . ALA A 1 37 ? -8.596 -5.775 0.304 1.00 0.00 34 ALA A O 15
ATOM 15004 N N . GLU A 1 38 ? -8.018 -6.293 -1.749 1.00 0.00 35 GLU A N 15
ATOM 15005 C CA . GLU A 1 38 ? -9.430 -6.606 -2.110 1.00 0.00 35 GLU A CA 15
ATOM 15006 C C . GLU A 1 38 ? -9.805 -7.984 -1.562 1.00 0.00 35 GLU A C 15
ATOM 15007 O O . GLU A 1 38 ? -10.966 -8.309 -1.416 1.00 0.00 35 GLU A O 15
ATOM 15019 N N . GLU A 1 39 ? -8.830 -8.798 -1.251 1.00 0.00 36 GLU A N 15
ATOM 15020 C CA . GLU A 1 39 ? -9.121 -10.147 -0.709 1.00 0.00 36 GLU A CA 15
ATOM 15021 C C . GLU A 1 39 ? -9.319 -10.039 0.807 1.00 0.00 36 GLU A C 15
ATOM 15022 O O . GLU A 1 39 ? -10.098 -10.765 1.393 1.00 0.00 36 GLU A O 15
ATOM 15034 N N . ASN A 1 40 ? -8.612 -9.134 1.439 1.00 0.00 37 ASN A N 15
ATOM 15035 C CA . ASN A 1 40 ? -8.735 -8.955 2.922 1.00 0.00 37 ASN A CA 15
ATOM 15036 C C . ASN A 1 40 ? -9.154 -7.515 3.223 1.00 0.00 37 ASN A C 15
ATOM 15037 O O . ASN A 1 40 ? -8.444 -6.776 3.874 1.00 0.00 37 ASN A O 15
ATOM 15048 N N . LYS A 1 41 ? -10.305 -7.113 2.757 1.00 0.00 38 LYS A N 15
ATOM 15049 C CA . LYS A 1 41 ? -10.776 -5.720 3.021 1.00 0.00 38 LYS A CA 15
ATOM 15050 C C . LYS A 1 41 ? -10.592 -5.393 4.512 1.00 0.00 38 LYS A C 15
ATOM 15051 O O . LYS A 1 41 ? -10.672 -4.252 4.922 1.00 0.00 38 LYS A O 15
ATOM 15070 N N . ASN A 1 42 ? -10.350 -6.391 5.322 1.00 0.00 39 ASN A N 15
ATOM 15071 C CA . ASN A 1 42 ? -10.161 -6.160 6.786 1.00 0.00 39 ASN A CA 15
ATOM 15072 C C . ASN A 1 42 ? -8.666 -6.175 7.109 1.00 0.00 39 ASN A C 15
ATOM 15073 O O . ASN A 1 42 ? -8.265 -6.270 8.252 1.00 0.00 39 ASN A O 15
ATOM 15084 N N . ALA A 1 43 ? -7.841 -6.082 6.106 1.00 0.00 40 ALA A N 15
ATOM 15085 C CA . ALA A 1 43 ? -6.370 -6.090 6.335 1.00 0.00 40 ALA A CA 15
ATOM 15086 C C . ALA A 1 43 ? -6.001 -4.997 7.349 1.00 0.00 40 ALA A C 15
ATOM 15087 O O . ALA A 1 43 ? -6.531 -3.907 7.325 1.00 0.00 40 ALA A O 15
ATOM 15094 N N . ASN A 1 44 ? -5.099 -5.285 8.241 1.00 0.00 41 ASN A N 15
ATOM 15095 C CA . ASN A 1 44 ? -4.690 -4.264 9.247 1.00 0.00 41 ASN A CA 15
ATOM 15096 C C . ASN A 1 44 ? -3.692 -3.281 8.614 1.00 0.00 41 ASN A C 15
ATOM 15097 O O . ASN A 1 44 ? -3.201 -2.384 9.269 1.00 0.00 41 ASN A O 15
ATOM 15108 N N . TRP A 1 45 ? -3.362 -3.463 7.352 1.00 0.00 42 TRP A N 15
ATOM 15109 C CA . TRP A 1 45 ? -2.361 -2.562 6.681 1.00 0.00 42 TRP A CA 15
ATOM 15110 C C . TRP A 1 45 ? -2.967 -1.849 5.463 1.00 0.00 42 TRP A C 15
ATOM 15111 O O . TRP A 1 45 ? -2.373 -0.937 4.925 1.00 0.00 42 TRP A O 15
ATOM 15132 N N . LEU A 1 46 ? -4.121 -2.258 4.996 1.00 0.00 43 LEU A N 15
ATOM 15133 C CA . LEU A 1 46 ? -4.715 -1.599 3.790 1.00 0.00 43 LEU A CA 15
ATOM 15134 C C . LEU A 1 46 ? -5.632 -0.444 4.206 1.00 0.00 43 LEU A C 15
ATOM 15135 O O . LEU A 1 46 ? -6.017 -0.320 5.352 1.00 0.00 43 LEU A O 15
ATOM 15151 N N . ILE A 1 47 ? -5.967 0.412 3.275 1.00 0.00 44 ILE A N 15
ATOM 15152 C CA . ILE A 1 47 ? -6.843 1.573 3.578 1.00 0.00 44 ILE A CA 15
ATOM 15153 C C . ILE A 1 47 ? -7.811 1.767 2.404 1.00 0.00 44 ILE A C 15
ATOM 15154 O O . ILE A 1 47 ? -7.596 1.262 1.320 1.00 0.00 44 ILE A O 15
ATOM 15170 N N . MET A 1 48 ? -8.871 2.502 2.613 1.00 0.00 45 MET A N 15
ATOM 15171 C CA . MET A 1 48 ? -9.855 2.742 1.515 1.00 0.00 45 MET A CA 15
ATOM 15172 C C . MET A 1 48 ? -10.359 4.181 1.605 1.00 0.00 45 MET A C 15
ATOM 15173 O O . MET A 1 48 ? -10.708 4.663 2.664 1.00 0.00 45 MET A O 15
ATOM 15187 N N . ASN A 1 49 ? -10.396 4.869 0.496 1.00 0.00 46 ASN A N 15
ATOM 15188 C CA . ASN A 1 49 ? -10.872 6.284 0.493 1.00 0.00 46 ASN A CA 15
ATOM 15189 C C . ASN A 1 49 ? -11.743 6.507 -0.742 1.00 0.00 46 ASN A C 15
ATOM 15190 O O . ASN A 1 49 ? -11.271 6.924 -1.781 1.00 0.00 46 ASN A O 15
ATOM 15201 N N . GLY A 1 50 ? -13.011 6.219 -0.639 1.00 0.00 47 GLY A N 15
ATOM 15202 C CA . GLY A 1 50 ? -13.914 6.401 -1.809 1.00 0.00 47 GLY A CA 15
ATOM 15203 C C . GLY A 1 50 ? -13.787 5.192 -2.723 1.00 0.00 47 GLY A C 15
ATOM 15204 O O . GLY A 1 50 ? -14.630 4.317 -2.736 1.00 0.00 47 GLY A O 15
ATOM 15208 N N . ASN A 1 51 ? -12.742 5.139 -3.500 1.00 0.00 48 ASN A N 15
ATOM 15209 C CA . ASN A 1 51 ? -12.567 3.988 -4.427 1.00 0.00 48 ASN A CA 15
ATOM 15210 C C . ASN A 1 51 ? -11.076 3.708 -4.656 1.00 0.00 48 ASN A C 15
ATOM 15211 O O . ASN A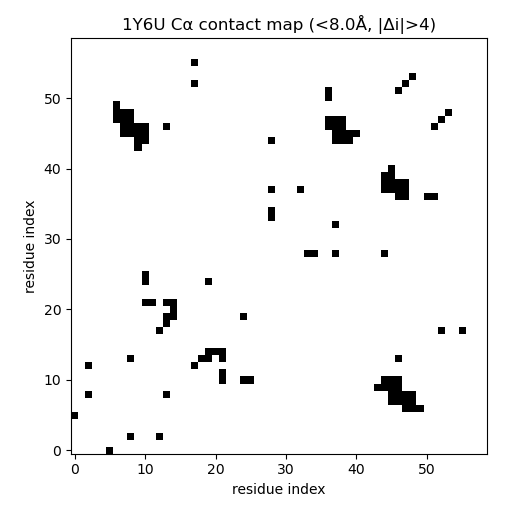 1 51 ? -10.718 2.820 -5.404 1.00 0.00 48 ASN A O 15
ATOM 15222 N N . ARG A 1 52 ? -10.204 4.460 -4.030 1.00 0.00 49 ARG A N 15
ATOM 15223 C CA . ARG A 1 52 ? -8.735 4.243 -4.222 1.00 0.00 49 ARG A CA 15
ATOM 15224 C C . ARG A 1 52 ? -8.143 3.540 -2.998 1.00 0.00 49 ARG A C 15
ATOM 15225 O O . ARG A 1 52 ? -8.207 4.036 -1.891 1.00 0.00 49 ARG A O 15
ATOM 15246 N N . ILE A 1 53 ? -7.549 2.395 -3.196 1.00 0.00 50 ILE A N 15
ATOM 15247 C CA . ILE A 1 53 ? -6.930 1.663 -2.054 1.00 0.00 50 ILE A CA 15
ATOM 15248 C C . ILE A 1 53 ? -5.530 2.233 -1.811 1.00 0.00 50 ILE A C 15
ATOM 15249 O O . ILE A 1 53 ? -4.771 2.415 -2.742 1.00 0.00 50 ILE A O 15
ATOM 15265 N N . GLN A 1 54 ? -5.175 2.513 -0.573 1.00 0.00 51 GLN A N 15
ATOM 15266 C CA . GLN A 1 54 ? -3.809 3.071 -0.281 1.00 0.00 51 GLN A CA 15
ATOM 15267 C C . GLN A 1 54 ? -3.014 2.070 0.572 1.00 0.00 51 GLN A C 15
ATOM 15268 O O . GLN A 1 54 ? -3.544 1.414 1.448 1.00 0.00 51 GLN A O 15
ATOM 15282 N N . ILE A 1 55 ? -1.743 1.941 0.287 1.00 0.00 52 ILE A N 15
ATOM 15283 C CA . ILE A 1 55 ? -0.873 0.978 1.027 1.00 0.00 52 ILE A CA 15
ATOM 15284 C C . ILE A 1 55 ? -0.162 1.670 2.193 1.00 0.00 52 ILE A C 15
ATOM 15285 O O . ILE A 1 55 ? 0.167 2.838 2.131 1.00 0.00 52 ILE A O 15
ATOM 15301 N N . LYS A 1 56 ? 0.110 0.939 3.244 1.00 0.00 53 LYS A N 15
ATOM 15302 C CA . LYS A 1 56 ? 0.840 1.526 4.406 1.00 0.00 53 LYS A CA 15
ATOM 15303 C C . LYS A 1 56 ? 2.343 1.421 4.134 1.00 0.00 53 LYS A C 15
ATOM 15304 O O . LYS A 1 56 ? 2.795 0.502 3.482 1.00 0.00 53 LYS A O 15
ATOM 15323 N N . ARG A 1 57 ? 3.119 2.358 4.617 1.00 0.00 54 ARG A N 15
ATOM 15324 C CA . ARG A 1 57 ? 4.596 2.314 4.375 1.00 0.00 54 ARG A CA 15
ATOM 15325 C C . ARG A 1 57 ? 5.311 1.791 5.625 1.00 0.00 54 ARG A C 15
ATOM 15326 O O . ARG A 1 57 ? 6.292 1.085 5.543 1.00 0.00 54 ARG A O 15
ATOM 15347 N N . LYS A 1 58 ? 4.839 2.157 6.783 1.00 0.00 55 LYS A N 15
ATOM 15348 C CA . LYS A 1 58 ? 5.508 1.709 8.039 1.00 0.00 55 LYS A CA 15
ATOM 15349 C C . LYS A 1 58 ? 5.392 0.187 8.216 1.00 0.00 55 LYS A C 15
ATOM 15350 O O . LYS A 1 58 ? 6.377 -0.521 8.186 1.00 0.00 55 LYS A O 15
ATOM 15369 N N . GLN A 1 59 ? 4.209 -0.325 8.415 1.00 0.00 56 GLN A N 15
ATOM 15370 C CA . GLN A 1 59 ? 4.057 -1.796 8.613 1.00 0.00 56 GLN A CA 15
ATOM 15371 C C . GLN A 1 59 ? 4.546 -2.558 7.377 1.00 0.00 56 GLN A C 15
ATOM 15372 O O . GLN A 1 59 ? 4.838 -3.735 7.445 1.00 0.00 56 GLN A O 15
ATOM 15386 N N . PHE A 1 60 ? 4.627 -1.906 6.245 1.00 0.00 57 PHE A N 15
ATOM 15387 C CA . PHE A 1 60 ? 5.083 -2.607 5.001 1.00 0.00 57 PHE A CA 15
ATOM 15388 C C . PHE A 1 60 ? 6.596 -2.395 4.794 1.00 0.00 57 PHE A C 15
ATOM 15389 O O . PHE A 1 60 ? 7.353 -3.343 4.735 1.00 0.00 57 PHE A O 15
ATOM 15406 N N . GLU A 1 61 ? 7.032 -1.168 4.660 1.00 0.00 58 GLU A N 15
ATOM 15407 C CA . GLU A 1 61 ? 8.489 -0.898 4.431 1.00 0.00 58 GLU A CA 15
ATOM 15408 C C . GLU A 1 61 ? 9.356 -1.801 5.316 1.00 0.00 58 GLU A C 15
ATOM 15409 O O . GLU A 1 61 ? 10.462 -2.154 4.957 1.00 0.00 58 GLU A O 15
ATOM 15421 N N . LYS A 1 62 ? 8.873 -2.179 6.466 1.00 0.00 59 LYS A N 15
ATOM 15422 C CA . LYS A 1 62 ? 9.694 -3.047 7.356 1.00 0.00 59 LYS A CA 15
ATOM 15423 C C . LYS A 1 62 ? 9.835 -4.434 6.740 1.00 0.00 59 LYS A C 15
ATOM 15424 O O . LYS A 1 62 ? 10.902 -5.016 6.743 1.00 0.00 59 LYS A O 15
ATOM 15443 N N . ILE A 1 63 ? 8.765 -4.980 6.228 1.00 0.00 60 ILE A N 15
ATOM 15444 C CA . ILE A 1 63 ? 8.832 -6.345 5.631 1.00 0.00 60 ILE A CA 15
ATOM 15445 C C . ILE A 1 63 ? 8.957 -6.263 4.110 1.00 0.00 60 ILE A C 15
ATOM 15446 O O . ILE A 1 63 ? 8.439 -7.097 3.401 1.00 0.00 60 ILE A O 15
ATOM 15462 N N . ILE A 1 64 ? 9.622 -5.274 3.587 1.00 0.00 61 ILE A N 15
ATOM 15463 C CA . ILE A 1 64 ? 9.737 -5.185 2.102 1.00 0.00 61 ILE A CA 15
ATOM 15464 C C . ILE A 1 64 ? 10.751 -6.232 1.598 1.00 0.00 61 ILE A C 15
ATOM 15465 O O . ILE A 1 64 ? 10.604 -6.783 0.526 1.00 0.00 61 ILE A O 15
ATOM 15481 N N . ASP A 1 65 ? 11.782 -6.502 2.362 1.00 0.00 62 ASP A N 15
ATOM 15482 C CA . ASP A 1 65 ? 12.812 -7.503 1.925 1.00 0.00 62 ASP A CA 15
ATOM 15483 C C . ASP A 1 65 ? 12.536 -8.872 2.561 1.00 0.00 62 ASP A C 15
ATOM 15484 O O . ASP A 1 65 ? 13.228 -9.836 2.300 1.00 0.00 62 ASP A O 15
ATOM 15493 N N . THR A 1 66 ? 11.540 -8.965 3.397 1.00 0.00 63 THR A N 15
ATOM 15494 C CA . THR A 1 66 ? 11.225 -10.271 4.059 1.00 0.00 63 THR A CA 15
ATOM 15495 C C . THR A 1 66 ? 10.315 -11.094 3.144 1.00 0.00 63 THR A C 15
ATOM 15496 O O . THR A 1 66 ? 10.062 -12.259 3.381 1.00 0.00 63 THR A O 15
ATOM 15507 N N . LEU A 1 67 ? 9.809 -10.492 2.115 1.00 0.00 64 LEU A N 15
ATOM 15508 C CA . LEU A 1 67 ? 8.897 -11.230 1.206 1.00 0.00 64 LEU A CA 15
ATOM 15509 C C . LEU A 1 67 ? 9.718 -12.191 0.337 1.00 0.00 64 LEU A C 15
ATOM 15510 O O . LEU A 1 67 ? 9.431 -12.389 -0.827 1.00 0.00 64 LEU A O 15
ATOM 15526 N N . ILE A 1 9 ? -0.762 13.597 -3.166 1.00 0.00 6 ILE A N 16
ATOM 15527 C CA . ILE A 1 9 ? 0.097 14.160 -2.086 1.00 0.00 6 ILE A CA 16
ATOM 15528 C C . ILE A 1 9 ? 1.529 13.612 -2.265 1.00 0.00 6 ILE A C 16
ATOM 15529 O O . ILE A 1 9 ? 1.705 12.451 -2.579 1.00 0.00 6 ILE A O 16
ATOM 15545 N N . PRO A 1 10 ? 2.548 14.417 -2.052 1.00 0.00 7 PRO A N 16
ATOM 15546 C CA . PRO A 1 10 ? 3.948 13.939 -2.186 1.00 0.00 7 PRO A CA 16
ATOM 15547 C C . PRO A 1 10 ? 4.151 12.603 -1.452 1.00 0.00 7 PRO A C 16
ATOM 15548 O O . PRO A 1 10 ? 3.934 12.490 -0.262 1.00 0.00 7 PRO A O 16
ATOM 15559 N N . ILE A 1 11 ? 4.547 11.594 -2.171 1.00 0.00 8 ILE A N 16
ATOM 15560 C CA . ILE A 1 11 ? 4.755 10.252 -1.576 1.00 0.00 8 ILE A CA 16
ATOM 15561 C C . ILE A 1 11 ? 5.536 10.327 -0.242 1.00 0.00 8 ILE A C 16
ATOM 15562 O O . ILE A 1 11 ? 5.488 9.411 0.551 1.00 0.00 8 ILE A O 16
ATOM 15578 N N . TRP A 1 12 ? 6.267 11.391 0.009 1.00 0.00 9 TRP A N 16
ATOM 15579 C CA . TRP A 1 12 ? 7.055 11.488 1.299 1.00 0.00 9 TRP A CA 16
ATOM 15580 C C . TRP A 1 12 ? 6.258 12.282 2.349 1.00 0.00 9 TRP A C 16
ATOM 15581 O O . TRP A 1 12 ? 6.761 12.568 3.417 1.00 0.00 9 TRP A O 16
ATOM 15602 N N . GLU A 1 13 ? 5.028 12.646 2.057 1.00 0.00 10 GLU A N 16
ATOM 15603 C CA . GLU A 1 13 ? 4.207 13.432 3.045 1.00 0.00 10 GLU A CA 16
ATOM 15604 C C . GLU A 1 13 ? 2.924 12.665 3.384 1.00 0.00 10 GLU A C 16
ATOM 15605 O O . GLU A 1 13 ? 2.209 13.017 4.302 1.00 0.00 10 GLU A O 16
ATOM 15617 N N . ARG A 1 14 ? 2.620 11.625 2.660 1.00 0.00 11 ARG A N 16
ATOM 15618 C CA . ARG A 1 14 ? 1.377 10.856 2.964 1.00 0.00 11 ARG A CA 16
ATOM 15619 C C . ARG A 1 14 ? 1.638 9.913 4.140 1.00 0.00 11 ARG A C 16
ATOM 15620 O O . ARG A 1 14 ? 2.700 9.908 4.727 1.00 0.00 11 ARG A O 16
ATOM 15641 N N . TYR A 1 15 ? 0.665 9.109 4.471 1.00 0.00 12 TYR A N 16
ATOM 15642 C CA . TYR A 1 15 ? 0.814 8.132 5.590 1.00 0.00 12 TYR A CA 16
ATOM 15643 C C . TYR A 1 15 ? 0.716 6.733 4.992 1.00 0.00 12 TYR A C 16
ATOM 15644 O O . TYR A 1 15 ? 1.018 5.742 5.626 1.00 0.00 12 TYR A O 16
ATOM 15662 N N . THR A 1 16 ? 0.292 6.664 3.756 1.00 0.00 13 THR A N 16
ATOM 15663 C CA . THR A 1 16 ? 0.152 5.356 3.056 1.00 0.00 13 THR A CA 16
ATOM 15664 C C . THR A 1 16 ? 0.592 5.533 1.594 1.00 0.00 13 THR A C 16
ATOM 15665 O O . THR A 1 16 ? 0.799 6.639 1.135 1.00 0.00 13 THR A O 16
ATOM 15676 N N . LEU A 1 17 ? 0.727 4.452 0.862 1.00 0.00 14 LEU A N 16
ATOM 15677 C CA . LEU A 1 17 ? 1.146 4.534 -0.579 1.00 0.00 14 LEU A CA 16
ATOM 15678 C C . LEU A 1 17 ? 0.070 3.886 -1.453 1.00 0.00 14 LEU A C 16
ATOM 15679 O O . LEU A 1 17 ? -0.515 2.887 -1.099 1.00 0.00 14 LEU A O 16
ATOM 15695 N N . THR A 1 18 ? -0.193 4.452 -2.595 1.00 0.00 15 THR A N 16
ATOM 15696 C CA . THR A 1 18 ? -1.229 3.871 -3.487 1.00 0.00 15 THR A CA 16
ATOM 15697 C C . THR A 1 18 ? -0.645 2.693 -4.248 1.00 0.00 15 THR A C 16
ATOM 15698 O O . THR A 1 18 ? 0.421 2.201 -3.937 1.00 0.00 15 THR A O 16
ATOM 15709 N N . ILE A 1 19 ? -1.327 2.254 -5.264 1.00 0.00 16 ILE A N 16
ATOM 15710 C CA . ILE A 1 19 ? -0.807 1.131 -6.067 1.00 0.00 16 ILE A CA 16
ATOM 15711 C C . ILE A 1 19 ? 0.411 1.637 -6.847 1.00 0.00 16 ILE A C 16
ATOM 15712 O O . ILE A 1 19 ? 1.405 0.954 -6.991 1.00 0.00 16 ILE A O 16
ATOM 15728 N N . GLU A 1 20 ? 0.319 2.832 -7.364 1.00 0.00 17 GLU A N 16
ATOM 15729 C CA . GLU A 1 20 ? 1.450 3.394 -8.153 1.00 0.00 17 GLU A CA 16
ATOM 15730 C C . GLU A 1 20 ? 2.627 3.677 -7.224 1.00 0.00 17 GLU A C 16
ATOM 15731 O O . GLU A 1 20 ? 3.745 3.290 -7.500 1.00 0.00 17 GLU A O 16
ATOM 15743 N N . GLU A 1 21 ? 2.399 4.328 -6.115 1.00 0.00 18 GLU A N 16
ATOM 15744 C CA . GLU A 1 21 ? 3.526 4.592 -5.194 1.00 0.00 18 GLU A CA 16
ATOM 15745 C C . GLU A 1 21 ? 4.035 3.248 -4.672 1.00 0.00 18 GLU A C 16
ATOM 15746 O O . GLU A 1 21 ? 5.211 3.065 -4.451 1.00 0.00 18 GLU A O 16
ATOM 15758 N N . ALA A 1 22 ? 3.159 2.294 -4.491 1.00 0.00 19 ALA A N 16
ATOM 15759 C CA . ALA A 1 22 ? 3.613 0.961 -4.002 1.00 0.00 19 ALA A CA 16
ATOM 15760 C C . ALA A 1 22 ? 4.468 0.297 -5.080 1.00 0.00 19 ALA A C 16
ATOM 15761 O O . ALA A 1 22 ? 5.578 -0.118 -4.833 1.00 0.00 19 ALA A O 16
ATOM 15768 N N . SER A 1 23 ? 3.967 0.180 -6.275 1.00 0.00 20 SER A N 16
ATOM 15769 C CA . SER A 1 23 ? 4.779 -0.469 -7.336 1.00 0.00 20 SER A CA 16
ATOM 15770 C C . SER A 1 23 ? 6.156 0.205 -7.413 1.00 0.00 20 SER A C 16
ATOM 15771 O O . SER A 1 23 ? 7.162 -0.447 -7.575 1.00 0.00 20 SER A O 16
ATOM 15779 N N . LYS A 1 24 ? 6.216 1.501 -7.289 1.00 0.00 21 LYS A N 16
ATOM 15780 C CA . LYS A 1 24 ? 7.542 2.187 -7.338 1.00 0.00 21 LYS A CA 16
ATOM 15781 C C . LYS A 1 24 ? 8.275 1.970 -6.009 1.00 0.00 21 LYS A C 16
ATOM 15782 O O . LYS A 1 24 ? 9.344 1.400 -5.951 1.00 0.00 21 LYS A O 16
ATOM 15801 N N . TYR A 1 25 ? 7.689 2.444 -4.947 1.00 0.00 22 TYR A N 16
ATOM 15802 C CA . TYR A 1 25 ? 8.292 2.315 -3.584 1.00 0.00 22 TYR A CA 16
ATOM 15803 C C . TYR A 1 25 ? 8.377 0.832 -3.175 1.00 0.00 22 TYR A C 16
ATOM 15804 O O . TYR A 1 25 ? 9.436 0.310 -2.891 1.00 0.00 22 TYR A O 16
ATOM 15822 N N . PHE A 1 26 ? 7.253 0.164 -3.149 1.00 0.00 23 PHE A N 16
ATOM 15823 C CA . PHE A 1 26 ? 7.206 -1.280 -2.767 1.00 0.00 23 PHE A CA 16
ATOM 15824 C C . PHE A 1 26 ? 7.267 -2.134 -4.031 1.00 0.00 23 PHE A C 16
ATOM 15825 O O . PHE A 1 26 ? 6.300 -2.764 -4.393 1.00 0.00 23 PHE A O 16
ATOM 15842 N N . ARG A 1 27 ? 8.380 -2.133 -4.713 1.00 0.00 24 ARG A N 16
ATOM 15843 C CA . ARG A 1 27 ? 8.498 -2.930 -5.978 1.00 0.00 24 ARG A CA 16
ATOM 15844 C C . ARG A 1 27 ? 7.831 -4.301 -5.825 1.00 0.00 24 ARG A C 16
ATOM 15845 O O . ARG A 1 27 ? 8.459 -5.284 -5.489 1.00 0.00 24 ARG A O 16
ATOM 15866 N N . ILE A 1 28 ? 6.555 -4.356 -6.099 1.00 0.00 25 ILE A N 16
ATOM 15867 C CA . ILE A 1 28 ? 5.789 -5.636 -6.009 1.00 0.00 25 ILE A CA 16
ATOM 15868 C C . ILE A 1 28 ? 4.882 -5.705 -7.254 1.00 0.00 25 ILE A C 16
ATOM 15869 O O . ILE A 1 28 ? 4.636 -4.706 -7.900 1.00 0.00 25 ILE A O 16
ATOM 15885 N N . GLY A 1 29 ? 4.390 -6.864 -7.599 1.00 0.00 26 GLY A N 16
ATOM 15886 C CA . GLY A 1 29 ? 3.513 -6.966 -8.804 1.00 0.00 26 GLY A CA 16
ATOM 15887 C C . GLY A 1 29 ? 2.273 -6.083 -8.624 1.00 0.00 26 GLY A C 16
ATOM 15888 O O . GLY A 1 29 ? 1.489 -6.269 -7.715 1.00 0.00 26 GLY A O 16
ATOM 15892 N N . GLU A 1 30 ? 2.095 -5.121 -9.489 1.00 0.00 27 GLU A N 16
ATOM 15893 C CA . GLU A 1 30 ? 0.913 -4.214 -9.388 1.00 0.00 27 GLU A CA 16
ATOM 15894 C C . GLU A 1 30 ? -0.378 -5.041 -9.277 1.00 0.00 27 GLU A C 16
ATOM 15895 O O . GLU A 1 30 ? -1.294 -4.690 -8.559 1.00 0.00 27 GLU A O 16
ATOM 15907 N N . ASN A 1 31 ? -0.464 -6.117 -10.011 1.00 0.00 28 ASN A N 16
ATOM 15908 C CA . ASN A 1 31 ? -1.701 -6.957 -9.990 1.00 0.00 28 ASN A CA 16
ATOM 15909 C C . ASN A 1 31 ? -1.951 -7.547 -8.600 1.00 0.00 28 ASN A C 16
ATOM 15910 O O . ASN A 1 31 ? -3.082 -7.707 -8.184 1.00 0.00 28 ASN A O 16
ATOM 15921 N N . LYS A 1 32 ? -0.921 -7.888 -7.882 1.00 0.00 29 LYS A N 16
ATOM 15922 C CA . LYS A 1 32 ? -1.131 -8.483 -6.531 1.00 0.00 29 LYS A CA 16
ATOM 15923 C C . LYS A 1 32 ? -1.701 -7.420 -5.600 1.00 0.00 29 LYS A C 16
ATOM 15924 O O . LYS A 1 32 ? -2.771 -7.567 -5.055 1.00 0.00 29 LYS A O 16
ATOM 15943 N N . LEU A 1 33 ? -0.976 -6.356 -5.412 1.00 0.00 30 LEU A N 16
ATOM 15944 C CA . LEU A 1 33 ? -1.448 -5.260 -4.504 1.00 0.00 30 LEU A CA 16
ATOM 15945 C C . LEU A 1 33 ? -2.944 -4.989 -4.714 1.00 0.00 30 LEU A C 16
ATOM 15946 O O . LEU A 1 33 ? -3.699 -4.863 -3.771 1.00 0.00 30 LEU A O 16
ATOM 15962 N N . ARG A 1 34 ? -3.374 -4.877 -5.941 1.00 0.00 31 ARG A N 16
ATOM 15963 C CA . ARG A 1 34 ? -4.815 -4.588 -6.206 1.00 0.00 31 ARG A CA 16
ATOM 15964 C C . ARG A 1 34 ? -5.696 -5.733 -5.694 1.00 0.00 31 ARG A C 16
ATOM 15965 O O . ARG A 1 34 ? -6.709 -5.508 -5.062 1.00 0.00 31 ARG A O 16
ATOM 15986 N N . ARG A 1 35 ? -5.333 -6.955 -5.968 1.00 0.00 32 ARG A N 16
ATOM 15987 C CA . ARG A 1 35 ? -6.168 -8.100 -5.500 1.00 0.00 32 ARG A CA 16
ATOM 15988 C C . ARG A 1 35 ? -5.900 -8.375 -4.019 1.00 0.00 32 ARG A C 16
ATOM 15989 O O . ARG A 1 35 ? -6.728 -8.926 -3.323 1.00 0.00 32 ARG A O 16
ATOM 16010 N N . LEU A 1 36 ? -4.750 -8.003 -3.534 1.00 0.00 33 LEU A N 16
ATOM 16011 C CA . LEU A 1 36 ? -4.423 -8.249 -2.102 1.00 0.00 33 LEU A CA 16
ATOM 16012 C C . LEU A 1 36 ? -5.354 -7.414 -1.214 1.00 0.00 33 LEU A C 16
ATOM 16013 O O . LEU A 1 36 ? -5.869 -7.887 -0.221 1.00 0.00 33 LEU A O 16
ATOM 16029 N N . ALA A 1 37 ? -5.572 -6.177 -1.567 1.00 0.00 34 ALA A N 16
ATOM 16030 C CA . ALA A 1 37 ? -6.469 -5.314 -0.747 1.00 0.00 34 ALA A CA 16
ATOM 16031 C C . ALA A 1 37 ? -7.928 -5.620 -1.088 1.00 0.00 34 ALA A C 16
ATOM 16032 O O . ALA A 1 37 ? -8.767 -5.744 -0.218 1.00 0.00 34 ALA A O 16
ATOM 16039 N N . GLU A 1 38 ? -8.238 -5.736 -2.349 1.00 0.00 35 GLU A N 16
ATOM 16040 C CA . GLU A 1 38 ? -9.643 -6.026 -2.747 1.00 0.00 35 GLU A CA 16
ATOM 16041 C C . GLU A 1 38 ? -10.067 -7.392 -2.198 1.00 0.00 35 GLU A C 16
ATOM 16042 O O . GLU A 1 38 ? -11.239 -7.670 -2.041 1.00 0.00 35 GLU A O 16
ATOM 16054 N N . GLU A 1 39 ? -9.126 -8.249 -1.907 1.00 0.00 36 GLU A N 16
ATOM 16055 C CA . GLU A 1 39 ? -9.472 -9.590 -1.375 1.00 0.00 36 GLU A CA 16
ATOM 16056 C C . GLU A 1 39 ? -9.647 -9.509 0.146 1.00 0.00 36 GLU A C 16
ATOM 16057 O O . GLU A 1 39 ? -10.589 -10.041 0.701 1.00 0.00 36 GLU A O 16
ATOM 16069 N N . ASN A 1 40 ? -8.740 -8.850 0.822 1.00 0.00 37 ASN A N 16
ATOM 16070 C CA . ASN A 1 40 ? -8.829 -8.729 2.313 1.00 0.00 37 ASN A CA 16
ATOM 16071 C C . ASN A 1 40 ? -9.263 -7.309 2.691 1.00 0.00 37 ASN A C 16
ATOM 16072 O O . ASN A 1 40 ? -8.551 -6.592 3.366 1.00 0.00 37 ASN A O 16
ATOM 16083 N N . LYS A 1 41 ? -10.424 -6.899 2.260 1.00 0.00 38 LYS A N 16
ATOM 16084 C CA . LYS A 1 41 ? -10.910 -5.527 2.591 1.00 0.00 38 LYS A CA 16
ATOM 16085 C C . LYS A 1 41 ? -10.674 -5.226 4.075 1.00 0.00 38 LYS A C 16
ATOM 16086 O O . LYS A 1 41 ? -10.697 -4.086 4.496 1.00 0.00 38 LYS A O 16
ATOM 16105 N N . ASN A 1 42 ? -10.462 -6.240 4.875 1.00 0.00 39 ASN A N 16
ATOM 16106 C CA . ASN A 1 42 ? -10.240 -6.023 6.338 1.00 0.00 39 ASN A CA 16
ATOM 16107 C C . ASN A 1 42 ? -8.743 -6.076 6.650 1.00 0.00 39 ASN A C 16
ATOM 16108 O O . ASN A 1 42 ? -8.341 -6.177 7.793 1.00 0.00 39 ASN A O 16
ATOM 16119 N N . ALA A 1 43 ? -7.914 -6.008 5.648 1.00 0.00 40 ALA A N 16
ATOM 16120 C CA . ALA A 1 43 ? -6.445 -6.054 5.893 1.00 0.00 40 ALA A CA 16
ATOM 16121 C C . ALA A 1 43 ? -6.062 -4.956 6.894 1.00 0.00 40 ALA A C 16
ATOM 16122 O O . ALA A 1 43 ? -6.655 -3.900 6.928 1.00 0.00 40 ALA A O 16
ATOM 16129 N N . ASN A 1 44 ? -5.078 -5.200 7.712 1.00 0.00 41 ASN A N 16
ATOM 16130 C CA . ASN A 1 44 ? -4.656 -4.163 8.697 1.00 0.00 41 ASN A CA 16
ATOM 16131 C C . ASN A 1 44 ? -3.736 -3.143 8.012 1.00 0.00 41 ASN A C 16
ATOM 16132 O O . ASN A 1 44 ? -3.477 -2.077 8.536 1.00 0.00 41 ASN A O 16
ATOM 16143 N N . TRP A 1 45 ? -3.205 -3.482 6.861 1.00 0.00 42 TRP A N 16
ATOM 16144 C CA . TRP A 1 45 ? -2.256 -2.559 6.152 1.00 0.00 42 TRP A CA 16
ATOM 16145 C C . TRP A 1 45 ? -2.938 -1.801 5.000 1.00 0.00 42 TRP A C 16
ATOM 16146 O O . TRP A 1 45 ? -2.379 -0.862 4.468 1.00 0.00 42 TRP A O 16
ATOM 16167 N N . LEU A 1 46 ? -4.115 -2.198 4.581 1.00 0.00 43 LEU A N 16
ATOM 16168 C CA . LEU A 1 46 ? -4.780 -1.494 3.438 1.00 0.00 43 LEU A CA 16
ATOM 16169 C C . LEU A 1 46 ? -5.692 -0.376 3.958 1.00 0.00 43 LEU A C 16
ATOM 16170 O O . LEU A 1 46 ? -6.032 -0.323 5.123 1.00 0.00 43 LEU A O 16
ATOM 16186 N N . ILE A 1 47 ? -6.077 0.524 3.092 1.00 0.00 44 ILE A N 16
ATOM 16187 C CA . ILE A 1 47 ? -6.954 1.652 3.495 1.00 0.00 44 ILE A CA 16
ATOM 16188 C C . ILE A 1 47 ? -7.959 1.896 2.364 1.00 0.00 44 ILE A C 16
ATOM 16189 O O . ILE A 1 47 ? -7.713 1.554 1.224 1.00 0.00 44 ILE A O 16
ATOM 16205 N N . MET A 1 48 ? -9.090 2.483 2.669 1.00 0.00 45 MET A N 16
ATOM 16206 C CA . MET A 1 48 ? -10.114 2.747 1.611 1.00 0.00 45 MET A CA 16
ATOM 16207 C C . MET A 1 48 ? -10.713 4.139 1.804 1.00 0.00 45 MET A C 16
ATOM 16208 O O . MET A 1 48 ? -11.462 4.382 2.730 1.00 0.00 45 MET A O 16
ATOM 16222 N N . ASN A 1 49 ? -10.396 5.050 0.920 1.00 0.00 46 ASN A N 16
ATOM 16223 C CA . ASN A 1 49 ? -10.945 6.439 1.013 1.00 0.00 46 ASN A CA 16
ATOM 16224 C C . ASN A 1 49 ? -11.957 6.636 -0.115 1.00 0.00 46 ASN A C 16
ATOM 16225 O O . ASN A 1 49 ? -11.651 7.201 -1.146 1.00 0.00 46 ASN A O 16
ATOM 16236 N N . GLY A 1 50 ? -13.156 6.154 0.065 1.00 0.00 47 GLY A N 16
ATOM 16237 C CA . GLY A 1 50 ? -14.183 6.292 -1.004 1.00 0.00 47 GLY A CA 16
ATOM 16238 C C . GLY A 1 50 ? -13.975 5.186 -2.028 1.00 0.00 47 GLY A C 16
ATOM 16239 O O . GLY A 1 50 ? -14.737 4.244 -2.110 1.00 0.00 47 GLY A O 16
ATOM 16243 N N . ASN A 1 51 ? -12.944 5.299 -2.817 1.00 0.00 48 ASN A N 16
ATOM 16244 C CA . ASN A 1 51 ? -12.676 4.261 -3.851 1.00 0.00 48 ASN A CA 16
ATOM 16245 C C . ASN A 1 51 ? -11.166 4.122 -4.083 1.00 0.00 48 ASN A C 16
ATOM 16246 O O . ASN A 1 51 ? -10.718 3.220 -4.763 1.00 0.00 48 ASN A O 16
ATOM 16257 N N . ARG A 1 52 ? -10.376 5.009 -3.536 1.00 0.00 49 ARG A N 16
ATOM 16258 C CA . ARG A 1 52 ? -8.900 4.927 -3.737 1.00 0.00 49 ARG A CA 16
ATOM 16259 C C . ARG A 1 52 ? -8.277 4.057 -2.642 1.00 0.00 49 ARG A C 16
ATOM 16260 O O . ARG A 1 52 ? -8.382 4.353 -1.468 1.00 0.00 49 ARG A O 16
ATOM 16281 N N . ILE A 1 53 ? -7.620 2.989 -3.011 1.00 0.00 50 ILE A N 16
ATOM 16282 C CA . ILE A 1 53 ? -6.984 2.114 -1.983 1.00 0.00 50 ILE A CA 16
ATOM 16283 C C . ILE A 1 53 ? -5.619 2.698 -1.608 1.00 0.00 50 ILE A C 16
ATOM 16284 O O . ILE A 1 53 ? -4.855 3.102 -2.463 1.00 0.00 50 ILE A O 16
ATOM 16300 N N . GLN A 1 54 ? -5.313 2.749 -0.333 1.00 0.00 51 GLN A N 16
ATOM 16301 C CA . GLN A 1 54 ? -3.998 3.311 0.128 1.00 0.00 51 GLN A CA 16
ATOM 16302 C C . GLN A 1 54 ? -3.228 2.209 0.885 1.00 0.00 51 GLN A C 16
ATOM 16303 O O . GLN A 1 54 ? -3.787 1.484 1.685 1.00 0.00 51 GLN A O 16
ATOM 16317 N N . ILE A 1 55 ? -1.952 2.073 0.620 1.00 0.00 52 ILE A N 16
ATOM 16318 C CA . ILE A 1 55 ? -1.127 1.015 1.296 1.00 0.00 52 ILE A CA 16
ATOM 16319 C C . ILE A 1 55 ? -0.351 1.628 2.469 1.00 0.00 52 ILE A C 16
ATOM 16320 O O . ILE A 1 55 ? 0.261 2.662 2.336 1.00 0.00 52 ILE A O 16
ATOM 16336 N N . LYS A 1 56 ? -0.335 0.990 3.608 1.00 0.00 53 LYS A N 16
ATOM 16337 C CA . LYS A 1 56 ? 0.440 1.557 4.753 1.00 0.00 53 LYS A CA 16
ATOM 16338 C C . LYS A 1 56 ? 1.921 1.253 4.537 1.00 0.00 53 LYS A C 16
ATOM 16339 O O . LYS A 1 56 ? 2.276 0.259 3.943 1.00 0.00 53 LYS A O 16
ATOM 16358 N N . ARG A 1 57 ? 2.788 2.110 5.011 1.00 0.00 54 ARG A N 16
ATOM 16359 C CA . ARG A 1 57 ? 4.254 1.878 4.839 1.00 0.00 54 ARG A CA 16
ATOM 16360 C C . ARG A 1 57 ? 4.828 1.347 6.159 1.00 0.00 54 ARG A C 16
ATOM 16361 O O . ARG A 1 57 ? 5.767 0.584 6.174 1.00 0.00 54 ARG A O 16
ATOM 16382 N N . LYS A 1 58 ? 4.276 1.750 7.272 1.00 0.00 55 LYS A N 16
ATOM 16383 C CA . LYS A 1 58 ? 4.811 1.262 8.578 1.00 0.00 55 LYS A CA 16
ATOM 16384 C C . LYS A 1 58 ? 4.641 -0.261 8.672 1.00 0.00 55 LYS A C 16
ATOM 16385 O O . LYS A 1 58 ? 5.603 -0.995 8.768 1.00 0.00 55 LYS A O 16
ATOM 16404 N N . GLN A 1 59 ? 3.429 -0.740 8.661 1.00 0.00 56 GLN A N 16
ATOM 16405 C CA . GLN A 1 59 ? 3.204 -2.211 8.769 1.00 0.00 56 GLN A CA 16
ATOM 16406 C C . GLN A 1 59 ? 3.790 -2.939 7.552 1.00 0.00 56 GLN A C 16
ATOM 16407 O O . GLN A 1 59 ? 4.159 -4.094 7.632 1.00 0.00 56 GLN A O 16
ATOM 16421 N N . PHE A 1 60 ? 3.870 -2.285 6.423 1.00 0.00 57 PHE A N 16
ATOM 16422 C CA . PHE A 1 60 ? 4.422 -2.956 5.204 1.00 0.00 57 PHE A CA 16
ATOM 16423 C C . PHE A 1 60 ? 5.956 -2.815 5.181 1.00 0.00 57 PHE A C 16
ATOM 16424 O O . PHE A 1 60 ? 6.668 -3.791 5.107 1.00 0.00 57 PHE A O 16
ATOM 16441 N N . GLU A 1 61 ? 6.466 -1.616 5.228 1.00 0.00 58 GLU A N 16
ATOM 16442 C CA . GLU A 1 61 ? 7.952 -1.427 5.194 1.00 0.00 58 GLU A CA 16
ATOM 16443 C C . GLU A 1 61 ? 8.628 -2.351 6.212 1.00 0.00 58 GLU A C 16
ATOM 16444 O O . GLU A 1 61 ? 9.778 -2.714 6.064 1.00 0.00 58 GLU A O 16
ATOM 16456 N N . LYS A 1 62 ? 7.935 -2.731 7.247 1.00 0.00 59 LYS A N 16
ATOM 16457 C CA . LYS A 1 62 ? 8.563 -3.615 8.270 1.00 0.00 59 LYS A CA 16
ATOM 16458 C C . LYS A 1 62 ? 8.748 -5.017 7.691 1.00 0.00 59 LYS A C 16
ATOM 16459 O O . LYS A 1 62 ? 9.383 -5.859 8.296 1.00 0.00 59 LYS A O 16
ATOM 16478 N N . ILE A 1 63 ? 8.186 -5.283 6.541 1.00 0.00 60 ILE A N 16
ATOM 16479 C CA . ILE A 1 63 ? 8.314 -6.643 5.940 1.00 0.00 60 ILE A CA 16
ATOM 16480 C C . ILE A 1 63 ? 8.670 -6.556 4.451 1.00 0.00 60 ILE A C 16
ATOM 16481 O O . ILE A 1 63 ? 8.314 -7.421 3.682 1.00 0.00 60 ILE A O 16
ATOM 16497 N N . ILE A 1 64 ? 9.366 -5.538 4.025 1.00 0.00 61 ILE A N 16
ATOM 16498 C CA . ILE A 1 64 ? 9.716 -5.453 2.573 1.00 0.00 61 ILE A CA 16
ATOM 16499 C C . ILE A 1 64 ? 10.874 -6.414 2.265 1.00 0.00 61 ILE A C 16
ATOM 16500 O O . ILE A 1 64 ? 10.975 -6.949 1.180 1.00 0.00 61 ILE A O 16
ATOM 16516 N N . ASP A 1 65 ? 11.750 -6.641 3.209 1.00 0.00 62 ASP A N 16
ATOM 16517 C CA . ASP A 1 65 ? 12.900 -7.570 2.962 1.00 0.00 62 ASP A CA 16
ATOM 16518 C C . ASP A 1 65 ? 12.547 -8.974 3.467 1.00 0.00 62 ASP A C 16
ATOM 16519 O O . ASP A 1 65 ? 13.297 -9.915 3.296 1.00 0.00 62 ASP A O 16
ATOM 16528 N N . THR A 1 66 ? 11.411 -9.117 4.093 1.00 0.00 63 THR A N 16
ATOM 16529 C CA . THR A 1 66 ? 10.991 -10.451 4.625 1.00 0.00 63 THR A CA 16
ATOM 16530 C C . THR A 1 66 ? 10.258 -11.222 3.525 1.00 0.00 63 THR A C 16
ATOM 16531 O O . THR A 1 66 ? 10.016 -12.408 3.637 1.00 0.00 63 THR A O 16
ATOM 16542 N N . LEU A 1 67 ? 9.888 -10.555 2.475 1.00 0.00 64 LEU A N 16
ATOM 16543 C CA . LEU A 1 67 ? 9.153 -11.249 1.387 1.00 0.00 64 LEU A CA 16
ATOM 16544 C C . LEU A 1 67 ? 10.137 -12.110 0.586 1.00 0.00 64 LEU A C 16
ATOM 16545 O O . LEU A 1 67 ? 9.882 -13.265 0.308 1.00 0.00 64 LEU A O 16
ATOM 16561 N N . ILE A 1 9 ? -0.726 13.999 -1.106 1.00 0.00 6 ILE A N 17
ATOM 16562 C CA . ILE A 1 9 ? 0.444 14.450 -0.302 1.00 0.00 6 ILE A CA 17
ATOM 16563 C C . ILE A 1 9 ? 1.728 13.861 -0.934 1.00 0.00 6 ILE A C 17
ATOM 16564 O O . ILE A 1 9 ? 1.742 12.709 -1.319 1.00 0.00 6 ILE A O 17
ATOM 16580 N N . PRO A 1 10 ? 2.807 14.617 -1.032 1.00 0.00 7 PRO A N 17
ATOM 16581 C CA . PRO A 1 10 ? 4.073 14.088 -1.615 1.00 0.00 7 PRO A CA 17
ATOM 16582 C C . PRO A 1 10 ? 4.432 12.711 -1.038 1.00 0.00 7 PRO A C 17
ATOM 16583 O O . PRO A 1 10 ? 4.452 12.505 0.157 1.00 0.00 7 PRO A O 17
ATOM 16594 N N . ILE A 1 11 ? 4.701 11.771 -1.892 1.00 0.00 8 ILE A N 17
ATOM 16595 C CA . ILE A 1 11 ? 5.046 10.404 -1.442 1.00 0.00 8 ILE A CA 17
ATOM 16596 C C . ILE A 1 11 ? 6.071 10.441 -0.288 1.00 0.00 8 ILE A C 17
ATOM 16597 O O . ILE A 1 11 ? 5.953 9.711 0.677 1.00 0.00 8 ILE A O 17
ATOM 16613 N N . TRP A 1 12 ? 7.077 11.271 -0.385 1.00 0.00 9 TRP A N 17
ATOM 16614 C CA . TRP A 1 12 ? 8.112 11.339 0.702 1.00 0.00 9 TRP A CA 17
ATOM 16615 C C . TRP A 1 12 ? 7.534 12.061 1.928 1.00 0.00 9 TRP A C 17
ATOM 16616 O O . TRP A 1 12 ? 8.255 12.389 2.849 1.00 0.00 9 TRP A O 17
ATOM 16637 N N . GLU A 1 13 ? 6.243 12.307 1.951 1.00 0.00 10 GLU A N 17
ATOM 16638 C CA . GLU A 1 13 ? 5.617 13.005 3.126 1.00 0.00 10 GLU A CA 17
ATOM 16639 C C . GLU A 1 13 ? 4.523 12.111 3.724 1.00 0.00 10 GLU A C 17
ATOM 16640 O O . GLU A 1 13 ? 4.251 12.170 4.907 1.00 0.00 10 GLU A O 17
ATOM 16652 N N . ARG A 1 14 ? 3.896 11.275 2.934 1.00 0.00 11 ARG A N 17
ATOM 16653 C CA . ARG A 1 14 ? 2.837 10.391 3.506 1.00 0.00 11 ARG A CA 17
ATOM 16654 C C . ARG A 1 14 ? 3.498 9.191 4.187 1.00 0.00 11 ARG A C 17
ATOM 16655 O O . ARG A 1 14 ? 4.593 8.788 3.847 1.00 0.00 11 ARG A O 17
ATOM 16676 N N . TYR A 1 15 ? 2.832 8.626 5.154 1.00 0.00 12 TYR A N 17
ATOM 16677 C CA . TYR A 1 15 ? 3.387 7.452 5.893 1.00 0.00 12 TYR A CA 17
ATOM 16678 C C . TYR A 1 15 ? 2.795 6.175 5.299 1.00 0.00 12 TYR A C 17
ATOM 16679 O O . TYR A 1 15 ? 3.129 5.074 5.689 1.00 0.00 12 TYR A O 17
ATOM 16697 N N . THR A 1 16 ? 1.914 6.328 4.352 1.00 0.00 13 THR A N 17
ATOM 16698 C CA . THR A 1 16 ? 1.268 5.154 3.700 1.00 0.00 13 THR A CA 17
ATOM 16699 C C . THR A 1 16 ? 1.141 5.465 2.203 1.00 0.00 13 THR A C 17
ATOM 16700 O O . THR A 1 16 ? 0.805 6.567 1.829 1.00 0.00 13 THR A O 17
ATOM 16711 N N . LEU A 1 17 ? 1.456 4.524 1.344 1.00 0.00 14 LEU A N 17
ATOM 16712 C CA . LEU A 1 17 ? 1.415 4.798 -0.137 1.00 0.00 14 LEU A CA 17
ATOM 16713 C C . LEU A 1 17 ? 0.136 4.259 -0.799 1.00 0.00 14 LEU A C 17
ATOM 16714 O O . LEU A 1 17 ? -0.446 3.285 -0.377 1.00 0.00 14 LEU A O 17
ATOM 16730 N N . THR A 1 18 ? -0.271 4.902 -1.869 1.00 0.00 15 THR A N 17
ATOM 16731 C CA . THR A 1 18 ? -1.481 4.469 -2.626 1.00 0.00 15 THR A CA 17
ATOM 16732 C C . THR A 1 18 ? -1.098 3.414 -3.655 1.00 0.00 15 THR A C 17
ATOM 16733 O O . THR A 1 18 ? 0.013 2.926 -3.677 1.00 0.00 15 THR A O 17
ATOM 16744 N N . ILE A 1 19 ? -2.010 3.069 -4.521 1.00 0.00 16 ILE A N 17
ATOM 16745 C CA . ILE A 1 19 ? -1.697 2.063 -5.553 1.00 0.00 16 ILE A CA 17
ATOM 16746 C C . ILE A 1 19 ? -0.700 2.670 -6.545 1.00 0.00 16 ILE A C 17
ATOM 16747 O O . ILE A 1 19 ? 0.193 2.004 -7.024 1.00 0.00 16 ILE A O 17
ATOM 16763 N N . GLU A 1 20 ? -0.847 3.929 -6.861 1.00 0.00 17 GLU A N 17
ATOM 16764 C CA . GLU A 1 20 ? 0.101 4.558 -7.823 1.00 0.00 17 GLU A CA 17
ATOM 16765 C C . GLU A 1 20 ? 1.456 4.713 -7.134 1.00 0.00 17 GLU A C 17
ATOM 16766 O O . GLU A 1 20 ? 2.476 4.324 -7.665 1.00 0.00 17 GLU A O 17
ATOM 16778 N N . GLU A 1 21 ? 1.479 5.255 -5.946 1.00 0.00 18 GLU A N 17
ATOM 16779 C CA . GLU A 1 21 ? 2.772 5.395 -5.242 1.00 0.00 18 GLU A CA 17
ATOM 16780 C C . GLU A 1 21 ? 3.292 3.991 -4.923 1.00 0.00 18 GLU A C 17
ATOM 16781 O O . GLU A 1 21 ? 4.469 3.720 -5.030 1.00 0.00 18 GLU A O 17
ATOM 16793 N N . ALA A 1 22 ? 2.423 3.086 -4.551 1.00 0.00 19 ALA A N 17
ATOM 16794 C CA . ALA A 1 22 ? 2.886 1.700 -4.249 1.00 0.00 19 ALA A CA 17
ATOM 16795 C C . ALA A 1 22 ? 3.392 1.042 -5.534 1.00 0.00 19 ALA A C 17
ATOM 16796 O O . ALA A 1 22 ? 4.429 0.422 -5.556 1.00 0.00 19 ALA A O 17
ATOM 16803 N N . SER A 1 23 ? 2.672 1.156 -6.610 1.00 0.00 20 SER A N 17
ATOM 16804 C CA . SER A 1 23 ? 3.150 0.518 -7.864 1.00 0.00 20 SER A CA 17
ATOM 16805 C C . SER A 1 23 ? 4.573 0.995 -8.179 1.00 0.00 20 SER A C 17
ATOM 16806 O O . SER A 1 23 ? 5.442 0.208 -8.472 1.00 0.00 20 SER A O 17
ATOM 16814 N N . LYS A 1 24 ? 4.827 2.272 -8.122 1.00 0.00 21 LYS A N 17
ATOM 16815 C CA . LYS A 1 24 ? 6.208 2.762 -8.415 1.00 0.00 21 LYS A CA 17
ATOM 16816 C C . LYS A 1 24 ? 7.134 2.412 -7.243 1.00 0.00 21 LYS A C 17
ATOM 16817 O O . LYS A 1 24 ? 8.140 1.751 -7.400 1.00 0.00 21 LYS A O 17
ATOM 16836 N N . TYR A 1 25 ? 6.789 2.870 -6.076 1.00 0.00 22 TYR A N 17
ATOM 16837 C CA . TYR A 1 25 ? 7.612 2.608 -4.854 1.00 0.00 22 TYR A CA 17
ATOM 16838 C C . TYR A 1 25 ? 7.641 1.098 -4.549 1.00 0.00 22 TYR A C 17
ATOM 16839 O O . TYR A 1 25 ? 8.688 0.485 -4.486 1.00 0.00 22 TYR A O 17
ATOM 16857 N N . PHE A 1 26 ? 6.491 0.504 -4.371 1.00 0.00 23 PHE A N 17
ATOM 16858 C CA . PHE A 1 26 ? 6.404 -0.961 -4.083 1.00 0.00 23 PHE A CA 17
ATOM 16859 C C . PHE A 1 26 ? 6.210 -1.710 -5.401 1.00 0.00 23 PHE A C 17
ATOM 16860 O O . PHE A 1 26 ? 5.165 -2.269 -5.644 1.00 0.00 23 PHE A O 17
ATOM 16877 N N . ARG A 1 27 ? 7.194 -1.701 -6.256 1.00 0.00 24 ARG A N 17
ATOM 16878 C CA . ARG A 1 27 ? 7.063 -2.398 -7.577 1.00 0.00 24 ARG A CA 17
ATOM 16879 C C . ARG A 1 27 ? 6.392 -3.758 -7.407 1.00 0.00 24 ARG A C 17
ATOM 16880 O O . ARG A 1 27 ? 7.042 -4.774 -7.263 1.00 0.00 24 ARG A O 17
ATOM 16901 N N . ILE A 1 28 ? 5.088 -3.772 -7.445 1.00 0.00 25 ILE A N 17
ATOM 16902 C CA . ILE A 1 28 ? 4.324 -5.049 -7.306 1.00 0.00 25 ILE A CA 17
ATOM 16903 C C . ILE A 1 28 ? 3.186 -5.037 -8.344 1.00 0.00 25 ILE A C 17
ATOM 16904 O O . ILE A 1 28 ? 2.938 -4.038 -8.990 1.00 0.00 25 ILE A O 17
ATOM 16920 N N . GLY A 1 29 ? 2.497 -6.131 -8.508 1.00 0.00 26 GLY A N 17
ATOM 16921 C CA . GLY A 1 29 ? 1.385 -6.166 -9.501 1.00 0.00 26 GLY A CA 17
ATOM 16922 C C . GLY A 1 29 ? 0.293 -5.171 -9.094 1.00 0.00 26 GLY A C 17
ATOM 16923 O O . GLY A 1 29 ? -0.370 -5.340 -8.091 1.00 0.00 26 GLY A O 17
ATOM 16927 N N . GLU A 1 30 ? 0.092 -4.140 -9.870 1.00 0.00 27 GLU A N 17
ATOM 16928 C CA . GLU A 1 30 ? -0.967 -3.142 -9.532 1.00 0.00 27 GLU A CA 17
ATOM 16929 C C . GLU A 1 30 ? -2.268 -3.891 -9.204 1.00 0.00 27 GLU A C 17
ATOM 16930 O O . GLU A 1 30 ? -2.932 -3.620 -8.222 1.00 0.00 27 GLU A O 17
ATOM 16942 N N . ASN A 1 31 ? -2.631 -4.825 -10.039 1.00 0.00 28 ASN A N 17
ATOM 16943 C CA . ASN A 1 31 ? -3.883 -5.607 -9.822 1.00 0.00 28 ASN A CA 17
ATOM 16944 C C . ASN A 1 31 ? -3.783 -6.434 -8.539 1.00 0.00 28 ASN A C 17
ATOM 16945 O O . ASN A 1 31 ? -4.777 -6.744 -7.912 1.00 0.00 28 ASN A O 17
ATOM 16956 N N . LYS A 1 32 ? -2.596 -6.799 -8.142 1.00 0.00 29 LYS A N 17
ATOM 16957 C CA . LYS A 1 32 ? -2.445 -7.610 -6.901 1.00 0.00 29 LYS A CA 17
ATOM 16958 C C . LYS A 1 32 ? -2.857 -6.753 -5.708 1.00 0.00 29 LYS A C 17
ATOM 16959 O O . LYS A 1 32 ? -3.734 -7.107 -4.945 1.00 0.00 29 LYS A O 17
ATOM 16978 N N . LEU A 1 33 ? -2.230 -5.624 -5.552 1.00 0.00 30 LEU A N 17
ATOM 16979 C CA . LEU A 1 33 ? -2.571 -4.715 -4.417 1.00 0.00 30 LEU A CA 17
ATOM 16980 C C . LEU A 1 33 ? -4.092 -4.613 -4.265 1.00 0.00 30 LEU A C 17
ATOM 16981 O O . LEU A 1 33 ? -4.633 -4.799 -3.193 1.00 0.00 30 LEU A O 17
ATOM 16997 N N . ARG A 1 34 ? -4.784 -4.308 -5.329 1.00 0.00 31 ARG A N 17
ATOM 16998 C CA . ARG A 1 34 ? -6.268 -4.180 -5.248 1.00 0.00 31 ARG A CA 17
ATOM 16999 C C . ARG A 1 34 ? -6.888 -5.510 -4.811 1.00 0.00 31 ARG A C 17
ATOM 17000 O O . ARG A 1 34 ? -7.897 -5.542 -4.135 1.00 0.00 31 ARG A O 17
ATOM 17021 N N . ARG A 1 35 ? -6.301 -6.608 -5.199 1.00 0.00 32 ARG A N 17
ATOM 17022 C CA . ARG A 1 35 ? -6.869 -7.932 -4.813 1.00 0.00 32 ARG A CA 17
ATOM 17023 C C . ARG A 1 35 ? -6.592 -8.209 -3.334 1.00 0.00 32 ARG A C 17
ATOM 17024 O O . ARG A 1 35 ? -7.433 -8.723 -2.625 1.00 0.00 32 ARG A O 17
ATOM 17045 N N . LEU A 1 36 ? -5.421 -7.885 -2.865 1.00 0.00 33 LEU A N 17
ATOM 17046 C CA . LEU A 1 36 ? -5.097 -8.147 -1.433 1.00 0.00 33 LEU A CA 17
ATOM 17047 C C . LEU A 1 36 ? -6.020 -7.322 -0.533 1.00 0.00 33 LEU A C 17
ATOM 17048 O O . LEU A 1 36 ? -6.599 -7.829 0.408 1.00 0.00 33 LEU A O 17
ATOM 17064 N N . ALA A 1 37 ? -6.159 -6.056 -0.809 1.00 0.00 34 ALA A N 17
ATOM 17065 C CA . ALA A 1 37 ? -7.040 -5.199 0.035 1.00 0.00 34 ALA A CA 17
ATOM 17066 C C . ALA A 1 37 ? -8.485 -5.694 -0.049 1.00 0.00 34 ALA A C 17
ATOM 17067 O O . ALA A 1 37 ? -9.062 -6.131 0.927 1.00 0.00 34 ALA A O 17
ATOM 17074 N N . GLU A 1 38 ? -9.075 -5.614 -1.208 1.00 0.00 35 GLU A N 17
ATOM 17075 C CA . GLU A 1 38 ? -10.488 -6.061 -1.367 1.00 0.00 35 GLU A CA 17
ATOM 17076 C C . GLU A 1 38 ? -10.657 -7.485 -0.823 1.00 0.00 35 GLU A C 17
ATOM 17077 O O . GLU A 1 38 ? -11.749 -7.900 -0.490 1.00 0.00 35 GLU A O 17
ATOM 17089 N N . GLU A 1 39 ? -9.595 -8.241 -0.733 1.00 0.00 36 GLU A N 17
ATOM 17090 C CA . GLU A 1 39 ? -9.710 -9.628 -0.218 1.00 0.00 36 GLU A CA 17
ATOM 17091 C C . GLU A 1 39 ? -9.672 -9.608 1.313 1.00 0.00 36 GLU A C 17
ATOM 17092 O O . GLU A 1 39 ? -10.330 -10.394 1.967 1.00 0.00 36 GLU A O 17
ATOM 17104 N N . ASN A 1 40 ? -8.899 -8.720 1.886 1.00 0.00 37 ASN A N 17
ATOM 17105 C CA . ASN A 1 40 ? -8.800 -8.639 3.379 1.00 0.00 37 ASN A CA 17
ATOM 17106 C C . ASN A 1 40 ? -8.965 -7.186 3.824 1.00 0.00 37 ASN A C 17
ATOM 17107 O O . ASN A 1 40 ? -8.078 -6.600 4.410 1.00 0.00 37 ASN A O 17
ATOM 17118 N N . LYS A 1 41 ? -10.102 -6.602 3.556 1.00 0.00 38 LYS A N 17
ATOM 17119 C CA . LYS A 1 41 ? -10.338 -5.187 3.970 1.00 0.00 38 LYS A CA 17
ATOM 17120 C C . LYS A 1 41 ? -9.898 -5.007 5.430 1.00 0.00 38 LYS A C 17
ATOM 17121 O O . LYS A 1 41 ? -9.711 -3.903 5.901 1.00 0.00 38 LYS A O 17
ATOM 17140 N N . ASN A 1 42 ? -9.736 -6.087 6.150 1.00 0.00 39 ASN A N 17
ATOM 17141 C CA . ASN A 1 42 ? -9.314 -5.994 7.577 1.00 0.00 39 ASN A CA 17
ATOM 17142 C C . ASN A 1 42 ? -7.804 -6.220 7.676 1.00 0.00 39 ASN A C 17
ATOM 17143 O O . ASN A 1 42 ? -7.272 -6.479 8.737 1.00 0.00 39 ASN A O 17
ATOM 17154 N N . ALA A 1 43 ? -7.111 -6.124 6.575 1.00 0.00 40 ALA A N 17
ATOM 17155 C CA . ALA A 1 43 ? -5.636 -6.332 6.598 1.00 0.00 40 ALA A CA 17
ATOM 17156 C C . ALA A 1 43 ? -5.006 -5.374 7.622 1.00 0.00 40 ALA A C 17
ATOM 17157 O O . ALA A 1 43 ? -5.415 -4.241 7.764 1.00 0.00 40 ALA A O 17
ATOM 17164 N N . ASN A 1 44 ? -4.017 -5.822 8.336 1.00 0.00 41 ASN A N 17
ATOM 17165 C CA . ASN A 1 44 ? -3.364 -4.936 9.338 1.00 0.00 41 ASN A CA 17
ATOM 17166 C C . ASN A 1 44 ? -2.435 -3.944 8.624 1.00 0.00 41 ASN A C 17
ATOM 17167 O O . ASN A 1 44 ? -1.758 -3.159 9.257 1.00 0.00 41 ASN A O 17
ATOM 17178 N N . TRP A 1 45 ? -2.373 -3.995 7.309 1.00 0.00 42 TRP A N 17
ATOM 17179 C CA . TRP A 1 45 ? -1.456 -3.078 6.547 1.00 0.00 42 TRP A CA 17
ATOM 17180 C C . TRP A 1 45 ? -2.231 -2.200 5.552 1.00 0.00 42 TRP A C 17
ATOM 17181 O O . TRP A 1 45 ? -1.710 -1.216 5.067 1.00 0.00 42 TRP A O 17
ATOM 17202 N N . LEU A 1 46 ? -3.445 -2.553 5.207 1.00 0.00 43 LEU A N 17
ATOM 17203 C CA . LEU A 1 46 ? -4.201 -1.739 4.207 1.00 0.00 43 LEU A CA 17
ATOM 17204 C C . LEU A 1 46 ? -5.070 -0.684 4.903 1.00 0.00 43 LEU A C 17
ATOM 17205 O O . LEU A 1 46 ? -5.410 -0.797 6.063 1.00 0.00 43 LEU A O 17
ATOM 17221 N N . ILE A 1 47 ? -5.424 0.346 4.179 1.00 0.00 44 ILE A N 17
ATOM 17222 C CA . ILE A 1 47 ? -6.272 1.432 4.733 1.00 0.00 44 ILE A CA 17
ATOM 17223 C C . ILE A 1 47 ? -7.231 1.873 3.619 1.00 0.00 44 ILE A C 17
ATOM 17224 O O . ILE A 1 47 ? -6.957 1.676 2.451 1.00 0.00 44 ILE A O 17
ATOM 17240 N N . MET A 1 48 ? -8.349 2.460 3.965 1.00 0.00 45 MET A N 17
ATOM 17241 C CA . MET A 1 48 ? -9.324 2.908 2.919 1.00 0.00 45 MET A CA 17
ATOM 17242 C C . MET A 1 48 ? -9.802 4.323 3.232 1.00 0.00 45 MET A C 17
ATOM 17243 O O . MET A 1 48 ? -10.578 4.547 4.140 1.00 0.00 45 MET A O 17
ATOM 17257 N N . ASN A 1 49 ? -9.348 5.281 2.470 1.00 0.00 46 ASN A N 17
ATOM 17258 C CA . ASN A 1 49 ? -9.769 6.695 2.689 1.00 0.00 46 ASN A CA 17
ATOM 17259 C C . ASN A 1 49 ? -10.857 7.040 1.674 1.00 0.00 46 ASN A C 17
ATOM 17260 O O . ASN A 1 49 ? -10.588 7.579 0.618 1.00 0.00 46 ASN A O 17
ATOM 17271 N N . GLY A 1 50 ? -12.084 6.717 1.976 1.00 0.00 47 GLY A N 17
ATOM 17272 C CA . GLY A 1 50 ? -13.189 7.008 1.021 1.00 0.00 47 GLY A CA 17
ATOM 17273 C C . GLY A 1 50 ? -13.254 5.891 -0.009 1.00 0.00 47 GLY A C 17
ATOM 17274 O O . GLY A 1 50 ? -14.089 5.011 0.062 1.00 0.00 47 GLY A O 17
ATOM 17278 N N . ASN A 1 51 ? -12.380 5.924 -0.975 1.00 0.00 48 ASN A N 17
ATOM 17279 C CA . ASN A 1 51 ? -12.390 4.870 -2.027 1.00 0.00 48 ASN A CA 17
ATOM 17280 C C . ASN A 1 51 ? -10.962 4.606 -2.525 1.00 0.00 48 ASN A C 17
ATOM 17281 O O . ASN A 1 51 ? -10.746 3.797 -3.405 1.00 0.00 48 ASN A O 17
ATOM 17292 N N . ARG A 1 52 ? -9.985 5.282 -1.972 1.00 0.00 49 ARG A N 17
ATOM 17293 C CA . ARG A 1 52 ? -8.571 5.071 -2.415 1.00 0.00 49 ARG A CA 17
ATOM 17294 C C . ARG A 1 52 ? -7.865 4.115 -1.448 1.00 0.00 49 ARG A C 17
ATOM 17295 O O . ARG A 1 52 ? -7.902 4.293 -0.247 1.00 0.00 49 ARG A O 17
ATOM 17316 N N . ILE A 1 53 ? -7.223 3.098 -1.964 1.00 0.00 50 ILE A N 17
ATOM 17317 C CA . ILE A 1 53 ? -6.516 2.128 -1.077 1.00 0.00 50 ILE A CA 17
ATOM 17318 C C . ILE A 1 53 ? -5.125 2.659 -0.732 1.00 0.00 50 ILE A C 17
ATOM 17319 O O . ILE A 1 53 ? -4.298 2.852 -1.601 1.00 0.00 50 ILE A O 17
ATOM 17335 N N . GLN A 1 54 ? -4.851 2.875 0.532 1.00 0.00 51 GLN A N 17
ATOM 17336 C CA . GLN A 1 54 ? -3.501 3.370 0.949 1.00 0.00 51 GLN A CA 17
ATOM 17337 C C . GLN A 1 54 ? -2.760 2.221 1.648 1.00 0.00 51 GLN A C 17
ATOM 17338 O O . GLN A 1 54 ? -3.256 1.625 2.583 1.00 0.00 51 GLN A O 17
ATOM 17352 N N . ILE A 1 55 ? -1.585 1.889 1.173 1.00 0.00 52 ILE A N 17
ATOM 17353 C CA . ILE A 1 55 ? -0.806 0.757 1.768 1.00 0.00 52 ILE A CA 17
ATOM 17354 C C . ILE A 1 55 ? 0.075 1.284 2.913 1.00 0.00 52 ILE A C 17
ATOM 17355 O O . ILE A 1 55 ? 0.442 2.440 2.952 1.00 0.00 52 ILE A O 17
ATOM 17371 N N . LYS A 1 56 ? 0.420 0.424 3.839 1.00 0.00 53 LYS A N 17
ATOM 17372 C CA . LYS A 1 56 ? 1.281 0.848 4.984 1.00 0.00 53 LYS A CA 17
ATOM 17373 C C . LYS A 1 56 ? 2.757 0.796 4.573 1.00 0.00 53 LYS A C 17
ATOM 17374 O O . LYS A 1 56 ? 3.320 -0.256 4.365 1.00 0.00 53 LYS A O 17
ATOM 17393 N N . ARG A 1 57 ? 3.388 1.931 4.470 1.00 0.00 54 ARG A N 17
ATOM 17394 C CA . ARG A 1 57 ? 4.826 1.956 4.087 1.00 0.00 54 ARG A CA 17
ATOM 17395 C C . ARG A 1 57 ? 5.650 1.211 5.142 1.00 0.00 54 ARG A C 17
ATOM 17396 O O . ARG A 1 57 ? 6.227 0.180 4.877 1.00 0.00 54 ARG A O 17
ATOM 17417 N N . LYS A 1 58 ? 5.714 1.739 6.332 1.00 0.00 55 LYS A N 17
ATOM 17418 C CA . LYS A 1 58 ? 6.511 1.086 7.413 1.00 0.00 55 LYS A CA 17
ATOM 17419 C C . LYS A 1 58 ? 6.326 -0.440 7.395 1.00 0.00 55 LYS A C 17
ATOM 17420 O O . LYS A 1 58 ? 7.259 -1.177 7.156 1.00 0.00 55 LYS A O 17
ATOM 17439 N N . GLN A 1 59 ? 5.143 -0.923 7.659 1.00 0.00 56 GLN A N 17
ATOM 17440 C CA . GLN A 1 59 ? 4.931 -2.403 7.674 1.00 0.00 56 GLN A CA 17
ATOM 17441 C C . GLN A 1 59 ? 5.304 -3.016 6.319 1.00 0.00 56 GLN A C 17
ATOM 17442 O O . GLN A 1 59 ? 6.302 -3.697 6.192 1.00 0.00 56 GLN A O 17
ATOM 17456 N N . PHE A 1 60 ? 4.502 -2.794 5.311 1.00 0.00 57 PHE A N 17
ATOM 17457 C CA . PHE A 1 60 ? 4.796 -3.376 3.965 1.00 0.00 57 PHE A CA 17
ATOM 17458 C C . PHE A 1 60 ? 6.294 -3.198 3.631 1.00 0.00 57 PHE A C 17
ATOM 17459 O O . PHE A 1 60 ? 6.983 -4.153 3.331 1.00 0.00 57 PHE A O 17
ATOM 17476 N N . GLU A 1 61 ? 6.797 -1.989 3.671 1.00 0.00 58 GLU A N 17
ATOM 17477 C CA . GLU A 1 61 ? 8.244 -1.753 3.341 1.00 0.00 58 GLU A CA 17
ATOM 17478 C C . GLU A 1 61 ? 9.134 -2.850 3.949 1.00 0.00 58 GLU A C 17
ATOM 17479 O O . GLU A 1 61 ? 10.125 -3.243 3.365 1.00 0.00 58 GLU A O 17
ATOM 17491 N N . LYS A 1 62 ? 8.808 -3.347 5.113 1.00 0.00 59 LYS A N 17
ATOM 17492 C CA . LYS A 1 62 ? 9.669 -4.401 5.729 1.00 0.00 59 LYS A CA 17
ATOM 17493 C C . LYS A 1 62 ? 9.559 -5.701 4.940 1.00 0.00 59 LYS A C 17
ATOM 17494 O O . LYS A 1 62 ? 10.532 -6.408 4.763 1.00 0.00 59 LYS A O 17
ATOM 17513 N N . ILE A 1 63 ? 8.383 -6.045 4.487 1.00 0.00 60 ILE A N 17
ATOM 17514 C CA . ILE A 1 63 ? 8.218 -7.325 3.736 1.00 0.00 60 ILE A CA 17
ATOM 17515 C C . ILE A 1 63 ? 8.307 -7.095 2.223 1.00 0.00 60 ILE A C 17
ATOM 17516 O O . ILE A 1 63 ? 7.637 -7.749 1.458 1.00 0.00 60 ILE A O 17
ATOM 17532 N N . ILE A 1 64 ? 9.118 -6.175 1.771 1.00 0.00 61 ILE A N 17
ATOM 17533 C CA . ILE A 1 64 ? 9.211 -5.946 0.293 1.00 0.00 61 ILE A CA 17
ATOM 17534 C C . ILE A 1 64 ? 10.148 -6.983 -0.343 1.00 0.00 61 ILE A C 17
ATOM 17535 O O . ILE A 1 64 ? 9.932 -7.422 -1.456 1.00 0.00 61 ILE A O 17
ATOM 17551 N N . ASP A 1 65 ? 11.193 -7.374 0.344 1.00 0.00 62 ASP A N 17
ATOM 17552 C CA . ASP A 1 65 ? 12.149 -8.376 -0.233 1.00 0.00 62 ASP A CA 17
ATOM 17553 C C . ASP A 1 65 ? 11.809 -9.781 0.277 1.00 0.00 62 ASP A C 17
ATOM 17554 O O . ASP A 1 65 ? 12.426 -10.755 -0.105 1.00 0.00 62 ASP A O 17
ATOM 17563 N N . THR A 1 66 ? 10.836 -9.892 1.138 1.00 0.00 63 THR A N 17
ATOM 17564 C CA . THR A 1 66 ? 10.453 -11.231 1.683 1.00 0.00 63 THR A CA 17
ATOM 17565 C C . THR A 1 66 ? 9.450 -11.890 0.733 1.00 0.00 63 THR A C 17
ATOM 17566 O O . THR A 1 66 ? 9.166 -13.068 0.830 1.00 0.00 63 THR A O 17
ATOM 17577 N N . LEU A 1 67 ? 8.897 -11.135 -0.164 1.00 0.00 64 LEU A N 17
ATOM 17578 C CA . LEU A 1 67 ? 7.895 -11.713 -1.094 1.00 0.00 64 LEU A CA 17
ATOM 17579 C C . LEU A 1 67 ? 8.618 -12.567 -2.143 1.00 0.00 64 LEU A C 17
ATOM 17580 O O . LEU A 1 67 ? 8.212 -13.671 -2.448 1.00 0.00 64 LEU A O 17
ATOM 17596 N N . ILE A 1 9 ? -0.238 13.516 -2.907 1.00 0.00 6 ILE A N 18
ATOM 17597 C CA . ILE A 1 9 ? 0.689 14.103 -1.900 1.00 0.00 6 ILE A CA 18
ATOM 17598 C C . ILE A 1 9 ? 2.094 13.503 -2.117 1.00 0.00 6 ILE A C 18
ATOM 17599 O O . ILE A 1 9 ? 2.223 12.306 -2.282 1.00 0.00 6 ILE A O 18
ATOM 17615 N N . PRO A 1 10 ? 3.147 14.296 -2.089 1.00 0.00 7 PRO A N 18
ATOM 17616 C CA . PRO A 1 10 ? 4.520 13.751 -2.261 1.00 0.00 7 PRO A CA 18
ATOM 17617 C C . PRO A 1 10 ? 4.729 12.515 -1.376 1.00 0.00 7 PRO A C 18
ATOM 17618 O O . PRO A 1 10 ? 4.722 12.596 -0.166 1.00 0.00 7 PRO A O 18
ATOM 17629 N N . ILE A 1 11 ? 4.886 11.377 -1.989 1.00 0.00 8 ILE A N 18
ATOM 17630 C CA . ILE A 1 11 ? 5.071 10.105 -1.244 1.00 0.00 8 ILE A CA 18
ATOM 17631 C C . ILE A 1 11 ? 5.863 10.302 0.070 1.00 0.00 8 ILE A C 18
ATOM 17632 O O . ILE A 1 11 ? 5.506 9.761 1.097 1.00 0.00 8 ILE A O 18
ATOM 17648 N N . TRP A 1 12 ? 6.936 11.049 0.045 1.00 0.00 9 TRP A N 18
ATOM 17649 C CA . TRP A 1 12 ? 7.748 11.249 1.296 1.00 0.00 9 TRP A CA 18
ATOM 17650 C C . TRP A 1 12 ? 6.982 12.142 2.291 1.00 0.00 9 TRP A C 18
ATOM 17651 O O . TRP A 1 12 ? 7.557 12.635 3.240 1.00 0.00 9 TRP A O 18
ATOM 17672 N N . GLU A 1 13 ? 5.699 12.363 2.084 1.00 0.00 10 GLU A N 18
ATOM 17673 C CA . GLU A 1 13 ? 4.915 13.239 3.030 1.00 0.00 10 GLU A CA 18
ATOM 17674 C C . GLU A 1 13 ? 3.633 12.530 3.491 1.00 0.00 10 GLU A C 18
ATOM 17675 O O . GLU A 1 13 ? 3.120 12.810 4.556 1.00 0.00 10 GLU A O 18
ATOM 17687 N N . ARG A 1 14 ? 3.098 11.628 2.711 1.00 0.00 11 ARG A N 18
ATOM 17688 C CA . ARG A 1 14 ? 1.843 10.940 3.144 1.00 0.00 11 ARG A CA 18
ATOM 17689 C C . ARG A 1 14 ? 2.168 9.868 4.185 1.00 0.00 11 ARG A C 18
ATOM 17690 O O . ARG A 1 14 ? 3.315 9.571 4.455 1.00 0.00 11 ARG A O 18
ATOM 17711 N N . TYR A 1 15 ? 1.154 9.292 4.780 1.00 0.00 12 TYR A N 18
ATOM 17712 C CA . TYR A 1 15 ? 1.371 8.240 5.822 1.00 0.00 12 TYR A CA 18
ATOM 17713 C C . TYR A 1 15 ? 1.170 6.855 5.203 1.00 0.00 12 TYR A C 18
ATOM 17714 O O . TYR A 1 15 ? 1.594 5.856 5.751 1.00 0.00 12 TYR A O 18
ATOM 17732 N N . THR A 1 16 ? 0.533 6.790 4.062 1.00 0.00 13 THR A N 18
ATOM 17733 C CA . THR A 1 16 ? 0.302 5.473 3.386 1.00 0.00 13 THR A CA 18
ATOM 17734 C C . THR A 1 16 ? 0.665 5.611 1.905 1.00 0.00 13 THR A C 18
ATOM 17735 O O . THR A 1 16 ? 0.697 6.699 1.366 1.00 0.00 13 THR A O 18
ATOM 17746 N N . LEU A 1 17 ? 0.956 4.514 1.248 1.00 0.00 14 LEU A N 18
ATOM 17747 C CA . LEU A 1 17 ? 1.343 4.560 -0.200 1.00 0.00 14 LEU A CA 18
ATOM 17748 C C . LEU A 1 17 ? 0.238 3.959 -1.064 1.00 0.00 14 LEU A C 18
ATOM 17749 O O . LEU A 1 17 ? -0.352 2.959 -0.732 1.00 0.00 14 LEU A O 18
ATOM 17765 N N . THR A 1 18 ? -0.033 4.558 -2.183 1.00 0.00 15 THR A N 18
ATOM 17766 C CA . THR A 1 18 ? -1.093 4.015 -3.071 1.00 0.00 15 THR A CA 18
ATOM 17767 C C . THR A 1 18 ? -0.537 2.837 -3.852 1.00 0.00 15 THR A C 18
ATOM 17768 O O . THR A 1 18 ? 0.516 2.313 -3.547 1.00 0.00 15 THR A O 18
ATOM 17779 N N . ILE A 1 19 ? -1.227 2.429 -4.873 1.00 0.00 16 ILE A N 18
ATOM 17780 C CA . ILE A 1 19 ? -0.729 1.304 -5.686 1.00 0.00 16 ILE A CA 18
ATOM 17781 C C . ILE A 1 19 ? 0.466 1.806 -6.504 1.00 0.00 16 ILE A C 18
ATOM 17782 O O . ILE A 1 19 ? 1.434 1.103 -6.711 1.00 0.00 16 ILE A O 18
ATOM 17798 N N . GLU A 1 20 ? 0.389 3.020 -6.982 1.00 0.00 17 GLU A N 18
ATOM 17799 C CA . GLU A 1 20 ? 1.505 3.570 -7.799 1.00 0.00 17 GLU A CA 18
ATOM 17800 C C . GLU A 1 20 ? 2.720 3.811 -6.905 1.00 0.00 17 GLU A C 18
ATOM 17801 O O . GLU A 1 20 ? 3.823 3.423 -7.233 1.00 0.00 17 GLU A O 18
ATOM 17813 N N . GLU A 1 21 ? 2.538 4.431 -5.769 1.00 0.00 18 GLU A N 18
ATOM 17814 C CA . GLU A 1 21 ? 3.698 4.657 -4.877 1.00 0.00 18 GLU A CA 18
ATOM 17815 C C . GLU A 1 21 ? 4.198 3.294 -4.390 1.00 0.00 18 GLU A C 18
ATOM 17816 O O . GLU A 1 21 ? 5.383 3.068 -4.265 1.00 0.00 18 GLU A O 18
ATOM 17828 N N . ALA A 1 22 ? 3.304 2.375 -4.130 1.00 0.00 19 ALA A N 18
ATOM 17829 C CA . ALA A 1 22 ? 3.738 1.025 -3.668 1.00 0.00 19 ALA A CA 18
ATOM 17830 C C . ALA A 1 22 ? 4.495 0.322 -4.796 1.00 0.00 19 ALA A C 18
ATOM 17831 O O . ALA A 1 22 ? 5.575 -0.190 -4.603 1.00 0.00 19 ALA A O 18
ATOM 17838 N N . SER A 1 23 ? 3.937 0.277 -5.971 1.00 0.00 20 SER A N 18
ATOM 17839 C CA . SER A 1 23 ? 4.645 -0.410 -7.081 1.00 0.00 20 SER A CA 18
ATOM 17840 C C . SER A 1 23 ? 6.059 0.168 -7.239 1.00 0.00 20 SER A C 18
ATOM 17841 O O . SER A 1 23 ? 7.010 -0.557 -7.400 1.00 0.00 20 SER A O 18
ATOM 17849 N N . LYS A 1 24 ? 6.218 1.461 -7.191 1.00 0.00 21 LYS A N 18
ATOM 17850 C CA . LYS A 1 24 ? 7.593 2.037 -7.329 1.00 0.00 21 LYS A CA 18
ATOM 17851 C C . LYS A 1 24 ? 8.371 1.826 -6.023 1.00 0.00 21 LYS A C 18
ATOM 17852 O O . LYS A 1 24 ? 9.410 1.197 -5.992 1.00 0.00 21 LYS A O 18
ATOM 17871 N N . TYR A 1 25 ? 7.862 2.362 -4.950 1.00 0.00 22 TYR A N 18
ATOM 17872 C CA . TYR A 1 25 ? 8.526 2.234 -3.614 1.00 0.00 22 TYR A CA 18
ATOM 17873 C C . TYR A 1 25 ? 8.596 0.753 -3.210 1.00 0.00 22 TYR A C 18
ATOM 17874 O O . TYR A 1 25 ? 9.652 0.204 -2.967 1.00 0.00 22 TYR A O 18
ATOM 17892 N N . PHE A 1 26 ? 7.459 0.116 -3.145 1.00 0.00 23 PHE A N 18
ATOM 17893 C CA . PHE A 1 26 ? 7.386 -1.324 -2.768 1.00 0.00 23 PHE A CA 18
ATOM 17894 C C . PHE A 1 26 ? 7.396 -2.166 -4.040 1.00 0.00 23 PHE A C 18
ATOM 17895 O O . PHE A 1 26 ? 6.400 -2.756 -4.385 1.00 0.00 23 PHE A O 18
ATOM 17912 N N . ARG A 1 27 ? 8.494 -2.199 -4.747 1.00 0.00 24 ARG A N 18
ATOM 17913 C CA . ARG A 1 27 ? 8.554 -2.993 -6.020 1.00 0.00 24 ARG A CA 18
ATOM 17914 C C . ARG A 1 27 ? 7.839 -4.340 -5.848 1.00 0.00 24 ARG A C 18
ATOM 17915 O O . ARG A 1 27 ? 8.437 -5.350 -5.534 1.00 0.00 24 ARG A O 18
ATOM 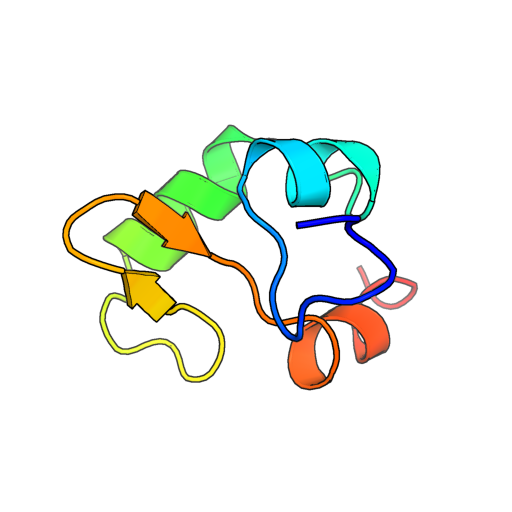17936 N N . ILE A 1 28 ? 6.550 -4.337 -6.067 1.00 0.00 25 ILE A N 18
ATOM 17937 C CA . ILE A 1 28 ? 5.727 -5.578 -5.946 1.00 0.00 25 ILE A CA 18
ATOM 17938 C C . ILE A 1 28 ? 4.764 -5.589 -7.145 1.00 0.00 25 ILE A C 18
ATOM 17939 O O . ILE A 1 28 ? 4.370 -4.552 -7.639 1.00 0.00 25 ILE A O 18
ATOM 17955 N N . GLY A 1 29 ? 4.381 -6.743 -7.612 1.00 0.00 26 GLY A N 18
ATOM 17956 C CA . GLY A 1 29 ? 3.446 -6.791 -8.771 1.00 0.00 26 GLY A CA 18
ATOM 17957 C C . GLY A 1 29 ? 2.172 -6.016 -8.428 1.00 0.00 26 GLY A C 18
ATOM 17958 O O . GLY A 1 29 ? 1.443 -6.369 -7.522 1.00 0.00 26 GLY A O 18
ATOM 17962 N N . GLU A 1 30 ? 1.895 -4.962 -9.149 1.00 0.00 27 GLU A N 18
ATOM 17963 C CA . GLU A 1 30 ? 0.666 -4.162 -8.870 1.00 0.00 27 GLU A CA 18
ATOM 17964 C C . GLU A 1 30 ? -0.532 -5.110 -8.706 1.00 0.00 27 GLU A C 18
ATOM 17965 O O . GLU A 1 30 ? -1.513 -4.788 -8.066 1.00 0.00 27 GLU A O 18
ATOM 17977 N N . ASN A 1 31 ? -0.459 -6.269 -9.305 1.00 0.00 28 ASN A N 18
ATOM 17978 C CA . ASN A 1 31 ? -1.587 -7.243 -9.222 1.00 0.00 28 ASN A CA 18
ATOM 17979 C C . ASN A 1 31 ? -1.776 -7.751 -7.788 1.00 0.00 28 ASN A C 18
ATOM 17980 O O . ASN A 1 31 ? -2.886 -7.973 -7.347 1.00 0.00 28 ASN A O 18
ATOM 17991 N N . LYS A 1 32 ? -0.714 -7.952 -7.055 1.00 0.00 29 LYS A N 18
ATOM 17992 C CA . LYS A 1 32 ? -0.874 -8.461 -5.661 1.00 0.00 29 LYS A CA 18
ATOM 17993 C C . LYS A 1 32 ? -1.504 -7.372 -4.802 1.00 0.00 29 LYS A C 18
ATOM 17994 O O . LYS A 1 32 ? -2.527 -7.569 -4.180 1.00 0.00 29 LYS A O 18
ATOM 18013 N N . LEU A 1 33 ? -0.901 -6.222 -4.768 1.00 0.00 30 LEU A N 18
ATOM 18014 C CA . LEU A 1 33 ? -1.460 -5.107 -3.955 1.00 0.00 30 LEU A CA 18
ATOM 18015 C C . LEU A 1 33 ? -2.940 -4.920 -4.300 1.00 0.00 30 LEU A C 18
ATOM 18016 O O . LEU A 1 33 ? -3.749 -4.581 -3.459 1.00 0.00 30 LEU A O 18
ATOM 18032 N N . ARG A 1 34 ? -3.293 -5.132 -5.537 1.00 0.00 31 ARG A N 18
ATOM 18033 C CA . ARG A 1 34 ? -4.713 -4.963 -5.957 1.00 0.00 31 ARG A CA 18
ATOM 18034 C C . ARG A 1 34 ? -5.551 -6.141 -5.448 1.00 0.00 31 ARG A C 18
ATOM 18035 O O . ARG A 1 34 ? -6.684 -5.975 -5.042 1.00 0.00 31 ARG A O 18
ATOM 18056 N N . ARG A 1 35 ? -5.012 -7.330 -5.477 1.00 0.00 32 ARG A N 18
ATOM 18057 C CA . ARG A 1 35 ? -5.791 -8.513 -5.005 1.00 0.00 32 ARG A CA 18
ATOM 18058 C C . ARG A 1 35 ? -5.762 -8.589 -3.476 1.00 0.00 32 ARG A C 18
ATOM 18059 O O . ARG A 1 35 ? -6.659 -9.126 -2.860 1.00 0.00 32 ARG A O 18
ATOM 18080 N N . LEU A 1 36 ? -4.743 -8.060 -2.855 1.00 0.00 33 LEU A N 18
ATOM 18081 C CA . LEU A 1 36 ? -4.676 -8.112 -1.367 1.00 0.00 33 LEU A CA 18
ATOM 18082 C C . LEU A 1 36 ? -5.820 -7.276 -0.787 1.00 0.00 33 LEU A C 18
ATOM 18083 O O . LEU A 1 36 ? -6.530 -7.705 0.100 1.00 0.00 33 LEU A O 18
ATOM 18099 N N . ALA A 1 37 ? -6.005 -6.088 -1.291 1.00 0.00 34 ALA A N 18
ATOM 18100 C CA . ALA A 1 37 ? -7.104 -5.220 -0.782 1.00 0.00 34 ALA A CA 18
ATOM 18101 C C . ALA A 1 37 ? -8.449 -5.786 -1.237 1.00 0.00 34 ALA A C 18
ATOM 18102 O O . ALA A 1 37 ? -9.266 -6.199 -0.438 1.00 0.00 34 ALA A O 18
ATOM 18109 N N . GLU A 1 38 ? -8.682 -5.801 -2.521 1.00 0.00 35 GLU A N 18
ATOM 18110 C CA . GLU A 1 38 ? -9.969 -6.330 -3.054 1.00 0.00 35 GLU A CA 18
ATOM 18111 C C . GLU A 1 38 ? -10.325 -7.643 -2.349 1.00 0.00 35 GLU A C 18
ATOM 18112 O O . GLU A 1 38 ? -11.471 -8.048 -2.313 1.00 0.00 35 GLU A O 18
ATOM 18124 N N . GLU A 1 39 ? -9.356 -8.312 -1.785 1.00 0.00 36 GLU A N 18
ATOM 18125 C CA . GLU A 1 39 ? -9.635 -9.588 -1.085 1.00 0.00 36 GLU A CA 18
ATOM 18126 C C . GLU A 1 39 ? -10.078 -9.279 0.347 1.00 0.00 36 GLU A C 18
ATOM 18127 O O . GLU A 1 39 ? -11.191 -9.563 0.742 1.00 0.00 36 GLU A O 18
ATOM 18139 N N . ASN A 1 40 ? -9.205 -8.694 1.124 1.00 0.00 37 ASN A N 18
ATOM 18140 C CA . ASN A 1 40 ? -9.548 -8.350 2.538 1.00 0.00 37 ASN A CA 18
ATOM 18141 C C . ASN A 1 40 ? -9.838 -6.853 2.631 1.00 0.00 37 ASN A C 18
ATOM 18142 O O . ASN A 1 40 ? -9.151 -6.121 3.311 1.00 0.00 37 ASN A O 18
ATOM 18153 N N . LYS A 1 41 ? -10.850 -6.391 1.948 1.00 0.00 38 LYS A N 18
ATOM 18154 C CA . LYS A 1 41 ? -11.186 -4.937 1.994 1.00 0.00 38 LYS A CA 18
ATOM 18155 C C . LYS A 1 41 ? -11.168 -4.457 3.455 1.00 0.00 38 LYS A C 18
ATOM 18156 O O . LYS A 1 41 ? -11.114 -3.274 3.731 1.00 0.00 38 LYS A O 18
ATOM 18175 N N . ASN A 1 42 ? -11.212 -5.372 4.389 1.00 0.00 39 ASN A N 18
ATOM 18176 C CA . ASN A 1 42 ? -11.198 -4.992 5.832 1.00 0.00 39 ASN A CA 18
ATOM 18177 C C . ASN A 1 42 ? -9.772 -5.118 6.370 1.00 0.00 39 ASN A C 18
ATOM 18178 O O . ASN A 1 42 ? -9.546 -5.163 7.563 1.00 0.00 39 ASN A O 18
ATOM 18189 N N . ALA A 1 43 ? -8.810 -5.178 5.492 1.00 0.00 40 ALA A N 18
ATOM 18190 C CA . ALA A 1 43 ? -7.392 -5.305 5.930 1.00 0.00 40 ALA A CA 18
ATOM 18191 C C . ALA A 1 43 ? -7.053 -4.176 6.911 1.00 0.00 40 ALA A C 18
ATOM 18192 O O . ALA A 1 43 ? -7.644 -3.118 6.884 1.00 0.00 40 ALA A O 18
ATOM 18199 N N . ASN A 1 44 ? -6.107 -4.398 7.778 1.00 0.00 41 ASN A N 18
ATOM 18200 C CA . ASN A 1 44 ? -5.718 -3.337 8.751 1.00 0.00 41 ASN A CA 18
ATOM 18201 C C . ASN A 1 44 ? -4.755 -2.346 8.083 1.00 0.00 41 ASN A C 18
ATOM 18202 O O . ASN A 1 44 ? -4.578 -1.234 8.540 1.00 0.00 41 ASN A O 18
ATOM 18213 N N . TRP A 1 45 ? -4.097 -2.760 7.028 1.00 0.00 42 TRP A N 18
ATOM 18214 C CA . TRP A 1 45 ? -3.100 -1.867 6.350 1.00 0.00 42 TRP A CA 18
ATOM 18215 C C . TRP A 1 45 ? -3.709 -1.120 5.151 1.00 0.00 42 TRP A C 18
ATOM 18216 O O . TRP A 1 45 ? -3.124 -0.177 4.658 1.00 0.00 42 TRP A O 18
ATOM 18237 N N . LEU A 1 46 ? -4.854 -1.524 4.654 1.00 0.00 43 LEU A N 18
ATOM 18238 C CA . LEU A 1 46 ? -5.441 -0.819 3.472 1.00 0.00 43 LEU A CA 18
ATOM 18239 C C . LEU A 1 46 ? -6.377 0.304 3.937 1.00 0.00 43 LEU A C 18
ATOM 18240 O O . LEU A 1 46 ? -6.914 0.275 5.026 1.00 0.00 43 LEU A O 18
ATOM 18256 N N . ILE A 1 47 ? -6.554 1.308 3.117 1.00 0.00 44 ILE A N 18
ATOM 18257 C CA . ILE A 1 47 ? -7.430 2.454 3.482 1.00 0.00 44 ILE A CA 18
ATOM 18258 C C . ILE A 1 47 ? -8.179 2.904 2.220 1.00 0.00 44 ILE A C 18
ATOM 18259 O O . ILE A 1 47 ? -7.581 3.339 1.257 1.00 0.00 44 ILE A O 18
ATOM 18275 N N . MET A 1 48 ? -9.481 2.803 2.219 1.00 0.00 45 MET A N 18
ATOM 18276 C CA . MET A 1 48 ? -10.262 3.228 1.020 1.00 0.00 45 MET A CA 18
ATOM 18277 C C . MET A 1 48 ? -10.627 4.707 1.146 1.00 0.00 45 MET A C 18
ATOM 18278 O O . MET A 1 48 ? -11.456 5.086 1.950 1.00 0.00 45 MET A O 18
ATOM 18292 N N . ASN A 1 49 ? -10.013 5.544 0.348 1.00 0.00 46 ASN A N 18
ATOM 18293 C CA . ASN A 1 49 ? -10.310 7.011 0.393 1.00 0.00 46 ASN A CA 18
ATOM 18294 C C . ASN A 1 49 ? -11.094 7.394 -0.861 1.00 0.00 46 ASN A C 18
ATOM 18295 O O . ASN A 1 49 ? -10.542 7.893 -1.822 1.00 0.00 46 ASN A O 18
ATOM 18306 N N . GLY A 1 50 ? -12.375 7.150 -0.866 1.00 0.00 47 GLY A N 18
ATOM 18307 C CA . GLY A 1 50 ? -13.192 7.485 -2.066 1.00 0.00 47 GLY A CA 18
ATOM 18308 C C . GLY A 1 50 ? -13.064 6.357 -3.077 1.00 0.00 47 GLY A C 18
ATOM 18309 O O . GLY A 1 50 ? -13.953 5.543 -3.235 1.00 0.00 47 GLY A O 18
ATOM 18313 N N . ASN A 1 51 ? -11.963 6.307 -3.772 1.00 0.00 48 ASN A N 18
ATOM 18314 C CA . ASN A 1 51 ? -11.769 5.237 -4.786 1.00 0.00 48 ASN A CA 18
ATOM 18315 C C . ASN A 1 51 ? -10.279 4.900 -4.909 1.00 0.00 48 ASN A C 18
ATOM 18316 O O . ASN A 1 51 ? -9.876 4.159 -5.783 1.00 0.00 48 ASN A O 18
ATOM 18327 N N . ARG A 1 52 ? -9.457 5.444 -4.042 1.00 0.00 49 ARG A N 18
ATOM 18328 C CA . ARG A 1 52 ? -7.985 5.167 -4.102 1.00 0.00 49 ARG A CA 18
ATOM 18329 C C . ARG A 1 52 ? -7.581 4.273 -2.927 1.00 0.00 49 ARG A C 18
ATOM 18330 O O . ARG A 1 52 ? -7.824 4.590 -1.780 1.00 0.00 49 ARG A O 18
ATOM 18351 N N . ILE A 1 53 ? -6.953 3.163 -3.206 1.00 0.00 50 ILE A N 18
ATOM 18352 C CA . ILE A 1 53 ? -6.517 2.251 -2.110 1.00 0.00 50 ILE A CA 18
ATOM 18353 C C . ILE A 1 53 ? -5.178 2.747 -1.559 1.00 0.00 50 ILE A C 18
ATOM 18354 O O . ILE A 1 53 ? -4.238 2.957 -2.301 1.00 0.00 50 ILE A O 18
ATOM 18370 N N . GLN A 1 54 ? -5.084 2.945 -0.263 1.00 0.00 51 GLN A N 18
ATOM 18371 C CA . GLN A 1 54 ? -3.803 3.442 0.344 1.00 0.00 51 GLN A CA 18
ATOM 18372 C C . GLN A 1 54 ? -3.111 2.287 1.094 1.00 0.00 51 GLN A C 18
ATOM 18373 O O . GLN A 1 54 ? -3.724 1.567 1.857 1.00 0.00 51 GLN A O 18
ATOM 18387 N N . ILE A 1 55 ? -1.832 2.122 0.873 1.00 0.00 52 ILE A N 18
ATOM 18388 C CA . ILE A 1 55 ? -1.057 1.035 1.551 1.00 0.00 52 ILE A CA 18
ATOM 18389 C C . ILE A 1 55 ? -0.290 1.626 2.738 1.00 0.00 52 ILE A C 18
ATOM 18390 O O . ILE A 1 55 ? 0.260 2.702 2.653 1.00 0.00 52 ILE A O 18
ATOM 18406 N N . LYS A 1 56 ? -0.217 0.928 3.837 1.00 0.00 53 LYS A N 18
ATOM 18407 C CA . LYS A 1 56 ? 0.546 1.471 4.999 1.00 0.00 53 LYS A CA 18
ATOM 18408 C C . LYS A 1 56 ? 2.043 1.256 4.732 1.00 0.00 53 LYS A C 18
ATOM 18409 O O . LYS A 1 56 ? 2.428 0.332 4.048 1.00 0.00 53 LYS A O 18
ATOM 18428 N N . ARG A 1 57 ? 2.887 2.111 5.256 1.00 0.00 54 ARG A N 18
ATOM 18429 C CA . ARG A 1 57 ? 4.361 1.960 5.031 1.00 0.00 54 ARG A CA 18
ATOM 18430 C C . ARG A 1 57 ? 5.017 1.402 6.298 1.00 0.00 54 ARG A C 18
ATOM 18431 O O . ARG A 1 57 ? 6.020 0.728 6.240 1.00 0.00 54 ARG A O 18
ATOM 18452 N N . LYS A 1 58 ? 4.470 1.693 7.448 1.00 0.00 55 LYS A N 18
ATOM 18453 C CA . LYS A 1 58 ? 5.084 1.189 8.714 1.00 0.00 55 LYS A CA 18
ATOM 18454 C C . LYS A 1 58 ? 4.869 -0.328 8.843 1.00 0.00 55 LYS A C 18
ATOM 18455 O O . LYS A 1 58 ? 5.808 -1.098 8.827 1.00 0.00 55 LYS A O 18
ATOM 18474 N N . GLN A 1 59 ? 3.645 -0.760 8.986 1.00 0.00 56 GLN A N 18
ATOM 18475 C CA . GLN A 1 59 ? 3.377 -2.221 9.134 1.00 0.00 56 GLN A CA 18
ATOM 18476 C C . GLN A 1 59 ? 3.824 -2.969 7.874 1.00 0.00 56 GLN A C 18
ATOM 18477 O O . GLN A 1 59 ? 4.022 -4.168 7.891 1.00 0.00 56 GLN A O 18
ATOM 18491 N N . PHE A 1 60 ? 3.976 -2.274 6.779 1.00 0.00 57 PHE A N 18
ATOM 18492 C CA . PHE A 1 60 ? 4.400 -2.944 5.511 1.00 0.00 57 PHE A CA 18
ATOM 18493 C C . PHE A 1 60 ? 5.932 -2.873 5.370 1.00 0.00 57 PHE A C 18
ATOM 18494 O O . PHE A 1 60 ? 6.583 -3.868 5.144 1.00 0.00 57 PHE A O 18
ATOM 18511 N N . GLU A 1 61 ? 6.516 -1.713 5.483 1.00 0.00 58 GLU A N 18
ATOM 18512 C CA . GLU A 1 61 ? 8.002 -1.615 5.332 1.00 0.00 58 GLU A CA 18
ATOM 18513 C C . GLU A 1 61 ? 8.699 -2.638 6.238 1.00 0.00 58 GLU A C 18
ATOM 18514 O O . GLU A 1 61 ? 9.794 -3.085 5.950 1.00 0.00 58 GLU A O 18
ATOM 18526 N N . LYS A 1 62 ? 8.086 -3.017 7.327 1.00 0.00 59 LYS A N 18
ATOM 18527 C CA . LYS A 1 62 ? 8.739 -4.004 8.238 1.00 0.00 59 LYS A CA 18
ATOM 18528 C C . LYS A 1 62 ? 8.743 -5.383 7.580 1.00 0.00 59 LYS A C 18
ATOM 18529 O O . LYS A 1 62 ? 9.291 -6.322 8.125 1.00 0.00 59 LYS A O 18
ATOM 18548 N N . ILE A 1 63 ? 8.121 -5.528 6.436 1.00 0.00 60 ILE A N 18
ATOM 18549 C CA . ILE A 1 63 ? 8.077 -6.869 5.778 1.00 0.00 60 ILE A CA 18
ATOM 18550 C C . ILE A 1 63 ? 8.421 -6.779 4.286 1.00 0.00 60 ILE A C 18
ATOM 18551 O O . ILE A 1 63 ? 7.911 -7.540 3.493 1.00 0.00 60 ILE A O 18
ATOM 18567 N N . ILE A 1 64 ? 9.286 -5.885 3.879 1.00 0.00 61 ILE A N 18
ATOM 18568 C CA . ILE A 1 64 ? 9.627 -5.825 2.417 1.00 0.00 61 ILE A CA 18
ATOM 18569 C C . ILE A 1 64 ? 10.651 -6.924 2.085 1.00 0.00 61 ILE A C 18
ATOM 18570 O O . ILE A 1 64 ? 10.401 -7.787 1.267 1.00 0.00 61 ILE A O 18
ATOM 18586 N N . ASP A 1 65 ? 11.793 -6.913 2.717 1.00 0.00 62 ASP A N 18
ATOM 18587 C CA . ASP A 1 65 ? 12.815 -7.969 2.436 1.00 0.00 62 ASP A CA 18
ATOM 18588 C C . ASP A 1 65 ? 12.301 -9.316 2.951 1.00 0.00 62 ASP A C 18
ATOM 18589 O O . ASP A 1 65 ? 12.949 -10.336 2.829 1.00 0.00 62 ASP A O 18
ATOM 18598 N N . THR A 1 66 ? 11.143 -9.309 3.542 1.00 0.00 63 THR A N 18
ATOM 18599 C CA . THR A 1 66 ? 10.550 -10.559 4.100 1.00 0.00 63 THR A CA 18
ATOM 18600 C C . THR A 1 66 ? 9.838 -11.337 2.991 1.00 0.00 63 THR A C 18
ATOM 18601 O O . THR A 1 66 ? 9.703 -12.543 3.051 1.00 0.00 63 THR A O 18
ATOM 18612 N N . LEU A 1 67 ? 9.357 -10.652 2.000 1.00 0.00 64 LEU A N 18
ATOM 18613 C CA . LEU A 1 67 ? 8.624 -11.346 0.910 1.00 0.00 64 LEU A CA 18
ATOM 18614 C C . LEU A 1 67 ? 9.631 -12.044 -0.011 1.00 0.00 64 LEU A C 18
ATOM 18615 O O . LEU A 1 67 ? 9.813 -13.244 0.048 1.00 0.00 64 LEU A O 18
ATOM 18631 N N . ILE A 1 9 ? -1.125 13.490 -3.981 1.00 0.00 6 ILE A N 19
ATOM 18632 C CA . ILE A 1 9 ? -0.184 14.139 -3.024 1.00 0.00 6 ILE A CA 19
ATOM 18633 C C . ILE A 1 9 ? 1.217 13.533 -3.236 1.00 0.00 6 ILE A C 19
ATOM 18634 O O . ILE A 1 9 ? 1.337 12.368 -3.557 1.00 0.00 6 ILE A O 19
ATOM 18650 N N . PRO A 1 10 ? 2.273 14.296 -3.046 1.00 0.00 7 PRO A N 19
ATOM 18651 C CA . PRO A 1 10 ? 3.651 13.765 -3.215 1.00 0.00 7 PRO A CA 19
ATOM 18652 C C . PRO A 1 10 ? 3.813 12.398 -2.528 1.00 0.00 7 PRO A C 19
ATOM 18653 O O . PRO A 1 10 ? 3.159 12.097 -1.549 1.00 0.00 7 PRO A O 19
ATOM 18664 N N . ILE A 1 11 ? 4.661 11.566 -3.062 1.00 0.00 8 ILE A N 19
ATOM 18665 C CA . ILE A 1 11 ? 4.868 10.210 -2.499 1.00 0.00 8 ILE A CA 19
ATOM 18666 C C . ILE A 1 11 ? 5.818 10.256 -1.284 1.00 0.00 8 ILE A C 19
ATOM 18667 O O . ILE A 1 11 ? 5.852 9.348 -0.477 1.00 0.00 8 ILE A O 19
ATOM 18683 N N . TRP A 1 12 ? 6.606 11.292 -1.169 1.00 0.00 9 TRP A N 19
ATOM 18684 C CA . TRP A 1 12 ? 7.587 11.400 -0.030 1.00 0.00 9 TRP A CA 19
ATOM 18685 C C . TRP A 1 12 ? 6.931 12.094 1.171 1.00 0.00 9 TRP A C 19
ATOM 18686 O O . TRP A 1 12 ? 7.278 11.834 2.307 1.00 0.00 9 TRP A O 19
ATOM 18707 N N . GLU A 1 13 ? 5.999 12.980 0.932 1.00 0.00 10 GLU A N 19
ATOM 18708 C CA . GLU A 1 13 ? 5.329 13.707 2.058 1.00 0.00 10 GLU A CA 19
ATOM 18709 C C . GLU A 1 13 ? 3.925 13.124 2.262 1.00 0.00 10 GLU A C 19
ATOM 18710 O O . GLU A 1 13 ? 2.924 13.793 2.098 1.00 0.00 10 GLU A O 19
ATOM 18722 N N . ARG A 1 14 ? 3.859 11.874 2.631 1.00 0.00 11 ARG A N 19
ATOM 18723 C CA . ARG A 1 14 ? 2.543 11.216 2.868 1.00 0.00 11 ARG A CA 19
ATOM 18724 C C . ARG A 1 14 ? 2.722 10.121 3.917 1.00 0.00 11 ARG A C 19
ATOM 18725 O O . ARG A 1 14 ? 3.775 9.991 4.508 1.00 0.00 11 ARG A O 19
ATOM 18746 N N . TYR A 1 15 ? 1.696 9.344 4.167 1.00 0.00 12 TYR A N 19
ATOM 18747 C CA . TYR A 1 15 ? 1.790 8.256 5.192 1.00 0.00 12 TYR A CA 19
ATOM 18748 C C . TYR A 1 15 ? 1.467 6.907 4.542 1.00 0.00 12 TYR A C 19
ATOM 18749 O O . TYR A 1 15 ? 1.786 5.864 5.076 1.00 0.00 12 TYR A O 19
ATOM 18767 N N . THR A 1 16 ? 0.840 6.917 3.390 1.00 0.00 13 THR A N 19
ATOM 18768 C CA . THR A 1 16 ? 0.493 5.632 2.699 1.00 0.00 13 THR A CA 19
ATOM 18769 C C . THR A 1 16 ? 0.702 5.794 1.186 1.00 0.00 13 THR A C 19
ATOM 18770 O O . THR A 1 16 ? 0.648 6.886 0.659 1.00 0.00 13 THR A O 19
ATOM 18781 N N . LEU A 1 17 ? 0.957 4.707 0.489 1.00 0.00 14 LEU A N 19
ATOM 18782 C CA . LEU A 1 17 ? 1.191 4.774 -0.996 1.00 0.00 14 LEU A CA 19
ATOM 18783 C C . LEU A 1 17 ? 0.020 4.126 -1.742 1.00 0.00 14 LEU A C 19
ATOM 18784 O O . LEU A 1 17 ? -0.565 3.170 -1.288 1.00 0.00 14 LEU A O 19
ATOM 18800 N N . THR A 1 18 ? -0.312 4.639 -2.895 1.00 0.00 15 THR A N 19
ATOM 18801 C CA . THR A 1 18 ? -1.433 4.051 -3.676 1.00 0.00 15 THR A CA 19
ATOM 18802 C C . THR A 1 18 ? -0.947 2.819 -4.417 1.00 0.00 15 THR A C 19
ATOM 18803 O O . THR A 1 18 ? 0.189 2.410 -4.286 1.00 0.00 15 THR A O 19
ATOM 18814 N N . ILE A 1 19 ? -1.791 2.234 -5.216 1.00 0.00 16 ILE A N 19
ATOM 18815 C CA . ILE A 1 19 ? -1.358 1.051 -5.977 1.00 0.00 16 ILE A CA 19
ATOM 18816 C C . ILE A 1 19 ? -0.270 1.506 -6.956 1.00 0.00 16 ILE A C 19
ATOM 18817 O O . ILE A 1 19 ? 0.675 0.796 -7.229 1.00 0.00 16 ILE A O 19
ATOM 18833 N N . GLU A 1 20 ? -0.410 2.694 -7.485 1.00 0.00 17 GLU A N 19
ATOM 18834 C CA . GLU A 1 20 ? 0.607 3.207 -8.446 1.00 0.00 17 GLU A CA 19
ATOM 18835 C C . GLU A 1 20 ? 1.896 3.535 -7.691 1.00 0.00 17 GLU A C 19
ATOM 18836 O O . GLU A 1 20 ? 2.966 3.101 -8.069 1.00 0.00 17 GLU A O 19
ATOM 18848 N N . GLU A 1 21 ? 1.818 4.275 -6.613 1.00 0.00 18 GLU A N 19
ATOM 18849 C CA . GLU A 1 21 ? 3.055 4.578 -5.858 1.00 0.00 18 GLU A CA 19
ATOM 18850 C C . GLU A 1 21 ? 3.578 3.264 -5.284 1.00 0.00 18 GLU A C 19
ATOM 18851 O O . GLU A 1 21 ? 4.765 3.034 -5.222 1.00 0.00 18 GLU A O 19
ATOM 18863 N N . ALA A 1 22 ? 2.700 2.384 -4.883 1.00 0.00 19 ALA A N 19
ATOM 18864 C CA . ALA A 1 22 ? 3.169 1.081 -4.339 1.00 0.00 19 ALA A CA 19
ATOM 18865 C C . ALA A 1 22 ? 3.828 0.283 -5.463 1.00 0.00 19 ALA A C 19
ATOM 18866 O O . ALA A 1 22 ? 4.906 -0.236 -5.315 1.00 0.00 19 ALA A O 19
ATOM 18873 N N . SER A 1 23 ? 3.196 0.172 -6.594 1.00 0.00 20 SER A N 19
ATOM 18874 C CA . SER A 1 23 ? 3.824 -0.601 -7.699 1.00 0.00 20 SER A CA 19
ATOM 18875 C C . SER A 1 23 ? 5.239 -0.062 -7.968 1.00 0.00 20 SER A C 19
ATOM 18876 O O . SER A 1 23 ? 6.162 -0.810 -8.189 1.00 0.00 20 SER A O 19
ATOM 18884 N N . LYS A 1 24 ? 5.426 1.227 -7.947 1.00 0.00 21 LYS A N 19
ATOM 18885 C CA . LYS A 1 24 ? 6.796 1.778 -8.185 1.00 0.00 21 LYS A CA 19
ATOM 18886 C C . LYS A 1 24 ? 7.641 1.601 -6.914 1.00 0.00 21 LYS A C 19
ATOM 18887 O O . LYS A 1 24 ? 8.693 0.997 -6.919 1.00 0.00 21 LYS A O 19
ATOM 18906 N N . TYR A 1 25 ? 7.164 2.148 -5.835 1.00 0.00 22 TYR A N 19
ATOM 18907 C CA . TYR A 1 25 ? 7.874 2.070 -4.517 1.00 0.00 22 TYR A CA 19
ATOM 18908 C C . TYR A 1 25 ? 7.874 0.615 -4.000 1.00 0.00 22 TYR A C 19
ATOM 18909 O O . TYR A 1 25 ? 8.906 0.011 -3.785 1.00 0.00 22 TYR A O 19
ATOM 18927 N N . PHE A 1 26 ? 6.703 0.066 -3.817 1.00 0.00 23 PHE A N 19
ATOM 18928 C CA . PHE A 1 26 ? 6.548 -1.339 -3.331 1.00 0.00 23 PHE A CA 19
ATOM 18929 C C . PHE A 1 26 ? 6.356 -2.255 -4.535 1.00 0.00 23 PHE A C 19
ATOM 18930 O O . PHE A 1 26 ? 5.279 -2.756 -4.763 1.00 0.00 23 PHE A O 19
ATOM 18947 N N . ARG A 1 27 ? 7.364 -2.435 -5.329 1.00 0.00 24 ARG A N 19
ATOM 18948 C CA . ARG A 1 27 ? 7.214 -3.291 -6.541 1.00 0.00 24 ARG A CA 19
ATOM 18949 C C . ARG A 1 27 ? 6.620 -4.654 -6.190 1.00 0.00 24 ARG A C 19
ATOM 18950 O O . ARG A 1 27 ? 7.315 -5.643 -6.065 1.00 0.00 24 ARG A O 19
ATOM 18971 N N . ILE A 1 28 ? 5.321 -4.701 -6.069 1.00 0.00 25 ILE A N 19
ATOM 18972 C CA . ILE A 1 28 ? 4.606 -5.974 -5.764 1.00 0.00 25 ILE A CA 19
ATOM 18973 C C . ILE A 1 28 ? 3.624 -6.228 -6.905 1.00 0.00 25 ILE A C 19
ATOM 18974 O O . ILE A 1 28 ? 3.280 -5.326 -7.643 1.00 0.00 25 ILE A O 19
ATOM 18990 N N . GLY A 1 29 ? 3.165 -7.434 -7.066 1.00 0.00 26 GLY A N 19
ATOM 18991 C CA . GLY A 1 29 ? 2.204 -7.708 -8.171 1.00 0.00 26 GLY A CA 19
ATOM 18992 C C . GLY A 1 29 ? 1.081 -6.668 -8.139 1.00 0.00 26 GLY A C 19
ATOM 18993 O O . GLY A 1 29 ? 0.284 -6.633 -7.224 1.00 0.00 26 GLY A O 19
ATOM 18997 N N . GLU A 1 30 ? 1.010 -5.822 -9.133 1.00 0.00 27 GLU A N 19
ATOM 18998 C CA . GLU A 1 30 ? -0.066 -4.786 -9.163 1.00 0.00 27 GLU A CA 19
ATOM 18999 C C . GLU A 1 30 ? -1.405 -5.444 -8.814 1.00 0.00 27 GLU A C 19
ATOM 19000 O O . GLU A 1 30 ? -2.124 -5.006 -7.935 1.00 0.00 27 GLU A O 19
ATOM 19012 N N . ASN A 1 31 ? -1.735 -6.499 -9.505 1.00 0.00 28 ASN A N 19
ATOM 19013 C CA . ASN A 1 31 ? -3.016 -7.214 -9.243 1.00 0.00 28 ASN A CA 19
ATOM 19014 C C . ASN A 1 31 ? -2.991 -7.855 -7.854 1.00 0.00 28 ASN A C 19
ATOM 19015 O O . ASN A 1 31 ? -4.022 -8.078 -7.251 1.00 0.00 28 ASN A O 19
ATOM 19026 N N . LYS A 1 32 ? -1.831 -8.156 -7.335 1.00 0.00 29 LYS A N 19
ATOM 19027 C CA . LYS A 1 32 ? -1.773 -8.780 -5.987 1.00 0.00 29 LYS A CA 19
ATOM 19028 C C . LYS A 1 32 ? -2.224 -7.745 -4.964 1.00 0.00 29 LYS A C 19
ATOM 19029 O O . LYS A 1 32 ? -3.151 -7.959 -4.210 1.00 0.00 29 LYS A O 19
ATOM 19048 N N . LEU A 1 33 ? -1.573 -6.618 -4.948 1.00 0.00 30 LEU A N 19
ATOM 19049 C CA . LEU A 1 33 ? -1.948 -5.536 -3.993 1.00 0.00 30 LEU A CA 19
ATOM 19050 C C . LEU A 1 33 ? -3.473 -5.380 -3.968 1.00 0.00 30 LEU A C 19
ATOM 19051 O O . LEU A 1 33 ? -4.071 -5.208 -2.924 1.00 0.00 30 LEU A O 19
ATOM 19067 N N . ARG A 1 34 ? -4.107 -5.442 -5.108 1.00 0.00 31 ARG A N 19
ATOM 19068 C CA . ARG A 1 34 ? -5.592 -5.301 -5.142 1.00 0.00 31 ARG A CA 19
ATOM 19069 C C . ARG A 1 34 ? -6.227 -6.466 -4.372 1.00 0.00 31 ARG A C 19
ATOM 19070 O O . ARG A 1 34 ? -6.982 -6.270 -3.440 1.00 0.00 31 ARG A O 19
ATOM 19091 N N . ARG A 1 35 ? -5.932 -7.676 -4.765 1.00 0.00 32 ARG A N 19
ATOM 19092 C CA . ARG A 1 35 ? -6.521 -8.856 -4.070 1.00 0.00 32 ARG A CA 19
ATOM 19093 C C . ARG A 1 35 ? -6.118 -8.849 -2.593 1.00 0.00 32 ARG A C 19
ATOM 19094 O O . ARG A 1 35 ? -6.838 -9.337 -1.748 1.00 0.00 32 ARG A O 19
ATOM 19115 N N . LEU A 1 36 ? -4.975 -8.307 -2.275 1.00 0.00 33 LEU A N 19
ATOM 19116 C CA . LEU A 1 36 ? -4.531 -8.281 -0.852 1.00 0.00 33 LEU A CA 19
ATOM 19117 C C . LEU A 1 36 ? -5.506 -7.433 -0.025 1.00 0.00 33 LEU A C 19
ATOM 19118 O O . LEU A 1 36 ? -5.897 -7.804 1.064 1.00 0.00 33 LEU A O 19
ATOM 19134 N N . ALA A 1 37 ? -5.897 -6.300 -0.534 1.00 0.00 34 ALA A N 19
ATOM 19135 C CA . ALA A 1 37 ? -6.843 -5.426 0.217 1.00 0.00 34 ALA A CA 19
ATOM 19136 C C . ALA A 1 37 ? -8.259 -5.990 0.111 1.00 0.00 34 ALA A C 19
ATOM 19137 O O . ALA A 1 37 ? -8.847 -6.418 1.084 1.00 0.00 34 ALA A O 19
ATOM 19144 N N . GLU A 1 38 ? -8.811 -5.982 -1.070 1.00 0.00 35 GLU A N 19
ATOM 19145 C CA . GLU A 1 38 ? -10.194 -6.502 -1.265 1.00 0.00 35 GLU A CA 19
ATOM 19146 C C . GLU A 1 38 ? -10.374 -7.829 -0.515 1.00 0.00 35 GLU A C 19
ATOM 19147 O O . GLU A 1 38 ? -11.481 -8.252 -0.250 1.00 0.00 35 GLU A O 19
ATOM 19159 N N . GLU A 1 39 ? -9.301 -8.488 -0.167 1.00 0.00 36 GLU A N 19
ATOM 19160 C CA . GLU A 1 39 ? -9.420 -9.773 0.565 1.00 0.00 36 GLU A CA 19
ATOM 19161 C C . GLU A 1 39 ? -9.569 -9.482 2.061 1.00 0.00 36 GLU A C 19
ATOM 19162 O O . GLU A 1 39 ? -10.496 -9.935 2.703 1.00 0.00 36 GLU A O 19
ATOM 19174 N N . ASN A 1 40 ? -8.656 -8.727 2.617 1.00 0.00 37 ASN A N 19
ATOM 19175 C CA . ASN A 1 40 ? -8.721 -8.391 4.075 1.00 0.00 37 ASN A CA 19
ATOM 19176 C C . ASN A 1 40 ? -9.156 -6.934 4.240 1.00 0.00 37 ASN A C 19
ATOM 19177 O O . ASN A 1 40 ? -8.437 -6.119 4.778 1.00 0.00 37 ASN A O 19
ATOM 19188 N N . LYS A 1 41 ? -10.330 -6.598 3.778 1.00 0.00 38 LYS A N 19
ATOM 19189 C CA . LYS A 1 41 ? -10.817 -5.193 3.908 1.00 0.00 38 LYS A CA 19
ATOM 19190 C C . LYS A 1 41 ? -10.566 -4.693 5.337 1.00 0.00 38 LYS A C 19
ATOM 19191 O O . LYS A 1 41 ? -10.527 -3.506 5.595 1.00 0.00 38 LYS A O 19
ATOM 19210 N N . ASN A 1 42 ? -10.399 -5.597 6.264 1.00 0.00 39 ASN A N 19
ATOM 19211 C CA . ASN A 1 42 ? -10.152 -5.201 7.681 1.00 0.00 39 ASN A CA 19
ATOM 19212 C C . ASN A 1 42 ? -8.647 -5.219 7.952 1.00 0.00 39 ASN A C 19
ATOM 19213 O O . ASN A 1 42 ? -8.205 -5.250 9.084 1.00 0.00 39 ASN A O 19
ATOM 19224 N N . ALA A 1 43 ? -7.860 -5.205 6.915 1.00 0.00 40 ALA A N 19
ATOM 19225 C CA . ALA A 1 43 ? -6.382 -5.225 7.085 1.00 0.00 40 ALA A CA 19
ATOM 19226 C C . ALA A 1 43 ? -5.947 -4.045 7.963 1.00 0.00 40 ALA A C 19
ATOM 19227 O O . ALA A 1 43 ? -6.462 -2.953 7.856 1.00 0.00 40 ALA A O 19
ATOM 19234 N N . ASN A 1 44 ? -4.995 -4.255 8.820 1.00 0.00 41 ASN A N 19
ATOM 19235 C CA . ASN A 1 44 ? -4.514 -3.140 9.680 1.00 0.00 41 ASN A CA 19
ATOM 19236 C C . ASN A 1 44 ? -3.573 -2.245 8.862 1.00 0.00 41 ASN A C 19
ATOM 19237 O O . ASN A 1 44 ? -3.007 -1.301 9.376 1.00 0.00 41 ASN A O 19
ATOM 19248 N N . TRP A 1 45 ? -3.381 -2.555 7.594 1.00 0.00 42 TRP A N 19
ATOM 19249 C CA . TRP A 1 45 ? -2.447 -1.747 6.734 1.00 0.00 42 TRP A CA 19
ATOM 19250 C C . TRP A 1 45 ? -3.176 -1.138 5.527 1.00 0.00 42 TRP A C 19
ATOM 19251 O O . TRP A 1 45 ? -2.672 -0.230 4.899 1.00 0.00 42 TRP A O 19
ATOM 19272 N N . LEU A 1 46 ? -4.339 -1.619 5.169 1.00 0.00 43 LEU A N 19
ATOM 19273 C CA . LEU A 1 46 ? -5.036 -1.043 3.980 1.00 0.00 43 LEU A CA 19
ATOM 19274 C C . LEU A 1 46 ? -5.902 0.143 4.419 1.00 0.00 43 LEU A C 19
ATOM 19275 O O . LEU A 1 46 ? -6.350 0.222 5.544 1.00 0.00 43 LEU A O 19
ATOM 19291 N N . ILE A 1 47 ? -6.106 1.090 3.540 1.00 0.00 44 ILE A N 19
ATOM 19292 C CA . ILE A 1 47 ? -6.907 2.295 3.889 1.00 0.00 44 ILE A CA 19
ATOM 19293 C C . ILE A 1 47 ? -7.781 2.661 2.687 1.00 0.00 44 ILE A C 19
ATOM 19294 O O . ILE A 1 47 ? -7.374 2.525 1.552 1.00 0.00 44 ILE A O 19
ATOM 19310 N N . MET A 1 48 ? -8.976 3.133 2.938 1.00 0.00 45 MET A N 19
ATOM 19311 C CA . MET A 1 48 ? -9.894 3.524 1.824 1.00 0.00 45 MET A CA 19
ATOM 19312 C C . MET A 1 48 ? -10.109 5.034 1.852 1.00 0.00 45 MET A C 19
ATOM 19313 O O . MET A 1 48 ? -10.846 5.555 2.665 1.00 0.00 45 MET A O 19
ATOM 19327 N N . ASN A 1 49 ? -9.476 5.739 0.958 1.00 0.00 46 ASN A N 19
ATOM 19328 C CA . ASN A 1 49 ? -9.642 7.221 0.909 1.00 0.00 46 ASN A CA 19
ATOM 19329 C C . ASN A 1 49 ? -10.793 7.545 -0.040 1.00 0.00 46 ASN A C 19
ATOM 19330 O O . ASN A 1 49 ? -10.594 7.790 -1.215 1.00 0.00 46 ASN A O 19
ATOM 19341 N N . GLY A 1 50 ? -12.000 7.522 0.453 1.00 0.00 47 GLY A N 19
ATOM 19342 C CA . GLY A 1 50 ? -13.165 7.803 -0.428 1.00 0.00 47 GLY A CA 19
ATOM 19343 C C . GLY A 1 50 ? -13.449 6.563 -1.260 1.00 0.00 47 GLY A C 19
ATOM 19344 O O . GLY A 1 50 ? -14.488 5.944 -1.147 1.00 0.00 47 GLY A O 19
ATOM 19348 N N . ASN A 1 51 ? -12.525 6.196 -2.103 1.00 0.00 48 ASN A N 19
ATOM 19349 C CA . ASN A 1 51 ? -12.729 4.995 -2.956 1.00 0.00 48 ASN A CA 19
ATOM 19350 C C . ASN A 1 51 ? -11.373 4.372 -3.323 1.00 0.00 48 ASN A C 19
ATOM 19351 O O . ASN A 1 51 ? -11.280 3.194 -3.605 1.00 0.00 48 ASN A O 19
ATOM 19362 N N . ARG A 1 52 ? -10.326 5.155 -3.335 1.00 0.00 49 ARG A N 19
ATOM 19363 C CA . ARG A 1 52 ? -8.985 4.609 -3.699 1.00 0.00 49 ARG A CA 19
ATOM 19364 C C . ARG A 1 52 ? -8.369 3.861 -2.512 1.00 0.00 49 ARG A C 19
ATOM 19365 O O . ARG A 1 52 ? -8.306 4.367 -1.409 1.00 0.00 49 ARG A O 19
ATOM 19386 N N . ILE A 1 53 ? -7.891 2.666 -2.743 1.00 0.00 50 ILE A N 19
ATOM 19387 C CA . ILE A 1 53 ? -7.250 1.883 -1.646 1.00 0.00 50 ILE A CA 19
ATOM 19388 C C . ILE A 1 53 ? -5.780 2.300 -1.549 1.00 0.00 50 ILE A C 19
ATOM 19389 O O . ILE A 1 53 ? -5.057 2.237 -2.524 1.00 0.00 50 ILE A O 19
ATOM 19405 N N . GLN A 1 54 ? -5.326 2.728 -0.389 1.00 0.00 51 GLN A N 19
ATOM 19406 C CA . GLN A 1 54 ? -3.892 3.151 -0.247 1.00 0.00 51 GLN A CA 19
ATOM 19407 C C . GLN A 1 54 ? -3.114 2.109 0.569 1.00 0.00 51 GLN A C 19
ATOM 19408 O O . GLN A 1 54 ? -3.636 1.483 1.470 1.00 0.00 51 GLN A O 19
ATOM 19422 N N . ILE A 1 55 ? -1.866 1.920 0.231 1.00 0.00 52 ILE A N 19
ATOM 19423 C CA . ILE A 1 55 ? -1.010 0.921 0.937 1.00 0.00 52 ILE A CA 19
ATOM 19424 C C . ILE A 1 55 ? -0.256 1.593 2.085 1.00 0.00 52 ILE A C 19
ATOM 19425 O O . ILE A 1 55 ? 0.100 2.751 2.009 1.00 0.00 52 ILE A O 19
ATOM 19441 N N . LYS A 1 56 ? 0.016 0.869 3.142 1.00 0.00 53 LYS A N 19
ATOM 19442 C CA . LYS A 1 56 ? 0.773 1.470 4.277 1.00 0.00 53 LYS A CA 19
ATOM 19443 C C . LYS A 1 56 ? 2.265 1.412 3.959 1.00 0.00 53 LYS A C 19
ATOM 19444 O O . LYS A 1 56 ? 2.728 0.533 3.261 1.00 0.00 53 LYS A O 19
ATOM 19463 N N . ARG A 1 57 ? 3.015 2.354 4.458 1.00 0.00 54 ARG A N 19
ATOM 19464 C CA . ARG A 1 57 ? 4.482 2.384 4.191 1.00 0.00 54 ARG A CA 19
ATOM 19465 C C . ARG A 1 57 ? 5.243 1.907 5.435 1.00 0.00 54 ARG A C 19
ATOM 19466 O O . ARG A 1 57 ? 6.147 1.107 5.354 1.00 0.00 54 ARG A O 19
ATOM 19487 N N . LYS A 1 58 ? 4.902 2.419 6.583 1.00 0.00 55 LYS A N 19
ATOM 19488 C CA . LYS A 1 58 ? 5.631 2.023 7.825 1.00 0.00 55 LYS A CA 19
ATOM 19489 C C . LYS A 1 58 ? 5.560 0.506 8.057 1.00 0.00 55 LYS A C 19
ATOM 19490 O O . LYS A 1 58 ? 6.563 -0.176 8.022 1.00 0.00 55 LYS A O 19
ATOM 19509 N N . GLN A 1 59 ? 4.397 -0.027 8.316 1.00 0.00 56 GLN A N 19
ATOM 19510 C CA . GLN A 1 59 ? 4.298 -1.496 8.575 1.00 0.00 56 GLN A CA 19
ATOM 19511 C C . GLN A 1 59 ? 4.736 -2.289 7.340 1.00 0.00 56 GLN A C 19
ATOM 19512 O O . GLN A 1 59 ? 5.267 -3.376 7.452 1.00 0.00 56 GLN A O 19
ATOM 19526 N N . PHE A 1 60 ? 4.511 -1.769 6.165 1.00 0.00 57 PHE A N 19
ATOM 19527 C CA . PHE A 1 60 ? 4.911 -2.514 4.935 1.00 0.00 57 PHE A CA 19
ATOM 19528 C C . PHE A 1 60 ? 6.416 -2.325 4.682 1.00 0.00 57 PHE A C 19
ATOM 19529 O O . PHE A 1 60 ? 7.166 -3.281 4.650 1.00 0.00 57 PHE A O 19
ATOM 19546 N N . GLU A 1 61 ? 6.855 -1.107 4.491 1.00 0.00 58 GLU A N 19
ATOM 19547 C CA . GLU A 1 61 ? 8.309 -0.847 4.227 1.00 0.00 58 GLU A CA 19
ATOM 19548 C C . GLU A 1 61 ? 9.182 -1.738 5.118 1.00 0.00 58 GLU A C 19
ATOM 19549 O O . GLU A 1 61 ? 10.283 -2.105 4.757 1.00 0.00 58 GLU A O 19
ATOM 19561 N N . LYS A 1 62 ? 8.703 -2.091 6.277 1.00 0.00 59 LYS A N 19
ATOM 19562 C CA . LYS A 1 62 ? 9.519 -2.947 7.183 1.00 0.00 59 LYS A CA 19
ATOM 19563 C C . LYS A 1 62 ? 9.629 -4.348 6.588 1.00 0.00 59 LYS A C 19
ATOM 19564 O O . LYS A 1 62 ? 10.695 -4.931 6.543 1.00 0.00 59 LYS A O 19
ATOM 19583 N N . ILE A 1 63 ? 8.532 -4.907 6.162 1.00 0.00 60 ILE A N 19
ATOM 19584 C CA . ILE A 1 63 ? 8.569 -6.288 5.606 1.00 0.00 60 ILE A CA 19
ATOM 19585 C C . ILE A 1 63 ? 8.736 -6.272 4.084 1.00 0.00 60 ILE A C 19
ATOM 19586 O O . ILE A 1 63 ? 8.223 -7.127 3.401 1.00 0.00 60 ILE A O 19
ATOM 19602 N N . ILE A 1 64 ? 9.444 -5.323 3.528 1.00 0.00 61 ILE A N 19
ATOM 19603 C CA . ILE A 1 64 ? 9.606 -5.318 2.038 1.00 0.00 61 ILE A CA 19
ATOM 19604 C C . ILE A 1 64 ? 10.721 -6.293 1.633 1.00 0.00 61 ILE A C 19
ATOM 19605 O O . ILE A 1 64 ? 10.652 -6.930 0.601 1.00 0.00 61 ILE A O 19
ATOM 19621 N N . ASP A 1 65 ? 11.750 -6.413 2.433 1.00 0.00 62 ASP A N 19
ATOM 19622 C CA . ASP A 1 65 ? 12.871 -7.345 2.089 1.00 0.00 62 ASP A CA 19
ATOM 19623 C C . ASP A 1 65 ? 12.610 -8.718 2.719 1.00 0.00 62 ASP A C 19
ATOM 19624 O O . ASP A 1 65 ? 13.361 -9.655 2.531 1.00 0.00 62 ASP A O 19
ATOM 19633 N N . THR A 1 66 ? 11.553 -8.835 3.470 1.00 0.00 63 THR A N 19
ATOM 19634 C CA . THR A 1 66 ? 11.222 -10.134 4.132 1.00 0.00 63 THR A CA 19
ATOM 19635 C C . THR A 1 66 ? 10.380 -10.985 3.177 1.00 0.00 63 THR A C 19
ATOM 19636 O O . THR A 1 66 ? 10.187 -12.167 3.385 1.00 0.00 63 THR A O 19
ATOM 19647 N N . LEU A 1 67 ? 9.862 -10.390 2.146 1.00 0.00 64 LEU A N 19
ATOM 19648 C CA . LEU A 1 67 ? 9.016 -11.165 1.205 1.00 0.00 64 LEU A CA 19
ATOM 19649 C C . LEU A 1 67 ? 9.915 -12.063 0.345 1.00 0.00 64 LEU A C 19
ATOM 19650 O O . LEU A 1 67 ? 10.404 -13.081 0.794 1.00 0.00 64 LEU A O 19
ATOM 19666 N N . ILE A 1 9 ? -0.294 14.228 -1.596 1.00 0.00 6 ILE A N 20
ATOM 19667 C CA . ILE A 1 9 ? 0.828 14.639 -0.704 1.00 0.00 6 ILE A CA 20
ATOM 19668 C C . ILE A 1 9 ? 2.136 14.014 -1.249 1.00 0.00 6 ILE A C 20
ATOM 19669 O O . ILE A 1 9 ? 2.119 12.900 -1.735 1.00 0.00 6 ILE A O 20
ATOM 19685 N N . PRO A 1 10 ? 3.267 14.690 -1.153 1.00 0.00 7 PRO A N 20
ATOM 19686 C CA . PRO A 1 10 ? 4.554 14.109 -1.633 1.00 0.00 7 PRO A CA 20
ATOM 19687 C C . PRO A 1 10 ? 4.790 12.714 -1.039 1.00 0.00 7 PRO A C 20
ATOM 19688 O O . PRO A 1 10 ? 4.816 12.532 0.161 1.00 0.00 7 PRO A O 20
ATOM 19699 N N . ILE A 1 11 ? 4.946 11.735 -1.879 1.00 0.00 8 ILE A N 20
ATOM 19700 C CA . ILE A 1 11 ? 5.165 10.345 -1.412 1.00 0.00 8 ILE A CA 20
ATOM 19701 C C . ILE A 1 11 ? 6.113 10.297 -0.189 1.00 0.00 8 ILE A C 20
ATOM 19702 O O . ILE A 1 11 ? 5.883 9.559 0.748 1.00 0.00 8 ILE A O 20
ATOM 19718 N N . TRP A 1 12 ? 7.183 11.055 -0.203 1.00 0.00 9 TRP A N 20
ATOM 19719 C CA . TRP A 1 12 ? 8.154 11.025 0.949 1.00 0.00 9 TRP A CA 20
ATOM 19720 C C . TRP A 1 12 ? 7.563 11.752 2.170 1.00 0.00 9 TRP A C 20
ATOM 19721 O O . TRP A 1 12 ? 8.241 11.939 3.161 1.00 0.00 9 TRP A O 20
ATOM 19742 N N . GLU A 1 13 ? 6.317 12.166 2.112 1.00 0.00 10 GLU A N 20
ATOM 19743 C CA . GLU A 1 13 ? 5.695 12.886 3.279 1.00 0.00 10 GLU A CA 20
ATOM 19744 C C . GLU A 1 13 ? 4.521 12.068 3.831 1.00 0.00 10 GLU A C 20
ATOM 19745 O O . GLU A 1 13 ? 4.163 12.195 4.985 1.00 0.00 10 GLU A O 20
ATOM 19757 N N . ARG A 1 14 ? 3.913 11.232 3.030 1.00 0.00 11 ARG A N 20
ATOM 19758 C CA . ARG A 1 14 ? 2.765 10.428 3.550 1.00 0.00 11 ARG A CA 20
ATOM 19759 C C . ARG A 1 14 ? 3.294 9.222 4.330 1.00 0.00 11 ARG A C 20
ATOM 19760 O O . ARG A 1 14 ? 4.453 8.868 4.251 1.00 0.00 11 ARG A O 20
ATOM 19781 N N . TYR A 1 15 ? 2.435 8.599 5.087 1.00 0.00 12 TYR A N 20
ATOM 19782 C CA . TYR A 1 15 ? 2.834 7.411 5.901 1.00 0.00 12 TYR A CA 20
ATOM 19783 C C . TYR A 1 15 ? 2.352 6.147 5.184 1.00 0.00 12 TYR A C 20
ATOM 19784 O O . TYR A 1 15 ? 2.697 5.038 5.543 1.00 0.00 12 TYR A O 20
ATOM 19802 N N . THR A 1 16 ? 1.551 6.322 4.167 1.00 0.00 13 THR A N 20
ATOM 19803 C CA . THR A 1 16 ? 1.018 5.162 3.392 1.00 0.00 13 THR A CA 20
ATOM 19804 C C . THR A 1 16 ? 1.140 5.492 1.901 1.00 0.00 13 THR A C 20
ATOM 19805 O O . THR A 1 16 ? 1.105 6.643 1.520 1.00 0.00 13 THR A O 20
ATOM 19816 N N . LEU A 1 17 ? 1.309 4.499 1.058 1.00 0.00 14 LEU A N 20
ATOM 19817 C CA . LEU A 1 17 ? 1.464 4.761 -0.416 1.00 0.00 14 LEU A CA 20
ATOM 19818 C C . LEU A 1 17 ? 0.252 4.227 -1.187 1.00 0.00 14 LEU A C 20
ATOM 19819 O O . LEU A 1 17 ? -0.342 3.236 -0.828 1.00 0.00 14 LEU A O 20
ATOM 19835 N N . THR A 1 18 ? -0.102 4.881 -2.260 1.00 0.00 15 THR A N 20
ATOM 19836 C CA . THR A 1 18 ? -1.260 4.424 -3.075 1.00 0.00 15 THR A CA 20
ATOM 19837 C C . THR A 1 18 ? -0.832 3.263 -3.958 1.00 0.00 15 THR A C 20
ATOM 19838 O O . THR A 1 18 ? 0.316 2.866 -3.965 1.00 0.00 15 THR A O 20
ATOM 19849 N N . ILE A 1 19 ? -1.739 2.727 -4.722 1.00 0.00 16 ILE A N 20
ATOM 19850 C CA . ILE A 1 19 ? -1.365 1.617 -5.613 1.00 0.00 16 ILE A CA 20
ATOM 19851 C C . ILE A 1 19 ? -0.304 2.143 -6.580 1.00 0.00 16 ILE A C 20
ATOM 19852 O O . ILE A 1 19 ? 0.640 1.459 -6.920 1.00 0.00 16 ILE A O 20
ATOM 19868 N N . GLU A 1 20 ? -0.464 3.360 -7.030 1.00 0.00 17 GLU A N 20
ATOM 19869 C CA . GLU A 1 20 ? 0.529 3.929 -7.979 1.00 0.00 17 GLU A CA 20
ATOM 19870 C C . GLU A 1 20 ? 1.842 4.171 -7.239 1.00 0.00 17 GLU A C 20
ATOM 19871 O O . GLU A 1 20 ? 2.895 3.778 -7.695 1.00 0.00 17 GLU A O 20
ATOM 19883 N N . GLU A 1 21 ? 1.804 4.790 -6.089 1.00 0.00 18 GLU A N 20
ATOM 19884 C CA . GLU A 1 21 ? 3.067 5.005 -5.350 1.00 0.00 18 GLU A CA 20
ATOM 19885 C C . GLU A 1 21 ? 3.606 3.639 -4.925 1.00 0.00 18 GLU A C 20
ATOM 19886 O O . GLU A 1 21 ? 4.798 3.433 -4.819 1.00 0.00 18 GLU A O 20
ATOM 19898 N N . ALA A 1 22 ? 2.728 2.699 -4.689 1.00 0.00 19 ALA A N 20
ATOM 19899 C CA . ALA A 1 22 ? 3.176 1.338 -4.280 1.00 0.00 19 ALA A CA 20
ATO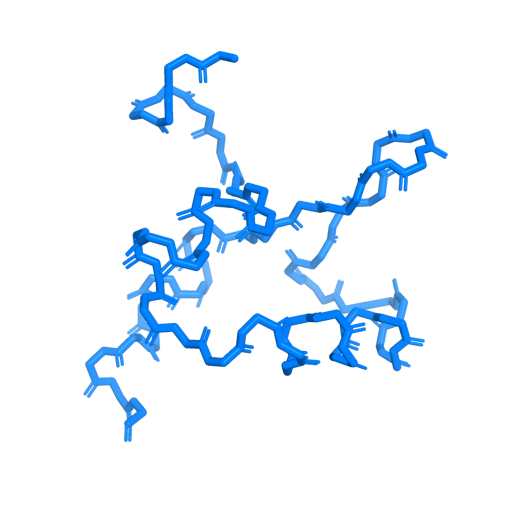M 19900 C C . ALA A 1 22 ? 3.873 0.643 -5.451 1.00 0.00 19 ALA A C 20
ATOM 19901 O O . ALA A 1 22 ? 4.995 0.204 -5.340 1.00 0.00 19 ALA A O 20
ATOM 19908 N N . SER A 1 23 ? 3.218 0.516 -6.572 1.00 0.00 20 SER A N 20
ATOM 19909 C CA . SER A 1 23 ? 3.868 -0.175 -7.722 1.00 0.00 20 SER A CA 20
ATOM 19910 C C . SER A 1 23 ? 5.223 0.477 -8.040 1.00 0.00 20 SER A C 20
ATOM 19911 O O . SER A 1 23 ? 6.173 -0.194 -8.356 1.00 0.00 20 SER A O 20
ATOM 19919 N N . LYS A 1 24 ? 5.341 1.771 -7.955 1.00 0.00 21 LYS A N 20
ATOM 19920 C CA . LYS A 1 24 ? 6.670 2.395 -8.241 1.00 0.00 21 LYS A CA 20
ATOM 19921 C C . LYS A 1 24 ? 7.591 2.146 -7.047 1.00 0.00 21 LYS A C 20
ATOM 19922 O O . LYS A 1 24 ? 8.587 1.457 -7.136 1.00 0.00 21 LYS A O 20
ATOM 19941 N N . TYR A 1 25 ? 7.246 2.722 -5.932 1.00 0.00 22 TYR A N 20
ATOM 19942 C CA . TYR A 1 25 ? 8.063 2.565 -4.687 1.00 0.00 22 TYR A CA 20
ATOM 19943 C C . TYR A 1 25 ? 8.149 1.076 -4.295 1.00 0.00 22 TYR A C 20
ATOM 19944 O O . TYR A 1 25 ? 9.218 0.509 -4.181 1.00 0.00 22 TYR A O 20
ATOM 19962 N N . PHE A 1 26 ? 7.018 0.453 -4.095 1.00 0.00 23 PHE A N 20
ATOM 19963 C CA . PHE A 1 26 ? 6.971 -0.991 -3.714 1.00 0.00 23 PHE A CA 20
ATOM 19964 C C . PHE A 1 26 ? 6.811 -1.829 -4.979 1.00 0.00 23 PHE A C 20
ATOM 19965 O O . PHE A 1 26 ? 5.774 -2.406 -5.204 1.00 0.00 23 PHE A O 20
ATOM 19982 N N . ARG A 1 27 ? 7.807 -1.872 -5.815 1.00 0.00 24 ARG A N 20
ATOM 19983 C CA . ARG A 1 27 ? 7.686 -2.658 -7.083 1.00 0.00 24 ARG A CA 20
ATOM 19984 C C . ARG A 1 27 ? 7.036 -4.016 -6.825 1.00 0.00 24 ARG A C 20
ATOM 19985 O O . ARG A 1 27 ? 7.687 -5.013 -6.587 1.00 0.00 24 ARG A O 20
ATOM 20006 N N . ILE A 1 28 ? 5.733 -4.033 -6.895 1.00 0.00 25 ILE A N 20
ATOM 20007 C CA . ILE A 1 28 ? 4.942 -5.281 -6.687 1.00 0.00 25 ILE A CA 20
ATOM 20008 C C . ILE A 1 28 ? 3.884 -5.326 -7.806 1.00 0.00 25 ILE A C 20
ATOM 20009 O O . ILE A 1 28 ? 3.570 -4.316 -8.405 1.00 0.00 25 ILE A O 20
ATOM 20025 N N . GLY A 1 29 ? 3.326 -6.470 -8.090 1.00 0.00 26 GLY A N 20
ATOM 20026 C CA . GLY A 1 29 ? 2.292 -6.529 -9.164 1.00 0.00 26 GLY A CA 20
ATOM 20027 C C . GLY A 1 29 ? 1.077 -5.703 -8.741 1.00 0.00 26 GLY A C 20
ATOM 20028 O O . GLY A 1 29 ? 0.419 -5.998 -7.763 1.00 0.00 26 GLY A O 20
ATOM 20032 N N . GLU A 1 30 ? 0.777 -4.670 -9.474 1.00 0.00 27 GLU A N 20
ATOM 20033 C CA . GLU A 1 30 ? -0.393 -3.814 -9.130 1.00 0.00 27 GLU A CA 20
ATOM 20034 C C . GLU A 1 30 ? -1.611 -4.695 -8.825 1.00 0.00 27 GLU A C 20
ATOM 20035 O O . GLU A 1 30 ? -2.451 -4.364 -8.012 1.00 0.00 27 GLU A O 20
ATOM 20047 N N . ASN A 1 31 ? -1.720 -5.802 -9.507 1.00 0.00 28 ASN A N 20
ATOM 20048 C CA . ASN A 1 31 ? -2.888 -6.713 -9.315 1.00 0.00 28 ASN A CA 20
ATOM 20049 C C . ASN A 1 31 ? -2.910 -7.325 -7.909 1.00 0.00 28 ASN A C 20
ATOM 20050 O O . ASN A 1 31 ? -3.964 -7.573 -7.361 1.00 0.00 28 ASN A O 20
ATOM 20061 N N . LYS A 1 32 ? -1.777 -7.591 -7.320 1.00 0.00 29 LYS A N 20
ATOM 20062 C CA . LYS A 1 32 ? -1.798 -8.208 -5.960 1.00 0.00 29 LYS A CA 20
ATOM 20063 C C . LYS A 1 32 ? -2.319 -7.192 -4.954 1.00 0.00 29 LYS A C 20
ATOM 20064 O O . LYS A 1 32 ? -3.257 -7.445 -4.230 1.00 0.00 29 LYS A O 20
ATOM 20083 N N . LEU A 1 33 ? -1.712 -6.047 -4.903 1.00 0.00 30 LEU A N 20
ATOM 20084 C CA . LEU A 1 33 ? -2.159 -5.000 -3.940 1.00 0.00 30 LEU A CA 20
ATOM 20085 C C . LEU A 1 33 ? -3.685 -4.869 -3.965 1.00 0.00 30 LEU A C 20
ATOM 20086 O O . LEU A 1 33 ? -4.341 -4.972 -2.948 1.00 0.00 30 LEU A O 20
ATOM 20102 N N . ARG A 1 34 ? -4.256 -4.633 -5.114 1.00 0.00 31 ARG A N 20
ATOM 20103 C CA . ARG A 1 34 ? -5.738 -4.486 -5.188 1.00 0.00 31 ARG A CA 20
ATOM 20104 C C . ARG A 1 34 ? -6.416 -5.780 -4.724 1.00 0.00 31 ARG A C 20
ATOM 20105 O O . ARG A 1 34 ? -7.493 -5.758 -4.162 1.00 0.00 31 ARG A O 20
ATOM 20126 N N . ARG A 1 35 ? -5.798 -6.906 -4.956 1.00 0.00 32 ARG A N 20
ATOM 20127 C CA . ARG A 1 35 ? -6.415 -8.195 -4.527 1.00 0.00 32 ARG A CA 20
ATOM 20128 C C . ARG A 1 35 ? -6.220 -8.384 -3.019 1.00 0.00 32 ARG A C 20
ATOM 20129 O O . ARG A 1 35 ? -7.056 -8.949 -2.344 1.00 0.00 32 ARG A O 20
ATOM 20150 N N . LEU A 1 36 ? -5.122 -7.918 -2.488 1.00 0.00 33 LEU A N 20
ATOM 20151 C CA . LEU A 1 36 ? -4.868 -8.072 -1.025 1.00 0.00 33 LEU A CA 20
ATOM 20152 C C . LEU A 1 36 ? -5.909 -7.270 -0.242 1.00 0.00 33 LEU A C 20
ATOM 20153 O O . LEU A 1 36 ? -6.512 -7.759 0.692 1.00 0.00 33 LEU A O 20
ATOM 20169 N N . ALA A 1 37 ? -6.121 -6.041 -0.615 1.00 0.00 34 ALA A N 20
ATOM 20170 C CA . ALA A 1 37 ? -7.120 -5.208 0.107 1.00 0.00 34 ALA A CA 20
ATOM 20171 C C . ALA A 1 37 ? -8.517 -5.785 -0.113 1.00 0.00 34 ALA A C 20
ATOM 20172 O O . ALA A 1 37 ? -9.154 -6.271 0.801 1.00 0.00 34 ALA A O 20
ATOM 20179 N N . GLU A 1 38 ? -8.998 -5.727 -1.323 1.00 0.00 35 GLU A N 20
ATOM 20180 C CA . GLU A 1 38 ? -10.355 -6.259 -1.620 1.00 0.00 35 GLU A CA 20
ATOM 20181 C C . GLU A 1 38 ? -10.514 -7.659 -1.018 1.00 0.00 35 GLU A C 20
ATOM 20182 O O . GLU A 1 38 ? -11.611 -8.164 -0.890 1.00 0.00 35 GLU A O 20
ATOM 20194 N N . GLU A 1 39 ? -9.436 -8.294 -0.646 1.00 0.00 36 GLU A N 20
ATOM 20195 C CA . GLU A 1 39 ? -9.538 -9.653 -0.055 1.00 0.00 36 GLU A CA 20
ATOM 20196 C C . GLU A 1 39 ? -9.770 -9.527 1.454 1.00 0.00 36 GLU A C 20
ATOM 20197 O O . GLU A 1 39 ? -10.425 -10.353 2.060 1.00 0.00 36 GLU A O 20
ATOM 20209 N N . ASN A 1 40 ? -9.227 -8.505 2.067 1.00 0.00 37 ASN A N 20
ATOM 20210 C CA . ASN A 1 40 ? -9.402 -8.323 3.543 1.00 0.00 37 ASN A CA 20
ATOM 20211 C C . ASN A 1 40 ? -9.654 -6.848 3.864 1.00 0.00 37 ASN A C 20
ATOM 20212 O O . ASN A 1 40 ? -8.827 -6.188 4.460 1.00 0.00 37 ASN A O 20
ATOM 20223 N N . LYS A 1 41 ? -10.793 -6.324 3.487 1.00 0.00 38 LYS A N 20
ATOM 20224 C CA . LYS A 1 41 ? -11.092 -4.891 3.790 1.00 0.00 38 LYS A CA 20
ATOM 20225 C C . LYS A 1 41 ? -10.745 -4.595 5.255 1.00 0.00 38 LYS A C 20
ATOM 20226 O O . LYS A 1 41 ? -10.645 -3.455 5.662 1.00 0.00 38 LYS A O 20
ATOM 20245 N N . ASN A 1 42 ? -10.574 -5.619 6.051 1.00 0.00 39 ASN A N 20
ATOM 20246 C CA . ASN A 1 42 ? -10.248 -5.420 7.492 1.00 0.00 39 ASN A CA 20
ATOM 20247 C C . ASN A 1 42 ? -8.740 -5.563 7.703 1.00 0.00 39 ASN A C 20
ATOM 20248 O O . ASN A 1 42 ? -8.266 -5.668 8.817 1.00 0.00 39 ASN A O 20
ATOM 20259 N N . ALA A 1 43 ? -7.982 -5.570 6.643 1.00 0.00 40 ALA A N 20
ATOM 20260 C CA . ALA A 1 43 ? -6.506 -5.707 6.783 1.00 0.00 40 ALA A CA 20
ATOM 20261 C C . ALA A 1 43 ? -5.990 -4.637 7.755 1.00 0.00 40 ALA A C 20
ATOM 20262 O O . ALA A 1 43 ? -6.524 -3.552 7.842 1.00 0.00 40 ALA A O 20
ATOM 20269 N N . ASN A 1 44 ? -4.962 -4.937 8.493 1.00 0.00 41 ASN A N 20
ATOM 20270 C CA . ASN A 1 44 ? -4.412 -3.933 9.448 1.00 0.00 41 ASN A CA 20
ATOM 20271 C C . ASN A 1 44 ? -3.499 -2.955 8.700 1.00 0.00 41 ASN A C 20
ATOM 20272 O O . ASN A 1 44 ? -3.204 -1.876 9.174 1.00 0.00 41 ASN A O 20
ATOM 20283 N N . TRP A 1 45 ? -3.015 -3.349 7.549 1.00 0.00 42 TRP A N 20
ATOM 20284 C CA . TRP A 1 45 ? -2.074 -2.479 6.771 1.00 0.00 42 TRP A CA 20
ATOM 20285 C C . TRP A 1 45 ? -2.797 -1.681 5.675 1.00 0.00 42 TRP A C 20
ATOM 20286 O O . TRP A 1 45 ? -2.242 -0.750 5.126 1.00 0.00 42 TRP A O 20
ATOM 20307 N N . LEU A 1 46 ? -4.007 -2.036 5.318 1.00 0.00 43 LEU A N 20
ATOM 20308 C CA . LEU A 1 46 ? -4.708 -1.292 4.227 1.00 0.00 43 LEU A CA 20
ATOM 20309 C C . LEU A 1 46 ? -5.527 -0.137 4.814 1.00 0.00 43 LEU A C 20
ATOM 20310 O O . LEU A 1 46 ? -5.838 -0.108 5.987 1.00 0.00 43 LEU A O 20
ATOM 20326 N N . ILE A 1 47 ? -5.862 0.825 3.997 1.00 0.00 44 ILE A N 20
ATOM 20327 C CA . ILE A 1 47 ? -6.650 1.993 4.471 1.00 0.00 44 ILE A CA 20
ATOM 20328 C C . ILE A 1 47 ? -7.646 2.367 3.368 1.00 0.00 44 ILE A C 20
ATOM 20329 O O . ILE A 1 47 ? -7.412 2.113 2.204 1.00 0.00 44 ILE A O 20
ATOM 20345 N N . MET A 1 48 ? -8.752 2.968 3.729 1.00 0.00 45 MET A N 20
ATOM 20346 C CA . MET A 1 48 ? -9.774 3.367 2.710 1.00 0.00 45 MET A CA 20
ATOM 20347 C C . MET A 1 48 ? -10.098 4.849 2.878 1.00 0.00 45 MET A C 20
ATOM 20348 O O . MET A 1 48 ? -10.722 5.256 3.838 1.00 0.00 45 MET A O 20
ATOM 20362 N N . ASN A 1 49 ? -9.673 5.659 1.944 1.00 0.00 46 ASN A N 20
ATOM 20363 C CA . ASN A 1 49 ? -9.942 7.128 2.021 1.00 0.00 46 ASN A CA 20
ATOM 20364 C C . ASN A 1 49 ? -11.027 7.490 1.006 1.00 0.00 46 ASN A C 20
ATOM 20365 O O . ASN A 1 49 ? -10.754 8.048 -0.038 1.00 0.00 46 ASN A O 20
ATOM 20376 N N . GLY A 1 50 ? -12.256 7.168 1.303 1.00 0.00 47 GLY A N 20
ATOM 20377 C CA . GLY A 1 50 ? -13.360 7.482 0.353 1.00 0.00 47 GLY A CA 20
ATOM 20378 C C . GLY A 1 50 ? -13.407 6.408 -0.722 1.00 0.00 47 GLY A C 20
ATOM 20379 O O . GLY A 1 50 ? -14.291 5.574 -0.749 1.00 0.00 47 GLY A O 20
ATOM 20383 N N . ASN A 1 51 ? -12.462 6.426 -1.618 1.00 0.00 48 ASN A N 20
ATOM 20384 C CA . ASN A 1 51 ? -12.445 5.413 -2.706 1.00 0.00 48 ASN A CA 20
ATOM 20385 C C . ASN A 1 51 ? -10.999 5.121 -3.115 1.00 0.00 48 ASN A C 20
ATOM 20386 O O . ASN A 1 51 ? -10.748 4.439 -4.089 1.00 0.00 48 ASN A O 20
ATOM 20397 N N . ARG A 1 52 ? -10.044 5.637 -2.377 1.00 0.00 49 ARG A N 20
ATOM 20398 C CA . ARG A 1 52 ? -8.603 5.402 -2.710 1.00 0.00 49 ARG A CA 20
ATOM 20399 C C . ARG A 1 52 ? -7.976 4.484 -1.659 1.00 0.00 49 ARG A C 20
ATOM 20400 O O . ARG A 1 52 ? -7.821 4.852 -0.511 1.00 0.00 49 ARG A O 20
ATOM 20421 N N . ILE A 1 53 ? -7.603 3.294 -2.044 1.00 0.00 50 ILE A N 20
ATOM 20422 C CA . ILE A 1 53 ? -6.974 2.357 -1.070 1.00 0.00 50 ILE A CA 20
ATOM 20423 C C . ILE A 1 53 ? -5.489 2.699 -0.946 1.00 0.00 50 ILE A C 20
ATOM 20424 O O . ILE A 1 53 ? -4.773 2.713 -1.928 1.00 0.00 50 ILE A O 20
ATOM 20440 N N . GLN A 1 54 ? -5.016 2.978 0.250 1.00 0.00 51 GLN A N 20
ATOM 20441 C CA . GLN A 1 54 ? -3.568 3.325 0.430 1.00 0.00 51 GLN A CA 20
ATOM 20442 C C . GLN A 1 54 ? -2.825 2.157 1.092 1.00 0.00 51 GLN A C 20
ATOM 20443 O O . GLN A 1 54 ? -3.358 1.445 1.923 1.00 0.00 51 GLN A O 20
ATOM 20457 N N . ILE A 1 55 ? -1.592 1.965 0.705 1.00 0.00 52 ILE A N 20
ATOM 20458 C CA . ILE A 1 55 ? -0.759 0.860 1.260 1.00 0.00 52 ILE A CA 20
ATOM 20459 C C . ILE A 1 55 ? 0.067 1.380 2.434 1.00 0.00 52 ILE A C 20
ATOM 20460 O O . ILE A 1 55 ? 0.383 2.550 2.509 1.00 0.00 52 ILE A O 20
ATOM 20476 N N . LYS A 1 56 ? 0.444 0.520 3.343 1.00 0.00 53 LYS A N 20
ATOM 20477 C CA . LYS A 1 56 ? 1.275 0.983 4.490 1.00 0.00 53 LYS A CA 20
ATOM 20478 C C . LYS A 1 56 ? 2.730 1.069 4.029 1.00 0.00 53 LYS A C 20
ATOM 20479 O O . LYS A 1 56 ? 3.150 0.354 3.143 1.00 0.00 53 LYS A O 20
ATOM 20498 N N . ARG A 1 57 ? 3.494 1.956 4.605 1.00 0.00 54 ARG A N 20
ATOM 20499 C CA . ARG A 1 57 ? 4.920 2.114 4.186 1.00 0.00 54 ARG A CA 20
ATOM 20500 C C . ARG A 1 57 ? 5.850 1.462 5.216 1.00 0.00 54 ARG A C 20
ATOM 20501 O O . ARG A 1 57 ? 6.846 0.858 4.869 1.00 0.00 54 ARG A O 20
ATOM 20522 N N . LYS A 1 58 ? 5.549 1.598 6.480 1.00 0.00 55 LYS A N 20
ATOM 20523 C CA . LYS A 1 58 ? 6.434 1.007 7.528 1.00 0.00 55 LYS A CA 20
ATOM 20524 C C . LYS A 1 58 ? 6.149 -0.495 7.686 1.00 0.00 55 LYS A C 20
ATOM 20525 O O . LYS A 1 58 ? 6.989 -1.325 7.402 1.00 0.00 55 LYS A O 20
ATOM 20544 N N . GLN A 1 59 ? 4.982 -0.850 8.147 1.00 0.00 56 GLN A N 20
ATOM 20545 C CA . GLN A 1 59 ? 4.660 -2.295 8.337 1.00 0.00 56 GLN A CA 20
ATOM 20546 C C . GLN A 1 59 ? 4.938 -3.072 7.047 1.00 0.00 56 GLN A C 20
ATOM 20547 O O . GLN A 1 59 ? 5.131 -4.271 7.064 1.00 0.00 56 GLN A O 20
ATOM 20561 N N . PHE A 1 60 ? 4.955 -2.402 5.928 1.00 0.00 57 PHE A N 20
ATOM 20562 C CA . PHE A 1 60 ? 5.214 -3.103 4.636 1.00 0.00 57 PHE A CA 20
ATOM 20563 C C . PHE A 1 60 ? 6.732 -3.232 4.421 1.00 0.00 57 PHE A C 20
ATOM 20564 O O . PHE A 1 60 ? 7.229 -4.284 4.080 1.00 0.00 57 PHE A O 20
ATOM 20581 N N . GLU A 1 61 ? 7.470 -2.171 4.613 1.00 0.00 58 GLU A N 20
ATOM 20582 C CA . GLU A 1 61 ? 8.951 -2.240 4.409 1.00 0.00 58 GLU A CA 20
ATOM 20583 C C . GLU A 1 61 ? 9.537 -3.405 5.225 1.00 0.00 58 GLU A C 20
ATOM 20584 O O . GLU A 1 61 ? 10.560 -3.961 4.875 1.00 0.00 58 GLU A O 20
ATOM 20596 N N . LYS A 1 62 ? 8.911 -3.772 6.307 1.00 0.00 59 LYS A N 20
ATOM 20597 C CA . LYS A 1 62 ? 9.456 -4.888 7.133 1.00 0.00 59 LYS A CA 20
ATOM 20598 C C . LYS A 1 62 ? 9.224 -6.216 6.414 1.00 0.00 59 LYS A C 20
ATOM 20599 O O . LYS A 1 62 ? 9.670 -7.252 6.867 1.00 0.00 59 LYS A O 20
ATOM 20618 N N . ILE A 1 63 ? 8.518 -6.203 5.312 1.00 0.00 60 ILE A N 20
ATOM 20619 C CA . ILE A 1 63 ? 8.245 -7.479 4.581 1.00 0.00 60 ILE A CA 20
ATOM 20620 C C . ILE A 1 63 ? 8.478 -7.315 3.077 1.00 0.00 60 ILE A C 20
ATOM 20621 O O . ILE A 1 63 ? 8.000 -8.098 2.290 1.00 0.00 60 ILE A O 20
ATOM 20637 N N . ILE A 1 64 ? 9.192 -6.316 2.656 1.00 0.00 61 ILE A N 20
ATOM 20638 C CA . ILE A 1 64 ? 9.404 -6.150 1.188 1.00 0.00 61 ILE A CA 20
ATOM 20639 C C . ILE A 1 64 ? 10.108 -7.401 0.608 1.00 0.00 61 ILE A C 20
ATOM 20640 O O . ILE A 1 64 ? 9.827 -7.819 -0.497 1.00 0.00 61 ILE A O 20
ATOM 20656 N N . ASP A 1 65 ? 11.027 -7.994 1.335 1.00 0.00 62 ASP A N 20
ATOM 20657 C CA . ASP A 1 65 ? 11.755 -9.199 0.804 1.00 0.00 62 ASP A CA 20
ATOM 20658 C C . ASP A 1 65 ? 11.135 -10.508 1.321 1.00 0.00 62 ASP A C 20
ATOM 20659 O O . ASP A 1 65 ? 11.550 -11.585 0.940 1.00 0.00 62 ASP A O 20
ATOM 20668 N N . THR A 1 66 ? 10.163 -10.437 2.188 1.00 0.00 63 THR A N 20
ATOM 20669 C CA . THR A 1 66 ? 9.542 -11.691 2.727 1.00 0.00 63 THR A CA 20
ATOM 20670 C C . THR A 1 66 ? 8.435 -12.161 1.779 1.00 0.00 63 THR A C 20
ATOM 20671 O O . THR A 1 66 ? 7.877 -13.228 1.940 1.00 0.00 63 THR A O 20
ATOM 20682 N N . LEU A 1 67 ? 8.097 -11.369 0.810 1.00 0.00 64 LEU A N 20
ATOM 20683 C CA . LEU A 1 67 ? 7.005 -11.773 -0.111 1.00 0.00 64 LEU A CA 20
ATOM 20684 C C . LEU A 1 67 ? 7.522 -12.866 -1.057 1.00 0.00 64 LEU A C 20
ATOM 20685 O O . LEU A 1 67 ? 7.278 -14.039 -0.857 1.00 0.00 64 LEU A O 20
#

Solvent-accessible surface area: 4557 Å² total; per-residue (Å²): 144,76,19,201,128,42,128,1,2,25,36,100,27,0,32,107,117,1,188,48,33,99,102,117,0,160,165,71,0,91,141,41,100,145,16,117,52,17,58,86,51,85,119,163,24,5,0,55,84,102,85,22,68,173,82,44,142,96,124

Nearest PDB structures (foldseek):
  1y6u-assembly1_A  TM=1.001E+00  e=1.917E-10  Enterococcus faecalis
  4aih-assembly1_B  TM=5.605E-01  e=2.094E-01  Yersinia pseudotuberculosis YPIII
  8ejv-assembly1_B  TM=5.290E-01  e=5.584E-01  Pseudomonas putida KT2440
  3r4k-assembly2_D  TM=6.020E-01  e=1.125E+00  Ruegeria sp. TM1040
  2hr3-assembly1_A  TM=5.665E-01  e=9.120E-01  Pseudomonas aeruginosa

Radius of gyration: 10.57 Å; Cα contacts (8 Å, |Δi|>4): 60; chains: 1; bounding box: 27×25×18 Å

CATH classification: 3.90.105.50

Foldseek 3Di:
DPPVPDQWAFLVRCCVVLVDPSVVVVCVCVVPVVDPQWDQDPHTITGGDVVVVVCSPVD

InterPro domains:
  IPR015122 Excisionase from transposon Tn916 [PF09035] (5-64)
  IPR015122 Excisionase from transposon Tn916 [PIRSF004323] (1-67)
  IPR038148 Transposon Tn1545/Tn916, excisionase [G3DSA:3.90.105.50] (12-60)

Secondary structure (DSSP, 8-state):
--TTTSSEEEHHHHHHHT-S-HHHHHHHHHH-TT-SSEEEETTEEEEESHHHHHTSTT-

Organism: Enterococcus faecalis (NCBI:txid1351)

Sequence (59 aa):
IPIWERYTLTIEEASKYFRIGENKLRRLAEENKNANWLIMNGNRIQIKRKQFEKIIDTLIPIWERYTLTIEEASKYFRIGENKLRRLAEENKNANWLIMNGNRIQIKRKQFEKIIDTLIPIWERYTLTIEEASKYFRIGENKLRRLAEENKNANWLIMNGNRIQIKRKQFEKIIDTLIPIWERYTLTIEEASKYFRIGENKLRRLAEENKNANWLIMNGNRIQIKRKQFEKIIDTLIPIWERYTLTIEEASKYFRIGENKLRRLAEENKNANWLIMNGNRIQIKRKQFEKIIDTLIPIWERYTLTIEEASKYFRIGENKLRRLAEENKNANWLIMNGNRIQIKRKQFEKIIDTLIPIWERYTLTIEEASKYFRIGENKLRRLAEENKNANWLIMNGNRIQIKRKQFEKIIDTLIPIWERYTLTIEEASKYFRIGENKLRRLAEENKNANWLIMNGNRIQIKRKQFEKIIDTLIPIWERYTLTIEEASKYFRIGENKLRRLAEENKNANWLIMNGNRIQIKRKQFEKIIDTLIPIWERYTLTIEEASKYFRIGENKLRRLAEENKNANWLIMNGNRIQIKRKQFEKIIDTLIPIWERYTLTIEEASKYFRIGENKLRRLAEENKNANWLIMNGNRIQIKRKQFEKIIDTLIPIWERYTLTIEEASKYFRIGENKLRRLAEENKNANWLIMNGNRIQIKRKQFEKIIDTLIPIWERYTLTIEEASKYFRIGENKLRRLAEENKNANWLIMNGNRIQIKRKQFEKIIDTLIPIWERYTLTIEEASKYFRIGENKLRRLAEENKNANWLIMNGNRIQIKRKQFEKIIDTLIPIWERYTLTIEEASKYFRIGENKLRRLAEENKNANWLIMNGNRIQIKRKQFEKIIDTLIPIWERYTLTIEEASKYFRIGENKLRRLAEENKNANWLIMNGNRIQIKRKQFEKIIDTLIPIWERYTLTIEEASKYFRIGENKLRRLAEENKNANWLIMNGNRIQIKRKQFEKIIDTLIPIWERYTLTIEEASKYFRIGENKLRRLAEENKNANWLIMNGNRIQIKRKQFEKIIDTLIPIWERYTLTIEEASKYFRIGENKLRRLAEENKNANWLIMNGNRIQIKRKQFEKIIDTLIPIWERYTLTIEEASKYFRIGENKLRRLAEENKNANWLIMNGNRIQIKRKQFEKIIDTL